Protein 6YGD (pdb70)

Structure (mmCIF, N/CA/C/O backbone):
data_6YGD
#
_entry.id   6YGD
#
_cell.length_a   48.136
_cell.length_b   134.927
_cell.length_c   165.740
_cell.angle_alpha   90.000
_cell.angle_beta   90.000
_cell.angle_gamma   90.000
#
_symmetry.space_group_name_H-M   'P 21 21 21'
#
loop_
_entity.id
_entity.type
_entity.pdbx_description
1 polymer 'N-alpha-acetyltransferase 30'
2 polymer 'N-alpha-acetyltransferase 35, NatC auxiliary subunit'
3 polymer 'N-alpha-acetyltransferase 38, NatC auxiliary subunit'
4 polymer 'Major capsid protein'
5 non-polymer 'COENZYME A'
6 non-polymer 'CHLORIDE ION'
7 non-polymer 'IODIDE ION'
8 non-polymer 1,2-ETHANEDIOL
9 water water
#
loop_
_atom_site.group_PDB
_atom_site.id
_atom_site.type_symbol
_atom_site.label_atom_id
_atom_site.label_alt_id
_atom_site.label_comp_id
_atom_site.label_asym_id
_atom_site.label_entity_id
_atom_site.label_seq_id
_atom_site.pdbx_PDB_ins_code
_atom_site.Cartn_x
_atom_site.Cartn_y
_atom_site.Cartn_z
_atom_site.occupancy
_atom_site.B_iso_or_equiv
_atom_site.auth_seq_id
_atom_site.auth_comp_id
_atom_site.auth_asym_id
_atom_site.auth_atom_id
_atom_site.pdbx_PDB_model_num
ATOM 1 N N . MET A 1 1 ? 21.374 35.478 20.252 1.00 70.14 1 MET A N 1
ATOM 2 C CA . MET A 1 1 ? 20.260 34.645 20.693 1.00 72.11 1 MET A CA 1
ATOM 3 C C . MET A 1 1 ? 19.310 35.428 21.597 1.00 65.09 1 MET A C 1
ATOM 4 O O . MET A 1 1 ? 19.738 36.037 22.576 1.00 71.07 1 MET A O 1
ATOM 9 N N . GLU A 1 2 ? 18.018 35.414 21.262 1.00 62.48 2 GLU A N 1
ATOM 10 C CA . GLU A 1 2 ? 16.986 36.103 22.044 1.00 64.25 2 GLU A CA 1
ATOM 11 C C . GLU A 1 2 ? 15.797 35.150 22.158 1.00 62.05 2 GLU A C 1
ATOM 12 O O . GLU A 1 2 ? 14.937 35.103 21.276 1.00 63.28 2 GLU A O 1
ATOM 18 N N . ILE A 1 3 ? 15.752 34.395 23.249 1.00 53.86 3 ILE A N 1
ATOM 19 C CA . ILE A 1 3 ? 14.763 33.337 23.412 1.00 57.50 3 ILE A CA 1
ATOM 20 C C . ILE A 1 3 ? 13.485 33.919 24.000 1.00 60.90 3 ILE A C 1
ATOM 21 O O . ILE A 1 3 ? 13.513 34.614 25.024 1.00 63.04 3 ILE A O 1
ATOM 26 N N . VAL A 1 4 ? 12.363 33.632 23.344 1.00 58.54 4 VAL A N 1
ATOM 27 C CA . VAL A 1 4 ? 11.043 34.095 23.753 1.00 57.04 4 VAL A CA 1
ATOM 28 C C . VAL A 1 4 ? 10.191 32.872 24.059 1.00 54.50 4 VAL A C 1
ATOM 29 O O . VAL A 1 4 ? 10.180 31.907 23.286 1.00 50.93 4 VAL A O 1
ATOM 33 N N . TYR A 1 5 ? 9.483 32.912 25.184 1.00 56.50 5 TYR A N 1
ATOM 34 C CA . TYR A 1 5 ? 8.631 31.817 25.626 1.00 50.82 5 TYR A CA 1
ATOM 35 C C . TYR A 1 5 ? 7.175 32.254 25.555 1.00 52.88 5 TYR A C 1
ATOM 36 O O . TYR A 1 5 ? 6.811 33.302 26.099 1.00 55.57 5 TYR A O 1
ATOM 45 N N . LYS A 1 6 ? 6.349 31.456 24.887 1.00 46.66 6 LYS A N 1
ATOM 46 C CA . LYS A 1 6 ? 4.946 31.788 24.704 1.00 51.40 6 LYS A CA 1
ATOM 47 C C . LYS A 1 6 ? 4.146 30.504 24.622 1.00 50.49 6 LYS A C 1
ATOM 48 O O . LYS A 1 6 ? 4.697 29.441 24.295 1.00 37.66 6 LYS A O 1
ATOM 54 N N . PRO A 1 7 ? 2.851 30.543 24.931 1.00 49.40 7 PRO A N 1
ATOM 55 C CA . PRO A 1 7 ? 2.023 29.342 24.812 1.00 48.92 7 PRO A CA 1
ATOM 56 C C . PRO A 1 7 ? 1.821 28.944 23.358 1.00 58.85 7 PRO A C 1
ATOM 57 O O . PRO A 1 7 ? 2.001 29.739 22.432 1.00 73.46 7 PRO A O 1
ATOM 61 N N . LEU A 1 8 ? 1.435 27.684 23.170 1.00 53.72 8 LEU A N 1
ATOM 62 C CA . LEU A 1 8 ? 1.145 27.170 21.838 1.00 51.36 8 LEU A CA 1
ATOM 63 C C . LEU A 1 8 ? -0.111 27.820 21.273 1.00 60.02 8 LEU A C 1
ATOM 64 O O . LEU A 1 8 ? -1.101 28.015 21.983 1.00 70.47 8 LEU A O 1
ATOM 69 N N . ASP A 1 9 ? -0.067 28.156 19.986 1.00 59.62 9 ASP A N 1
ATOM 70 C CA . ASP A 1 9 ? -1.228 28.664 19.269 1.00 64.81 9 ASP A CA 1
ATOM 71 C C . ASP A 1 9 ? -1.829 27.515 18.472 1.00 68.61 9 ASP A C 1
ATOM 72 O O . ASP A 1 9 ? -1.211 27.022 17.522 1.00 69.34 9 ASP A O 1
ATOM 77 N N . ILE A 1 10 ? -3.036 27.096 18.857 1.00 69.66 10 ILE A N 1
ATOM 78 C CA . ILE A 1 10 ? -3.614 25.876 18.302 1.00 63.58 10 ILE A CA 1
ATOM 79 C C . ILE A 1 10 ? -3.980 26.049 16.829 1.00 67.30 10 ILE A C 1
ATOM 80 O O . ILE A 1 10 ? -3.953 25.078 16.062 1.00 67.59 10 ILE A O 1
ATOM 85 N N . ARG A 1 11 ? -4.308 27.273 16.401 1.00 66.77 11 ARG A N 1
ATOM 86 C CA . ARG A 1 11 ? -4.713 27.477 15.012 1.00 67.30 11 ARG A CA 1
ATOM 87 C C . ARG A 1 11 ? -3.518 27.495 14.067 1.00 74.13 11 ARG A C 1
ATOM 88 O O . ARG A 1 11 ? -3.666 27.178 12.880 1.00 83.78 11 ARG A O 1
ATOM 96 N N . ASN A 1 12 ? -2.340 27.864 14.564 1.00 72.33 12 ASN A N 1
ATOM 97 C CA . ASN A 1 12 ? -1.154 27.956 13.720 1.00 81.52 12 ASN A CA 1
ATOM 98 C C . ASN A 1 12 ? -0.713 26.567 13.271 1.00 82.97 12 ASN A C 1
ATOM 99 O O . ASN A 1 12 ? -0.446 25.695 14.103 1.00 88.75 12 ASN A O 1
ATOM 104 N N . GLU A 1 13 ? -0.617 26.366 11.954 1.00 87.87 13 GLU A N 1
ATOM 105 C CA . GLU A 1 13 ? -0.184 25.073 11.426 1.00 92.97 13 GLU A CA 1
ATOM 106 C C . GLU A 1 13 ? 1.320 24.885 11.576 1.00 91.25 13 GLU A C 1
ATOM 107 O O . GLU A 1 13 ? 1.785 23.779 11.878 1.00 79.30 13 GLU A O 1
ATOM 113 N N . GLU A 1 14 ? 2.091 25.954 11.366 1.00 102.81 14 GLU A N 1
ATOM 114 C CA . GLU A 1 14 ? 3.547 25.853 11.382 1.00 106.64 14 GLU A CA 1
ATOM 115 C C . GLU A 1 14 ? 4.071 25.519 12.774 1.00 107.45 14 GLU A C 1
ATOM 116 O O . GLU A 1 14 ? 5.002 24.717 12.913 1.00 116.51 14 GLU A O 1
ATOM 122 N N . GLN A 1 15 ? 3.495 26.126 13.815 1.00 95.18 15 GLN A N 1
ATOM 123 C CA . GLN A 1 15 ? 3.865 25.751 15.176 1.00 74.76 15 GLN A CA 1
ATOM 124 C C . GLN A 1 15 ? 3.644 24.262 15.399 1.00 58.84 15 GLN A C 1
ATOM 125 O O . GLN A 1 15 ? 4.525 23.559 15.907 1.00 55.85 15 GLN A O 1
ATOM 131 N N . PHE A 1 16 ? 2.474 23.761 14.998 1.00 54.20 16 PHE A N 1
ATOM 132 C CA . PHE A 1 16 ? 2.176 22.339 15.134 1.00 59.70 16 PHE A CA 1
ATOM 133 C C . PHE A 1 16 ? 3.198 21.490 14.385 1.00 62.75 16 PHE A C 1
ATOM 134 O O . PHE A 1 16 ? 3.748 20.530 14.936 1.00 63.25 16 PHE A O 1
ATOM 142 N N . ALA A 1 17 ? 3.469 21.834 13.123 1.00 70.40 17 ALA A N 1
ATOM 143 C CA . ALA A 1 17 ? 4.402 21.043 12.325 1.00 75.29 17 ALA A CA 1
ATOM 144 C C . ALA A 1 17 ? 5.821 21.127 12.876 1.00 70.19 17 ALA A C 1
ATOM 145 O O . ALA A 1 17 ? 6.551 20.129 12.878 1.00 63.85 17 ALA A O 1
ATOM 147 N N . SER A 1 18 ? 6.229 22.308 13.348 1.00 68.14 18 SER A N 1
ATOM 148 C CA . SER A 1 18 ? 7.580 22.468 13.876 1.00 68.27 18 SER A CA 1
ATOM 149 C C . SER A 1 18 ? 7.763 21.690 15.170 1.00 70.08 18 SER A C 1
ATOM 150 O O . SER A 1 18 ? 8.823 21.096 15.399 1.00 71.63 18 SER A O 1
ATOM 153 N N . ILE A 1 19 ? 6.744 21.693 16.031 1.00 67.57 19 ILE A N 1
ATOM 154 C CA . ILE A 1 19 ? 6.808 20.919 17.268 1.00 62.20 19 ILE A CA 1
ATOM 155 C C . ILE A 1 19 ? 7.004 19.444 16.953 1.00 68.57 19 ILE A C 1
ATOM 156 O O . ILE A 1 19 ? 7.896 18.785 17.501 1.00 71.98 19 ILE A O 1
ATOM 161 N N . LYS A 1 20 ? 6.174 18.908 16.057 1.00 74.84 20 LYS A N 1
ATOM 162 C CA . LYS A 1 20 ? 6.234 17.487 15.730 1.00 70.93 20 LYS A CA 1
ATOM 163 C C . LYS A 1 20 ? 7.587 17.108 15.139 1.00 72.67 20 LYS A C 1
ATOM 164 O O . LYS A 1 20 ? 8.178 16.091 15.518 1.00 78.52 20 LYS A O 1
ATOM 170 N N . LYS A 1 21 ? 8.093 17.914 14.204 1.00 73.11 21 LYS A N 1
ATOM 171 C CA . LYS A 1 21 ? 9.389 17.613 13.604 1.00 77.05 21 LYS A CA 1
ATOM 172 C C . LYS A 1 21 ? 10.510 17.710 14.633 1.00 75.21 21 LYS A C 1
ATOM 173 O O . LYS A 1 21 ? 11.432 16.885 14.639 1.00 77.61 21 LYS A O 1
ATOM 179 N N . LEU A 1 22 ? 10.445 18.715 15.508 1.00 71.20 22 LEU A N 1
ATOM 180 C CA . LEU A 1 22 ? 11.431 18.857 16.575 1.00 64.92 22 LEU A CA 1
ATOM 181 C C . LEU A 1 22 ? 11.442 17.626 17.476 1.00 64.66 22 LEU A C 1
ATOM 182 O O . LEU A 1 22 ? 12.503 17.060 17.766 1.00 65.01 22 LEU A O 1
ATOM 187 N N . ILE A 1 23 ? 10.259 17.203 17.928 1.00 65.31 23 ILE A N 1
ATOM 188 C CA . ILE A 1 23 ? 10.144 16.096 18.874 1.00 56.40 23 ILE A CA 1
ATOM 189 C C . ILE A 1 23 ? 10.518 14.774 18.216 1.00 58.24 23 ILE A C 1
ATOM 190 O O . ILE A 1 23 ? 11.122 13.901 18.851 1.00 61.49 23 ILE A O 1
ATOM 195 N N . ASP A 1 24 ? 10.159 14.598 16.942 1.00 57.45 24 ASP A N 1
ATOM 196 C CA . ASP A 1 24 ? 10.403 13.319 16.281 1.00 62.46 24 ASP A CA 1
ATOM 197 C C . ASP A 1 24 ? 11.891 13.034 16.135 1.00 63.46 24 ASP A C 1
ATOM 198 O O . ASP A 1 24 ? 12.328 11.890 16.308 1.00 68.53 24 ASP A O 1
ATOM 203 N N . ALA A 1 25 ? 12.688 14.051 15.819 1.00 61.47 25 ALA A N 1
ATOM 204 C CA . ALA A 1 25 ? 14.114 13.810 15.644 1.00 65.93 25 ALA A CA 1
ATOM 205 C C . ALA A 1 25 ? 14.801 13.568 16.984 1.00 67.73 25 ALA A C 1
ATOM 206 O O . ALA A 1 25 ? 15.585 12.622 17.123 1.00 66.70 25 ALA A O 1
ATOM 208 N N . ASP A 1 26 ? 14.481 14.384 17.995 1.00 71.14 26 ASP A N 1
ATOM 209 C CA . ASP A 1 26 ? 15.170 14.320 19.283 1.00 76.86 26 ASP A CA 1
ATOM 210 C C . ASP A 1 26 ? 14.701 13.164 20.161 1.00 74.25 26 ASP A C 1
ATOM 211 O O . ASP A 1 26 ? 15.512 12.591 20.898 1.00 74.07 26 ASP A O 1
ATOM 216 N N . LEU A 1 27 ? 13.423 12.806 20.113 1.00 75.25 27 LEU A N 1
ATOM 217 C CA . LEU A 1 27 ? 12.910 11.712 20.925 1.00 73.17 27 LEU A CA 1
ATOM 218 C C . LEU A 1 27 ? 12.951 10.407 20.145 1.00 76.66 27 LEU A C 1
ATOM 219 O O . LEU A 1 27 ? 12.682 10.379 18.941 1.00 81.68 27 LEU A O 1
ATOM 224 N N . SER A 1 28 ? 13.271 9.324 20.849 1.00 76.24 28 SER A N 1
ATOM 225 C CA . SER A 1 28 ? 13.402 8.007 20.241 1.00 79.43 28 SER A CA 1
ATOM 226 C C . SER A 1 28 ? 12.065 7.301 20.069 1.00 84.07 28 SER A C 1
ATOM 227 O O . SER A 1 28 ? 11.862 6.615 19.062 1.00 95.27 28 SER A O 1
ATOM 230 N N . GLU A 1 29 ? 11.157 7.433 21.029 1.00 77.88 29 GLU A N 1
ATOM 231 C CA . GLU A 1 29 ? 9.845 6.810 20.891 1.00 73.06 29 GLU A CA 1
ATOM 232 C C . GLU A 1 29 ? 9.075 7.499 19.765 1.00 69.02 29 GLU A C 1
ATOM 233 O O . GLU A 1 29 ? 8.976 8.734 19.755 1.00 64.11 29 GLU A O 1
ATOM 239 N N . PRO A 1 30 ? 8.534 6.752 18.801 1.00 69.27 30 PRO A N 1
ATOM 240 C CA . PRO A 1 30 ? 7.851 7.383 17.664 1.00 68.22 30 PRO A CA 1
ATOM 241 C C . PRO A 1 30 ? 6.431 7.799 18.016 1.00 64.43 30 PRO A C 1
ATOM 242 O O . PRO A 1 30 ? 5.721 7.104 18.747 1.00 66.28 30 PRO A O 1
ATOM 246 N N . TYR A 1 31 ? 6.010 8.940 17.475 1.00 60.28 31 TYR A N 1
ATOM 247 C CA . TYR A 1 31 ? 4.678 9.472 17.733 1.00 56.04 31 TYR A CA 1
ATOM 248 C C . TYR A 1 31 ? 3.981 9.773 16.417 1.00 57.50 31 TYR A C 1
ATOM 249 O O . TYR A 1 31 ? 4.595 10.335 15.504 1.00 58.51 31 TYR A O 1
ATOM 258 N N . SER A 1 32 ? 2.703 9.405 16.322 1.00 58.45 32 SER A N 1
ATOM 259 C CA . SER A 1 32 ? 1.898 9.776 15.167 1.00 59.24 32 SER A CA 1
ATOM 260 C C . SER A 1 32 ? 1.263 11.145 15.399 1.00 53.58 32 SER A C 1
ATOM 261 O O . SER A 1 32 ? 1.403 11.754 16.463 1.00 48.03 32 SER A O 1
ATOM 264 N N . ILE A 1 33 ? 0.559 11.639 14.377 1.00 57.75 33 ILE A N 1
ATOM 265 C CA . ILE A 1 33 ? -0.124 12.925 14.487 1.00 62.24 33 ILE A CA 1
ATOM 266 C C . ILE A 1 33 ? -1.114 12.910 15.644 1.00 58.47 33 ILE A C 1
ATOM 267 O O . ILE A 1 33 ? -1.254 13.905 16.369 1.00 56.26 33 ILE A O 1
ATOM 272 N N . TYR A 1 34 ? -1.781 11.773 15.868 1.00 56.08 34 TYR A N 1
ATOM 273 C CA . TYR A 1 34 ? -2.831 11.705 16.876 1.00 58.23 34 TYR A CA 1
ATOM 274 C C . TYR A 1 34 ? -2.294 11.605 18.295 1.00 60.73 34 TYR A C 1
ATOM 275 O O . TYR A 1 34 ? -3.058 11.812 19.244 1.00 63.19 34 TYR A O 1
ATOM 284 N N . VAL A 1 35 ? -1.007 11.304 18.468 1.00 57.37 35 VAL A N 1
ATOM 285 C CA . VAL A 1 35 ? -0.394 11.466 19.782 1.00 51.31 35 VAL A CA 1
ATOM 286 C C . VAL A 1 35 ? -0.342 12.945 20.142 1.00 51.27 35 VAL A C 1
ATOM 287 O O . VAL A 1 35 ? -0.809 13.363 21.208 1.00 51.54 35 VAL A O 1
ATOM 291 N N . TYR A 1 36 ? 0.207 13.762 19.236 1.00 55.93 36 TYR A N 1
ATOM 292 C CA . TYR A 1 36 ? 0.215 15.207 19.439 1.00 53.08 36 TYR A CA 1
ATOM 293 C C . TYR A 1 36 ? -1.202 15.761 19.469 1.00 45.71 36 TYR A C 1
ATOM 294 O O . TYR A 1 36 ? -1.496 16.700 20.218 1.00 40.63 36 TYR A O 1
ATOM 303 N N . ARG A 1 37 ? -2.095 15.194 18.655 1.00 46.04 37 ARG A N 1
ATOM 304 C CA . ARG A 1 37 ? -3.472 15.674 18.624 1.00 53.78 37 ARG A CA 1
ATOM 305 C C . ARG A 1 37 ? -4.180 15.421 19.948 1.00 56.63 37 ARG A C 1
ATOM 306 O O . ARG A 1 37 ? -5.022 16.224 20.365 1.00 53.98 37 ARG A O 1
ATOM 314 N N . TYR A 1 38 ? -3.850 14.319 20.626 1.00 61.42 38 TYR A N 1
ATOM 315 C CA . TYR A 1 38 ? -4.449 14.037 21.927 1.00 65.70 38 TYR A CA 1
ATOM 316 C C . TYR A 1 38 ? -4.006 15.052 22.973 1.00 63.55 38 TYR A C 1
ATOM 317 O O . TYR A 1 38 ? -4.808 15.478 23.812 1.00 66.85 38 TYR A O 1
ATOM 326 N N . PHE A 1 39 ? -2.735 15.455 22.939 1.00 58.67 39 PHE A N 1
ATOM 327 C CA . PHE A 1 39 ? -2.235 16.427 23.906 1.00 54.01 39 PHE A CA 1
ATOM 328 C C . PHE A 1 39 ? -2.692 17.840 23.575 1.00 53.54 39 PHE A C 1
ATOM 329 O O . PHE A 1 39 ? -3.259 18.534 24.426 1.00 47.23 39 PHE A O 1
ATOM 337 N N . LEU A 1 40 ? -2.458 18.275 22.335 1.00 55.02 40 LEU A N 1
ATOM 338 C CA . LEU A 1 40 ? -2.542 19.695 22.011 1.00 50.82 40 LEU A CA 1
ATOM 339 C C . LEU A 1 40 ? -3.987 20.174 21.907 1.00 52.36 40 LEU A C 1
ATOM 340 O O . LEU A 1 40 ? -4.307 21.290 22.333 1.00 59.08 40 LEU A O 1
ATOM 345 N N . ASN A 1 41 ? -4.875 19.354 21.339 1.00 48.88 41 ASN A N 1
ATOM 346 C CA . ASN A 1 41 ? -6.260 19.783 21.172 1.00 55.26 41 ASN A CA 1
ATOM 347 C C . ASN A 1 41 ? -7.029 19.759 22.488 1.00 53.91 41 ASN A C 1
ATOM 348 O O . ASN A 1 41 ? -7.989 20.519 22.656 1.00 56.80 41 ASN A O 1
ATOM 353 N N . GLN A 1 42 ? -6.633 18.905 23.430 1.00 52.91 42 GLN A N 1
ATOM 354 C CA . GLN A 1 42 ? -7.341 18.817 24.702 1.00 55.06 42 GLN A CA 1
ATOM 355 C C . GLN A 1 42 ? -6.705 19.663 25.800 1.00 51.45 42 GLN A C 1
ATOM 356 O O . GLN A 1 42 ? -7.424 20.180 26.664 1.00 54.18 42 GLN A O 1
ATOM 362 N N . TRP A 1 43 ? -5.384 19.828 25.792 1.00 44.41 43 TRP A N 1
ATOM 363 C CA . TRP A 1 43 ? -4.694 20.717 26.728 1.00 50.95 43 TRP A CA 1
ATOM 364 C C . TRP A 1 43 ? -3.833 21.704 25.950 1.00 58.60 43 TRP A C 1
ATOM 365 O O . TRP A 1 43 ? -2.598 21.659 26.021 1.00 59.00 43 TRP A O 1
ATOM 376 N N . PRO A 1 44 ? -4.453 22.624 25.200 1.00 62.72 44 PRO A N 1
ATOM 377 C CA . PRO A 1 44 ? -3.652 23.612 24.459 1.00 59.92 44 PRO A CA 1
ATOM 378 C C . PRO A 1 44 ? -2.928 24.595 25.361 1.00 58.14 44 PRO A C 1
ATOM 379 O O . PRO A 1 44 ? -1.924 25.180 24.934 1.00 61.90 44 PRO A O 1
ATOM 383 N N . GLU A 1 45 ? -3.404 24.789 26.591 1.00 49.49 45 GLU A N 1
ATOM 384 C CA . GLU A 1 45 ? -2.753 25.661 27.559 1.00 41.42 45 GLU A CA 1
ATOM 385 C C . GLU A 1 45 ? -1.526 25.026 28.197 1.00 40.46 45 GLU A C 1
ATOM 386 O O . GLU A 1 45 ? -0.774 25.727 28.883 1.00 46.37 45 GLU A O 1
ATOM 392 N N . LEU A 1 46 ? -1.303 23.727 27.991 1.00 37.24 46 LEU A N 1
ATOM 393 C CA . LEU A 1 46 ? -0.213 23.004 28.635 1.00 39.99 46 LEU A CA 1
ATOM 394 C C . LEU A 1 46 ? 0.918 22.664 27.672 1.00 34.98 46 LEU A C 1
ATOM 395 O O . LEU A 1 46 ? 1.677 21.724 27.917 1.00 33.01 46 LEU A O 1
ATOM 400 N N . THR A 1 47 ? 1.040 23.400 26.577 1.00 36.44 47 THR A N 1
ATOM 401 C CA . THR A 1 47 ? 2.149 23.236 25.653 1.00 45.10 47 THR A CA 1
ATOM 402 C C . THR A 1 47 ? 2.781 24.598 25.428 1.00 47.11 47 THR A C 1
ATOM 403 O O . THR A 1 47 ? 2.078 25.577 25.157 1.00 46.44 47 THR A O 1
ATOM 407 N N . TYR A 1 48 ? 4.100 24.661 25.564 1.00 43.20 48 TYR A N 1
ATOM 408 C CA . TYR A 1 48 ? 4.838 25.899 25.394 1.00 45.11 48 TYR A CA 1
ATOM 409 C C . TYR A 1 48 ? 5.974 25.680 24.411 1.00 43.59 48 TYR A C 1
ATOM 410 O O . TYR A 1 48 ? 6.522 24.579 24.302 1.00 46.85 48 TYR A O 1
ATOM 419 N N . ILE A 1 49 ? 6.310 26.740 23.684 1.00 37.52 49 ILE A N 1
ATOM 420 C CA . ILE A 1 49 ? 7.394 26.711 22.717 1.00 42.54 49 ILE A CA 1
ATOM 421 C C . ILE A 1 49 ? 8.385 27.812 23.060 1.00 44.96 49 ILE A C 1
ATOM 422 O O . ILE A 1 49 ? 8.044 28.831 23.664 1.00 42.45 49 ILE A O 1
ATOM 427 N N . ALA A 1 50 ? 9.630 27.594 22.650 1.00 48.29 50 ALA A N 1
ATOM 428 C CA . ALA A 1 50 ? 10.689 28.588 22.752 1.00 46.97 50 ALA A CA 1
ATOM 429 C C . ALA A 1 50 ? 11.137 28.947 21.344 1.00 51.86 50 ALA A C 1
ATOM 430 O O . ALA A 1 50 ? 11.539 28.067 20.577 1.00 47.05 50 ALA A O 1
ATOM 432 N N . VAL A 1 51 ? 11.063 30.231 21.006 1.00 54.35 51 VAL A N 1
ATOM 433 C CA . VAL A 1 51 ? 11.495 30.722 19.706 1.00 60.31 51 VAL A CA 1
ATOM 434 C C . VAL A 1 51 ? 12.682 31.653 19.908 1.00 66.20 51 VAL A C 1
ATOM 435 O O . VAL A 1 51 ? 12.874 32.221 20.989 1.00 64.05 51 VAL A O 1
ATOM 439 N N . ASP A 1 52 ? 13.490 31.798 18.860 1.00 71.26 52 ASP A N 1
ATOM 440 C CA . ASP A 1 52 ? 14.655 32.677 18.879 1.00 76.33 52 ASP A CA 1
ATOM 441 C C . ASP A 1 52 ? 14.318 33.920 18.065 1.00 81.48 52 ASP A C 1
ATOM 442 O O . ASP A 1 52 ? 14.129 33.842 16.847 1.00 86.35 52 ASP A O 1
ATOM 447 N N . ASN A 1 53 ? 14.247 35.068 18.742 1.00 81.30 53 ASN A N 1
ATOM 448 C CA . ASN A 1 53 ? 13.819 36.295 18.082 1.00 79.69 53 ASN A CA 1
ATOM 449 C C . ASN A 1 53 ? 14.848 36.767 17.062 1.00 82.61 53 ASN A C 1
ATOM 450 O O . ASN A 1 53 ? 14.486 37.321 16.018 1.00 74.29 53 ASN A O 1
ATOM 455 N N . LYS A 1 54 ? 16.133 36.555 17.344 1.00 81.59 54 LYS A N 1
ATOM 456 C CA . LYS A 1 54 ? 17.203 36.970 16.447 1.00 91.47 54 LYS A CA 1
ATOM 457 C C . LYS A 1 54 ? 17.574 35.903 15.425 1.00 97.12 54 LYS A C 1
ATOM 458 O O . LYS A 1 54 ? 18.544 36.089 14.683 1.00 109.13 54 LYS A O 1
ATOM 464 N N . SER A 1 55 ? 16.828 34.805 15.361 1.00 91.27 55 SER A N 1
ATOM 465 C CA . SER A 1 55 ? 17.138 33.711 14.457 1.00 73.43 55 SER A CA 1
ATOM 466 C C . SER A 1 55 ? 16.765 34.069 13.017 1.00 84.41 55 SER A C 1
ATOM 467 O O . SER A 1 55 ? 16.154 35.104 12.737 1.00 80.35 55 SER A O 1
ATOM 470 N N . GLY A 1 56 ? 17.149 33.185 12.093 1.00 83.51 56 GLY A N 1
ATOM 471 C CA . GLY A 1 56 ? 16.793 33.384 10.697 1.00 91.00 56 GLY A CA 1
ATOM 472 C C . GLY A 1 56 ? 15.305 33.234 10.449 1.00 97.99 56 GLY A C 1
ATOM 473 O O . GLY A 1 56 ? 14.744 33.881 9.561 1.00 95.63 56 GLY A O 1
ATOM 474 N N . THR A 1 57 ? 14.648 32.375 11.224 1.00 105.83 57 THR A N 1
ATOM 475 C CA . THR A 1 57 ? 13.197 32.212 11.179 1.00 108.19 57 THR A CA 1
ATOM 476 C C . THR A 1 57 ? 12.676 32.312 12.608 1.00 97.07 57 THR A C 1
ATOM 477 O O . THR A 1 57 ? 12.568 31.304 13.321 1.00 92.44 57 THR A O 1
ATOM 481 N N . PRO A 1 58 ? 12.347 33.524 13.060 1.00 93.07 58 PRO A N 1
ATOM 482 C CA . PRO A 1 58 ? 11.936 33.709 14.463 1.00 76.60 58 PRO A CA 1
ATOM 483 C C . PRO A 1 58 ? 10.689 32.939 14.845 1.00 70.00 58 PRO A C 1
ATOM 484 O O . PRO A 1 58 ? 10.539 32.562 16.014 1.00 69.28 58 PRO A O 1
ATOM 488 N N . ASN A 1 59 ? 9.784 32.696 13.898 1.00 75.17 59 ASN A N 1
ATOM 489 C CA . ASN A 1 59 ? 8.550 31.989 14.221 1.00 76.42 59 ASN A CA 1
ATOM 490 C C . ASN A 1 59 ? 8.819 30.540 14.607 1.00 72.68 59 ASN A C 1
ATOM 491 O O . ASN A 1 59 ? 8.131 29.988 15.473 1.00 70.56 59 ASN A O 1
ATOM 496 N N . ILE A 1 60 ? 9.814 29.913 13.988 1.00 79.60 60 ILE A N 1
ATOM 497 C CA . ILE A 1 60 ? 10.054 28.483 14.221 1.00 80.82 60 ILE A CA 1
ATOM 498 C C . ILE A 1 60 ? 10.501 28.265 15.661 1.00 70.54 60 ILE A C 1
ATOM 499 O O . ILE A 1 60 ? 11.478 28.896 16.110 1.00 67.93 60 ILE A O 1
ATOM 504 N N . PRO A 1 61 ? 9.835 27.392 16.425 1.00 64.59 61 PRO A N 1
ATOM 505 C CA . PRO A 1 61 ? 10.248 27.152 17.813 1.00 66.52 61 PRO A CA 1
ATOM 506 C C . PRO A 1 61 ? 11.386 26.153 17.948 1.00 73.69 61 PRO A C 1
ATOM 507 O O . PRO A 1 61 ? 11.284 25.015 17.476 1.00 79.55 61 PRO A O 1
ATOM 511 N N . ILE A 1 62 ? 12.463 26.571 18.620 1.00 73.86 62 ILE A N 1
ATOM 512 C CA . ILE A 1 62 ? 13.629 25.713 18.817 1.00 66.10 62 ILE A CA 1
ATOM 513 C C . ILE A 1 62 ? 13.469 24.774 20.010 1.00 64.87 62 ILE A C 1
ATOM 514 O O . ILE A 1 62 ? 14.160 23.750 20.082 1.00 66.50 62 ILE A O 1
ATOM 519 N N . GLY A 1 63 ? 12.586 25.095 20.944 1.00 59.98 63 GLY A N 1
ATOM 520 C CA . GLY A 1 63 ? 12.298 24.207 22.054 1.00 44.79 63 GLY A CA 1
ATOM 521 C C . GLY A 1 63 ? 10.806 24.132 22.281 1.00 43.80 63 GLY A C 1
ATOM 522 O O . GLY A 1 63 ? 10.063 25.070 21.985 1.00 43.67 63 GLY A O 1
ATOM 523 N N . CYS A 1 64 ? 10.369 22.997 22.814 1.00 50.15 64 CYS A N 1
ATOM 524 C CA . CYS A 1 64 ? 8.959 22.843 23.133 1.00 55.43 64 CYS A CA 1
ATOM 525 C C . CYS A 1 64 ? 8.800 21.873 24.293 1.00 49.24 64 CYS A C 1
ATOM 526 O O . CYS A 1 64 ? 9.674 21.043 24.550 1.00 55.49 64 CYS A O 1
ATOM 529 N N . ILE A 1 65 ? 7.665 21.977 24.977 1.00 45.52 65 ILE A N 1
ATOM 530 C CA . ILE A 1 65 ? 7.322 21.061 26.059 1.00 42.04 65 ILE A CA 1
ATOM 531 C C . ILE A 1 65 ? 5.829 20.772 25.982 1.00 35.14 65 ILE A C 1
ATOM 532 O O . ILE A 1 65 ? 5.017 21.695 25.849 1.00 37.03 65 ILE A O 1
ATOM 537 N N . VAL A 1 66 ? 5.467 19.493 26.036 1.00 32.61 66 VAL A N 1
ATOM 538 C CA . VAL A 1 66 ? 4.084 19.062 25.855 1.00 40.66 66 VAL A CA 1
ATOM 539 C C . VAL A 1 66 ? 3.610 18.381 27.133 1.00 41.69 66 VAL A C 1
ATOM 540 O O . VAL A 1 66 ? 4.214 17.400 27.581 1.00 43.00 66 VAL A O 1
ATOM 544 N N . CYS A 1 67 ? 2.516 18.880 27.701 1.00 35.36 67 CYS A N 1
ATOM 545 C CA . CYS A 1 67 ? 2.034 18.400 28.985 1.00 34.14 67 CYS A CA 1
ATOM 546 C C . CYS A 1 67 ? 0.541 18.112 28.934 1.00 35.18 67 CYS A C 1
ATOM 547 O O . CYS A 1 67 ? -0.148 18.395 27.951 1.00 27.13 67 CYS A O 1
ATOM 550 N N . LYS A 1 68 ? 0.050 17.546 30.031 1.00 37.01 68 LYS A N 1
ATOM 551 C CA . LYS A 1 68 ? -1.368 17.267 30.211 1.00 38.76 68 LYS A CA 1
ATOM 552 C C . LYS A 1 68 ? -1.644 17.172 31.704 1.00 41.93 68 LYS A C 1
ATOM 553 O O . LYS A 1 68 ? -0.725 17.164 32.526 1.00 41.79 68 LYS A O 1
ATOM 559 N N . MET A 1 69 ? -2.927 17.099 32.047 1.00 46.56 69 MET A N 1
ATOM 560 C CA . MET A 1 69 ? -3.321 16.886 33.432 1.00 46.54 69 MET A CA 1
ATOM 561 C C . MET A 1 69 ? -4.639 16.132 33.468 1.00 52.07 69 MET A C 1
ATOM 562 O O . MET A 1 69 ? -5.522 16.363 32.640 1.00 52.87 69 MET A O 1
ATOM 567 N N . ASP A 1 70 ? -4.750 15.227 34.430 1.00 53.08 70 ASP A N 1
ATOM 568 C CA . ASP A 1 70 ? -5.949 14.429 34.640 1.00 55.47 70 ASP A CA 1
ATOM 569 C C . ASP A 1 70 ? -6.024 14.106 36.132 1.00 54.89 70 ASP A C 1
ATOM 570 O O . ASP A 1 70 ? -5.013 14.160 36.826 1.00 61.94 70 ASP A O 1
ATOM 575 N N . PRO A 1 71 ? -7.220 13.787 36.626 1.00 45.93 71 PRO A N 1
ATOM 576 C CA . PRO A 1 71 ? -7.305 13.328 38.024 1.00 44.99 71 PRO A CA 1
ATOM 577 C C . PRO A 1 71 ? -6.643 11.967 38.170 1.00 45.29 71 PRO A C 1
ATOM 578 O O . PRO A 1 71 ? -6.908 11.045 37.398 1.00 49.47 71 PRO A O 1
ATOM 582 N N . HIS A 1 72 ? -5.739 11.859 39.136 1.00 48.02 72 HIS A N 1
ATOM 583 C CA . HIS A 1 72 ? -5.148 10.578 39.480 1.00 48.39 72 HIS A CA 1
ATOM 584 C C . HIS A 1 72 ? -5.935 9.993 40.642 1.00 53.40 72 HIS A C 1
ATOM 585 O O . HIS A 1 72 ? -6.242 10.701 41.608 1.00 46.85 72 HIS A O 1
ATOM 592 N N . ARG A 1 73 ? -6.252 8.698 40.544 1.00 60.36 73 ARG A N 1
ATOM 593 C CA . ARG A 1 73 ? -7.199 8.047 41.442 1.00 66.48 73 ARG A CA 1
ATOM 594 C C . ARG A 1 73 ? -8.505 8.830 41.379 1.00 78.78 73 ARG A C 1
ATOM 595 O O . ARG A 1 73 ? -9.140 8.902 40.317 1.00 92.74 73 ARG A O 1
ATOM 603 N N . ASN A 1 74 ? -8.891 9.455 42.490 1.00 60.69 74 ASN A N 1
ATOM 604 C CA . ASN A 1 74 ? -10.097 10.273 42.537 1.00 52.27 74 ASN A CA 1
ATOM 605 C C . ASN A 1 74 ? -9.895 11.630 43.184 1.00 51.29 74 ASN A C 1
ATOM 606 O O . ASN A 1 74 ? -10.638 12.564 42.857 1.00 45.91 74 ASN A O 1
ATOM 611 N N . VAL A 1 75 ? -8.893 11.790 44.041 1.00 56.43 75 VAL A N 1
ATOM 612 C CA . VAL A 1 75 ? -8.814 12.937 44.926 1.00 58.01 75 VAL A CA 1
ATOM 613 C C . VAL A 1 75 ? -7.675 13.869 44.579 1.00 52.82 75 VAL A C 1
ATOM 614 O O . VAL A 1 75 ? -7.526 14.904 45.241 1.00 55.11 75 VAL A O 1
ATOM 618 N N . ARG A 1 76 ? -6.865 13.552 43.568 1.00 44.72 76 ARG A N 1
ATOM 619 C CA . ARG A 1 76 ? -5.697 14.361 43.252 1.00 40.09 76 ARG A CA 1
ATOM 620 C C . ARG A 1 76 ? -5.630 14.628 41.757 1.00 45.20 76 ARG A C 1
ATOM 621 O O . ARG A 1 76 ? -6.032 13.786 40.949 1.00 35.21 76 ARG A O 1
ATOM 629 N N . LEU A 1 77 ? -5.144 15.817 41.404 1.00 41.24 77 LEU A N 1
ATOM 630 C CA . LEU A 1 77 ? -4.900 16.202 40.021 1.00 37.58 77 LEU A CA 1
ATOM 631 C C . LEU A 1 77 ? -3.427 15.986 39.716 1.00 34.85 77 LEU A C 1
ATOM 632 O O . LEU A 1 77 ? -2.564 16.540 40.402 1.00 37.32 77 LEU A O 1
ATOM 637 N N . ARG A 1 78 ? -3.144 15.195 38.687 1.00 37.91 78 ARG A N 1
ATOM 638 C CA . ARG A 1 78 ? -1.782 14.812 38.339 1.00 31.69 78 ARG A CA 1
ATOM 639 C C . ARG A 1 78 ? -1.402 15.436 37.005 1.00 31.86 78 ARG A C 1
ATOM 640 O O . ARG A 1 78 ? -1.920 15.042 35.954 1.00 43.51 78 ARG A O 1
ATOM 648 N N . GLY A 1 79 ? -0.495 16.402 37.051 1.00 28.24 79 GLY A N 1
ATOM 649 C CA . GLY A 1 79 ? 0.085 16.916 35.830 1.00 30.78 79 GLY A CA 1
ATOM 650 C C . GLY A 1 79 ? 1.097 15.944 35.256 1.00 32.08 79 GLY A C 1
ATOM 651 O O . GLY A 1 79 ? 1.760 15.195 35.976 1.00 24.43 79 GLY A O 1
ATOM 652 N N . TYR A 1 80 ? 1.211 15.948 33.931 1.00 29.39 80 TYR A N 1
ATOM 653 C CA . TYR A 1 80 ? 2.076 14.990 33.260 1.00 27.39 80 TYR A CA 1
ATOM 654 C C . TYR A 1 80 ? 2.819 15.676 32.129 1.00 32.66 80 TYR A C 1
ATOM 655 O O . TYR A 1 80 ? 2.206 16.367 31.313 1.00 43.72 80 TYR A O 1
ATOM 664 N N . ILE A 1 81 ? 4.134 15.496 32.099 1.00 29.11 81 ILE A N 1
ATOM 665 C CA . ILE A 1 81 ? 4.985 16.024 31.040 1.00 30.87 81 ILE A CA 1
ATOM 666 C C . ILE A 1 81 ? 5.229 14.899 30.044 1.00 34.15 81 ILE A C 1
ATOM 667 O O . ILE A 1 81 ? 5.940 13.934 30.345 1.00 28.73 81 ILE A O 1
ATOM 672 N N . GLY A 1 82 ? 4.644 15.024 28.856 1.00 39.40 82 GLY A N 1
ATOM 673 C CA . GLY A 1 82 ? 4.747 13.999 27.838 1.00 41.45 82 GLY A CA 1
ATOM 674 C C . GLY A 1 82 ? 5.994 14.085 26.982 1.00 40.24 82 GLY A C 1
ATOM 675 O O . GLY A 1 82 ? 6.666 13.073 26.766 1.00 41.14 82 GLY A O 1
ATOM 676 N N . MET A 1 83 ? 6.307 15.278 26.474 1.00 47.07 83 MET A N 1
ATOM 677 C CA . MET A 1 83 ? 7.474 15.473 25.625 1.00 43.62 83 MET A CA 1
ATOM 678 C C . MET A 1 83 ? 8.160 16.786 25.968 1.00 40.72 83 MET A C 1
ATOM 679 O O . MET A 1 83 ? 7.513 17.774 26.325 1.00 35.34 83 MET A O 1
ATOM 684 N N . LEU A 1 84 ? 9.483 16.786 25.825 1.00 42.68 84 LEU A N 1
ATOM 685 C CA . LEU A 1 84 ? 10.315 17.966 26.012 1.00 37.06 84 LEU A CA 1
ATOM 686 C C . LEU A 1 84 ? 11.517 17.826 25.095 1.00 37.03 84 LEU A C 1
ATOM 687 O O . LEU A 1 84 ? 12.177 16.787 25.108 1.00 43.13 84 LEU A O 1
ATOM 692 N N . ALA A 1 85 ? 11.796 18.855 24.302 1.00 37.03 85 ALA A N 1
ATOM 693 C CA . ALA A 1 85 ? 12.889 18.789 23.344 1.00 35.54 85 ALA A CA 1
ATOM 694 C C . ALA A 1 85 ? 13.409 20.187 23.073 1.00 36.09 85 ALA A C 1
ATOM 695 O O . ALA A 1 85 ? 12.650 21.154 23.066 1.00 37.60 85 ALA A O 1
ATOM 697 N N . VAL A 1 86 ? 14.717 20.277 22.859 1.00 35.82 86 VAL A N 1
ATOM 698 C CA . VAL A 1 86 ? 15.386 21.521 22.497 1.00 52.31 86 VAL A CA 1
ATOM 699 C C . VAL A 1 86 ? 16.333 21.213 21.348 1.00 61.21 86 VAL A C 1
ATOM 700 O O . VAL A 1 86 ? 16.996 20.171 21.348 1.00 59.06 86 VAL A O 1
ATOM 704 N N . GLU A 1 87 ? 16.377 22.106 20.359 1.00 67.95 87 GLU A N 1
ATOM 705 C CA . GLU A 1 87 ? 17.287 21.953 19.229 1.00 74.81 87 GLU A CA 1
ATOM 706 C C . GLU A 1 87 ? 18.723 21.757 19.705 1.00 75.93 87 GLU A C 1
ATOM 707 O O . GLU A 1 87 ? 19.157 22.337 20.704 1.00 80.93 87 GLU A O 1
ATOM 713 N N . SER A 1 88 ? 19.461 20.924 18.967 1.00 75.32 88 SER A N 1
ATOM 714 C CA . SER A 1 88 ? 20.839 20.616 19.334 1.00 74.51 88 SER A CA 1
ATOM 715 C C . SER A 1 88 ? 21.706 21.868 19.389 1.00 67.96 88 SER A C 1
ATOM 716 O O . SER A 1 88 ? 22.608 21.963 20.230 1.00 70.30 88 SER A O 1
ATOM 719 N N . THR A 1 89 ? 21.447 22.839 18.515 1.00 64.78 89 THR A N 1
ATOM 720 C CA . THR A 1 89 ? 22.234 24.064 18.488 1.00 72.10 89 THR A CA 1
ATOM 721 C C . THR A 1 89 ? 21.843 25.051 19.582 1.00 55.33 89 THR A C 1
ATOM 722 O O . THR A 1 89 ? 22.518 26.074 19.734 1.00 57.41 89 THR A O 1
ATOM 726 N N . TYR A 1 90 ? 20.781 24.776 20.338 1.00 60.17 90 TYR A N 1
ATOM 727 C CA . TYR A 1 90 ? 20.314 25.670 21.389 1.00 60.54 90 TYR A CA 1
ATOM 728 C C . TYR A 1 90 ? 20.417 25.063 22.780 1.00 56.11 90 TYR A C 1
ATOM 729 O O . TYR A 1 90 ? 19.912 25.656 23.741 1.00 52.18 90 TYR A O 1
ATOM 738 N N . ARG A 1 91 ? 21.055 23.906 22.917 1.00 46.89 91 ARG A N 1
ATOM 739 C CA . ARG A 1 91 ? 21.150 23.255 24.211 1.00 54.21 91 ARG A CA 1
ATOM 740 C C . ARG A 1 91 ? 22.271 23.860 25.046 1.00 56.07 91 ARG A C 1
ATOM 741 O O . ARG A 1 91 ? 23.239 24.418 24.529 1.00 49.26 91 ARG A O 1
ATOM 749 N N . GLY A 1 92 ? 22.129 23.728 26.361 1.00 57.84 92 GLY A N 1
ATOM 750 C CA . GLY A 1 92 ? 23.085 24.297 27.285 1.00 62.91 92 GLY A CA 1
ATOM 751 C C . GLY A 1 92 ? 22.857 25.751 27.626 1.00 65.15 92 GLY A C 1
ATOM 752 O O . GLY A 1 92 ? 23.746 26.377 28.215 1.00 70.51 92 GLY A O 1
ATOM 753 N N . HIS A 1 93 ? 21.694 26.307 27.285 1.00 62.88 93 HIS A N 1
ATOM 754 C CA . HIS A 1 93 ? 21.396 27.713 27.530 1.00 64.47 93 HIS A CA 1
ATOM 755 C C . HIS A 1 93 ? 20.229 27.926 28.485 1.00 63.13 93 HIS A C 1
ATOM 756 O O . HIS A 1 93 ? 19.731 29.050 28.587 1.00 71.61 93 HIS A O 1
ATOM 763 N N . GLY A 1 94 ? 19.782 26.888 29.188 1.00 62.63 94 GLY A N 1
ATOM 764 C CA . GLY A 1 94 ? 18.705 27.073 30.143 1.00 58.56 94 GLY A CA 1
ATOM 765 C C . GLY A 1 94 ? 17.324 27.168 29.539 1.00 54.39 94 GLY A C 1
ATOM 766 O O . GLY A 1 94 ? 16.388 27.588 30.224 1.00 51.06 94 GLY A O 1
ATOM 767 N N . ILE A 1 95 ? 17.170 26.789 28.271 1.00 58.24 95 ILE A N 1
ATOM 768 C CA . ILE A 1 95 ? 15.881 26.906 27.598 1.00 52.74 95 ILE A CA 1
ATOM 769 C C . ILE A 1 95 ? 14.928 25.820 28.069 1.00 50.78 95 ILE A C 1
ATOM 770 O O . ILE A 1 95 ? 13.766 26.089 28.392 1.00 49.68 95 ILE A O 1
ATOM 775 N N . ALA A 1 96 ? 15.399 24.572 28.097 1.00 53.33 96 ALA A N 1
ATOM 776 C CA . ALA A 1 96 ? 14.555 23.482 28.573 1.00 52.42 96 ALA A CA 1
ATOM 777 C C . ALA A 1 96 ? 14.123 23.709 30.013 1.00 49.66 96 ALA A C 1
ATOM 778 O O . ALA A 1 96 ? 12.952 23.503 30.356 1.00 51.53 96 ALA A O 1
ATOM 780 N N . LYS A 1 97 ? 15.056 24.132 30.871 1.00 45.37 97 LYS A N 1
ATOM 781 C CA . LYS A 1 97 ? 14.716 24.412 32.263 1.00 37.97 97 LYS A CA 1
ATOM 782 C C . LYS A 1 97 ? 13.598 25.444 32.361 1.00 35.90 97 LYS A C 1
ATOM 783 O O . LYS A 1 97 ? 12.658 25.279 33.147 1.00 39.11 97 LYS A O 1
ATOM 789 N N . LYS A 1 98 ? 13.667 26.504 31.555 1.00 33.23 98 LYS A N 1
ATOM 790 C CA . LYS A 1 98 ? 12.614 27.513 31.593 1.00 40.55 98 LYS A CA 1
ATOM 791 C C . LYS A 1 98 ? 11.286 26.948 31.098 1.00 44.06 98 LYS A C 1
ATOM 792 O O . LYS A 1 98 ? 10.229 27.246 31.668 1.00 43.72 98 LYS A O 1
ATOM 798 N N . LEU A 1 99 ? 11.318 26.129 30.041 1.00 44.85 99 LEU A N 1
ATOM 799 C CA . LEU A 1 99 ? 10.090 25.512 29.544 1.00 41.31 99 LEU A CA 1
ATOM 800 C C . LEU A 1 99 ? 9.446 24.627 30.605 1.00 40.60 99 LEU A C 1
ATOM 801 O O . LEU A 1 99 ? 8.215 24.590 30.728 1.00 42.28 99 LEU A O 1
ATOM 806 N N . VAL A 1 100 ? 10.261 23.903 31.377 1.00 40.88 100 VAL A N 1
ATOM 807 C CA . VAL A 1 100 ? 9.733 23.053 32.441 1.00 34.55 100 VAL A CA 1
ATOM 808 C C . VAL A 1 100 ? 9.213 23.899 33.593 1.00 35.30 100 VAL A C 1
ATOM 809 O O . VAL A 1 100 ? 8.242 23.526 34.260 1.00 37.77 100 VAL A O 1
ATOM 813 N N . GLU A 1 101 ? 9.838 25.049 33.844 1.00 39.63 101 GLU A N 1
ATOM 814 C CA . GLU A 1 101 ? 9.357 25.926 34.905 1.00 44.52 101 GLU A CA 1
ATOM 815 C C . GLU A 1 101 ? 8.009 26.538 34.556 1.00 47.21 101 GLU A C 1
ATOM 816 O O . GLU A 1 101 ? 7.095 26.547 35.387 1.00 52.84 101 GLU A O 1
ATOM 822 N N . ILE A 1 102 ? 7.861 27.053 33.334 1.00 48.14 102 ILE A N 1
ATOM 823 C CA . ILE A 1 102 ? 6.622 27.743 32.986 1.00 47.55 102 ILE A CA 1
ATOM 824 C C . ILE A 1 102 ? 5.466 26.758 32.870 1.00 42.98 102 ILE A C 1
ATOM 825 O O . ILE A 1 102 ? 4.311 27.117 33.132 1.00 41.62 102 ILE A O 1
ATOM 830 N N . ALA A 1 103 ? 5.751 25.509 32.495 1.00 36.61 103 ALA A N 1
ATOM 831 C CA . ALA A 1 103 ? 4.700 24.504 32.367 1.00 34.69 103 ALA A CA 1
ATOM 832 C C . ALA A 1 103 ? 4.256 23.986 33.727 1.00 37.37 103 ALA A C 1
ATOM 833 O O . ALA A 1 103 ? 3.054 23.819 33.970 1.00 40.03 103 ALA A O 1
ATOM 835 N N . ILE A 1 104 ? 5.214 23.715 34.616 1.00 35.32 104 ILE A N 1
ATOM 836 C CA . ILE A 1 104 ? 4.882 23.315 35.977 1.00 30.91 104 ILE A CA 1
ATOM 837 C C . ILE A 1 104 ? 4.194 24.458 36.708 1.00 35.47 104 ILE A C 1
ATOM 838 O O . ILE A 1 104 ? 3.263 24.242 37.496 1.00 41.56 104 ILE A O 1
ATOM 843 N N . ASP A 1 105 ? 4.630 25.692 36.455 1.00 31.57 105 ASP A N 1
ATOM 844 C CA . ASP A 1 105 ? 3.933 26.831 37.035 1.00 35.42 105 ASP A CA 1
ATOM 845 C C . ASP A 1 105 ? 2.510 26.921 36.509 1.00 42.85 105 ASP A C 1
ATOM 846 O O . ASP A 1 105 ? 1.584 27.266 37.251 1.00 49.80 105 ASP A O 1
ATOM 851 N N . LYS A 1 106 ? 2.314 26.616 35.227 1.00 43.51 106 LYS A N 1
ATOM 852 C CA . LYS A 1 106 ? 0.967 26.614 34.672 1.00 39.99 106 LYS A CA 1
ATOM 853 C C . LYS A 1 106 ? 0.119 25.526 35.318 1.00 39.64 106 LYS A C 1
ATOM 854 O O . LYS A 1 106 ? -0.990 25.788 35.800 1.00 40.41 106 LYS A O 1
ATOM 860 N N . MET A 1 107 ? 0.640 24.297 35.352 1.00 37.78 107 MET A N 1
ATOM 861 C CA . MET A 1 107 ? -0.087 23.187 35.958 1.00 39.27 107 MET A CA 1
ATOM 862 C C . MET A 1 107 ? -0.367 23.433 37.437 1.00 44.25 107 MET A C 1
ATOM 863 O O . MET A 1 107 ? -1.432 23.050 37.938 1.00 40.75 107 MET A O 1
ATOM 868 N N . GLN A 1 108 ? 0.559 24.083 38.148 1.00 41.15 108 GLN A N 1
ATOM 869 C CA . GLN A 1 108 ? 0.317 24.405 39.550 1.00 37.97 108 GLN A CA 1
ATOM 870 C C . GLN A 1 108 ? -0.808 25.420 39.698 1.00 39.87 108 GLN A C 1
ATOM 871 O O . GLN A 1 108 ? -1.644 25.300 40.601 1.00 48.38 108 GLN A O 1
ATOM 877 N N . ARG A 1 109 ? -0.848 26.429 38.824 1.00 37.01 109 ARG A N 1
ATOM 878 C CA . ARG A 1 109 ? -1.950 27.384 38.862 1.00 38.51 109 ARG A CA 1
ATOM 879 C C . ARG A 1 109 ? -3.277 26.716 38.535 1.00 41.82 109 ARG A C 1
ATOM 880 O O . ARG A 1 109 ? -4.333 27.182 38.980 1.00 47.01 109 ARG A O 1
ATOM 888 N N . GLU A 1 110 ? -3.246 25.627 37.765 1.00 39.23 110 GLU A N 1
ATOM 889 C CA . GLU A 1 110 ? -4.429 24.828 37.479 1.00 43.19 110 GLU A CA 1
ATOM 890 C C . GLU A 1 110 ? -4.730 23.814 38.576 1.00 48.90 110 GLU A C 1
ATOM 891 O O . GLU A 1 110 ? -5.525 22.893 38.350 1.00 50.64 110 GLU A O 1
ATOM 897 N N . HIS A 1 111 ? -4.092 23.971 39.740 1.00 49.20 111 HIS A N 1
ATOM 898 C CA . HIS A 1 111 ? -4.364 23.178 40.941 1.00 47.42 111 HIS A CA 1
ATOM 899 C C . HIS A 1 111 ? -3.978 21.712 40.761 1.00 49.41 111 HIS A C 1
ATOM 900 O O . HIS A 1 111 ? -4.658 20.814 41.258 1.00 58.95 111 HIS A O 1
ATOM 907 N N . CYS A 1 112 ? -2.881 21.465 40.054 1.00 40.54 112 CYS A N 1
ATOM 908 C CA . CYS A 1 112 ? -2.283 20.140 40.083 1.00 40.21 112 CYS A CA 1
ATOM 909 C C . CYS A 1 112 ? -1.653 19.892 41.446 1.00 36.51 112 CYS A C 1
ATOM 910 O O . CYS A 1 112 ? -1.086 20.800 42.064 1.00 29.92 112 CYS A O 1
ATOM 913 N N . ASP A 1 113 ? -1.774 18.653 41.918 1.00 29.98 113 ASP A N 1
ATOM 914 C CA . ASP A 1 113 ? -1.167 18.227 43.168 1.00 30.02 113 ASP A CA 1
ATOM 915 C C . ASP A 1 113 ? 0.213 17.620 42.977 1.00 35.99 113 ASP A C 1
ATOM 916 O O . ASP A 1 113 ? 1.010 17.614 43.921 1.00 39.53 113 ASP A O 1
ATOM 921 N N . GLU A 1 114 ? 0.512 17.117 41.782 1.00 38.41 114 GLU A N 1
ATOM 922 C CA . GLU A 1 114 ? 1.798 16.496 41.517 1.00 37.76 114 GLU A CA 1
ATOM 923 C C . GLU A 1 114 ? 2.087 16.562 40.024 1.00 43.56 114 GLU A C 1
ATOM 924 O O . GLU A 1 114 ? 1.185 16.750 39.205 1.00 42.86 114 GLU A O 1
ATOM 930 N N . ILE A 1 115 ? 3.365 16.413 39.685 1.00 43.14 115 ILE A N 1
ATOM 931 C CA . ILE A 1 115 ? 3.815 16.353 38.300 1.00 34.57 115 ILE A CA 1
ATOM 932 C C . ILE A 1 115 ? 4.518 15.023 38.089 1.00 33.97 115 ILE A C 1
ATOM 933 O O . ILE A 1 115 ? 5.318 14.597 38.926 1.00 35.36 115 ILE A O 1
ATOM 938 N N . MET A 1 116 ? 4.228 14.371 36.974 1.00 30.36 116 MET A N 1
ATOM 939 C CA . MET A 1 116 ? 4.771 13.051 36.700 1.00 32.71 116 MET A CA 1
ATOM 940 C C . MET A 1 116 ? 5.353 13.009 35.296 1.00 33.15 116 MET A C 1
ATOM 941 O O . MET A 1 116 ? 4.851 13.662 34.380 1.00 32.44 116 MET A O 1
ATOM 946 N N . LEU A 1 117 ? 6.419 12.231 35.137 1.00 35.70 117 LEU A N 1
ATOM 947 C CA . LEU A 1 117 ? 7.009 12.022 33.823 1.00 36.01 117 LEU A CA 1
ATOM 948 C C . LEU A 1 117 ? 7.831 10.744 33.860 1.00 37.89 117 LEU A C 1
ATOM 949 O O . LEU A 1 117 ? 8.183 10.244 34.930 1.00 36.89 117 LEU A O 1
ATOM 954 N N . GLU A 1 118 ? 8.113 10.210 32.675 1.00 36.89 118 GLU A N 1
ATOM 955 C CA . GLU A 1 118 ? 8.970 9.043 32.518 1.00 31.93 118 GLU A CA 1
ATOM 956 C C . GLU A 1 118 ? 10.188 9.447 31.704 1.00 31.74 118 GLU A C 1
ATOM 957 O O . GLU A 1 118 ? 10.055 10.114 30.674 1.00 39.22 118 GLU A O 1
ATOM 963 N N . THR A 1 119 ? 11.368 9.039 32.162 1.00 32.41 119 THR A N 1
ATOM 964 C CA . THR A 1 119 ? 12.610 9.362 31.480 1.00 41.48 119 THR A CA 1
ATOM 965 C C . THR A 1 119 ? 13.558 8.176 31.572 1.00 43.36 119 THR A C 1
ATOM 966 O O . THR A 1 119 ? 13.450 7.335 32.467 1.00 44.06 119 THR A O 1
ATOM 970 N N . GLU A 1 120 ? 14.481 8.112 30.618 1.00 45.52 120 GLU A N 1
ATOM 971 C CA . GLU A 1 120 ? 15.455 7.031 30.585 1.00 39.98 120 GLU A CA 1
ATOM 972 C C . GLU A 1 120 ? 16.455 7.193 31.720 1.00 40.32 120 GLU A C 1
ATOM 973 O O . GLU A 1 120 ? 16.861 8.309 32.055 1.00 38.46 120 GLU A O 1
ATOM 979 N N . VAL A 1 121 ? 16.845 6.067 32.323 1.00 38.29 121 VAL A N 1
ATOM 980 C CA . VAL A 1 121 ? 17.863 6.109 33.362 1.00 44.07 121 VAL A CA 1
ATOM 981 C C . VAL A 1 121 ? 19.223 6.488 32.791 1.00 47.62 121 VAL A C 1
ATOM 982 O O . VAL A 1 121 ? 20.087 6.973 33.532 1.00 56.18 121 VAL A O 1
ATOM 986 N N . GLU A 1 122 ? 19.438 6.287 31.488 1.00 48.54 122 GLU A N 1
ATOM 987 C CA . GLU A 1 122 ? 20.688 6.678 30.848 1.00 50.28 122 GLU A CA 1
ATOM 988 C C . GLU A 1 122 ? 20.690 8.133 30.405 1.00 48.77 122 GLU A C 1
ATOM 989 O O . GLU A 1 122 ? 21.737 8.636 29.983 1.00 55.46 122 GLU A O 1
ATOM 995 N N . ASN A 1 123 ? 19.548 8.814 30.496 1.00 47.95 123 ASN A N 1
ATOM 996 C CA . ASN A 1 123 ? 19.413 10.208 30.078 1.00 49.78 123 ASN A CA 1
ATOM 997 C C . ASN A 1 123 ? 19.772 11.105 31.258 1.00 46.73 123 ASN A C 1
ATOM 998 O O . ASN A 1 123 ? 18.914 11.653 31.952 1.00 48.26 123 ASN A O 1
ATOM 1003 N N . SER A 1 124 ? 21.081 11.257 31.475 1.00 47.06 124 SER A N 1
ATOM 1004 C CA . SER A 1 124 ? 21.567 12.021 32.620 1.00 50.51 124 SER A CA 1
ATOM 1005 C C . SER A 1 124 ? 21.181 13.489 32.523 1.00 48.05 124 SER A C 1
ATOM 1006 O O . SER A 1 124 ? 20.948 14.137 33.548 1.00 47.19 124 SER A O 1
ATOM 1009 N N . ALA A 1 125 ? 21.111 14.030 31.308 1.00 51.25 125 ALA A N 1
ATOM 1010 C CA . ALA A 1 125 ? 20.764 15.437 31.148 1.00 51.27 125 ALA A CA 1
ATOM 1011 C C . ALA A 1 125 ? 19.364 15.726 31.672 1.00 45.31 125 ALA A C 1
ATOM 1012 O O . ALA A 1 125 ? 19.145 16.732 32.356 1.00 43.35 125 ALA A O 1
ATOM 1014 N N . ALA A 1 126 ? 18.401 14.858 31.364 1.00 36.29 126 ALA A N 1
ATOM 1015 C CA . ALA A 1 126 ? 17.035 15.100 31.814 1.00 48.77 126 ALA A CA 1
ATOM 1016 C C . ALA A 1 126 ? 16.901 14.885 33.315 1.00 46.68 126 ALA A C 1
ATOM 1017 O O . ALA A 1 126 ? 16.202 15.645 33.996 1.00 46.50 126 ALA A O 1
ATOM 1019 N N . LEU A 1 127 ? 17.562 13.858 33.849 1.00 38.18 127 LEU A N 1
ATOM 1020 C CA . LEU A 1 127 ? 17.485 13.591 35.281 1.00 36.54 127 LEU A CA 1
ATOM 1021 C C . LEU A 1 127 ? 17.981 14.780 36.093 1.00 45.45 127 LEU A C 1
ATOM 1022 O O . LEU A 1 127 ? 17.349 15.185 37.075 1.00 52.33 127 LEU A O 1
ATOM 1027 N N . ASN A 1 128 ? 19.107 15.364 35.690 1.00 35.12 128 ASN A N 1
ATOM 1028 C CA . ASN A 1 128 ? 19.631 16.512 36.418 1.00 50.99 128 ASN A CA 1
ATOM 1029 C C . ASN A 1 128 ? 18.666 17.684 36.386 1.00 45.52 128 ASN A C 1
ATOM 1030 O O . ASN A 1 128 ? 18.539 18.422 37.369 1.00 47.23 128 ASN A O 1
ATOM 1035 N N . LEU A 1 129 ? 17.983 17.876 35.263 1.00 40.17 129 LEU A N 1
ATOM 1036 C CA . LEU A 1 129 ? 17.044 18.983 35.159 1.00 45.69 129 LEU A CA 1
ATOM 1037 C C . LEU A 1 129 ? 15.894 18.826 36.145 1.00 40.66 129 LEU A C 1
ATOM 1038 O O . LEU A 1 129 ? 15.587 19.750 36.906 1.00 48.16 129 LEU A O 1
ATOM 1043 N N . TYR A 1 130 ? 15.244 17.662 36.149 1.00 36.19 130 TYR A N 1
ATOM 1044 C CA . TYR A 1 130 ? 14.067 17.491 36.996 1.00 40.31 130 TYR A CA 1
ATOM 1045 C C . TYR A 1 130 ? 14.455 17.341 38.461 1.00 44.81 130 TYR A C 1
ATOM 1046 O O . TYR A 1 130 ? 13.901 18.024 39.330 1.00 51.14 130 TYR A O 1
ATOM 1055 N N . GLU A 1 131 ? 15.400 16.448 38.754 1.00 36.31 131 GLU A N 1
ATOM 1056 C CA . GLU A 1 131 ? 15.841 16.269 40.132 1.00 41.10 131 GLU A CA 1
ATOM 1057 C C . GLU A 1 131 ? 16.380 17.566 40.722 1.00 49.39 131 GLU A C 1
ATOM 1058 O O . GLU A 1 131 ? 16.267 17.792 41.934 1.00 64.96 131 GLU A O 1
ATOM 1064 N N . GLY A 1 132 ? 16.951 18.436 39.886 1.00 46.20 132 GLY A N 1
ATOM 1065 C CA . GLY A 1 132 ? 17.348 19.754 40.344 1.00 49.53 132 GLY A CA 1
ATOM 1066 C C . GLY A 1 132 ? 16.183 20.655 40.695 1.00 50.64 132 GLY A C 1
ATOM 1067 O O . GLY A 1 132 ? 16.367 21.644 41.412 1.00 56.82 132 GLY A O 1
ATOM 1068 N N . MET A 1 133 ? 14.987 20.332 40.216 1.00 48.37 133 MET A N 1
ATOM 1069 C CA . MET A 1 133 ? 13.798 21.115 40.509 1.00 47.81 133 MET A CA 1
ATOM 1070 C C . MET A 1 133 ? 12.960 20.513 41.624 1.00 42.07 133 MET A C 1
ATOM 1071 O O . MET A 1 133 ? 11.893 21.045 41.938 1.00 35.19 133 MET A O 1
ATOM 1076 N N . GLY A 1 134 ? 13.415 19.416 42.222 1.00 38.16 134 GLY A N 1
ATOM 1077 C CA . GLY A 1 134 ? 12.692 18.761 43.291 1.00 35.07 134 GLY A CA 1
ATOM 1078 C C . GLY A 1 134 ? 12.136 17.401 42.934 1.00 36.20 134 GLY A C 1
ATOM 1079 O O . GLY A 1 134 ? 11.613 16.719 43.822 1.00 40.01 134 GLY A O 1
ATOM 1080 N N . PHE A 1 135 ? 12.223 16.987 41.671 1.00 36.11 135 PHE A N 1
ATOM 1081 C CA . PHE A 1 135 ? 11.738 15.670 41.276 1.00 36.41 135 PHE A CA 1
ATOM 1082 C C . PHE A 1 135 ? 12.555 14.579 41.955 1.00 40.40 135 PHE A C 1
ATOM 1083 O O . PHE A 1 135 ? 13.776 14.689 42.091 1.00 42.45 135 PHE A O 1
ATOM 1091 N N . ILE A 1 136 ? 11.877 13.514 42.378 1.00 27.01 136 ILE A N 1
ATOM 1092 C CA . ILE A 1 136 ? 12.549 12.326 42.883 1.00 35.20 136 ILE A CA 1
ATOM 1093 C C . ILE A 1 136 ? 12.069 11.122 42.087 1.00 40.67 136 ILE A C 1
ATOM 1094 O O . ILE A 1 136 ? 11.059 11.169 41.381 1.00 45.09 136 ILE A O 1
ATOM 1099 N N . ARG A 1 137 ? 12.817 10.030 42.205 1.00 41.36 137 ARG A N 1
ATOM 1100 C CA . ARG A 1 137 ? 12.496 8.798 41.502 1.00 36.60 137 ARG A CA 1
ATOM 1101 C C . ARG A 1 137 ? 11.610 7.928 42.380 1.00 41.90 137 ARG A C 1
ATOM 1102 O O . ARG A 1 137 ? 11.957 7.639 43.529 1.00 49.03 137 ARG A O 1
ATOM 1110 N N . MET A 1 138 ? 10.466 7.519 41.838 1.00 43.09 138 MET A N 1
ATOM 1111 C CA . MET A 1 138 ? 9.513 6.702 42.571 1.00 40.05 138 MET A CA 1
ATOM 1112 C C . MET A 1 138 ? 9.401 5.280 42.042 1.00 47.25 138 MET A C 1
ATOM 1113 O O . MET A 1 138 ? 8.769 4.443 42.698 1.00 58.23 138 MET A O 1
ATOM 1118 N N . LYS A 1 139 ? 9.999 4.979 40.891 1.00 44.67 139 LYS A N 1
ATOM 1119 C CA . LYS A 1 139 ? 9.814 3.683 40.256 1.00 39.42 139 LYS A CA 1
ATOM 1120 C C . LYS A 1 139 ? 10.863 3.514 39.168 1.00 39.85 139 LYS A C 1
ATOM 1121 O O . LYS A 1 139 ? 11.236 4.486 38.507 1.00 48.41 139 LYS A O 1
ATOM 1127 N N . ARG A 1 140 ? 11.337 2.286 38.993 1.00 32.82 140 ARG A N 1
ATOM 1128 C CA . ARG A 1 140 ? 12.184 1.932 37.865 1.00 36.20 140 ARG A CA 1
ATOM 1129 C C . ARG A 1 140 ? 11.467 0.873 37.045 1.00 41.83 140 ARG A C 1
ATOM 1130 O O . ARG A 1 140 ? 11.035 -0.149 37.588 1.00 42.95 140 ARG A O 1
ATOM 1138 N N . MET A 1 141 ? 11.328 1.124 35.747 1.00 44.06 141 MET A N 1
ATOM 1139 C CA . MET A 1 141 ? 10.616 0.229 34.845 1.00 42.93 141 MET A CA 1
ATOM 1140 C C . MET A 1 141 ? 11.604 -0.521 33.968 1.00 40.94 141 MET A C 1
ATOM 1141 O O . MET A 1 141 ? 12.388 0.094 33.237 1.00 32.34 141 MET A O 1
ATOM 1146 N N . PHE A 1 142 ? 11.542 -1.846 34.036 1.00 45.18 142 PHE A N 1
ATOM 1147 C CA . PHE A 1 142 ? 12.447 -2.725 33.303 1.00 50.36 142 PHE A CA 1
ATOM 1148 C C . PHE A 1 142 ? 12.168 -2.639 31.802 1.00 44.48 142 PHE A C 1
ATOM 1149 O O . PHE A 1 142 ? 11.093 -3.040 31.342 1.00 41.05 142 PHE A O 1
ATOM 1157 N N . ARG A 1 143 ? 13.140 -2.116 31.043 1.00 36.36 143 ARG A N 1
ATOM 1158 C CA . ARG A 1 143 ? 13.094 -2.055 29.575 1.00 36.67 143 ARG A CA 1
ATOM 1159 C C . ARG A 1 143 ? 11.816 -1.375 29.077 1.00 39.93 143 ARG A C 1
ATOM 1160 O O . ARG A 1 143 ? 11.116 -1.872 28.191 1.00 38.63 143 ARG A O 1
ATOM 1168 N N . TYR A 1 144 ? 11.542 -0.199 29.648 1.00 34.70 144 TYR A N 1
ATOM 1169 C CA . TYR A 1 144 ? 10.271 0.491 29.442 1.00 39.59 144 TYR A CA 1
ATOM 1170 C C . TYR A 1 144 ? 10.123 0.999 28.016 1.00 45.90 144 TYR A C 1
ATOM 1171 O O . TYR A 1 144 ? 9.007 1.045 27.479 1.00 38.37 144 TYR A O 1
ATOM 1180 N N . TYR A 1 145 ? 11.232 1.377 27.393 1.00 53.43 145 TYR A N 1
ATOM 1181 C CA . TYR A 1 145 ? 11.243 2.062 26.114 1.00 55.96 145 TYR A CA 1
ATOM 1182 C C . TYR A 1 145 ? 11.566 1.107 24.970 1.00 65.95 145 TYR A C 1
ATOM 1183 O O . TYR A 1 145 ? 12.102 0.009 25.160 1.00 66.30 145 TYR A O 1
ATOM 1192 N N . LEU A 1 146 ? 11.228 1.570 23.758 1.00 74.45 146 LEU A N 1
ATOM 1193 C CA . LEU A 1 146 ? 11.431 0.806 22.531 1.00 81.96 146 LEU A CA 1
ATOM 1194 C C . LEU A 1 146 ? 12.896 0.452 22.320 1.00 90.29 146 LEU A C 1
ATOM 1195 O O . LEU A 1 146 ? 13.197 -0.592 21.732 1.00 97.81 146 LEU A O 1
ATOM 1200 N N . ASN A 1 147 ? 13.815 1.308 22.778 1.00 89.59 147 ASN A N 1
ATOM 1201 C CA . ASN A 1 147 ? 15.245 1.052 22.679 1.00 76.48 147 ASN A CA 1
ATOM 1202 C C . ASN A 1 147 ? 15.751 0.119 23.773 1.00 70.60 147 ASN A C 1
ATOM 1203 O O . ASN A 1 147 ? 16.970 -0.021 23.939 1.00 67.52 147 ASN A O 1
ATOM 1208 N N . GLU A 1 148 ? 14.837 -0.512 24.515 1.00 69.04 148 GLU A N 1
ATOM 1209 C CA . GLU A 1 148 ? 15.106 -1.515 25.544 1.00 62.09 148 GLU A CA 1
ATOM 1210 C C . GLU A 1 148 ? 15.787 -0.942 26.787 1.00 58.99 148 GLU A C 1
ATOM 1211 O O . GLU A 1 148 ? 16.321 -1.705 27.603 1.00 63.69 148 GLU A O 1
ATOM 1217 N N . GLY A 1 149 ? 15.773 0.376 26.968 1.00 53.09 149 GLY A N 1
ATOM 1218 C CA . GLY A 1 149 ? 16.374 0.984 28.141 1.00 48.16 149 GLY A CA 1
ATOM 1219 C C . GLY A 1 149 ? 15.389 1.102 29.292 1.00 49.70 149 GLY A C 1
ATOM 1220 O O . GLY A 1 149 ? 14.186 1.239 29.090 1.00 51.08 149 GLY A O 1
ATOM 1221 N N . ASP A 1 150 ? 15.913 1.039 30.514 1.00 47.78 150 ASP A N 1
ATOM 1222 C CA . ASP A 1 150 ? 15.052 1.184 31.678 1.00 40.65 150 ASP A CA 1
ATOM 1223 C C . ASP A 1 150 ? 14.618 2.639 31.830 1.00 38.16 150 ASP A C 1
ATOM 1224 O O . ASP A 1 150 ? 15.229 3.556 31.277 1.00 34.33 150 ASP A O 1
ATOM 1229 N N . ALA A 1 151 ? 13.526 2.848 32.565 1.00 39.62 151 ALA A N 1
ATOM 1230 C CA . ALA A 1 151 ? 13.005 4.186 32.793 1.00 28.40 151 ALA A CA 1
ATOM 1231 C C . ALA A 1 151 ? 12.853 4.439 34.283 1.00 36.13 151 ALA A C 1
ATOM 1232 O O . ALA A 1 151 ? 12.624 3.513 35.067 1.00 32.30 151 ALA A O 1
ATOM 1234 N N . PHE A 1 152 ? 13.012 5.702 34.663 1.00 29.19 152 PHE A N 1
ATOM 1235 C CA . PHE A 1 152 ? 12.628 6.178 35.980 1.00 34.53 152 PHE A CA 1
ATOM 1236 C C . PHE A 1 152 ? 11.328 6.950 35.858 1.00 43.30 152 PHE A C 1
ATOM 1237 O O . PHE A 1 152 ? 11.134 7.717 34.912 1.00 57.60 152 PHE A O 1
ATOM 1245 N N . LYS A 1 153 ? 10.440 6.736 36.816 1.00 39.24 153 LYS A N 1
ATOM 1246 C CA . LYS A 1 153 ? 9.210 7.503 36.935 1.00 36.12 153 LYS A CA 1
ATOM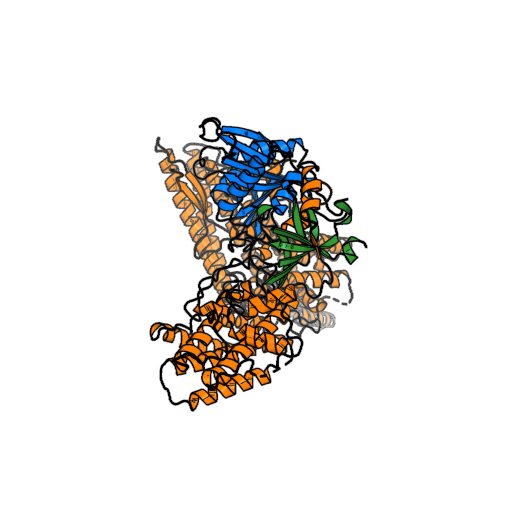 1247 C C . LYS A 1 153 ? 9.467 8.610 37.949 1.00 37.21 153 LYS A C 1
ATOM 1248 O O . LYS A 1 153 ? 9.695 8.335 39.130 1.00 40.61 153 LYS A O 1
ATOM 1254 N N . LEU A 1 154 ? 9.477 9.853 37.485 1.00 34.73 154 LEU A N 1
ATOM 1255 C CA . LEU A 1 154 ? 9.775 10.998 38.333 1.00 31.48 154 LEU A CA 1
ATOM 1256 C C . LEU A 1 154 ? 8.481 11.678 38.743 1.00 30.32 154 LEU A C 1
ATOM 1257 O O . LEU A 1 154 ? 7.593 11.882 37.910 1.00 29.07 154 LEU A O 1
ATOM 1262 N N . ILE A 1 155 ? 8.381 12.031 40.020 1.00 27.95 155 ILE A N 1
ATOM 1263 C CA . ILE A 1 155 ? 7.210 12.714 40.550 1.00 30.72 155 ILE A CA 1
ATOM 1264 C C . ILE A 1 155 ? 7.671 13.922 41.346 1.00 34.43 155 ILE A C 1
ATOM 1265 O O . ILE A 1 155 ? 8.622 13.831 42.130 1.00 33.22 155 ILE A O 1
ATOM 1270 N N . LEU A 1 156 ? 7.006 15.051 41.130 1.00 36.42 156 LEU A N 1
ATOM 1271 C CA . LEU A 1 156 ? 7.249 16.268 41.889 1.00 37.39 156 LEU A CA 1
ATOM 1272 C C . LEU A 1 156 ? 5.993 16.621 42.668 1.00 35.18 156 LEU A C 1
ATOM 1273 O O . LEU A 1 156 ? 4.976 16.977 42.054 1.00 34.86 156 LEU A O 1
ATOM 1278 N N . PRO A 1 157 ? 6.008 16.560 44.001 1.00 39.68 157 PRO A N 1
ATOM 1279 C CA . PRO A 1 157 ? 4.790 16.825 44.785 1.00 42.43 157 PRO A CA 1
ATOM 1280 C C . PRO A 1 157 ? 4.603 18.314 45.032 1.00 37.75 157 PRO A C 1
ATOM 1281 O O . PRO A 1 157 ? 5.483 18.978 45.584 1.00 39.58 157 PRO A O 1
ATOM 1285 N N . LEU A 1 158 ? 3.441 18.835 44.638 1.00 35.75 158 LEU A N 1
ATOM 1286 C CA . LEU A 1 158 ? 3.093 20.240 44.809 1.00 42.78 158 LEU A CA 1
ATOM 1287 C C . LEU A 1 158 ? 2.209 20.493 46.018 1.00 51.93 158 LEU A C 1
ATOM 1288 O O . LEU A 1 158 ? 2.313 21.558 46.634 1.00 58.37 158 LEU A O 1
ATOM 1293 N N . THR A 1 159 ? 1.335 19.551 46.361 1.00 56.58 159 THR A N 1
ATOM 1294 C CA . THR A 1 159 ? 0.503 19.659 47.552 1.00 57.28 159 THR A CA 1
ATOM 1295 C C . THR A 1 159 ? 0.701 18.427 48.420 1.00 57.22 159 THR A C 1
ATOM 1296 O O . THR A 1 159 ? 1.072 17.362 47.923 1.00 54.79 159 THR A O 1
ATOM 1301 N N . PRO B 2 2 ? 2.899 -0.928 -11.716 1.00 143.44 0 PRO B N 1
ATOM 1302 C CA . PRO B 2 2 ? 4.035 -1.759 -11.297 1.00 145.96 0 PRO B CA 1
ATOM 1303 C C . PRO B 2 2 ? 4.495 -2.729 -12.389 1.00 155.28 0 PRO B C 1
ATOM 1304 O O . PRO B 2 2 ? 3.678 -3.182 -13.186 1.00 164.98 0 PRO B O 1
ATOM 1308 N N . MET B 2 3 ? 5.795 -3.046 -12.408 1.00 151.82 1 MET B N 1
ATOM 1309 C CA . MET B 2 3 ? 6.346 -3.888 -13.469 1.00 143.59 1 MET B CA 1
ATOM 1310 C C . MET B 2 3 ? 5.912 -5.346 -13.341 1.00 140.94 1 MET B C 1
ATOM 1311 O O . MET B 2 3 ? 5.734 -6.024 -14.361 1.00 146.84 1 MET B O 1
ATOM 1316 N N . GLU B 2 4 ? 5.743 -5.850 -12.118 1.00 129.64 2 GLU B N 1
ATOM 1317 C CA . GLU B 2 4 ? 5.366 -7.247 -11.941 1.00 123.84 2 GLU B CA 1
ATOM 1318 C C . GLU B 2 4 ? 3.977 -7.503 -12.513 1.00 118.95 2 GLU B C 1
ATOM 1319 O O . GLU B 2 4 ? 3.058 -6.699 -12.340 1.00 116.56 2 GLU B O 1
ATOM 1325 N N . VAL B 2 5 ? 3.830 -8.640 -13.198 1.00 120.37 3 VAL B N 1
ATOM 1326 C CA . VAL B 2 5 ? 2.556 -8.968 -13.834 1.00 124.16 3 VAL B CA 1
ATOM 1327 C C . VAL B 2 5 ? 1.480 -9.217 -12.787 1.00 126.56 3 VAL B C 1
ATOM 1328 O O . VAL B 2 5 ? 0.327 -8.800 -12.951 1.00 121.55 3 VAL B O 1
ATOM 1332 N N . ASP B 2 6 ? 1.832 -9.910 -11.701 1.00 132.51 4 ASP B N 1
ATOM 1333 C CA . ASP B 2 6 ? 0.851 -10.200 -10.659 1.00 133.81 4 ASP B CA 1
ATOM 1334 C C . ASP B 2 6 ? 0.327 -8.918 -10.024 1.00 125.26 4 ASP B C 1
ATOM 1335 O O . ASP B 2 6 ? -0.866 -8.811 -9.713 1.00 126.45 4 ASP B O 1
ATOM 1340 N N . SER B 2 7 ? 1.205 -7.932 -9.825 1.00 123.56 5 SER B N 1
ATOM 1341 C CA . SER B 2 7 ? 0.769 -6.664 -9.251 1.00 103.44 5 SER B CA 1
ATOM 1342 C C . SER B 2 7 ? -0.148 -5.915 -10.211 1.00 105.63 5 SER B C 1
ATOM 1343 O O . SER B 2 7 ? -1.102 -5.255 -9.782 1.00 104.53 5 SER B O 1
ATOM 1346 N N . ILE B 2 8 ? 0.128 -6.006 -11.515 1.00 108.94 6 ILE B N 1
ATOM 1347 C CA . ILE B 2 8 ? -0.772 -5.434 -12.514 1.00 111.46 6 ILE B CA 1
ATOM 1348 C C . ILE B 2 8 ? -2.122 -6.138 -12.471 1.00 112.66 6 ILE B C 1
ATOM 1349 O O . ILE B 2 8 ? -3.178 -5.497 -12.424 1.00 112.65 6 ILE B O 1
ATOM 1354 N N . LEU B 2 9 ? -2.104 -7.474 -12.489 1.00 116.02 7 LEU B N 1
ATOM 1355 C CA . LEU B 2 9 ? -3.346 -8.238 -12.439 1.00 121.24 7 LEU B CA 1
ATOM 1356 C C . LEU B 2 9 ? -4.062 -8.059 -11.108 1.00 124.64 7 LEU B C 1
ATOM 1357 O O . LEU B 2 9 ? -5.298 -8.057 -11.066 1.00 128.79 7 LEU B O 1
ATOM 1362 N N . GLY B 2 10 ? -3.309 -7.898 -10.018 1.00 121.94 8 GLY B N 1
ATOM 1363 C CA . GLY B 2 10 ? -3.935 -7.695 -8.723 1.00 116.68 8 GLY B CA 1
ATOM 1364 C C . GLY B 2 10 ? -4.605 -6.339 -8.605 1.00 113.90 8 GLY B C 1
ATOM 1365 O O . GLY B 2 10 ? -5.664 -6.213 -7.984 1.00 114.73 8 GLY B O 1
ATOM 1366 N N . SER B 2 11 ? -4.003 -5.309 -9.208 1.00 114.49 9 SER B N 1
ATOM 1367 C CA . SER B 2 11 ? -4.585 -3.972 -9.151 1.00 113.50 9 SER B CA 1
ATOM 1368 C C . SER B 2 11 ? -5.936 -3.914 -9.853 1.00 113.91 9 SER B C 1
ATOM 1369 O O . SER B 2 11 ? -6.793 -3.107 -9.476 1.00 111.49 9 SER B O 1
ATOM 1372 N N . LEU B 2 12 ? -6.146 -4.753 -10.871 1.00 110.36 10 LEU B N 1
ATOM 1373 C CA . LEU B 2 12 ? -7.439 -4.776 -11.547 1.00 119.14 10 LEU B CA 1
ATOM 1374 C C . LEU B 2 12 ? -8.551 -5.177 -10.589 1.00 119.45 10 LEU B C 1
ATOM 1375 O O . LEU B 2 12 ? -9.670 -4.655 -10.667 1.00 119.32 10 LEU B O 1
ATOM 1380 N N . SER B 2 13 ? -8.259 -6.099 -9.672 1.00 120.66 11 SER B N 1
ATOM 1381 C CA . SER B 2 13 ? -9.258 -6.674 -8.781 1.00 126.90 11 SER B CA 1
ATOM 1382 C C . SER B 2 13 ? -9.015 -6.305 -7.319 1.00 123.88 11 SER B C 1
ATOM 1383 O O . SER B 2 13 ? -9.386 -7.059 -6.417 1.00 115.01 11 SER B O 1
ATOM 1386 N N . ILE B 2 14 ? -8.397 -5.148 -7.069 1.00 131.08 12 ILE B N 1
ATOM 1387 C CA . ILE B 2 14 ? -8.176 -4.715 -5.691 1.00 134.08 12 ILE B CA 1
ATOM 1388 C C . ILE B 2 14 ? -9.503 -4.389 -5.018 1.00 135.88 12 ILE B C 1
ATOM 1389 O O . ILE B 2 14 ? -9.759 -4.801 -3.879 1.00 135.42 12 ILE B O 1
ATOM 1394 N N . THR B 2 15 ? -10.370 -3.651 -5.712 1.00 138.12 13 THR B N 1
ATOM 1395 C CA . THR B 2 15 ? -11.655 -3.228 -5.170 1.00 136.39 13 THR B CA 1
ATOM 1396 C C . THR B 2 15 ? -12.821 -3.973 -5.813 1.00 142.91 13 THR B C 1
ATOM 1397 O O . THR B 2 15 ? -13.899 -3.404 -5.997 1.00 148.51 13 THR B O 1
ATOM 1401 N N . ASP B 2 16 ? -12.622 -5.247 -6.163 1.00 143.72 14 ASP B N 1
ATOM 1402 C CA . ASP B 2 16 ? -13.699 -6.005 -6.792 1.00 144.56 14 ASP B CA 1
ATOM 1403 C C . ASP B 2 16 ? -14.808 -6.344 -5.804 1.00 142.00 14 ASP B C 1
ATOM 1404 O O . ASP B 2 16 ? -15.965 -6.508 -6.209 1.00 145.07 14 ASP B O 1
ATOM 1409 N N . ASP B 2 17 ? -14.484 -6.452 -4.512 1.00 134.44 15 ASP B N 1
ATOM 1410 C CA . ASP B 2 17 ? -15.517 -6.719 -3.517 1.00 130.89 15 ASP B CA 1
ATOM 1411 C C . ASP B 2 17 ? -16.436 -5.523 -3.304 1.00 129.49 15 ASP B C 1
ATOM 1412 O O . ASP B 2 17 ? -17.523 -5.686 -2.740 1.00 130.96 15 ASP B O 1
ATOM 1417 N N . PHE B 2 18 ? -16.029 -4.334 -3.741 1.00 127.96 16 PHE B N 1
ATOM 1418 C CA . PHE B 2 18 ? -16.872 -3.147 -3.698 1.00 131.66 16 PHE B CA 1
ATOM 1419 C C . PHE B 2 18 ? -17.422 -2.897 -5.097 1.00 135.51 16 PHE B C 1
ATOM 1420 O O . PHE B 2 18 ? -16.655 -2.663 -6.037 1.00 135.33 16 PHE B O 1
ATOM 1428 N N . ASP B 2 19 ? -18.748 -2.949 -5.229 1.00 137.96 17 ASP B N 1
ATOM 1429 C CA . ASP B 2 19 ? -19.364 -2.844 -6.547 1.00 139.67 17 ASP B CA 1
ATOM 1430 C C . ASP B 2 19 ? -19.187 -1.449 -7.138 1.00 138.57 17 ASP B C 1
ATOM 1431 O O . ASP B 2 19 ? -18.839 -1.304 -8.316 1.00 142.72 17 ASP B O 1
ATOM 1436 N N . GLN B 2 20 ? -19.416 -0.410 -6.338 1.00 130.44 18 GLN B N 1
ATOM 1437 C CA . GLN B 2 20 ? -19.387 0.961 -6.835 1.00 125.12 18 GLN B CA 1
ATOM 1438 C C . GLN B 2 20 ? -18.733 1.857 -5.795 1.00 117.90 18 GLN B C 1
ATOM 1439 O O . GLN B 2 20 ? -19.219 1.955 -4.664 1.00 117.69 18 GLN B O 1
ATOM 1445 N N . LEU B 2 21 ? -17.639 2.508 -6.180 1.00 113.05 19 LEU B N 1
ATOM 1446 C CA . LEU B 2 21 ? -16.901 3.409 -5.308 1.00 106.78 19 LEU B CA 1
ATOM 1447 C C . LEU B 2 21 ? -17.027 4.837 -5.819 1.00 111.14 19 LEU B C 1
ATOM 1448 O O . LEU B 2 21 ? -16.968 5.080 -7.028 1.00 113.47 19 LEU B O 1
ATOM 1453 N N . VAL B 2 22 ? -17.200 5.780 -4.895 1.00 108.25 20 VAL B N 1
ATOM 1454 C CA . VAL B 2 22 ? -17.421 7.183 -5.225 1.00 111.37 20 VAL B CA 1
ATOM 1455 C C . VAL B 2 22 ? -16.298 8.015 -4.622 1.00 106.95 20 VAL B C 1
ATOM 1456 O O . VAL B 2 22 ? -15.898 7.793 -3.474 1.00 103.19 20 VAL B O 1
ATOM 1460 N N . ASP B 2 23 ? -15.793 8.975 -5.396 1.00 110.64 21 ASP B N 1
ATOM 1461 C CA . ASP B 2 23 ? -14.733 9.866 -4.933 1.00 108.09 21 ASP B CA 1
ATOM 1462 C C . ASP B 2 23 ? -15.329 10.899 -3.982 1.00 109.21 21 ASP B C 1
ATOM 1463 O O . ASP B 2 23 ? -16.078 11.786 -4.402 1.00 113.48 21 ASP B O 1
ATOM 1468 N N . VAL B 2 24 ? -14.993 10.791 -2.699 1.00 109.05 22 VAL B N 1
ATOM 1469 C CA . VAL B 2 24 ? -15.397 11.758 -1.686 1.00 111.84 22 VAL B CA 1
ATOM 1470 C C . VAL B 2 24 ? -14.212 12.600 -1.220 1.00 109.78 22 VAL B C 1
ATOM 1471 O O . VAL B 2 24 ? -14.309 13.315 -0.216 1.00 112.31 22 VAL B O 1
ATOM 1475 N N . THR B 2 25 ? -13.088 12.532 -1.937 1.00 108.96 23 THR B N 1
ATOM 1476 C CA . THR B 2 25 ? -11.938 13.368 -1.607 1.00 106.88 23 THR B CA 1
ATOM 1477 C C . THR B 2 25 ? -12.293 14.847 -1.688 1.00 112.20 23 THR B C 1
ATOM 1478 O O . THR B 2 25 ? -11.861 15.645 -0.848 1.00 113.48 23 THR B O 1
ATOM 1482 N N . SER B 2 26 ? -13.088 15.228 -2.689 1.00 116.02 24 SER B N 1
ATOM 1483 C CA . SER B 2 26 ? -13.478 16.626 -2.834 1.00 116.60 24 SER B CA 1
ATOM 1484 C C . SER B 2 26 ? -14.407 17.066 -1.709 1.00 120.05 24 SER B C 1
ATOM 1485 O O . SER B 2 26 ? -14.308 18.198 -1.222 1.00 124.07 24 SER B O 1
ATOM 1488 N N . LEU B 2 27 ? -15.317 16.187 -1.284 1.00 117.35 25 LEU B N 1
ATOM 1489 C CA . LEU B 2 27 ? -16.255 16.548 -0.225 1.00 116.53 25 LEU B CA 1
ATOM 1490 C C . LEU B 2 27 ? -15.555 16.655 1.123 1.00 113.59 25 LEU B C 1
ATOM 1491 O O . LEU B 2 27 ? -15.862 17.552 1.917 1.00 110.24 25 LEU B O 1
ATOM 1496 N N . PHE B 2 28 ? -14.614 15.749 1.400 1.00 117.13 26 PHE B N 1
ATOM 1497 C CA . PHE B 2 28 ? -13.891 15.793 2.667 1.00 120.16 26 PHE B CA 1
ATOM 1498 C C . PHE B 2 28 ? -13.093 17.084 2.802 1.00 123.64 26 PHE B C 1
ATOM 1499 O O . PHE B 2 28 ? -13.119 17.736 3.853 1.00 123.35 26 PHE B O 1
ATOM 1507 N N . ASP B 2 29 ? -12.373 17.465 1.745 1.00 129.35 27 ASP B N 1
ATOM 1508 C CA . ASP B 2 29 ? -11.575 18.686 1.790 1.00 128.79 27 ASP B CA 1
ATOM 1509 C C . ASP B 2 29 ? -12.441 19.899 2.101 1.00 126.08 27 ASP B C 1
ATOM 1510 O O . ASP B 2 29 ? -12.067 20.746 2.923 1.00 125.20 27 ASP B O 1
ATOM 1515 N N . GLU B 2 30 ? -13.608 19.994 1.463 1.00 122.36 28 GLU B N 1
ATOM 1516 C CA . GLU B 2 30 ? -14.452 21.171 1.636 1.00 119.57 28 GLU B CA 1
ATOM 1517 C C . GLU B 2 30 ? -14.953 21.292 3.069 1.00 117.19 28 GLU B C 1
ATOM 1518 O O . GLU B 2 30 ? -14.964 22.389 3.640 1.00 119.99 28 GLU B O 1
ATOM 1524 N N . LEU B 2 31 ? -15.367 20.176 3.669 1.00 112.67 29 LEU B N 1
ATOM 1525 C CA . LEU B 2 31 ? -15.898 20.228 5.027 1.00 110.04 29 LEU B CA 1
ATOM 1526 C C . LEU B 2 31 ? -14.789 20.460 6.049 1.00 112.21 29 LEU B C 1
ATOM 1527 O O . LEU B 2 31 ? -14.984 21.190 7.029 1.00 111.51 29 LEU B O 1
ATOM 1532 N N . CYS B 2 32 ? -13.616 19.860 5.833 1.00 117.27 30 CYS B N 1
ATOM 1533 C CA . CYS B 2 32 ? -12.526 19.989 6.798 1.00 119.88 30 CYS B CA 1
ATOM 1534 C C . CYS B 2 32 ? -11.928 21.390 6.787 1.00 123.81 30 CYS B C 1
ATOM 1535 O O . CYS B 2 32 ? -11.470 21.880 7.826 1.00 126.34 30 CYS B O 1
ATOM 1538 N N . SER B 2 33 ? -11.901 22.040 5.622 1.00 123.94 31 SER B N 1
ATOM 1539 C CA . SER B 2 33 ? -11.444 23.425 5.567 1.00 123.08 31 SER B CA 1
ATOM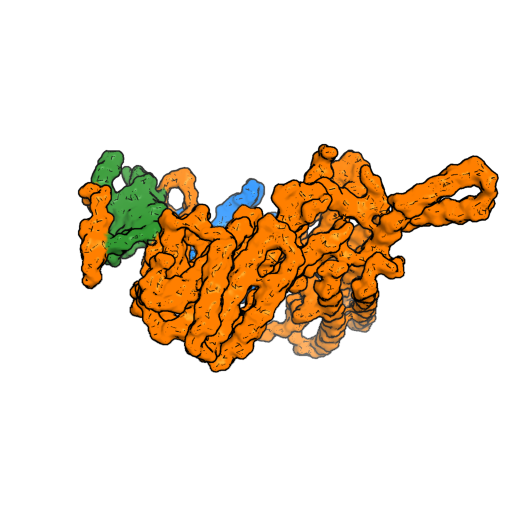 1540 C C . SER B 2 33 ? -12.357 24.328 6.384 1.00 121.63 31 SER B C 1
ATOM 1541 O O . SER B 2 33 ? -11.888 25.236 7.081 1.00 123.20 31 SER B O 1
ATOM 1544 N N . LYS B 2 34 ? -13.667 24.076 6.323 1.00 120.57 32 LYS B N 1
ATOM 1545 C CA . LYS B 2 34 ? -14.639 24.876 7.062 1.00 119.19 32 LYS B CA 1
ATOM 1546 C C . LYS B 2 34 ? -14.460 24.742 8.568 1.00 115.12 32 LYS B C 1
ATOM 1547 O O . LYS B 2 34 ? -14.663 25.712 9.308 1.00 118.45 32 LYS B O 1
ATOM 1553 N N . LEU B 2 35 ? -14.066 23.563 9.036 1.00 110.67 33 LEU B N 1
ATOM 1554 C CA . LEU B 2 35 ? -14.017 23.289 10.464 1.00 103.34 33 LEU B CA 1
ATOM 1555 C C . LEU B 2 35 ? -12.889 24.061 11.146 1.00 99.28 33 LEU B C 1
ATOM 1556 O O . LEU B 2 35 ? -11.875 24.404 10.532 1.00 96.51 33 LEU B O 1
ATOM 1561 N N . LYS B 2 36 ? -13.088 24.332 12.436 1.00 102.78 34 LYS B N 1
ATOM 1562 C CA . LYS B 2 36 ? -12.109 25.057 13.230 1.00 106.68 34 LYS B CA 1
ATOM 1563 C C . LYS B 2 36 ? -10.823 24.244 13.371 1.00 112.94 34 LYS B C 1
ATOM 1564 O O . LYS B 2 36 ? -10.862 23.012 13.419 1.00 116.62 34 LYS B O 1
ATOM 1570 N N . PRO B 2 37 ? -9.667 24.916 13.453 1.00 103.12 35 PRO B N 1
ATOM 1571 C CA . PRO B 2 37 ? -8.396 24.179 13.576 1.00 93.80 35 PRO B CA 1
ATOM 1572 C C . PRO B 2 37 ? -8.322 23.275 14.796 1.00 88.75 35 PRO B C 1
ATOM 1573 O O . PRO B 2 37 ? -7.705 22.204 14.728 1.00 78.08 35 PRO B O 1
ATOM 1577 N N . GLU B 2 38 ? -8.933 23.674 15.913 1.00 87.44 36 GLU B N 1
ATOM 1578 C CA . GLU B 2 38 ? -8.834 22.902 17.146 1.00 84.34 36 GLU B CA 1
ATOM 1579 C C . GLU B 2 38 ? -9.859 21.780 17.232 1.00 84.72 36 GLU B C 1
ATOM 1580 O O . GLU B 2 38 ? -9.684 20.866 18.047 1.00 76.42 36 GLU B O 1
ATOM 1586 N N . ALA B 2 39 ? -10.913 21.827 16.423 1.00 86.48 37 ALA B N 1
ATOM 1587 C CA . ALA B 2 39 ? -11.986 20.850 16.537 1.00 88.54 37 ALA B CA 1
ATOM 1588 C C . ALA B 2 39 ? -11.569 19.514 15.936 1.00 90.93 37 ALA B C 1
ATOM 1589 O O . ALA B 2 39 ? -10.824 19.461 14.955 1.00 87.14 37 ALA B O 1
ATOM 1591 N N . ILE B 2 40 ? -12.052 18.429 16.535 1.00 98.79 38 ILE B N 1
ATOM 1592 C CA . ILE B 2 40 ? -11.787 17.076 16.058 1.00 92.73 38 ILE B CA 1
ATOM 1593 C C . ILE B 2 40 ? -13.113 16.347 15.927 1.00 91.69 38 ILE B C 1
ATOM 1594 O O . ILE B 2 40 ? -13.898 16.305 16.881 1.00 93.11 38 ILE B O 1
ATOM 1599 N N . VAL B 2 41 ? -13.358 15.762 14.759 1.00 91.15 39 VAL B N 1
ATOM 1600 C CA . VAL B 2 41 ? -14.581 15.006 14.523 1.00 91.65 39 VAL B CA 1
ATOM 1601 C C . VAL B 2 41 ? -14.335 13.561 14.933 1.00 89.10 39 VAL B C 1
ATOM 1602 O O . VAL B 2 41 ? -13.522 12.863 14.325 1.00 83.68 39 VAL B O 1
ATOM 1606 N N . LYS B 2 42 ? -15.050 13.111 15.958 1.00 93.21 40 LYS B N 1
ATOM 1607 C CA . LYS B 2 42 ? -14.933 11.744 16.440 1.00 97.39 40 LYS B CA 1
ATOM 1608 C C . LYS B 2 42 ? -16.189 11.403 17.226 1.00 105.20 40 LYS B C 1
ATOM 1609 O O . LYS B 2 42 ? -16.936 12.288 17.653 1.00 108.09 40 LYS B O 1
ATOM 1615 N N . ASP B 2 43 ? -16.416 10.107 17.400 1.00 108.87 41 ASP B N 1
ATOM 1616 C CA . ASP B 2 43 ? -17.502 9.635 18.246 1.00 111.49 41 ASP B CA 1
ATOM 1617 C C . ASP B 2 43 ? -17.303 10.190 19.652 1.00 112.82 41 ASP B C 1
ATOM 1618 O O . ASP B 2 43 ? -16.238 9.971 20.249 1.00 113.74 41 ASP B O 1
ATOM 1623 N N . PRO B 2 44 ? -18.274 10.924 20.204 1.00 110.68 42 PRO B N 1
ATOM 1624 C CA . PRO B 2 44 ? -18.075 11.521 21.537 1.00 109.13 42 PRO B CA 1
ATOM 1625 C C . PRO B 2 44 ? -17.761 10.499 22.614 1.00 109.77 42 PRO B C 1
ATOM 1626 O O . PRO B 2 44 ? -17.037 10.813 23.567 1.00 106.72 42 PRO B O 1
ATOM 1630 N N . ARG B 2 45 ? -18.283 9.278 22.482 1.00 114.44 43 ARG B N 1
ATOM 1631 C CA . ARG B 2 45 ? -17.973 8.211 23.427 1.00 113.97 43 ARG B CA 1
ATOM 1632 C C . ARG B 2 45 ? -16.529 7.743 23.296 1.00 109.31 43 ARG B C 1
ATOM 1633 O O . ARG B 2 45 ? -15.916 7.334 24.290 1.00 108.42 43 ARG B O 1
ATOM 1641 N N . PHE B 2 46 ? -15.973 7.800 22.089 1.00 106.72 44 PHE B N 1
ATOM 1642 C CA . PHE B 2 46 ? -14.602 7.365 21.858 1.00 100.38 44 PHE B CA 1
ATOM 1643 C C . PHE B 2 46 ? -13.615 8.280 22.575 1.00 90.22 44 PHE B C 1
ATOM 1644 O O . PHE B 2 46 ? -13.778 9.503 22.598 1.00 85.47 44 PHE B O 1
ATOM 1652 N N . ASP B 2 47 ? -12.589 7.677 23.169 1.00 88.93 45 ASP B N 1
ATOM 1653 C CA . ASP B 2 47 ? -11.562 8.420 23.886 1.00 93.85 45 ASP B CA 1
ATOM 1654 C C . ASP B 2 47 ? -10.372 8.668 22.967 1.00 97.28 45 ASP B C 1
ATOM 1655 O O . ASP B 2 47 ? -9.873 7.740 22.323 1.00 103.81 45 ASP B O 1
ATOM 1660 N N . LEU B 2 48 ? -9.913 9.921 22.922 1.00 87.26 46 LEU B N 1
ATOM 1661 C CA . LEU B 2 48 ? -8.777 10.272 22.077 1.00 77.98 46 LEU B CA 1
ATOM 1662 C C . LEU B 2 48 ? -7.480 9.626 22.540 1.00 72.18 46 LEU B C 1
ATOM 1663 O O . LEU B 2 48 ? -6.504 9.616 21.782 1.00 72.66 46 LEU B O 1
ATOM 1668 N N . PHE B 2 49 ? -7.442 9.095 23.762 1.00 72.31 47 PHE B N 1
ATOM 1669 C CA . PHE B 2 49 ? -6.226 8.452 24.244 1.00 70.37 47 PHE B CA 1
ATOM 1670 C C . PHE B 2 49 ? -5.912 7.187 23.452 1.00 70.66 47 PHE B C 1
ATOM 1671 O O . PHE B 2 49 ? -4.741 6.809 23.332 1.00 67.47 47 PHE B O 1
ATOM 1679 N N . GLU B 2 50 ? -6.936 6.533 22.895 1.00 74.53 48 GLU B N 1
ATOM 1680 C CA . GLU B 2 50 ? -6.708 5.337 22.090 1.00 80.00 48 GLU B CA 1
ATOM 1681 C C . GLU B 2 50 ? -5.945 5.658 20.810 1.00 77.94 48 GLU B C 1
ATOM 1682 O O . GLU B 2 50 ? -5.244 4.793 20.273 1.00 77.51 48 GLU B O 1
ATOM 1688 N N . GLY B 2 51 ? -6.058 6.892 20.315 1.00 72.48 49 GLY B N 1
ATOM 1689 C CA . GLY B 2 51 ? -5.325 7.286 19.125 1.00 69.74 49 GLY B CA 1
ATOM 1690 C C . GLY B 2 51 ? -3.824 7.351 19.312 1.00 66.77 49 GLY B C 1
ATOM 1691 O O . GLY B 2 51 ? -3.088 7.385 18.320 1.00 69.94 49 GLY B O 1
ATOM 1692 N N . THR B 2 52 ? -3.350 7.374 20.559 1.00 66.93 50 THR B N 1
ATOM 1693 C CA . THR B 2 52 ? -1.912 7.413 20.796 1.00 68.71 50 THR B CA 1
ATOM 1694 C C . THR B 2 52 ? -1.238 6.087 20.470 1.00 75.88 50 THR B C 1
ATOM 1695 O O . THR B 2 52 ? -0.009 6.044 20.356 1.00 79.98 50 THR B O 1
ATOM 1699 N N . HIS B 2 53 ? -2.012 5.012 20.316 1.00 80.28 51 HIS B N 1
ATOM 1700 C CA . HIS B 2 53 ? -1.490 3.694 19.982 1.00 78.51 51 HIS B CA 1
ATOM 1701 C C . HIS B 2 53 ? -1.467 3.440 18.481 1.00 74.50 51 HIS B C 1
ATOM 1702 O O . HIS B 2 53 ? -1.351 2.284 18.056 1.00 74.50 51 HIS B O 1
ATOM 1709 N N . SER B 2 54 ? -1.569 4.489 17.676 1.00 71.66 52 SER B N 1
ATOM 1710 C CA . SER B 2 54 ? -1.759 4.357 16.243 1.00 58.99 52 SER B CA 1
ATOM 1711 C C . SER B 2 54 ? -0.431 4.373 15.500 1.00 63.31 52 SER B C 1
ATOM 1712 O O . SER B 2 54 ? 0.530 5.030 15.910 1.00 60.59 52 SER B O 1
ATOM 1715 N N . LEU B 2 55 ? -0.390 3.627 14.401 1.00 64.40 53 LEU B N 1
ATOM 1716 C CA . LEU B 2 55 ? 0.682 3.718 13.426 1.00 63.11 53 LEU B CA 1
ATOM 1717 C C . LEU B 2 55 ? 0.368 4.851 12.456 1.00 61.14 53 LEU B C 1
ATOM 1718 O O . LEU B 2 55 ? -0.768 5.320 12.366 1.00 70.49 53 LEU B O 1
ATOM 1723 N N . GLU B 2 56 ? 1.390 5.305 11.735 1.00 62.15 54 GLU B N 1
ATOM 1724 C CA . GLU B 2 56 ? 1.214 6.398 10.786 1.00 66.61 54 GLU B CA 1
ATOM 1725 C C . GLU B 2 56 ? 1.874 6.048 9.460 1.00 70.98 54 GLU B C 1
ATOM 1726 O O . GLU B 2 56 ? 3.019 5.587 9.436 1.00 73.81 54 GLU B O 1
ATOM 1732 N N . VAL B 2 57 ? 1.148 6.266 8.359 1.00 72.37 55 VAL B N 1
ATOM 1733 C CA . VAL B 2 57 ? 1.697 5.977 7.039 1.00 75.02 55 VAL B CA 1
ATOM 1734 C C . VAL B 2 57 ? 2.736 7.028 6.675 1.00 73.37 55 VAL B C 1
ATOM 1735 O O . VAL B 2 57 ? 2.686 8.176 7.137 1.00 77.05 55 VAL B O 1
ATOM 1739 N N . ASN B 2 58 ? 3.689 6.629 5.832 1.00 72.99 56 ASN B N 1
ATOM 1740 C CA . ASN B 2 58 ? 4.777 7.502 5.389 1.00 77.88 56 ASN B CA 1
ATOM 1741 C C . ASN B 2 58 ? 5.547 8.082 6.569 1.00 79.88 56 ASN B C 1
ATOM 1742 O O . ASN B 2 58 ? 6.085 9.190 6.501 1.00 86.68 56 ASN B O 1
ATOM 1747 N N . ASN B 2 59 ? 5.593 7.331 7.663 1.00 75.68 57 ASN B N 1
ATOM 1748 C CA . ASN B 2 59 ? 6.406 7.656 8.827 1.00 78.63 57 ASN B CA 1
ATOM 1749 C C . ASN B 2 59 ? 7.427 6.536 8.950 1.00 83.78 57 ASN B C 1
ATOM 1750 O O . ASN B 2 59 ? 7.061 5.394 9.246 1.00 86.19 57 ASN B O 1
ATOM 1755 N N . SER B 2 60 ? 8.699 6.860 8.702 1.00 86.41 58 SER B N 1
ATOM 1756 C CA . SER B 2 60 ? 9.734 5.831 8.634 1.00 90.24 58 SER B CA 1
ATOM 1757 C C . SER B 2 60 ? 9.800 5.021 9.924 1.00 90.23 58 SER B C 1
ATOM 1758 O O . SER B 2 60 ? 10.081 3.816 9.896 1.00 92.81 58 SER B O 1
ATOM 1761 N N . LYS B 2 61 ? 9.536 5.667 11.063 1.00 88.48 59 LYS B N 1
ATOM 1762 C CA . LYS B 2 61 ? 9.555 4.980 12.350 1.00 83.66 59 LYS B CA 1
ATOM 1763 C C . LYS B 2 61 ? 8.286 4.171 12.600 1.00 75.43 59 LYS B C 1
ATOM 1764 O O . LYS B 2 61 ? 8.310 3.227 13.398 1.00 71.11 59 LYS B O 1
ATOM 1770 N N . LEU B 2 62 ? 7.182 4.509 11.932 1.00 73.41 60 LEU B N 1
ATOM 1771 C CA . LEU B 2 62 ? 5.884 3.926 12.246 1.00 75.79 60 LEU B CA 1
ATOM 1772 C C . LEU B 2 62 ? 5.259 3.123 11.113 1.00 83.30 60 LEU B C 1
ATOM 1773 O O . LEU B 2 62 ? 4.163 2.585 11.298 1.00 84.86 60 LEU B O 1
ATOM 1778 N N . ASP B 2 63 ? 5.906 3.022 9.954 1.00 89.01 61 ASP B N 1
ATOM 1779 C CA . ASP B 2 63 ? 5.337 2.337 8.796 1.00 88.38 61 ASP B CA 1
ATOM 1780 C C . ASP B 2 63 ? 6.117 1.057 8.522 1.00 93.31 61 ASP B C 1
ATOM 1781 O O . ASP B 2 63 ? 7.333 1.099 8.314 1.00 100.78 61 ASP B O 1
ATOM 1786 N N . SER B 2 64 ? 5.407 -0.073 8.505 1.00 90.02 62 SER B N 1
ATOM 1787 C CA . SER B 2 64 ? 6.033 -1.355 8.205 1.00 81.76 62 SER B CA 1
ATOM 1788 C C . SER B 2 64 ? 6.271 -1.530 6.711 1.00 74.72 62 SER B C 1
ATOM 1789 O O . SER B 2 64 ? 7.233 -2.197 6.313 1.00 72.72 62 SER B O 1
ATOM 1792 N N . SER B 2 65 ? 5.421 -0.919 5.878 1.00 74.38 63 SER B N 1
ATOM 1793 C CA . SER B 2 65 ? 5.493 -1.124 4.434 1.00 80.74 63 SER B CA 1
ATOM 1794 C C . SER B 2 65 ? 6.720 -0.458 3.821 1.00 81.73 63 SER B C 1
ATOM 1795 O O . SER B 2 65 ? 7.287 -0.976 2.852 1.00 87.42 63 SER B O 1
ATOM 1798 N N . LEU B 2 66 ? 7.144 0.679 4.368 1.00 73.70 64 LEU B N 1
ATOM 1799 C CA . LEU B 2 66 ? 8.272 1.428 3.828 1.00 72.31 64 LEU B CA 1
ATOM 1800 C C . LEU B 2 66 ? 9.622 0.792 4.121 1.00 70.24 64 LEU B C 1
ATOM 1801 O O . LEU B 2 66 ? 10.649 1.380 3.765 1.00 73.16 64 LEU B O 1
ATOM 1806 N N . ILE B 2 67 ? 9.651 -0.382 4.755 1.00 69.39 65 ILE B N 1
ATOM 1807 C CA . ILE B 2 67 ? 10.919 -1.029 5.065 1.00 86.46 65 ILE B CA 1
ATOM 1808 C C . ILE B 2 67 ? 11.643 -1.376 3.768 1.00 92.80 65 ILE B C 1
ATOM 1809 O O . ILE B 2 67 ? 11.023 -1.754 2.765 1.00 92.68 65 ILE B O 1
ATOM 1814 N N . GLU B 2 68 ? 12.963 -1.214 3.771 1.00 97.80 66 GLU B N 1
ATOM 1815 C CA . GLU B 2 68 ? 13.778 -1.444 2.586 1.00 104.72 66 GLU B CA 1
ATOM 1816 C C . GLU B 2 68 ? 14.413 -2.828 2.646 1.00 106.40 66 GLU B C 1
ATOM 1817 O O . GLU B 2 68 ? 14.966 -3.225 3.677 1.00 107.16 66 GLU B O 1
ATOM 1823 N N . LEU B 2 69 ? 14.340 -3.557 1.530 1.00 103.67 67 LEU B N 1
ATOM 1824 C CA . LEU B 2 69 ? 14.833 -4.926 1.452 1.00 97.57 67 LEU B CA 1
ATOM 1825 C C . LEU B 2 69 ? 15.771 -5.096 0.266 1.00 96.89 67 LEU B C 1
ATOM 1826 O O . LEU B 2 69 ? 15.554 -4.515 -0.802 1.00 89.76 67 LEU B O 1
ATOM 1831 N N . THR B 2 70 ? 16.815 -5.898 0.463 1.00 100.99 68 THR B N 1
ATOM 1832 C CA . THR B 2 70 ? 17.724 -6.233 -0.621 1.00 99.10 68 THR B CA 1
ATOM 1833 C C . THR B 2 70 ? 17.065 -7.241 -1.558 1.00 96.65 68 THR B C 1
ATOM 1834 O O . THR B 2 70 ? 16.072 -7.884 -1.215 1.00 96.25 68 THR B O 1
ATOM 1838 N N . ALA B 2 71 ? 17.620 -7.369 -2.764 1.00 106.62 69 ALA B N 1
ATOM 1839 C CA . ALA B 2 71 ? 17.023 -8.268 -3.749 1.00 106.60 69 ALA B CA 1
ATOM 1840 C C . ALA B 2 71 ? 16.959 -9.701 -3.227 1.00 100.66 69 ALA B C 1
ATOM 1841 O O . ALA B 2 71 ? 15.940 -10.384 -3.382 1.00 96.56 69 ALA B O 1
ATOM 1843 N N . GLU B 2 72 ? 18.037 -10.171 -2.596 1.00 95.17 70 GLU B N 1
ATOM 1844 C CA . GLU B 2 72 ? 18.051 -11.536 -2.078 1.00 98.57 70 GLU B CA 1
ATOM 1845 C C . GLU B 2 72 ? 16.937 -11.749 -1.059 1.00 104.99 70 GLU B C 1
ATOM 1846 O O . GLU B 2 72 ? 16.303 -12.812 -1.032 1.00 108.61 70 GLU B O 1
ATOM 1852 N N . GLU B 2 73 ? 16.673 -10.736 -0.228 1.00 105.53 71 GLU B N 1
ATOM 1853 C CA . GLU B 2 73 ? 15.627 -10.830 0.785 1.00 99.03 71 GLU B CA 1
ATOM 1854 C C . GLU B 2 73 ? 14.231 -10.772 0.178 1.00 97.52 71 GLU B C 1
ATOM 1855 O O . GLU B 2 73 ? 13.287 -11.329 0.750 1.00 96.61 71 GLU B O 1
ATOM 1861 N N . ILE B 2 74 ? 14.079 -10.112 -0.971 1.00 96.66 72 ILE B N 1
ATOM 1862 C CA . ILE B 2 74 ? 12.744 -9.854 -1.505 1.00 97.35 72 ILE B CA 1
ATOM 1863 C C . ILE B 2 74 ? 12.114 -11.129 -2.050 1.00 100.10 72 ILE B C 1
ATOM 1864 O O . ILE B 2 74 ? 10.926 -11.389 -1.826 1.00 102.91 72 ILE B O 1
ATOM 1869 N N . GLU B 2 75 ? 12.881 -11.937 -2.776 1.00 101.72 73 GLU B N 1
ATOM 1870 C CA . GLU B 2 75 ? 12.351 -13.208 -3.252 1.00 104.85 73 GLU B CA 1
ATOM 1871 C C . GLU B 2 75 ? 12.605 -14.291 -2.215 1.00 104.59 73 GLU B C 1
ATOM 1872 O O . GLU B 2 75 ? 11.766 -14.530 -1.338 1.00 100.33 73 GLU B O 1
ATOM 1878 N N . PHE B 2 76 ? 13.772 -14.926 -2.303 1.00 109.37 74 PHE B N 1
ATOM 1879 C CA . PHE B 2 76 ? 14.151 -16.051 -1.451 1.00 107.83 74 PHE B CA 1
ATOM 1880 C C . PHE B 2 76 ? 13.014 -17.069 -1.348 1.00 106.31 74 PHE B C 1
ATOM 1881 O O . PHE B 2 76 ? 12.304 -17.163 -0.347 1.00 108.26 74 PHE B O 1
ATOM 1889 N N . ASP B 2 77 ? 12.858 -17.831 -2.425 1.00 106.08 75 ASP B N 1
ATOM 1890 C CA . ASP B 2 77 ? 11.904 -18.930 -2.405 1.00 103.42 75 ASP B CA 1
ATOM 1891 C C . ASP B 2 77 ? 12.411 -20.027 -1.476 1.00 98.43 75 ASP B C 1
ATOM 1892 O O . ASP B 2 77 ? 13.568 -20.450 -1.566 1.00 96.56 75 ASP B O 1
ATOM 1897 N N . VAL B 2 78 ? 11.541 -20.477 -0.567 1.00 93.90 76 VAL B N 1
ATOM 1898 C CA . VAL B 2 78 ? 11.917 -21.494 0.409 1.00 92.56 76 VAL B CA 1
ATOM 1899 C C . VAL B 2 78 ? 12.186 -22.849 -0.229 1.00 92.61 76 VAL B C 1
ATOM 1900 O O . VAL B 2 78 ? 12.740 -23.738 0.429 1.00 85.10 76 VAL B O 1
ATOM 1904 N N . ASN B 2 79 ? 11.838 -23.012 -1.508 1.00 95.22 77 ASN B N 1
ATOM 1905 C CA . ASN B 2 79 ? 11.992 -24.271 -2.221 1.00 93.07 77 ASN B CA 1
ATOM 1906 C C . ASN B 2 79 ? 13.334 -24.402 -2.923 1.00 100.82 77 ASN B C 1
ATOM 1907 O O . ASN B 2 79 ? 13.662 -25.502 -3.390 1.00 99.21 77 ASN B O 1
ATOM 1912 N N . VAL B 2 80 ? 14.099 -23.312 -3.037 1.00 99.77 78 VAL B N 1
ATOM 1913 C CA . VAL B 2 80 ? 15.410 -23.378 -3.668 1.00 103.14 78 VAL B CA 1
ATOM 1914 C C . VAL B 2 80 ? 16.413 -23.951 -2.681 1.00 106.37 78 VAL B C 1
ATOM 1915 O O . VAL B 2 80 ? 16.447 -23.560 -1.506 1.00 107.09 78 VAL B O 1
ATOM 1919 N N . ALA B 2 81 ? 17.240 -24.878 -3.152 1.00 109.40 79 ALA B N 1
ATOM 1920 C CA . ALA B 2 81 ? 18.319 -25.446 -2.349 1.00 107.15 79 ALA B CA 1
ATOM 1921 C C . ALA B 2 81 ? 19.607 -24.710 -2.699 1.00 106.72 79 ALA B C 1
ATOM 1922 O O . ALA B 2 81 ? 20.232 -24.985 -3.726 1.00 112.39 79 ALA B O 1
ATOM 1924 N N . TYR B 2 82 ? 20.015 -23.788 -1.831 1.00 99.36 80 TYR B N 1
ATOM 1925 C CA . TYR B 2 82 ? 21.170 -22.941 -2.100 1.00 105.43 80 TYR B CA 1
ATOM 1926 C C . TYR B 2 82 ? 22.478 -23.663 -1.789 1.00 106.71 80 TYR B C 1
ATOM 1927 O O . TYR B 2 82 ? 22.601 -24.356 -0.775 1.00 101.87 80 TYR B O 1
ATOM 1936 N N . ASP B 2 83 ? 23.466 -23.488 -2.679 1.00 113.29 81 ASP B N 1
ATOM 1937 C CA . ASP B 2 83 ? 24.782 -24.083 -2.511 1.00 113.68 81 ASP B CA 1
ATOM 1938 C C . ASP B 2 83 ? 25.641 -23.247 -1.562 1.00 116.88 81 ASP B C 1
ATOM 1939 O O . ASP B 2 83 ? 25.502 -22.023 -1.502 1.00 111.91 81 ASP B O 1
ATOM 1944 N N . PRO B 2 84 ? 26.524 -23.895 -0.783 1.00 125.23 82 PRO B N 1
ATOM 1945 C CA . PRO B 2 84 ? 26.542 -25.351 -0.606 1.00 125.75 82 PRO B CA 1
ATOM 1946 C C . PRO B 2 84 ? 25.485 -25.798 0.399 1.00 118.54 82 PRO B C 1
ATOM 1947 O O . PRO B 2 84 ? 25.281 -25.119 1.407 1.00 118.13 82 PRO B O 1
ATOM 1951 N N . PRO B 2 85 ? 24.825 -26.926 0.125 1.00 121.78 83 PRO B N 1
ATOM 1952 C CA . PRO B 2 85 ? 23.722 -27.353 1.003 1.00 91.14 83 PRO B CA 1
ATOM 1953 C C . PRO B 2 85 ? 24.149 -27.624 2.436 1.00 97.28 83 PRO B C 1
ATOM 1954 O O . PRO B 2 85 ? 23.460 -27.197 3.370 1.00 90.94 83 PRO B O 1
ATOM 1958 N N . LEU B 2 86 ? 25.269 -28.321 2.641 1.00 98.91 84 LEU B N 1
ATOM 1959 C CA . LEU B 2 86 ? 25.701 -28.643 3.999 1.00 99.74 84 LEU B CA 1
ATOM 1960 C C . LEU B 2 86 ? 26.076 -27.387 4.775 1.00 92.62 84 LEU B C 1
ATOM 1961 O O . LEU B 2 86 ? 25.683 -27.222 5.935 1.00 94.05 84 LEU B O 1
ATOM 1966 N N . ALA B 2 87 ? 26.844 -26.491 4.153 1.00 95.20 85 ALA B N 1
ATOM 1967 C CA . ALA B 2 87 ? 27.272 -25.281 4.847 1.00 84.22 85 ALA B CA 1
ATOM 1968 C C . ALA B 2 87 ? 26.096 -24.353 5.120 1.00 83.56 85 ALA B C 1
ATOM 1969 O O . ALA B 2 87 ? 26.021 -23.735 6.188 1.00 82.54 85 ALA B O 1
ATOM 1971 N N . SER B 2 88 ? 25.164 -24.251 4.170 1.00 85.07 86 SER B N 1
ATOM 1972 C CA . SER B 2 88 ? 24.032 -23.344 4.335 1.00 85.81 86 SER B CA 1
ATOM 1973 C C . SER B 2 88 ? 23.026 -23.879 5.348 1.00 83.14 86 SER B C 1
ATOM 1974 O O . SER B 2 88 ? 22.518 -23.119 6.180 1.00 78.24 86 SER B O 1
ATOM 1977 N N . VAL B 2 89 ? 22.724 -25.179 5.294 1.00 87.36 87 VAL B N 1
ATOM 1978 C CA . VAL B 2 89 ? 21.804 -25.770 6.265 1.00 84.63 87 VAL B CA 1
ATOM 1979 C C . VAL B 2 89 ? 22.359 -25.632 7.675 1.00 83.59 87 VAL B C 1
ATOM 1980 O O . VAL B 2 89 ? 21.630 -25.298 8.619 1.00 82.16 87 VAL B O 1
ATOM 1984 N N . ALA B 2 90 ? 23.658 -25.887 7.841 1.00 85.80 88 ALA B N 1
ATOM 1985 C CA . ALA B 2 90 ? 24.280 -25.728 9.149 1.00 86.10 88 ALA B CA 1
ATOM 1986 C C . ALA B 2 90 ? 24.310 -24.267 9.580 1.00 77.37 88 ALA B C 1
ATOM 1987 O O . ALA B 2 90 ? 24.190 -23.974 10.774 1.00 73.02 88 ALA B O 1
ATOM 1989 N N . ALA B 2 91 ? 24.462 -23.343 8.628 1.00 78.99 89 ALA B N 1
ATOM 1990 C CA . ALA B 2 91 ? 24.456 -21.919 8.949 1.00 73.75 89 ALA B CA 1
ATOM 1991 C C . ALA B 2 91 ? 23.046 -21.414 9.226 1.00 72.81 89 ALA B C 1
ATOM 1992 O O . ALA B 2 91 ? 22.849 -20.572 10.110 1.00 66.52 89 ALA B O 1
ATOM 1994 N N . ILE B 2 92 ? 22.059 -21.906 8.475 1.00 67.90 90 ILE B N 1
ATOM 1995 C CA . ILE B 2 92 ? 20.668 -21.565 8.759 1.00 67.65 90 ILE B CA 1
ATOM 1996 C C . ILE B 2 92 ? 20.274 -22.077 10.137 1.00 67.43 90 ILE B C 1
ATOM 1997 O O . ILE B 2 92 ? 19.718 -21.341 10.960 1.00 68.76 90 ILE B O 1
ATOM 2002 N N . ALA B 2 93 ? 20.566 -23.351 10.410 1.00 71.60 91 ALA B N 1
ATOM 2003 C CA . ALA B 2 93 ? 20.222 -23.930 11.704 1.00 70.00 91 ALA B CA 1
ATOM 2004 C C . ALA B 2 93 ? 20.994 -23.274 12.839 1.00 68.04 91 ALA B C 1
ATOM 2005 O O . ALA B 2 93 ? 20.488 -23.197 13.963 1.00 70.68 91 ALA B O 1
ATOM 2007 N N . ASP B 2 94 ? 22.209 -22.793 12.571 1.00 75.49 92 ASP B N 1
ATOM 2008 C CA . ASP B 2 94 ? 22.979 -22.110 13.606 1.00 83.50 92 ASP B CA 1
ATOM 2009 C C . ASP B 2 94 ? 22.351 -20.769 13.961 1.00 84.14 92 ASP B C 1
ATOM 2010 O O . ASP B 2 94 ? 22.168 -20.451 15.142 1.00 86.50 92 ASP B O 1
ATOM 2015 N N . ARG B 2 95 ? 22.015 -19.967 12.947 1.00 84.20 93 ARG B N 1
ATOM 2016 C CA . ARG B 2 95 ? 21.426 -18.658 13.205 1.00 76.44 93 ARG B CA 1
ATOM 2017 C C . ARG B 2 95 ? 20.065 -18.774 13.878 1.00 74.78 93 ARG B C 1
ATOM 2018 O O . ARG B 2 95 ? 19.717 -17.932 14.714 1.00 82.94 93 ARG B O 1
ATOM 2026 N N . LEU B 2 96 ? 19.290 -19.806 13.540 1.00 69.49 94 LEU B N 1
ATOM 2027 C CA . LEU B 2 96 ? 17.979 -19.964 14.161 1.00 67.37 94 LEU B CA 1
ATOM 2028 C C . LEU B 2 96 ? 18.105 -20.191 15.662 1.00 62.73 94 LEU B C 1
ATOM 2029 O O . LEU B 2 96 ? 17.365 -19.592 16.450 1.00 66.03 94 LEU B O 1
ATOM 2034 N N . LEU B 2 97 ? 19.040 -21.049 16.077 1.00 58.68 95 LEU B N 1
ATOM 2035 C CA . LEU B 2 97 ? 19.275 -21.244 17.504 1.00 55.02 95 LEU B CA 1
ATOM 2036 C C . LEU B 2 97 ? 19.724 -19.951 18.169 1.00 55.96 95 LEU B C 1
ATOM 2037 O O . LEU B 2 97 ? 19.258 -19.613 19.264 1.00 58.29 95 LEU B O 1
ATOM 2042 N N . ARG B 2 98 ? 20.632 -19.213 17.524 1.00 54.02 96 ARG B N 1
ATOM 2043 C CA . ARG B 2 98 ? 21.076 -17.940 18.075 1.00 53.00 96 ARG B CA 1
ATOM 2044 C C . ARG B 2 98 ? 19.998 -16.869 17.980 1.00 55.92 96 ARG B C 1
ATOM 2045 O O . ARG B 2 98 ? 20.073 -15.869 18.700 1.00 63.78 96 ARG B O 1
ATOM 2053 N N . CYS B 2 99 ? 18.999 -17.053 17.112 1.00 53.86 97 CYS B N 1
ATOM 2054 C CA . CYS B 2 99 ? 17.833 -16.178 17.150 1.00 60.08 97 CYS B CA 1
ATOM 2055 C C . CYS B 2 99 ? 16.962 -16.465 18.368 1.00 62.58 97 CYS B C 1
ATOM 2056 O O . CYS B 2 99 ? 16.340 -15.546 18.914 1.00 62.49 97 CYS B O 1
ATOM 2059 N N . VAL B 2 100 ? 16.906 -17.723 18.810 1.00 62.04 98 VAL B N 1
ATOM 2060 C CA . VAL B 2 100 ? 16.106 -18.057 19.984 1.00 60.71 98 VAL B CA 1
ATOM 2061 C C . VAL B 2 100 ? 16.750 -17.493 21.243 1.00 65.23 98 VAL B C 1
ATOM 2062 O O . VAL B 2 100 ? 16.062 -16.973 22.130 1.00 63.99 98 VAL B O 1
ATOM 2066 N N . ILE B 2 101 ? 18.079 -17.586 21.343 1.00 63.87 99 ILE B N 1
ATOM 2067 C CA . ILE B 2 101 ? 18.790 -17.007 22.480 1.00 56.75 99 ILE B CA 1
ATOM 2068 C C . ILE B 2 101 ? 18.579 -15.498 22.524 1.00 58.97 99 ILE B C 1
ATOM 2069 O O . ILE B 2 101 ? 18.306 -14.921 23.584 1.00 61.86 99 ILE B O 1
ATOM 2074 N N . SER B 2 102 ? 18.703 -14.834 21.373 1.00 58.44 100 SER B N 1
ATOM 2075 C CA . SER B 2 102 ? 18.460 -13.397 21.343 1.00 58.17 100 SER B CA 1
ATOM 2076 C C . SER B 2 102 ? 17.039 -13.072 21.779 1.00 53.28 100 SER B C 1
ATOM 2077 O O . SER B 2 102 ? 16.811 -12.061 22.452 1.00 53.89 100 SER B O 1
ATOM 2080 N N . TRP B 2 103 ? 16.081 -13.938 21.441 1.00 52.84 101 TRP B N 1
ATOM 2081 C CA . TRP B 2 103 ? 14.685 -13.695 21.793 1.00 53.09 101 TRP B CA 1
ATOM 2082 C C . TRP B 2 103 ? 14.446 -13.857 23.291 1.00 54.40 101 TRP B C 1
ATOM 2083 O O . TRP B 2 103 ? 13.800 -13.008 23.918 1.00 51.23 101 TRP B O 1
ATOM 2094 N N . LEU B 2 104 ? 14.968 -14.931 23.885 1.00 55.04 102 LEU B N 1
ATOM 2095 C CA . LEU B 2 104 ? 14.720 -15.237 25.289 1.00 51.60 102 LEU B CA 1
ATOM 2096 C C . LEU B 2 104 ? 15.766 -14.618 26.212 1.00 50.11 102 LEU B C 1
ATOM 2097 O O . LEU B 2 104 ? 15.417 -13.904 27.157 1.00 50.25 102 LEU B O 1
ATOM 2102 N N . ASN B 2 105 ? 17.049 -14.880 25.951 1.00 46.20 103 ASN B N 1
ATOM 2103 C CA . ASN B 2 105 ? 18.103 -14.387 26.833 1.00 43.87 103 ASN B CA 1
ATOM 2104 C C . ASN B 2 105 ? 18.274 -12.878 26.714 1.00 49.48 103 ASN B C 1
ATOM 2105 O O . ASN B 2 105 ? 18.420 -12.186 27.728 1.00 55.59 103 ASN B O 1
ATOM 2110 N N . ASP B 2 106 ? 18.269 -12.350 25.493 1.00 50.63 104 ASP B N 1
ATOM 2111 C CA . ASP B 2 106 ? 18.481 -10.928 25.258 1.00 54.00 104 ASP B CA 1
ATOM 2112 C C . ASP B 2 106 ? 17.181 -10.134 25.221 1.00 54.56 104 ASP B C 1
ATOM 2113 O O . ASP B 2 106 ? 17.211 -8.937 24.911 1.00 51.10 104 ASP B O 1
ATOM 2118 N N . TYR B 2 107 ? 16.048 -10.777 25.514 1.00 59.00 105 TYR B N 1
ATOM 2119 C CA . TYR B 2 107 ? 14.745 -10.117 25.632 1.00 60.95 105 TYR B CA 1
ATOM 2120 C C . TYR B 2 107 ? 14.330 -9.418 24.338 1.00 62.93 105 TYR B C 1
ATOM 2121 O O . TYR B 2 107 ? 13.576 -8.442 24.364 1.00 66.99 105 TYR B O 1
ATOM 2130 N N . GLN B 2 108 ? 14.808 -9.906 23.198 1.00 61.62 106 GLN B N 1
ATOM 2131 C CA . GLN B 2 108 ? 14.441 -9.314 21.923 1.00 57.47 106 GLN B CA 1
ATOM 2132 C C . GLN B 2 108 ? 13.040 -9.756 21.510 1.00 61.53 106 GLN B C 1
ATOM 2133 O O . GLN B 2 108 ? 12.441 -10.664 22.094 1.00 64.45 106 GLN B O 1
ATOM 2139 N N . THR B 2 109 ? 12.516 -9.096 20.483 1.00 66.61 107 THR B N 1
ATOM 2140 C CA . THR B 2 109 ? 11.159 -9.357 20.031 1.00 70.16 107 THR B CA 1
ATOM 2141 C C . THR B 2 109 ? 11.091 -10.627 19.191 1.00 69.30 107 THR B C 1
ATOM 2142 O O . THR B 2 109 ? 12.041 -10.993 18.491 1.00 69.74 107 THR B O 1
ATOM 2146 N N . LEU B 2 110 ? 9.942 -11.295 19.268 1.00 65.48 108 LEU B N 1
ATOM 2147 C CA . LEU B 2 110 ? 9.725 -12.516 18.495 1.00 59.31 108 LEU B CA 1
ATOM 2148 C C . LEU B 2 110 ? 9.776 -12.290 16.988 1.00 62.23 108 LEU B C 1
ATOM 2149 O O . LEU B 2 110 ? 10.415 -13.097 16.289 1.00 62.04 108 LEU B O 1
ATOM 2154 N N . PRO B 2 111 ? 9.143 -11.255 16.417 1.00 64.93 109 PRO B N 1
ATOM 2155 C CA . PRO B 2 111 ? 9.209 -11.089 14.954 1.00 65.21 109 PRO B CA 1
ATOM 2156 C C . PRO B 2 111 ? 10.612 -10.861 14.420 1.00 66.24 109 PRO B C 1
ATOM 2157 O O . PRO B 2 111 ? 10.909 -11.281 13.294 1.00 71.87 109 PRO B O 1
ATOM 2161 N N . THR B 2 112 ? 11.485 -10.208 15.181 1.00 59.43 110 THR B N 1
ATOM 2162 C CA . THR B 2 112 ? 12.841 -9.932 14.729 1.00 64.82 110 THR B CA 1
ATOM 2163 C C . THR B 2 112 ? 13.825 -11.029 15.110 1.00 67.14 110 THR B C 1
ATOM 2164 O O . THR B 2 112 ? 15.037 -10.834 14.973 1.00 67.43 110 THR B O 1
ATOM 2168 N N . THR B 2 113 ? 13.338 -12.175 15.581 1.00 72.57 111 THR B N 1
ATOM 2169 C CA . THR B 2 113 ? 14.232 -13.249 15.992 1.00 76.38 111 THR B CA 1
ATOM 2170 C C . THR B 2 113 ? 13.810 -14.580 15.383 1.00 79.68 111 THR B C 1
ATOM 2171 O O . THR B 2 113 ? 14.382 -15.017 14.378 1.00 90.90 111 THR B O 1
ATOM 2175 N N . VAL B 2 114 ? 12.814 -15.233 15.980 1.00 72.99 112 VAL B N 1
ATOM 2176 C CA . VAL B 2 114 ? 12.386 -16.537 15.486 1.00 66.72 112 VAL B CA 1
ATOM 2177 C C . VAL B 2 114 ? 11.541 -16.388 14.227 1.00 66.72 112 VAL B C 1
ATOM 2178 O O . VAL B 2 114 ? 11.725 -17.125 13.252 1.00 76.00 112 VAL B O 1
ATOM 2182 N N . LEU B 2 115 ? 10.609 -15.433 14.221 1.00 61.95 113 LEU B N 1
ATOM 2183 C CA . LEU B 2 115 ? 9.795 -15.211 13.031 1.00 65.37 113 LEU B CA 1
ATOM 2184 C C . LEU B 2 115 ? 10.553 -14.498 11.914 1.00 67.29 113 LEU B C 1
ATOM 2185 O O . LEU B 2 115 ? 10.023 -14.394 10.802 1.00 60.26 113 LEU B O 1
ATOM 2190 N N . SER B 2 116 ? 11.771 -14.013 12.179 1.00 57.07 114 SER B N 1
ATOM 2191 C CA . SER B 2 116 ? 12.579 -13.385 11.138 1.00 59.03 114 SER B CA 1
ATOM 2192 C C . SER B 2 116 ? 13.029 -14.386 10.084 1.00 89.19 114 SER B C 1
ATOM 2193 O O . SER B 2 116 ? 13.331 -13.990 8.953 1.00 63.10 114 SER B O 1
ATOM 2196 N N . CYS B 2 117 ? 13.077 -15.668 10.436 1.00 79.74 115 CYS B N 1
ATOM 2197 C CA . CYS B 2 117 ? 13.448 -16.726 9.509 1.00 80.39 115 CYS B CA 1
ATOM 2198 C C . CYS B 2 117 ? 12.299 -17.006 8.547 1.00 78.85 115 CYS B C 1
ATOM 2199 O O . CYS B 2 117 ? 11.150 -17.168 8.967 1.00 80.49 115 CYS B O 1
ATOM 2202 N N . ARG B 2 118 ? 12.613 -17.053 7.250 1.00 84.39 116 ARG B N 1
ATOM 2203 C CA . ARG B 2 118 ? 11.587 -17.333 6.251 1.00 85.87 116 ARG B CA 1
ATOM 2204 C C . ARG B 2 118 ? 11.093 -18.768 6.352 1.00 81.90 116 ARG B C 1
ATOM 2205 O O . ARG B 2 118 ? 9.924 -19.044 6.057 1.00 77.51 116 ARG B O 1
ATOM 2213 N N . TYR B 2 119 ? 11.966 -19.687 6.771 1.00 79.95 117 TYR B N 1
ATOM 2214 C CA . TYR B 2 119 ? 11.578 -21.087 6.904 1.00 80.46 117 TYR B CA 1
ATOM 2215 C C . TYR B 2 119 ? 10.504 -21.263 7.971 1.00 85.41 117 TYR B C 1
ATOM 2216 O O . TYR B 2 119 ? 9.506 -21.957 7.751 1.00 67.57 117 TYR B O 1
ATOM 2225 N N . THR B 2 120 ? 10.683 -20.628 9.134 1.00 86.25 118 THR B N 1
ATOM 2226 C CA . THR B 2 120 ? 9.701 -20.777 10.206 1.00 93.29 118 THR B CA 1
ATOM 2227 C C . THR B 2 120 ? 8.354 -20.191 9.806 1.00 95.54 118 THR B C 1
ATOM 2228 O O . THR B 2 120 ? 7.301 -20.744 10.147 1.00 100.22 118 THR B O 1
ATOM 2232 N N . GLU B 2 121 ? 8.366 -19.068 9.087 1.00 89.48 119 GLU B N 1
ATOM 2233 C CA . GLU B 2 121 ? 7.122 -18.520 8.563 1.00 93.01 119 GLU B CA 1
ATOM 2234 C C . GLU B 2 121 ? 6.453 -19.504 7.612 1.00 95.43 119 GLU B C 1
ATOM 2235 O O . GLU B 2 121 ? 5.229 -19.683 7.649 1.00 96.43 119 GLU B O 1
ATOM 2241 N N . SER B 2 122 ? 7.245 -20.149 6.750 1.00 93.61 120 SER B N 1
ATOM 2242 C CA . SER B 2 122 ? 6.694 -21.108 5.797 1.00 91.77 120 SER B CA 1
ATOM 2243 C C . SER B 2 122 ? 6.072 -22.305 6.502 1.00 91.65 120 SER B C 1
ATOM 2244 O O . SER B 2 122 ? 5.034 -22.819 6.069 1.00 91.90 120 SER B O 1
ATOM 2247 N N . LEU B 2 123 ? 6.697 -22.771 7.586 1.00 89.25 121 LEU B N 1
ATOM 2248 C CA . LEU B 2 123 ? 6.187 -23.946 8.286 1.00 84.46 121 LEU B CA 1
ATOM 2249 C C . LEU B 2 123 ? 4.911 -23.618 9.049 1.00 80.26 121 LEU B C 1
ATOM 2250 O O . LEU B 2 123 ? 3.941 -24.385 9.019 1.00 75.98 121 LEU B O 1
ATOM 2255 N N . LEU B 2 124 ? 4.899 -22.479 9.746 1.00 83.52 122 LEU B N 1
ATOM 2256 C CA . LEU B 2 124 ? 3.741 -22.115 10.553 1.00 81.98 122 LEU B CA 1
ATOM 2257 C C . LEU B 2 124 ? 2.523 -21.824 9.691 1.00 91.95 122 LEU B C 1
ATOM 2258 O O . LEU B 2 124 ? 1.392 -22.087 10.115 1.00 98.29 122 LEU B O 1
ATOM 2263 N N . SER B 2 125 ? 2.730 -21.300 8.481 1.00 93.69 123 SER B N 1
ATOM 2264 C CA . SER B 2 125 ? 1.602 -21.020 7.600 1.00 96.63 123 SER B CA 1
ATOM 2265 C C . SER B 2 125 ? 0.913 -22.307 7.159 1.00 96.52 123 SER B C 1
ATOM 2266 O O . SER B 2 125 ? -0.314 -22.343 7.000 1.00 95.15 123 SER B O 1
ATOM 2269 N N . SER B 2 126 ? 1.688 -23.376 6.958 1.00 98.02 124 SER B N 1
ATOM 2270 C CA . SER B 2 126 ? 1.095 -24.664 6.615 1.00 103.46 124 SER B CA 1
ATOM 2271 C C . SER B 2 126 ? 0.389 -25.278 7.820 1.00 114.70 124 SER B C 1
ATOM 2272 O O . SER B 2 126 ? -0.653 -25.930 7.675 1.00 120.99 124 SER B O 1
ATOM 2275 N N . LEU B 2 127 ? 0.943 -25.074 9.020 1.00 119.33 125 LEU B N 1
ATOM 2276 C CA . LEU B 2 127 ? 0.309 -25.572 10.237 1.00 121.17 125 LEU B CA 1
ATOM 2277 C C . LEU B 2 127 ? -0.994 -24.844 10.535 1.00 128.28 125 LEU B C 1
ATOM 2278 O O . LEU B 2 127 ? -1.915 -25.441 11.102 1.00 131.95 125 LEU B O 1
ATOM 2283 N N . VAL B 2 128 ? -1.087 -23.561 10.171 1.00 132.90 126 VAL B N 1
ATOM 2284 C CA . VAL B 2 128 ? -2.331 -22.823 10.380 1.00 129.21 126 VAL B CA 1
ATOM 2285 C C . VAL B 2 128 ? -3.453 -23.444 9.562 1.00 125.93 126 VAL B C 1
ATOM 2286 O O . VAL B 2 128 ? -4.593 -23.561 10.030 1.00 132.05 126 VAL B O 1
ATOM 2290 N N . LYS B 2 129 ? -3.149 -23.856 8.332 1.00 121.17 127 LYS B N 1
ATOM 2291 C CA . LYS B 2 129 ? -4.119 -24.564 7.508 1.00 119.02 127 LYS B CA 1
ATOM 2292 C C . LYS B 2 129 ? -4.389 -25.944 8.094 1.00 116.86 127 LYS B C 1
ATOM 2293 O O . LYS B 2 129 ? -5.492 -26.214 8.581 1.00 117.34 127 LYS B O 1
ATOM 2299 N N . GLY B 2 130 ? -3.386 -26.817 8.062 1.00 113.65 128 GLY B N 1
ATOM 2300 C CA . GLY B 2 130 ? -3.531 -28.165 8.580 1.00 112.21 128 GLY B CA 1
ATOM 2301 C C . GLY B 2 130 ? -2.232 -28.762 9.086 1.00 107.05 128 GLY B C 1
ATOM 2302 O O . GLY B 2 130 ? -2.208 -29.889 9.582 1.00 103.29 128 GLY B O 1
ATOM 2303 N N . SER B 2 135 ? 7.369 -31.466 3.754 1.00 145.98 133 SER B N 1
ATOM 2304 C CA . SER B 2 135 ? 6.821 -30.554 4.751 1.00 141.74 133 SER B CA 1
ATOM 2305 C C . SER B 2 135 ? 6.197 -29.331 4.085 1.00 140.48 133 SER B C 1
ATOM 2306 O O . SER B 2 135 ? 5.539 -29.443 3.048 1.00 143.94 133 SER B O 1
ATOM 2309 N N . SER B 2 136 ? 6.411 -28.161 4.694 1.00 127.98 134 SER B N 1
ATOM 2310 C CA . SER B 2 136 ? 5.892 -26.923 4.123 1.00 113.94 134 SER B CA 1
ATOM 2311 C C . SER B 2 136 ? 6.597 -26.569 2.821 1.00 112.84 134 SER B C 1
ATOM 2312 O O . SER B 2 136 ? 5.988 -25.961 1.933 1.00 109.83 134 SER B O 1
ATOM 2315 N N . TRP B 2 137 ? 7.869 -26.937 2.688 1.00 116.07 135 TRP B N 1
ATOM 2316 C CA . TRP B 2 137 ? 8.630 -26.727 1.468 1.00 112.48 135 TRP B CA 1
ATOM 2317 C C . TRP B 2 137 ? 9.280 -28.038 1.051 1.00 110.01 135 TRP B C 1
ATOM 2318 O O . TRP B 2 137 ? 9.642 -28.863 1.895 1.00 107.42 135 TRP B O 1
ATOM 2329 N N . CYS B 2 138 ? 9.420 -28.230 -0.259 1.00 111.27 136 CYS B N 1
ATOM 2330 C CA . CYS B 2 138 ? 10.139 -29.373 -0.811 1.00 107.11 136 CYS B CA 1
ATOM 2331 C C . CYS B 2 138 ? 11.164 -28.847 -1.803 1.00 104.27 136 CYS B C 1
ATOM 2332 O O . CYS B 2 138 ? 10.797 -28.221 -2.802 1.00 106.62 136 CYS B O 1
ATOM 2335 N N . THR B 2 139 ? 12.445 -29.095 -1.528 1.00 104.74 137 THR B N 1
ATOM 2336 C CA . THR B 2 139 ? 13.527 -28.547 -2.332 1.00 105.64 137 THR B CA 1
ATOM 2337 C C . THR B 2 139 ? 14.240 -29.586 -3.187 1.00 105.04 137 THR B C 1
ATOM 2338 O O . THR B 2 139 ? 15.073 -29.209 -4.020 1.00 103.79 137 THR B O 1
ATOM 2342 N N . GLY B 2 140 ? 13.930 -30.872 -3.021 1.00 104.62 138 GLY B N 1
ATOM 2343 C CA . GLY B 2 140 ? 14.629 -31.924 -3.727 1.00 107.09 138 GLY B CA 1
ATOM 2344 C C . GLY B 2 140 ? 15.926 -32.359 -3.088 1.00 107.59 138 GLY B C 1
ATOM 2345 O O . GLY B 2 140 ? 16.483 -33.390 -3.487 1.00 111.61 138 GLY B O 1
ATOM 2346 N N . ASN B 2 141 ? 16.425 -31.607 -2.114 1.00 99.90 139 ASN B N 1
ATOM 2347 C CA . ASN B 2 141 ? 17.644 -31.924 -1.390 1.00 100.35 139 ASN B CA 1
ATOM 2348 C C . ASN B 2 141 ? 17.288 -32.372 0.018 1.00 101.33 139 ASN B C 1
ATOM 2349 O O . ASN B 2 141 ? 16.478 -31.732 0.696 1.00 100.11 139 ASN B O 1
ATOM 2354 N N . ILE B 2 142 ? 17.921 -33.459 0.460 1.00 100.35 140 ILE B N 1
ATOM 2355 C CA . ILE B 2 142 ? 17.581 -34.061 1.746 1.00 96.31 140 ILE B CA 1
ATOM 2356 C C . ILE B 2 142 ? 17.919 -33.123 2.901 1.00 94.04 140 ILE B C 1
ATOM 2357 O O . ILE B 2 142 ? 17.164 -33.026 3.876 1.00 85.97 140 ILE B O 1
ATOM 2362 N N . LEU B 2 143 ? 19.048 -32.415 2.815 1.00 93.39 141 LEU B N 1
ATOM 2363 C CA . LEU B 2 143 ? 19.481 -31.571 3.928 1.00 93.33 141 LEU B CA 1
ATOM 2364 C C . LEU B 2 143 ? 18.458 -30.483 4.236 1.00 93.25 141 LEU B C 1
ATOM 2365 O O . LEU B 2 143 ? 18.135 -30.229 5.403 1.00 92.43 141 LEU B O 1
ATOM 2370 N N . TYR B 2 144 ? 17.932 -29.829 3.200 1.00 94.48 142 TYR B N 1
ATOM 2371 C CA . TYR B 2 144 ? 16.913 -28.809 3.426 1.00 91.26 142 TYR B CA 1
ATOM 2372 C C . TYR B 2 144 ? 15.557 -29.435 3.724 1.00 89.62 142 TYR B C 1
ATOM 2373 O O . TYR B 2 144 ? 14.790 -28.911 4.539 1.00 89.42 142 TYR B O 1
ATOM 2382 N N . ASP B 2 145 ? 15.241 -30.553 3.071 1.00 94.41 143 ASP B N 1
ATOM 2383 C CA . ASP B 2 145 ? 13.904 -31.126 3.177 1.00 96.84 143 ASP B CA 1
ATOM 2384 C C . ASP B 2 145 ? 13.705 -31.894 4.479 1.00 95.77 143 ASP B C 1
ATOM 2385 O O . ASP B 2 145 ? 12.665 -31.749 5.130 1.00 93.57 143 ASP B O 1
ATOM 2390 N N . LYS B 2 146 ? 14.674 -32.715 4.875 1.00 97.79 144 LYS B N 1
ATOM 2391 C CA . LYS B 2 146 ? 14.539 -33.515 6.084 1.00 81.15 144 LYS B CA 1
ATOM 2392 C C . LYS B 2 146 ? 15.327 -32.954 7.257 1.00 84.30 144 LYS B C 1
ATOM 2393 O O . LYS B 2 146 ? 14.748 -32.690 8.316 1.00 75.00 144 LYS B O 1
ATOM 2399 N N . VAL B 2 147 ? 16.638 -32.770 7.093 1.00 82.66 145 VAL B N 1
ATOM 2400 C CA . VAL B 2 147 ? 17.471 -32.297 8.194 1.00 79.26 145 VAL B CA 1
ATOM 2401 C C . VAL B 2 147 ? 17.044 -30.905 8.637 1.00 76.12 145 VAL B C 1
ATOM 2402 O O . VAL B 2 147 ? 16.960 -30.621 9.838 1.00 74.59 145 VAL B O 1
ATOM 2406 N N . LEU B 2 148 ? 16.772 -30.014 7.683 1.00 73.06 146 LEU B N 1
ATOM 2407 C CA . LEU B 2 148 ? 16.366 -28.661 8.044 1.00 73.30 146 LEU B CA 1
ATOM 2408 C C . LEU B 2 148 ? 14.892 -28.592 8.422 1.00 70.73 146 LEU B C 1
ATOM 2409 O O . LEU B 2 148 ? 14.523 -27.817 9.311 1.00 67.00 146 LEU B O 1
ATOM 2414 N N . GLY B 2 149 ? 14.043 -29.389 7.769 1.00 71.95 147 GLY B N 1
ATOM 2415 C CA . GLY B 2 149 ? 12.629 -29.379 8.106 1.00 83.39 147 GLY B CA 1
ATOM 2416 C C . GLY B 2 149 ? 12.370 -29.770 9.548 1.00 85.89 147 GLY B C 1
ATOM 2417 O O . GLY B 2 149 ? 11.484 -29.216 10.203 1.00 67.33 147 GLY B O 1
ATOM 2418 N N . SER B 2 150 ? 13.146 -30.726 10.064 1.00 87.08 148 SER B N 1
ATOM 2419 C CA . SER B 2 150 ? 12.999 -31.130 11.458 1.00 87.70 148 SER B CA 1
ATOM 2420 C C . SER B 2 150 ? 13.481 -30.038 12.403 1.00 85.08 148 SER B C 1
ATOM 2421 O O . SER B 2 150 ? 12.921 -29.860 13.492 1.00 89.33 148 SER B O 1
ATOM 2424 N N . CYS B 2 151 ? 14.523 -29.299 12.008 1.00 80.54 149 CYS B N 1
ATOM 2425 C CA . CYS B 2 151 ? 15.037 -28.227 12.854 1.00 73.49 149 CYS B CA 1
ATOM 2426 C C . CYS B 2 151 ? 14.004 -27.123 13.038 1.00 69.47 149 CYS B C 1
ATOM 2427 O O . CYS B 2 151 ? 13.834 -26.599 14.146 1.00 72.13 149 CYS B O 1
ATOM 2430 N N . ILE B 2 152 ? 13.305 -26.756 11.962 1.00 66.27 150 ILE B N 1
ATOM 2431 C CA . ILE B 2 152 ? 12.276 -25.725 12.050 1.00 65.40 150 ILE B CA 1
ATOM 2432 C C . ILE B 2 152 ? 11.089 -26.222 12.863 1.00 66.12 150 ILE B C 1
ATOM 2433 O O . ILE B 2 152 ? 10.503 -25.474 13.654 1.00 57.80 150 ILE B O 1
ATOM 2438 N N . LEU B 2 153 ? 10.708 -27.487 12.673 1.00 65.82 151 LEU B N 1
ATOM 2439 C CA . LEU B 2 153 ? 9.594 -28.042 13.432 1.00 67.61 151 LEU B CA 1
ATOM 2440 C C . LEU B 2 153 ? 9.906 -28.069 14.922 1.00 65.66 151 LEU B C 1
ATOM 2441 O O . LEU B 2 153 ? 9.047 -27.744 15.749 1.00 66.21 151 LEU B O 1
ATOM 2446 N N . GLY B 2 154 ? 11.137 -28.441 15.280 1.00 66.50 152 GLY B N 1
ATOM 2447 C CA . GLY B 2 154 ? 11.514 -28.481 16.682 1.00 67.40 152 GLY B CA 1
ATOM 2448 C C . GLY B 2 154 ? 11.558 -27.115 17.337 1.00 67.73 152 GLY B C 1
ATOM 2449 O O . GLY B 2 154 ? 11.274 -26.988 18.531 1.00 73.96 152 GLY B O 1
ATOM 2450 N N . VAL B 2 155 ? 11.916 -26.079 16.577 1.00 63.93 153 VAL B N 1
ATOM 2451 C CA . VAL B 2 155 ? 11.947 -24.735 17.142 1.00 58.75 153 VAL B CA 1
ATOM 2452 C C . VAL B 2 155 ? 10.540 -24.166 17.257 1.00 60.86 153 VAL B C 1
ATOM 2453 O O . VAL B 2 155 ? 10.202 -23.514 18.249 1.00 64.59 153 VAL B O 1
ATOM 2457 N N . CYS B 2 156 ? 9.694 -24.402 16.253 1.00 69.83 154 CYS B N 1
ATOM 2458 C CA . CYS B 2 156 ? 8.312 -23.949 16.349 1.00 74.22 154 CYS B CA 1
ATOM 2459 C C . CYS B 2 156 ? 7.590 -24.630 17.502 1.00 71.70 154 CYS B C 1
ATOM 2460 O O . CYS B 2 156 ? 6.682 -24.042 18.102 1.00 71.20 154 CYS B O 1
ATOM 2463 N N . TYR B 2 157 ? 7.992 -25.857 17.840 1.00 68.18 155 TYR B N 1
ATOM 2464 C CA . TYR B 2 157 ? 7.399 -26.537 18.986 1.00 70.42 155 TYR B CA 1
ATOM 2465 C C . TYR B 2 157 ? 7.826 -25.878 20.291 1.00 62.62 155 TYR B C 1
ATOM 2466 O O . TYR B 2 157 ? 7.031 -25.776 21.233 1.00 55.89 155 TYR B O 1
ATOM 2475 N N . LEU B 2 158 ? 9.077 -25.419 20.358 1.00 57.33 156 LEU B N 1
ATOM 2476 C CA . LEU B 2 158 ? 9.563 -24.727 21.546 1.00 52.54 156 LEU B CA 1
ATOM 2477 C C . LEU B 2 158 ? 8.845 -23.398 21.747 1.00 60.15 156 LEU B C 1
ATOM 2478 O O . LEU B 2 158 ? 8.566 -23.005 22.885 1.00 65.58 156 LEU B O 1
ATOM 2483 N N . THR B 2 159 ? 8.535 -22.691 20.657 1.00 60.16 157 THR B N 1
ATOM 2484 C CA . THR B 2 159 ? 7.800 -21.437 20.793 1.00 61.11 157 THR B CA 1
ATOM 2485 C C . THR B 2 159 ? 6.398 -21.682 21.334 1.00 68.99 157 THR B C 1
ATOM 2486 O O . THR B 2 159 ? 5.915 -20.918 22.178 1.00 74.84 157 THR B O 1
ATOM 2490 N N . LYS B 2 160 ? 5.728 -22.740 20.864 1.00 70.11 158 LYS B N 1
ATOM 2491 C CA . LYS B 2 160 ? 4.397 -23.046 21.378 1.00 70.54 158 LYS B CA 1
ATOM 2492 C C . LYS B 2 160 ? 4.449 -23.365 22.864 1.00 69.36 158 LYS B C 1
ATOM 2493 O O . LYS B 2 160 ? 3.545 -22.992 23.620 1.00 78.37 158 LYS B O 1
ATOM 2499 N N . PHE B 2 161 ? 5.504 -24.055 23.301 1.00 66.06 159 PHE B N 1
ATOM 2500 C CA . PHE B 2 161 ? 5.673 -24.328 24.724 1.00 61.02 159 PHE B CA 1
ATOM 2501 C C . PHE B 2 161 ? 5.869 -23.038 25.512 1.00 60.31 159 PHE B C 1
ATOM 2502 O O . PHE B 2 161 ? 5.397 -22.918 26.648 1.00 65.86 159 PHE B O 1
ATOM 2510 N N . VAL B 2 162 ? 6.553 -22.057 24.920 1.00 60.82 160 VAL B N 1
ATOM 2511 C CA . VAL B 2 162 ? 6.723 -20.768 25.583 1.00 55.29 160 VAL B CA 1
ATOM 2512 C C . VAL B 2 162 ? 5.386 -20.047 25.697 1.00 58.98 160 VAL B C 1
ATOM 2513 O O . VAL B 2 162 ? 5.114 -19.368 26.695 1.00 63.14 160 VAL B O 1
ATOM 2517 N N . GLN B 2 163 ? 4.526 -20.187 24.685 1.00 66.12 161 GLN B N 1
ATOM 2518 C CA . GLN B 2 163 ? 3.190 -19.605 24.770 1.00 72.79 161 GLN B CA 1
ATOM 2519 C C . GLN B 2 163 ? 2.401 -20.204 25.928 1.00 73.17 161 GLN B C 1
ATOM 2520 O O . GLN B 2 163 ? 1.639 -19.500 26.602 1.00 72.99 161 GLN B O 1
ATOM 2526 N N . LYS B 2 164 ? 2.568 -21.506 26.172 1.00 73.59 162 LYS B N 1
ATOM 2527 C CA . LYS B 2 164 ? 1.878 -22.142 27.288 1.00 79.23 162 LYS B CA 1
ATOM 2528 C C . LYS B 2 164 ? 2.361 -21.597 28.625 1.00 76.86 162 LYS B C 1
ATOM 2529 O O . LYS B 2 164 ? 1.595 -21.570 29.596 1.00 71.43 162 LYS B O 1
ATOM 2535 N N . LEU B 2 165 ? 3.617 -21.150 28.689 1.00 81.41 163 LEU B N 1
ATOM 2536 C CA . LEU B 2 165 ? 4.152 -20.571 29.916 1.00 82.48 163 LEU B CA 1
ATOM 2537 C C . LEU B 2 165 ? 3.615 -19.162 30.143 1.00 87.74 163 LEU B C 1
ATOM 2538 O O . LEU B 2 165 ? 3.157 -18.833 31.243 1.00 94.78 163 LEU B O 1
ATOM 2543 N N . LEU B 2 166 ? 3.662 -18.318 29.109 1.00 79.42 164 LEU B N 1
ATOM 2544 C CA . LEU B 2 166 ? 3.134 -16.965 29.227 1.00 77.28 164 LEU B CA 1
ATOM 2545 C C . LEU B 2 166 ? 1.624 -16.946 29.414 1.00 80.56 164 LEU B C 1
ATOM 2546 O O . LEU B 2 166 ? 1.092 -15.964 29.944 1.00 81.16 164 LEU B O 1
ATOM 2551 N N . SER B 2 167 ? 0.924 -18.003 28.993 1.00 81.56 165 SER B N 1
ATOM 2552 C CA . SER B 2 167 ? -0.514 -18.072 29.227 1.00 79.87 165 SER B CA 1
ATOM 2553 C C . SER B 2 167 ? -0.832 -18.102 30.715 1.00 79.02 165 SER B C 1
ATOM 2554 O O . SER B 2 167 ? -1.927 -17.698 31.125 1.00 80.68 165 SER B O 1
ATOM 2557 N N . ALA B 2 168 ? 0.111 -18.569 31.536 1.00 80.00 166 ALA B N 1
ATOM 2558 C CA . ALA B 2 168 ? -0.079 -18.606 32.980 1.00 81.63 166 ALA B CA 1
ATOM 2559 C C . ALA B 2 168 ? 0.010 -17.230 33.625 1.00 77.09 166 ALA B C 1
ATOM 2560 O O . ALA B 2 168 ? -0.300 -17.104 34.814 1.00 74.14 166 ALA B O 1
ATOM 2562 N N . GLY B 2 169 ? 0.422 -16.205 32.880 1.00 80.44 167 GLY B N 1
ATOM 2563 C CA . GLY B 2 169 ? 0.539 -14.876 33.446 1.00 80.15 167 GLY B CA 1
ATOM 2564 C C . GLY B 2 169 ? 1.523 -14.773 34.583 1.00 75.36 167 GLY B C 1
ATOM 2565 O O . GLY B 2 169 ? 1.423 -13.851 35.398 1.00 61.32 167 GLY B O 1
ATOM 2566 N N . ILE B 2 170 ? 2.476 -15.704 34.664 1.00 91.77 168 ILE B N 1
ATOM 2567 C CA . ILE B 2 170 ? 3.453 -15.678 35.748 1.00 101.07 168 ILE B CA 1
ATOM 2568 C C . ILE B 2 170 ? 4.317 -14.427 35.657 1.00 105.28 168 ILE B C 1
ATOM 2569 O O . ILE B 2 170 ? 4.534 -13.732 36.658 1.00 113.18 168 ILE B O 1
ATOM 2574 N N . VAL B 2 171 ? 4.817 -14.115 34.462 1.00 95.31 169 VAL B N 1
ATOM 2575 C CA . VAL B 2 171 ? 5.633 -12.928 34.255 1.00 79.11 169 VAL B CA 1
ATOM 2576 C C . VAL B 2 171 ? 4.911 -11.986 33.302 1.00 76.47 169 VAL B C 1
ATOM 2577 O O . VAL B 2 171 ? 4.006 -12.380 32.562 1.00 74.76 169 VAL B O 1
ATOM 2581 N N . PHE B 2 172 ? 5.332 -10.725 33.332 1.00 79.94 170 PHE B N 1
ATOM 2582 C CA . PHE B 2 172 ? 4.676 -9.684 32.553 1.00 84.20 170 PHE B CA 1
ATOM 2583 C C . PHE B 2 172 ? 5.079 -9.773 31.087 1.00 92.37 170 PHE B C 1
ATOM 2584 O O . PHE B 2 172 ? 6.257 -9.938 30.757 1.00 94.19 170 PHE B O 1
ATOM 2592 N N . GLU B 2 173 ? 4.091 -9.652 30.206 1.00 97.89 171 GLU B N 1
ATOM 2593 C CA . GLU B 2 173 ? 4.317 -9.848 28.781 1.00 101.62 171 GLU B CA 1
ATOM 2594 C C . GLU B 2 173 ? 4.937 -8.606 28.149 1.00 106.16 171 GLU B C 1
ATOM 2595 O O . GLU B 2 173 ? 4.655 -7.472 28.545 1.00 104.85 171 GLU B O 1
ATOM 2601 N N . GLU B 2 174 ? 5.799 -8.843 27.155 1.00 114.88 172 GLU B N 1
ATOM 2602 C CA . GLU B 2 174 ? 6.538 -7.793 26.442 1.00 113.17 172 GLU B CA 1
ATOM 2603 C C . GLU B 2 174 ? 7.396 -6.954 27.389 1.00 110.56 172 GLU B C 1
ATOM 2604 O O . GLU B 2 174 ? 7.595 -5.754 27.178 1.00 114.69 172 GLU B O 1
ATOM 2610 N N . GLU B 2 175 ? 7.905 -7.589 28.442 1.00 100.57 173 GLU B N 1
ATOM 2611 C CA . GLU B 2 175 ? 8.878 -6.985 29.341 1.00 84.16 173 GLU B CA 1
ATOM 2612 C C . GLU B 2 175 ? 9.907 -8.042 29.714 1.00 73.89 173 GLU B C 1
ATOM 2613 O O . GLU B 2 175 ? 11.079 -7.940 29.338 1.00 72.51 173 GLU B O 1
ATOM 2619 N N . ASP B 2 176 ? 9.471 -9.068 30.447 1.00 67.54 174 ASP B N 1
ATOM 2620 C CA . ASP B 2 176 ? 10.340 -10.206 30.718 1.00 61.33 174 ASP B CA 1
ATOM 2621 C C . ASP B 2 176 ? 10.466 -11.098 29.494 1.00 56.40 174 ASP B C 1
ATOM 2622 O O . ASP B 2 176 ? 11.482 -11.781 29.324 1.00 52.36 174 ASP B O 1
ATOM 2627 N N . LEU B 2 177 ? 9.456 -11.087 28.628 1.00 57.85 175 LEU B N 1
ATOM 2628 C CA . LEU B 2 177 ? 9.422 -11.967 27.473 1.00 60.63 175 LEU B CA 1
ATOM 2629 C C . LEU B 2 177 ? 8.422 -11.435 26.460 1.00 65.44 175 LEU B C 1
ATOM 2630 O O . LEU B 2 177 ? 7.278 -11.130 26.806 1.00 66.96 175 LEU B O 1
ATOM 2635 N N . ASN B 2 178 ? 8.857 -11.337 25.210 1.00 72.59 176 ASN B N 1
ATOM 2636 C CA . ASN B 2 178 ? 8.010 -10.851 24.131 1.00 79.91 176 ASN B CA 1
ATOM 2637 C C . ASN B 2 178 ? 7.449 -12.023 23.340 1.00 80.29 176 ASN B C 1
ATOM 2638 O O . ASN B 2 178 ? 8.200 -12.896 22.894 1.00 82.36 176 ASN B O 1
ATOM 2643 N N . PHE B 2 179 ? 6.129 -12.034 23.158 1.00 79.38 177 PHE B N 1
ATOM 2644 C CA . PHE B 2 179 ? 5.461 -13.065 22.376 1.00 77.82 177 PHE B CA 1
ATOM 2645 C C . PHE B 2 179 ? 4.479 -12.394 21.418 1.00 74.50 177 PHE B C 1
ATOM 2646 O O . PHE B 2 179 ? 3.259 -12.478 21.577 1.00 70.54 177 PHE B O 1
ATOM 2654 N N . ASN B 2 180 ? 5.020 -11.717 20.416 1.00 74.90 178 ASN B N 1
ATOM 2655 C CA . ASN B 2 180 ? 4.198 -11.180 19.339 1.00 80.27 178 ASN B CA 1
ATOM 2656 C C . ASN B 2 180 ? 4.118 -12.262 18.277 1.00 79.78 178 ASN B C 1
ATOM 2657 O O . ASN B 2 180 ? 5.051 -12.451 17.495 1.00 81.83 178 ASN B O 1
ATOM 2662 N N . ASN B 2 181 ? 3.010 -12.997 18.269 1.00 78.57 179 ASN B N 1
ATOM 2663 C CA . ASN B 2 181 ? 2.839 -14.108 17.346 1.00 79.32 179 ASN B CA 1
ATOM 2664 C C . ASN B 2 181 ? 2.395 -13.658 15.961 1.00 86.33 179 ASN B C 1
ATOM 2665 O O . ASN B 2 181 ? 2.309 -14.496 15.056 1.00 89.34 179 ASN B O 1
ATOM 2670 N N . MET B 2 182 ? 2.124 -12.362 15.786 1.00 89.05 180 MET B N 1
ATOM 2671 C CA . MET B 2 182 ? 1.668 -11.794 14.516 1.00 88.16 180 MET B CA 1
ATOM 2672 C C . MET B 2 182 ? 0.390 -12.471 14.033 1.00 84.75 180 MET B C 1
ATOM 2673 O O . MET B 2 182 ? 0.212 -12.723 12.839 1.00 86.09 180 MET B O 1
ATOM 2678 N N . GLY B 2 183 ? -0.505 -12.770 14.972 1.00 80.80 181 GLY B N 1
ATOM 2679 C CA . GLY B 2 183 ? -1.771 -13.394 14.659 1.00 82.11 181 GLY B CA 1
ATOM 2680 C C . GLY B 2 183 ? -1.718 -14.889 14.436 1.00 87.70 181 GLY B C 1
ATOM 2681 O O . GLY B 2 183 ? -2.750 -15.483 14.104 1.00 70.17 181 GLY B O 1
ATOM 2682 N N . PHE B 2 184 ? -0.560 -15.518 14.615 1.00 91.16 182 PHE B N 1
ATOM 2683 C CA . PHE B 2 184 ? -0.440 -16.946 14.361 1.00 96.06 182 PHE B CA 1
ATOM 2684 C C . PHE B 2 184 ? -1.210 -17.758 15.393 1.00 100.96 182 PHE B C 1
ATOM 2685 O O . PHE B 2 184 ? -1.156 -17.488 16.596 1.00 104.05 182 PHE B O 1
ATOM 2693 N N . ASN B 2 185 ? -1.933 -18.760 14.908 1.00 105.12 183 ASN B N 1
ATOM 2694 C CA . ASN B 2 185 ? -2.595 -19.734 15.768 1.00 109.06 183 ASN B CA 1
ATOM 2695 C C . ASN B 2 185 ? -2.439 -21.093 15.105 1.00 114.11 183 ASN B C 1
ATOM 2696 O O . ASN B 2 185 ? -3.106 -21.379 14.106 1.00 113.36 183 ASN B O 1
ATOM 2701 N N . THR B 2 186 ? -1.547 -21.919 15.648 1.00 120.90 184 THR B N 1
ATOM 2702 C CA . THR B 2 186 ? -1.367 -23.267 15.134 1.00 129.15 184 THR B CA 1
ATOM 2703 C C . THR B 2 186 ? -2.394 -24.242 15.685 1.00 136.29 184 THR B C 1
ATOM 2704 O O . THR B 2 186 ? -2.447 -25.385 15.214 1.00 142.91 184 THR B O 1
ATOM 2708 N N . PHE B 2 187 ? -3.200 -23.817 16.665 1.00 132.05 185 PHE B N 1
ATOM 2709 C CA . PHE B 2 187 ? -4.255 -24.641 17.244 1.00 128.89 185 PHE B CA 1
ATOM 2710 C C . PHE B 2 187 ? -3.690 -25.967 17.721 1.00 127.18 185 PHE B C 1
ATOM 2711 O O . PHE B 2 187 ? -2.620 -26.009 18.335 1.00 119.60 185 PHE B O 1
ATOM 2719 N N . ASP B 2 188 ? -4.369 -27.061 17.394 1.00 136.38 186 ASP B N 1
ATOM 2720 C CA . ASP B 2 188 ? -3.864 -28.387 17.709 1.00 141.23 186 ASP B CA 1
ATOM 2721 C C . ASP B 2 188 ? -3.116 -29.029 16.541 1.00 140.82 186 ASP B C 1
ATOM 2722 O O . ASP B 2 188 ? -2.693 -30.188 16.648 1.00 145.09 186 ASP B O 1
ATOM 2727 N N . ASN B 2 189 ? -2.905 -28.282 15.451 1.00 135.79 187 ASN B N 1
ATOM 2728 C CA . ASN B 2 189 ? -2.304 -28.843 14.244 1.00 129.35 187 ASN B CA 1
ATOM 2729 C C . ASN B 2 189 ? -0.835 -29.180 14.441 1.00 125.08 187 ASN B C 1
ATOM 2730 O O . ASN B 2 189 ? -0.319 -30.083 13.775 1.00 130.67 187 ASN B O 1
ATOM 2735 N N . LEU B 2 190 ? -0.148 -28.463 15.322 1.00 114.75 188 LEU B N 1
ATOM 2736 C CA . LEU B 2 190 ? 1.258 -28.732 15.568 1.00 104.46 188 LEU B CA 1
ATOM 2737 C C . LEU B 2 190 ? 1.412 -30.128 16.167 1.00 95.54 188 LEU B C 1
ATOM 2738 O O . LEU B 2 190 ? 0.691 -30.472 17.113 1.00 98.11 188 LEU B O 1
ATOM 2743 N N . PRO B 2 191 ? 2.313 -30.956 15.642 1.00 90.53 189 PRO B N 1
ATOM 2744 C CA . PRO B 2 191 ? 2.435 -32.339 16.123 1.00 90.27 189 PRO B CA 1
ATOM 2745 C C . PRO B 2 191 ? 2.883 -32.413 17.576 1.00 92.03 189 PRO B C 1
ATOM 2746 O O . PRO B 2 191 ? 3.292 -31.428 18.192 1.00 90.88 189 PRO B O 1
ATOM 2750 N N . GLY B 2 192 ? 2.807 -33.631 18.125 1.00 92.58 190 GLY B N 1
ATOM 2751 C CA . GLY B 2 192 ? 3.188 -33.855 19.503 1.00 87.21 190 GLY B CA 1
ATOM 2752 C C . GLY B 2 192 ? 4.693 -33.930 19.702 1.00 84.50 190 GLY B C 1
ATOM 2753 O O . GLY B 2 192 ? 5.474 -33.986 18.753 1.00 82.78 190 GLY B O 1
ATOM 2754 N N . GLN B 2 193 ? 5.092 -33.946 20.977 1.00 84.97 191 GLN B N 1
ATOM 2755 C CA . GLN B 2 193 ? 6.513 -33.954 21.316 1.00 83.58 191 GLN B CA 1
ATOM 2756 C C . GLN B 2 193 ? 7.221 -35.182 20.755 1.00 85.08 191 GLN B C 1
ATOM 2757 O O . GLN B 2 193 ? 8.332 -35.077 20.222 1.00 83.56 191 GLN B O 1
ATOM 2763 N N . ASP B 2 194 ? 6.600 -36.358 20.879 1.00 90.06 192 ASP B N 1
ATOM 2764 C CA . ASP B 2 194 ? 7.235 -37.580 20.393 1.00 92.30 192 ASP B CA 1
ATOM 2765 C C . ASP B 2 194 ? 7.454 -37.528 18.887 1.00 93.29 192 ASP B C 1
ATOM 2766 O O . ASP B 2 194 ? 8.490 -37.986 18.389 1.00 98.49 192 ASP B O 1
ATOM 2771 N N . VAL B 2 195 ? 6.493 -36.968 18.148 1.00 93.58 193 VAL B N 1
ATOM 2772 C CA . VAL B 2 195 ? 6.625 -36.876 16.694 1.00 89.21 193 VAL B CA 1
ATOM 2773 C C . VAL B 2 195 ? 7.767 -35.939 16.324 1.00 81.56 193 VAL B C 1
ATOM 2774 O O . VAL B 2 195 ? 8.555 -36.215 15.411 1.00 86.67 193 VAL B O 1
ATOM 2778 N N . VAL B 2 196 ? 7.855 -34.803 17.017 1.00 70.71 194 VAL B N 1
ATOM 2779 C CA . VAL B 2 196 ? 8.926 -33.848 16.758 1.00 68.74 194 VAL B CA 1
ATOM 2780 C C . VAL B 2 196 ? 10.280 -34.467 17.077 1.00 69.58 194 VAL B C 1
ATOM 2781 O O . VAL B 2 196 ? 11.253 -34.291 16.332 1.00 71.10 194 VAL B O 1
ATOM 2785 N N . ILE B 2 197 ? 10.360 -35.211 18.182 1.00 69.00 195 ILE B N 1
ATOM 2786 C CA . ILE B 2 197 ? 11.618 -35.841 18.573 1.00 77.66 195 ILE B CA 1
ATOM 2787 C C . ILE B 2 197 ? 12.029 -36.902 17.558 1.00 85.15 195 ILE B C 1
ATOM 2788 O O . ILE B 2 197 ? 13.202 -36.986 17.171 1.00 83.93 195 ILE B O 1
ATOM 2793 N N . ASN B 2 198 ? 11.077 -37.728 17.113 1.00 94.40 196 ASN B N 1
ATOM 2794 C CA . ASN B 2 198 ? 11.392 -38.759 16.127 1.00 95.15 196 ASN B CA 1
ATOM 2795 C C . ASN B 2 198 ? 11.847 -38.156 14.806 1.00 86.55 196 ASN B C 1
ATOM 2796 O O . ASN B 2 198 ? 12.667 -38.755 14.102 1.00 88.30 196 ASN B O 1
ATOM 2801 N N . SER B 2 199 ? 11.325 -36.980 14.448 1.00 81.05 197 SER B N 1
ATOM 2802 C CA . SER B 2 199 ? 11.784 -36.316 13.234 1.00 83.06 197 SER B CA 1
ATOM 2803 C C . SER B 2 199 ? 13.230 -35.857 13.374 1.00 82.30 197 SER B C 1
ATOM 2804 O O . SER B 2 199 ? 14.040 -36.047 12.459 1.00 81.95 197 SER B O 1
ATOM 2807 N N . LEU B 2 200 ? 13.573 -35.259 14.516 1.00 67.48 198 LEU B N 1
ATOM 2808 C CA . LEU B 2 200 ? 14.951 -34.842 14.751 1.00 75.28 198 LEU B CA 1
ATOM 2809 C C . LEU B 2 200 ? 15.883 -36.044 14.860 1.00 85.90 198 LEU B C 1
ATOM 2810 O O . LEU B 2 200 ? 17.029 -35.991 14.399 1.00 68.99 198 LEU B O 1
ATOM 2815 N N . THR B 2 201 ? 15.410 -37.134 15.473 1.00 87.51 199 THR B N 1
ATOM 2816 C CA . THR B 2 201 ? 16.230 -38.337 15.584 1.00 85.32 199 THR B CA 1
ATOM 2817 C C . THR B 2 201 ? 16.490 -38.955 14.215 1.00 90.92 199 THR B C 1
ATOM 2818 O O . THR B 2 201 ? 17.599 -39.430 13.942 1.00 90.13 199 THR B O 1
ATOM 2822 N N . GLU B 2 202 ? 15.483 -38.953 13.339 1.00 95.61 200 GLU B N 1
ATOM 2823 C CA . GLU B 2 202 ? 15.682 -39.467 11.988 1.00 101.04 200 GLU B CA 1
ATOM 2824 C C . GLU B 2 202 ? 16.714 -38.643 11.232 1.00 100.33 200 GLU B C 1
ATOM 2825 O O . GLU B 2 202 ? 17.526 -39.191 10.477 1.00 106.87 200 GLU B O 1
ATOM 2831 N N . SER B 2 203 ? 16.698 -37.323 11.427 1.00 91.76 201 SER B N 1
ATOM 2832 C CA . SER B 2 203 ? 17.639 -36.456 10.727 1.00 88.87 201 SER B CA 1
ATOM 2833 C C . SER B 2 203 ? 19.069 -36.706 11.191 1.00 93.04 201 SER B C 1
ATOM 2834 O O . SER B 2 203 ? 20.010 -36.650 10.389 1.00 100.53 201 SER B O 1
ATOM 2837 N N . LEU B 2 204 ? 19.249 -36.991 12.484 1.00 74.89 202 LEU B N 1
ATOM 2838 C CA . LEU B 2 204 ? 20.572 -37.327 13.000 1.00 75.32 202 LEU B CA 1
ATOM 2839 C C . LEU B 2 204 ? 21.105 -38.609 12.374 1.00 105.77 202 LEU B C 1
ATOM 2840 O O . LEU B 2 204 ? 22.297 -38.705 12.058 1.00 80.94 202 LEU B O 1
ATOM 2845 N N . GLN B 2 205 ? 20.239 -39.611 12.199 1.00 105.12 203 GLN B N 1
ATOM 2846 C CA . GLN B 2 205 ? 20.673 -40.864 11.589 1.00 115.20 203 GLN B CA 1
ATOM 2847 C C . GLN B 2 205 ? 21.069 -40.658 10.133 1.00 114.10 203 GLN B C 1
ATOM 2848 O O . GLN B 2 205 ? 21.968 -41.340 9.626 1.00 119.57 203 GLN B O 1
ATOM 2854 N N . ILE B 2 206 ? 20.408 -39.724 9.444 1.00 106.14 204 ILE B N 1
ATOM 2855 C CA . ILE B 2 206 ? 20.790 -39.411 8.070 1.00 104.48 204 ILE B CA 1
ATOM 2856 C C . ILE B 2 206 ? 22.205 -38.856 8.036 1.00 102.34 204 ILE B C 1
ATOM 2857 O O . ILE B 2 206 ? 23.017 -39.227 7.179 1.00 92.56 204 ILE B O 1
ATOM 2862 N N . LEU B 2 207 ? 22.525 -37.971 8.982 1.00 95.90 205 LEU B N 1
ATOM 2863 C CA . LEU B 2 207 ? 23.836 -37.334 9.008 1.00 97.88 205 LEU B CA 1
ATOM 2864 C C . LEU B 2 207 ? 24.949 -38.341 9.272 1.00 101.92 205 LEU B C 1
ATOM 2865 O O . LEU B 2 207 ? 26.054 -38.201 8.736 1.00 103.50 205 LEU B O 1
ATOM 2870 N N . GLU B 2 208 ? 24.687 -39.358 10.099 1.00 104.06 206 GLU B N 1
ATOM 2871 C CA . GLU B 2 208 ? 25.706 -40.375 10.344 1.00 108.89 206 GLU B CA 1
ATOM 2872 C C . GLU B 2 208 ? 26.038 -41.124 9.063 1.00 113.64 206 GLU B C 1
ATOM 2873 O O . GLU B 2 208 ? 27.206 -41.420 8.786 1.00 117.33 206 GLU B O 1
ATOM 2879 N N . ALA B 2 209 ? 25.010 -41.436 8.272 1.00 116.70 207 ALA B N 1
ATOM 2880 C CA . ALA B 2 209 ? 25.182 -42.058 6.968 1.00 123.10 207 ALA B CA 1
ATOM 2881 C C . ALA B 2 209 ? 25.744 -41.096 5.925 1.00 124.79 207 ALA B C 1
ATOM 2882 O O . ALA B 2 209 ? 26.291 -41.554 4.916 1.00 129.29 207 ALA B O 1
ATOM 2884 N N . TYR B 2 210 ? 25.648 -39.784 6.152 1.00 121.61 208 TYR B N 1
ATOM 2885 C CA . TYR B 2 210 ? 26.072 -38.809 5.153 1.00 124.16 208 TYR B CA 1
ATOM 2886 C C . TYR B 2 210 ? 27.583 -38.858 4.924 1.00 135.78 208 TYR B C 1
ATOM 2887 O O . TYR B 2 210 ? 28.370 -39.057 5.853 1.00 126.93 208 TYR B O 1
ATOM 2896 N N . SER B 2 211 ? 27.976 -38.643 3.659 1.00 155.41 209 SER B N 1
ATOM 2897 C CA . SER B 2 211 ? 29.356 -38.828 3.203 1.00 160.76 209 SER B CA 1
ATOM 2898 C C . SER B 2 211 ? 30.276 -37.672 3.593 1.00 168.56 209 SER B C 1
ATOM 2899 O O . SER B 2 211 ? 31.427 -37.906 3.979 1.00 175.29 209 SER B O 1
ATOM 2902 N N . ASP B 2 212 ? 29.813 -36.428 3.467 1.00 171.98 210 ASP B N 1
ATOM 2903 C CA . ASP B 2 212 ? 30.670 -35.279 3.745 1.00 169.28 210 ASP B CA 1
ATOM 2904 C C . ASP B 2 212 ? 31.033 -35.240 5.226 1.00 159.37 210 ASP B C 1
ATOM 2905 O O . ASP B 2 212 ? 30.155 -35.229 6.092 1.00 157.57 210 ASP B O 1
ATOM 2910 N N . ASP B 2 213 ? 32.334 -35.228 5.515 1.00 155.64 211 ASP B N 1
ATOM 2911 C CA . ASP B 2 213 ? 32.832 -35.277 6.884 1.00 145.49 211 ASP B CA 1
ATOM 2912 C C . ASP B 2 213 ? 33.389 -33.944 7.367 1.00 138.82 211 ASP B C 1
ATOM 2913 O O . ASP B 2 213 ? 34.135 -33.920 8.352 1.00 135.07 211 ASP B O 1
ATOM 2918 N N . SER B 2 214 ? 33.045 -32.838 6.710 1.00 137.48 212 SER B N 1
ATOM 2919 C CA . SER B 2 214 ? 33.561 -31.543 7.122 1.00 136.51 212 SER B CA 1
ATOM 2920 C C . SER B 2 214 ? 33.033 -31.169 8.508 1.00 138.89 212 SER B C 1
ATOM 2921 O O . SER B 2 214 ? 32.153 -31.823 9.072 1.00 139.43 212 SER B O 1
ATOM 2924 N N . LEU B 2 215 ? 33.594 -30.087 9.055 1.00 141.70 213 LEU B N 1
ATOM 2925 C CA . LEU B 2 215 ? 33.208 -29.636 10.389 1.00 132.03 213 LEU B CA 1
ATOM 2926 C C . LEU B 2 215 ? 31.746 -29.210 10.450 1.00 119.84 213 LEU B C 1
ATOM 2927 O O . LEU B 2 215 ? 31.135 -29.249 11.525 1.00 118.68 213 LEU B O 1
ATOM 2932 N N . HIS B 2 216 ? 31.172 -28.793 9.319 1.00 112.85 214 HIS B N 1
ATOM 2933 C CA . HIS B 2 216 ? 29.773 -28.374 9.313 1.00 100.26 214 HIS B CA 1
ATOM 2934 C C . HIS B 2 216 ? 28.850 -29.528 9.687 1.00 93.70 214 HIS B C 1
ATOM 2935 O O . HIS B 2 216 ? 27.840 -29.327 10.373 1.00 76.40 214 HIS B O 1
ATOM 2942 N N . LEU B 2 217 ? 29.178 -30.744 9.241 1.00 94.59 215 LEU B N 1
ATOM 2943 C CA . LEU B 2 217 ? 28.386 -31.911 9.616 1.00 91.40 215 LEU B CA 1
ATOM 2944 C C . LEU B 2 217 ? 28.408 -32.124 11.123 1.00 90.98 215 LEU B C 1
ATOM 2945 O O . LEU B 2 217 ? 27.366 -32.366 11.744 1.00 87.36 215 LEU B O 1
ATOM 2950 N N . THR B 2 218 ? 29.597 -32.044 11.729 1.00 90.74 216 THR B N 1
ATOM 2951 C CA . THR B 2 218 ? 29.708 -32.237 13.171 1.00 84.61 216 THR B CA 1
ATOM 2952 C C . THR B 2 218 ? 28.903 -31.190 13.930 1.00 78.72 216 THR B C 1
ATOM 2953 O O . THR B 2 218 ? 28.267 -31.501 14.944 1.00 81.56 216 THR B O 1
ATOM 2957 N N . MET B 2 219 ? 28.905 -29.945 13.450 1.00 75.61 217 MET B N 1
ATOM 2958 C CA . MET B 2 219 ? 28.122 -28.911 14.118 1.00 74.68 217 MET B CA 1
ATOM 2959 C C . MET B 2 219 ? 26.630 -29.111 13.884 1.00 73.36 217 MET B C 1
ATOM 2960 O O . MET B 2 219 ? 25.818 -28.869 14.785 1.00 72.70 217 MET B O 1
ATOM 2965 N N . LEU B 2 220 ? 26.247 -29.556 12.685 1.00 77.12 218 LEU B N 1
ATOM 2966 C CA . LEU B 2 220 ? 24.836 -29.807 12.413 1.00 75.90 218 LEU B CA 1
ATOM 2967 C C . LEU B 2 220 ? 24.293 -30.934 13.282 1.00 75.50 218 LEU B C 1
ATOM 2968 O O . LEU B 2 220 ? 23.115 -30.915 13.656 1.00 66.22 218 LEU B O 1
ATOM 2973 N N . LYS B 2 221 ? 25.135 -31.918 13.614 1.00 77.77 219 LYS B N 1
ATOM 2974 C CA . LYS B 2 221 ? 24.723 -32.976 14.532 1.00 76.91 219 LYS B CA 1
ATOM 2975 C C . LYS B 2 221 ? 24.420 -32.418 15.915 1.00 74.13 219 LYS B C 1
ATOM 2976 O O . LYS B 2 221 ? 23.421 -32.793 16.539 1.00 75.43 219 LYS B O 1
ATOM 2982 N N . HIS B 2 222 ? 25.280 -31.528 16.417 1.00 73.27 220 HIS B N 1
ATOM 2983 C CA . HIS B 2 222 ? 25.025 -30.909 17.712 1.00 73.23 220 HIS B CA 1
ATOM 2984 C C . HIS B 2 222 ? 23.795 -30.012 17.676 1.00 77.82 220 HIS B C 1
ATOM 2985 O O . HIS B 2 222 ? 23.071 -29.919 18.673 1.00 81.46 220 HIS B O 1
ATOM 2992 N N . ILE B 2 223 ? 23.544 -29.347 16.546 1.00 82.67 221 ILE B N 1
ATOM 2993 C CA . ILE B 2 223 ? 22.370 -28.484 16.444 1.00 76.88 221 ILE B CA 1
ATOM 2994 C C . ILE B 2 223 ? 21.095 -29.312 16.512 1.00 75.43 221 ILE B C 1
ATOM 2995 O O . ILE B 2 223 ? 20.125 -28.933 17.181 1.00 81.16 221 ILE B O 1
ATOM 3000 N N . LEU B 2 224 ? 21.074 -30.459 15.828 1.00 69.59 222 LEU B N 1
ATOM 3001 C CA . LEU B 2 224 ? 19.946 -31.374 15.969 1.00 67.63 222 LEU B CA 1
ATOM 3002 C C . LEU B 2 224 ? 19.831 -31.883 17.400 1.00 73.07 222 LEU B C 1
ATOM 3003 O O . LEU B 2 224 ? 18.723 -32.010 17.934 1.00 76.90 222 LEU B O 1
ATOM 3008 N N . LYS B 2 225 ? 20.967 -32.165 18.045 1.00 73.03 223 LYS B N 1
ATOM 3009 C CA . LYS B 2 225 ? 20.932 -32.652 19.421 1.00 70.76 223 LYS B CA 1
ATOM 3010 C C . LYS B 2 225 ? 20.473 -31.566 20.386 1.00 74.88 223 LYS B C 1
ATOM 3011 O O . LYS B 2 225 ? 19.766 -31.853 21.360 1.00 77.98 223 LYS B O 1
ATOM 3017 N N . ILE B 2 226 ? 20.867 -30.314 20.137 1.00 76.02 224 ILE B N 1
ATOM 3018 C CA . ILE B 2 226 ? 20.462 -29.222 21.019 1.00 77.10 224 ILE B CA 1
ATOM 3019 C C . ILE B 2 226 ? 18.954 -29.024 20.963 1.00 72.53 224 ILE B C 1
ATOM 3020 O O . ILE B 2 226 ? 18.295 -28.867 21.999 1.00 75.66 224 ILE B O 1
ATOM 3025 N N . ILE B 2 227 ? 18.383 -29.033 19.758 1.00 67.44 225 ILE B N 1
ATOM 3026 C CA . ILE B 2 227 ? 16.938 -28.872 19.624 1.00 66.88 225 ILE B CA 1
ATOM 3027 C C . ILE B 2 227 ? 16.210 -30.006 20.336 1.00 64.27 225 ILE B C 1
ATOM 3028 O O . ILE B 2 227 ? 15.180 -29.789 20.985 1.00 56.64 225 ILE B O 1
ATOM 3033 N N . ILE B 2 228 ? 16.746 -31.227 20.243 1.00 68.66 226 ILE B N 1
ATOM 3034 C CA . ILE B 2 228 ? 16.148 -32.367 20.936 1.00 66.99 226 ILE B CA 1
ATOM 3035 C C . ILE B 2 228 ? 16.090 -32.109 22.436 1.00 60.33 226 ILE B C 1
ATOM 3036 O O . ILE B 2 228 ? 15.046 -32.280 23.076 1.00 61.37 226 ILE B O 1
ATOM 3041 N N . CYS B 2 229 ? 17.213 -31.689 23.020 1.00 56.92 227 CYS B N 1
ATOM 3042 C CA . CYS B 2 229 ? 17.233 -31.422 24.451 1.00 53.77 227 CYS B CA 1
ATOM 3043 C C . CYS B 2 229 ? 16.434 -30.179 24.817 1.00 56.59 227 CYS B C 1
ATOM 3044 O O . CYS B 2 229 ? 15.978 -30.067 25.959 1.00 57.41 227 CYS B O 1
ATOM 3047 N N . LEU B 2 230 ? 16.236 -29.255 23.872 1.00 57.11 228 LEU B N 1
ATOM 3048 C CA . LEU B 2 230 ? 15.386 -28.098 24.138 1.00 53.78 228 LEU B CA 1
ATOM 3049 C C . LEU B 2 230 ? 13.913 -28.485 24.160 1.00 49.79 228 LEU B C 1
ATOM 3050 O O . LEU B 2 230 ? 13.131 -27.928 24.937 1.00 44.49 228 LEU B O 1
ATOM 3055 N N . VAL B 2 231 ? 13.512 -29.425 23.301 1.00 53.90 229 VAL B N 1
ATOM 3056 C CA . VAL B 2 231 ? 12.125 -29.881 23.290 1.00 56.86 229 VAL B CA 1
ATOM 3057 C C . VAL B 2 231 ? 11.784 -30.575 24.600 1.00 48.25 229 VAL B C 1
ATOM 3058 O O . VAL B 2 231 ? 10.642 -30.511 25.071 1.00 48.30 229 VAL B O 1
ATOM 3062 N N . HIS B 2 232 ? 12.769 -31.219 25.228 1.00 65.51 230 HIS B N 1
ATOM 3063 C CA . HIS B 2 232 ? 12.574 -31.858 26.524 1.00 63.93 230 HIS B CA 1
ATOM 3064 C C . HIS B 2 232 ? 12.326 -30.867 27.656 1.00 59.15 230 HIS B C 1
ATOM 3065 O O . HIS B 2 232 ? 12.141 -31.306 28.797 1.00 63.67 230 HIS B O 1
ATOM 3072 N N . LEU B 2 233 ? 12.324 -29.558 27.390 1.00 56.00 231 LEU B N 1
ATOM 3073 C CA . LEU B 2 233 ? 12.053 -28.604 28.460 1.00 58.09 231 LEU B CA 1
ATOM 3074 C C . LEU B 2 233 ? 10.613 -28.694 28.946 1.00 61.22 231 LEU B C 1
ATOM 3075 O O . LEU B 2 233 ? 10.340 -28.402 30.115 1.00 57.93 231 LEU B O 1
ATOM 3080 N N . GLU B 2 234 ? 9.683 -29.103 28.082 1.00 64.45 232 GLU B N 1
ATOM 3081 C CA . GLU B 2 234 ? 8.294 -29.200 28.512 1.00 62.12 232 GLU B CA 1
ATOM 3082 C C . GLU B 2 234 ? 8.051 -30.366 29.460 1.00 57.33 232 GLU B C 1
ATOM 3083 O O . GLU B 2 234 ? 6.953 -30.471 30.017 1.00 53.69 232 GLU B O 1
ATOM 3089 N N . ASP B 2 235 ? 9.044 -31.237 29.655 1.00 57.94 233 ASP B N 1
ATOM 3090 C CA . ASP B 2 235 ? 8.901 -32.352 30.582 1.00 65.71 233 ASP B CA 1
ATOM 3091 C C . ASP B 2 235 ? 8.852 -31.898 32.033 1.00 65.12 233 ASP B C 1
ATOM 3092 O O . ASP B 2 235 ? 8.275 -32.600 32.871 1.00 68.00 233 ASP B O 1
ATOM 3097 N N . HIS B 2 236 ? 9.439 -30.743 32.345 1.00 60.84 234 HIS B N 1
ATOM 3098 C CA . HIS B 2 236 ? 9.446 -30.234 33.709 1.00 56.82 234 HIS B CA 1
ATOM 3099 C C . HIS B 2 236 ? 8.119 -29.611 34.120 1.00 61.29 234 HIS B C 1
ATOM 3100 O O . HIS B 2 236 ? 7.923 -29.350 35.312 1.00 63.75 234 HIS B O 1
ATOM 3107 N N . LEU B 2 237 ? 7.209 -29.366 33.179 1.00 63.79 235 LEU B N 1
ATOM 3108 C CA . LEU B 2 237 ? 5.888 -28.832 33.487 1.00 68.14 235 LEU B CA 1
ATOM 3109 C C . LEU B 2 237 ? 4.789 -29.871 33.337 1.00 72.56 235 LEU B C 1
ATOM 3110 O O . LEU B 2 237 ? 3.968 -30.039 34.245 1.00 76.43 235 LEU B O 1
ATOM 3115 N N . THR B 2 238 ? 4.761 -30.587 32.209 1.00 70.23 236 THR B N 1
ATOM 3116 C CA . THR B 2 238 ? 3.752 -31.624 32.002 1.00 75.71 236 THR B CA 1
ATOM 3117 C C . THR B 2 238 ? 3.892 -32.766 33.004 1.00 73.06 236 THR B C 1
ATOM 3118 O O . THR B 2 238 ? 2.883 -33.291 33.489 1.00 68.81 236 THR B O 1
ATOM 3122 N N . ASP B 2 239 ? 5.125 -33.202 33.290 1.00 76.42 237 ASP B N 1
ATOM 3123 C CA . ASP B 2 239 ? 5.363 -34.322 34.195 1.00 85.37 237 ASP B CA 1
ATOM 3124 C C . ASP B 2 239 ? 6.112 -33.915 35.457 1.00 80.19 237 ASP B C 1
ATOM 3125 O O . ASP B 2 239 ? 6.383 -34.774 36.306 1.00 79.98 237 ASP B O 1
ATOM 3130 N N . TYR B 2 240 ? 6.447 -32.631 35.603 1.00 74.04 238 TYR B N 1
ATOM 3131 C CA . TYR B 2 240 ? 7.239 -32.125 36.728 1.00 65.76 238 TYR B CA 1
ATOM 3132 C C . TYR B 2 240 ? 8.542 -32.905 36.900 1.00 62.26 238 TYR B C 1
ATOM 3133 O O . TYR B 2 240 ? 8.928 -33.271 38.012 1.00 57.70 238 TYR B O 1
ATOM 3142 N N . SER B 2 241 ? 9.236 -33.137 35.790 1.00 59.64 239 SER B N 1
ATOM 3143 C CA . SER B 2 241 ? 10.483 -33.890 35.813 1.00 59.84 239 SER B CA 1
ATOM 3144 C C . SER B 2 241 ? 11.573 -33.133 36.565 1.00 62.65 239 SER B C 1
ATOM 3145 O O . SER B 2 241 ? 11.762 -31.930 36.368 1.00 63.44 239 SER B O 1
ATOM 3148 N N . THR B 2 242 ? 12.295 -33.849 37.429 1.00 65.43 240 THR B N 1
ATOM 3149 C CA . THR B 2 242 ? 13.413 -33.292 38.181 1.00 67.88 240 THR B CA 1
ATOM 3150 C C . THR B 2 242 ? 14.748 -33.876 37.735 1.00 69.58 240 THR B C 1
ATOM 3151 O O . THR B 2 242 ? 15.748 -33.752 38.450 1.00 72.51 240 THR B O 1
ATOM 3155 N N . LYS B 2 243 ? 14.781 -34.507 36.565 1.00 70.06 241 LYS B N 1
ATOM 3156 C CA . LYS B 2 243 ? 15.981 -35.163 36.070 1.00 70.97 241 LYS B CA 1
ATOM 3157 C C . LYS B 2 243 ? 16.790 -34.190 35.223 1.00 71.91 241 LYS B C 1
ATOM 3158 O O . LYS B 2 243 ? 16.246 -33.533 34.330 1.00 71.91 241 LYS B O 1
ATOM 3164 N N . THR B 2 244 ? 18.086 -34.097 35.513 1.00 74.59 242 THR B N 1
ATOM 3165 C CA . THR B 2 244 ? 18.985 -33.195 34.810 1.00 77.74 242 THR B CA 1
ATOM 3166 C C . THR B 2 244 ? 19.655 -33.856 33.608 1.00 80.49 242 THR B C 1
ATOM 3167 O O . THR B 2 244 ? 20.690 -33.369 33.141 1.00 85.12 242 THR B O 1
ATOM 3171 N N . SER B 2 245 ? 19.076 -34.945 33.092 1.00 82.29 243 SER B N 1
ATOM 3172 C CA . SER B 2 245 ? 19.721 -35.707 32.026 1.00 82.14 243 SER B CA 1
ATOM 3173 C C . SER B 2 245 ? 19.803 -34.903 30.732 1.00 80.28 243 SER B C 1
ATOM 3174 O O . SER B 2 245 ? 20.878 -34.780 30.133 1.00 79.68 243 SER B O 1
ATOM 3177 N N . HIS B 2 246 ? 18.676 -34.360 30.275 1.00 80.01 244 HIS B N 1
ATOM 3178 C CA . HIS B 2 246 ? 18.680 -33.585 29.042 1.00 79.38 244 HIS B CA 1
ATOM 3179 C C . HIS B 2 246 ? 19.186 -32.167 29.248 1.00 75.43 244 HIS B C 1
ATOM 3180 O O . HIS B 2 246 ? 19.594 -31.521 28.277 1.00 76.58 244 HIS B O 1
ATOM 3187 N N . LEU B 2 247 ? 19.170 -31.671 30.486 1.00 72.11 245 LEU B N 1
ATOM 3188 C CA . LEU B 2 247 ? 19.791 -30.384 30.766 1.00 64.70 245 LEU B CA 1
ATOM 3189 C C . LEU B 2 247 ? 21.310 -30.482 30.729 1.00 70.56 245 LEU B C 1
ATOM 3190 O O . LEU B 2 247 ? 21.982 -29.521 30.336 1.00 71.42 245 LEU B O 1
ATOM 3195 N N . ASP B 2 248 ? 21.869 -31.627 31.127 1.00 75.69 246 ASP B N 1
ATOM 3196 C CA . ASP B 2 248 ? 23.314 -31.816 31.046 1.00 74.74 246 ASP B CA 1
ATOM 3197 C C . ASP B 2 248 ? 23.762 -32.076 29.613 1.00 75.19 246 ASP B C 1
ATOM 3198 O O . ASP B 2 248 ? 24.835 -31.617 29.207 1.00 78.99 246 ASP B O 1
ATOM 3203 N N . GLU B 2 249 ? 22.960 -32.811 28.836 1.00 72.18 247 GLU B N 1
ATOM 3204 C CA . GLU B 2 249 ? 23.269 -32.996 27.420 1.00 74.23 247 GLU B CA 1
ATOM 3205 C C . GLU B 2 249 ? 23.251 -31.667 26.677 1.00 62.23 247 GLU B C 1
ATOM 3206 O O . GLU B 2 249 ? 24.087 -31.425 25.797 1.00 54.47 247 GLU B O 1
ATOM 3212 N N . LEU B 2 250 ? 22.294 -30.799 27.010 1.00 58.66 248 LEU B N 1
ATOM 3213 C CA . LEU B 2 250 ? 22.248 -29.474 26.403 1.00 55.39 248 LEU B CA 1
ATOM 3214 C C . LEU B 2 250 ? 23.516 -28.686 26.709 1.00 54.98 248 LEU B C 1
ATOM 3215 O O . LEU B 2 250 ? 24.020 -27.948 25.855 1.00 50.47 248 LEU B O 1
ATOM 3220 N N . ILE B 2 251 ? 24.049 -28.839 27.924 1.00 60.98 249 ILE B N 1
ATOM 3221 C CA . ILE B 2 251 ? 25.281 -28.148 28.294 1.00 73.04 249 ILE B CA 1
ATOM 3222 C C . ILE B 2 251 ? 26.473 -28.741 27.553 1.00 83.32 249 ILE B C 1
ATOM 3223 O O . ILE B 2 251 ? 27.331 -28.009 27.043 1.00 83.11 249 ILE B O 1
ATOM 3228 N N . GLU B 2 252 ? 26.548 -30.073 27.476 1.00 93.81 250 GLU B N 1
ATOM 3229 C CA . GLU B 2 252 ? 27.648 -30.709 26.756 1.00 96.95 250 GLU B CA 1
ATOM 3230 C C . GLU B 2 252 ? 27.577 -30.410 25.263 1.00 93.80 250 GLU B C 1
ATOM 3231 O O . GLU B 2 252 ? 28.612 -30.214 24.615 1.00 98.58 250 GLU B O 1
ATOM 3237 N N . ASN B 2 253 ? 26.367 -30.366 24.701 1.00 87.52 251 ASN B N 1
ATOM 3238 C CA . ASN B 2 253 ? 26.226 -30.041 23.284 1.00 76.94 251 ASN B CA 1
ATOM 3239 C C . ASN B 2 253 ? 26.611 -28.593 23.008 1.00 70.43 251 ASN B C 1
ATOM 3240 O O . ASN B 2 253 ? 27.266 -28.300 22.002 1.00 74.69 251 ASN B O 1
ATOM 3245 N N . ALA B 2 254 ? 26.220 -27.672 23.892 1.00 69.01 252 ALA B N 1
ATOM 3246 C CA . ALA B 2 254 ? 26.563 -26.268 23.693 1.00 68.41 252 ALA B CA 1
ATOM 3247 C C . ALA B 2 254 ? 28.049 -26.009 23.919 1.00 71.17 252 ALA B C 1
ATOM 3248 O O . ALA B 2 254 ? 28.617 -25.105 23.297 1.00 73.62 252 ALA B O 1
ATOM 3250 N N . ASN B 2 255 ? 28.691 -26.778 24.803 1.00 73.71 253 ASN B N 1
ATOM 3251 C CA . ASN B 2 255 ? 30.133 -26.641 24.990 1.00 76.53 253 ASN B CA 1
ATOM 3252 C C . ASN B 2 255 ? 30.892 -27.053 23.736 1.00 83.97 253 ASN B C 1
ATOM 3253 O O . ASN B 2 255 ? 31.907 -26.438 23.386 1.00 88.98 253 ASN B O 1
ATOM 3258 N N . SER B 2 256 ? 30.418 -28.094 23.049 1.00 84.73 254 SER B N 1
ATOM 3259 C CA . SER B 2 256 ? 31.112 -28.574 21.861 1.00 85.50 254 SER B CA 1
ATOM 3260 C C . SER B 2 256 ? 30.986 -27.597 20.700 1.00 85.40 254 SER B C 1
ATOM 3261 O O . SER B 2 256 ? 31.892 -27.509 19.864 1.00 89.31 254 SER B O 1
ATOM 3264 N N . VAL B 2 257 ? 29.878 -26.859 20.630 1.00 77.79 255 VAL B N 1
ATOM 3265 C CA . VAL B 2 257 ? 29.693 -25.917 19.534 1.00 74.60 255 VAL B CA 1
ATOM 3266 C C . VAL B 2 257 ? 30.496 -24.643 19.765 1.00 78.60 255 VAL B C 1
ATOM 3267 O O . VAL B 2 257 ? 30.990 -24.035 18.806 1.00 79.60 255 VAL B O 1
ATOM 3271 N N . ASN B 2 258 ? 30.651 -24.223 21.024 1.00 77.96 256 ASN B N 1
ATOM 3272 C CA . ASN B 2 258 ? 31.395 -23.000 21.310 1.00 81.86 256 ASN B CA 1
ATOM 3273 C C . ASN B 2 258 ? 32.854 -23.111 20.888 1.00 85.95 256 ASN B C 1
ATOM 3274 O O . ASN B 2 258 ? 33.452 -22.115 20.465 1.00 92.54 256 ASN B O 1
ATOM 3279 N N . GLY B 2 259 ? 33.444 -24.298 20.986 1.00 76.08 257 GLY B N 1
ATOM 3280 C CA . GLY B 2 259 ? 34.784 -24.466 20.465 1.00 77.37 257 GLY B CA 1
ATOM 3281 C C . GLY B 2 259 ? 34.857 -24.707 18.977 1.00 81.00 257 GLY B C 1
ATOM 3282 O O . GLY B 2 259 ? 35.942 -24.949 18.440 1.00 85.17 257 GLY B O 1
ATOM 3283 N N . ILE B 2 260 ? 33.725 -24.628 18.282 1.00 77.40 258 ILE B N 1
ATOM 3284 C CA . ILE B 2 260 ? 33.662 -24.944 16.859 1.00 83.66 258 ILE B CA 1
ATOM 3285 C C . ILE B 2 260 ? 33.495 -23.655 16.059 1.00 88.74 258 ILE B C 1
ATOM 3286 O O . ILE B 2 260 ? 33.961 -23.545 14.917 1.00 95.70 258 ILE B O 1
ATOM 3291 N N . PHE B 2 261 ? 32.847 -22.666 16.673 1.00 85.11 259 PHE B N 1
ATOM 3292 C CA . PHE B 2 261 ? 32.683 -21.354 16.050 1.00 86.26 259 PHE B CA 1
ATOM 3293 C C . PHE B 2 261 ? 33.976 -20.736 15.524 1.00 92.37 259 PHE B C 1
ATOM 3294 O O . PHE B 2 261 ? 33.950 -20.193 14.406 1.00 92.67 259 PHE B O 1
ATOM 3302 N N . PRO B 2 262 ? 35.104 -20.744 16.246 1.00 101.68 260 PRO B N 1
ATOM 3303 C CA . PRO B 2 262 ? 36.306 -20.108 15.681 1.00 110.76 260 PRO B CA 1
ATOM 3304 C C . PRO B 2 262 ? 36.894 -20.847 14.491 1.00 109.82 260 PRO B C 1
ATOM 3305 O O . PRO B 2 262 ? 37.505 -20.204 13.629 1.00 109.42 260 PRO B O 1
ATOM 3309 N N . GLN B 2 263 ? 36.731 -22.170 14.405 1.00 110.65 261 GLN B N 1
ATOM 3310 C CA . GLN B 2 263 ? 37.420 -22.923 13.361 1.00 118.52 261 GLN B CA 1
ATOM 3311 C C . GLN B 2 263 ? 36.771 -22.758 11.992 1.00 123.67 261 GLN B C 1
ATOM 3312 O O . GLN B 2 263 ? 37.438 -22.977 10.975 1.00 130.12 261 GLN B O 1
ATOM 3318 N N . LEU B 2 264 ? 35.497 -22.378 11.941 1.00 122.98 262 LEU B N 1
ATOM 3319 C CA . LEU B 2 264 ? 34.773 -22.257 10.685 1.00 129.98 262 LEU B CA 1
ATOM 3320 C C . LEU B 2 264 ? 33.896 -21.014 10.722 1.00 128.14 262 LEU B C 1
ATOM 3321 O O . LEU B 2 264 ? 33.399 -20.619 11.779 1.00 130.26 262 LEU B O 1
ATOM 3326 N N . GLN B 2 265 ? 33.702 -20.407 9.555 1.00 122.49 263 GLN B N 1
ATOM 3327 C CA . GLN B 2 265 ? 32.866 -19.221 9.422 1.00 114.42 263 GLN B CA 1
ATOM 3328 C C . GLN B 2 265 ? 31.543 -19.600 8.770 1.00 108.12 263 GLN B C 1
ATOM 3329 O O . GLN B 2 265 ? 31.521 -20.331 7.774 1.00 108.70 263 GLN B O 1
ATOM 3335 N N . LEU B 2 266 ? 30.444 -19.104 9.335 1.00 106.18 264 LEU B N 1
ATOM 3336 C CA . LEU B 2 266 ? 29.102 -19.439 8.881 1.00 105.45 264 LEU B CA 1
ATOM 3337 C C . LEU B 2 266 ? 28.411 -18.198 8.338 1.00 104.25 264 LEU B C 1
ATOM 3338 O O . LEU B 2 266 ? 28.423 -17.143 8.981 1.00 101.44 264 LEU B O 1
ATOM 3343 N N . SER B 2 267 ? 27.812 -18.334 7.160 1.00 104.96 265 SER B N 1
ATOM 3344 C CA . SER B 2 267 ? 26.991 -17.290 6.566 1.00 105.12 265 SER B CA 1
ATOM 3345 C C . SER B 2 267 ? 25.800 -17.934 5.867 1.00 102.62 265 SER B C 1
ATOM 3346 O O . SER B 2 267 ? 25.976 -18.639 4.864 1.00 104.71 265 SER B O 1
ATOM 3349 N N . PRO B 2 268 ? 24.585 -17.728 6.365 1.00 98.25 266 PRO B N 1
ATOM 3350 C CA . PRO B 2 268 ? 23.410 -18.349 5.748 1.00 97.49 266 PRO B CA 1
ATOM 3351 C C . PRO B 2 268 ? 23.143 -17.758 4.376 1.00 99.47 266 PRO B C 1
ATOM 3352 O O . PRO B 2 268 ? 23.696 -16.704 4.027 1.00 103.19 266 PRO B O 1
ATOM 3356 N N . PRO B 2 269 ? 22.320 -18.418 3.562 1.00 94.90 267 PRO B N 1
ATOM 3357 C CA . PRO B 2 269 ? 21.915 -17.824 2.283 1.00 95.79 267 PRO B CA 1
ATOM 3358 C C . PRO B 2 269 ? 21.258 -16.472 2.508 1.00 97.10 267 PRO B C 1
ATOM 3359 O O . PRO B 2 269 ? 20.403 -16.319 3.383 1.00 105.89 267 PRO B O 1
ATOM 3363 N N . LYS B 2 270 ? 21.678 -15.481 1.727 1.00 95.01 268 LYS B N 1
ATOM 3364 C CA . LYS B 2 270 ? 21.159 -14.133 1.910 1.00 95.17 268 LYS B CA 1
ATOM 3365 C C . LYS B 2 270 ? 19.652 -14.106 1.691 1.00 93.60 268 LYS B C 1
ATOM 3366 O O . LYS B 2 270 ? 19.131 -14.724 0.760 1.00 91.63 268 LYS B O 1
ATOM 3372 N N . GLY B 2 271 ? 18.947 -13.392 2.567 1.00 91.19 269 GLY B N 1
ATOM 3373 C CA . GLY B 2 271 ? 17.503 -13.333 2.519 1.00 90.64 269 GLY B CA 1
ATOM 3374 C C . GLY B 2 271 ? 16.796 -14.368 3.364 1.00 88.25 269 GLY B C 1
ATOM 3375 O O . GLY B 2 271 ? 15.564 -14.313 3.481 1.00 82.73 269 GLY B O 1
ATOM 3376 N N . ALA B 2 272 ? 17.536 -15.311 3.955 1.00 92.62 270 ALA B N 1
ATOM 3377 C CA . ALA B 2 272 ? 16.927 -16.301 4.837 1.00 88.95 270 ALA B CA 1
ATOM 3378 C C . ALA B 2 272 ? 16.389 -15.650 6.102 1.00 92.43 270 ALA B C 1
ATOM 3379 O O . ALA B 2 272 ? 15.265 -15.940 6.530 1.00 96.09 270 ALA B O 1
ATOM 3381 N N . PHE B 2 273 ? 17.179 -14.773 6.716 1.00 90.57 271 PHE B N 1
ATOM 3382 C CA . PHE B 2 273 ? 16.779 -14.034 7.906 1.00 88.55 271 PHE B CA 1
ATOM 3383 C C . PHE B 2 273 ? 16.700 -12.560 7.539 1.00 86.60 271 PHE B C 1
ATOM 3384 O O . PHE B 2 273 ? 17.718 -11.947 7.199 1.00 95.20 271 PHE B O 1
ATOM 3392 N N . SER B 2 274 ? 15.496 -11.996 7.606 1.00 80.13 272 SER B N 1
ATOM 3393 C CA . SER B 2 274 ? 15.283 -10.621 7.178 1.00 76.99 272 SER B CA 1
ATOM 3394 C C . SER B 2 274 ? 14.029 -10.071 7.837 1.00 74.55 272 SER B C 1
ATOM 3395 O O . SER B 2 274 ? 13.300 -10.782 8.532 1.00 71.23 272 SER B O 1
ATOM 3398 N N . THR B 2 275 ? 13.783 -8.786 7.594 1.00 73.84 273 THR B N 1
ATOM 3399 C CA . THR B 2 275 ? 12.572 -8.118 8.045 1.00 71.88 273 THR B CA 1
ATOM 3400 C C . THR B 2 275 ? 11.404 -8.298 7.076 1.00 73.12 273 THR B C 1
ATOM 3401 O O . THR B 2 275 ? 10.413 -7.565 7.177 1.00 71.53 273 THR B O 1
ATOM 3405 N N . TYR B 2 276 ? 11.509 -9.264 6.156 1.00 72.80 274 TYR B N 1
ATOM 3406 C CA . TYR B 2 276 ? 10.450 -9.525 5.183 1.00 74.50 274 TYR B CA 1
ATOM 3407 C C . TYR B 2 276 ? 9.098 -9.710 5.854 1.00 73.57 274 TYR B C 1
ATOM 3408 O O . TYR B 2 276 ? 8.076 -9.230 5.352 1.00 75.62 274 TYR B O 1
ATOM 3417 N N . ILE B 2 277 ? 9.070 -10.426 6.978 1.00 70.47 275 ILE B N 1
ATOM 3418 C CA . ILE B 2 277 ? 7.797 -10.746 7.609 1.00 74.05 275 ILE B CA 1
ATOM 3419 C C . ILE B 2 277 ? 7.141 -9.496 8.180 1.00 73.20 275 ILE B C 1
ATOM 3420 O O . ILE B 2 277 ? 5.910 -9.411 8.250 1.00 77.45 275 ILE B O 1
ATOM 3425 N N . GLN B 2 278 ? 7.929 -8.500 8.580 1.00 69.11 276 GLN B N 1
ATOM 3426 C CA . GLN B 2 278 ? 7.331 -7.268 9.077 1.00 69.57 276 GLN B CA 1
ATOM 3427 C C . GLN B 2 278 ? 6.735 -6.423 7.965 1.00 75.80 276 GLN B C 1
ATOM 3428 O O . GLN B 2 278 ? 5.981 -5.490 8.258 1.00 75.90 276 GLN B O 1
ATOM 3434 N N . LYS B 2 279 ? 7.045 -6.734 6.708 1.00 78.33 277 LYS B N 1
ATOM 3435 C CA . LYS B 2 279 ? 6.632 -5.926 5.570 1.00 81.90 277 LYS B CA 1
ATOM 3436 C C . LYS B 2 279 ? 5.416 -6.480 4.842 1.00 89.90 277 LYS B C 1
ATOM 3437 O O . LYS B 2 279 ? 4.590 -5.697 4.361 1.00 96.34 277 LYS B O 1
ATOM 3443 N N . HIS B 2 280 ? 5.275 -7.804 4.756 1.00 86.98 278 HIS B N 1
ATOM 3444 C CA . HIS B 2 280 ? 4.211 -8.415 3.971 1.00 88.88 278 HIS B CA 1
ATOM 3445 C C . HIS B 2 280 ? 3.244 -9.255 4.795 1.00 86.63 278 HIS B C 1
ATOM 3446 O O . HIS B 2 280 ? 2.314 -9.837 4.224 1.00 86.64 278 HIS B O 1
ATOM 3453 N N . ARG B 2 281 ? 3.431 -9.338 6.108 1.00 90.99 279 ARG B N 1
ATOM 3454 C CA . ARG B 2 281 ? 2.490 -9.989 7.007 1.00 95.93 279 ARG B CA 1
ATOM 3455 C C . ARG B 2 281 ? 1.834 -8.936 7.891 1.00 96.58 279 ARG B C 1
ATOM 3456 O O . ARG B 2 281 ? 2.424 -7.891 8.176 1.00 95.56 279 ARG B O 1
ATOM 3464 N N . SER B 2 282 ? 0.596 -9.211 8.301 1.00 97.00 280 SER B N 1
ATOM 3465 C CA . SER B 2 282 ? -0.147 -8.302 9.165 1.00 93.70 280 SER B CA 1
ATOM 3466 C C . SER B 2 282 ? 0.656 -7.955 10.414 1.00 84.42 280 SER B C 1
ATOM 3467 O O . SER B 2 282 ? 1.092 -8.844 11.153 1.00 83.68 280 SER B O 1
ATOM 3470 N N . ASN B 2 283 ? 0.857 -6.656 10.638 1.00 88.77 281 ASN B N 1
ATOM 3471 C CA . ASN B 2 283 ? 1.688 -6.171 11.736 1.00 71.66 281 ASN B CA 1
ATOM 3472 C C . ASN B 2 283 ? 1.133 -4.843 12.228 1.00 81.28 281 ASN B C 1
ATOM 3473 O O . ASN B 2 283 ? 1.156 -3.851 11.491 1.00 75.44 281 ASN B O 1
ATOM 3478 N N . GLN B 2 284 ? 0.647 -4.823 13.471 1.00 81.26 282 GLN B N 1
ATOM 3479 C CA . GLN B 2 284 ? 0.117 -3.617 14.094 1.00 91.27 282 GLN B CA 1
ATOM 3480 C C . GLN B 2 284 ? 1.169 -2.855 14.890 1.00 86.39 282 GLN B C 1
ATOM 3481 O O . GLN B 2 284 ? 0.816 -1.975 15.683 1.00 89.63 282 GLN B O 1
ATOM 3487 N N . PHE B 2 285 ? 2.447 -3.168 14.698 1.00 81.61 283 PHE B N 1
ATOM 3488 C CA . PHE B 2 285 ? 3.518 -2.557 15.459 1.00 80.92 283 PHE B CA 1
ATOM 3489 C C . PHE B 2 285 ? 4.527 -1.904 14.522 1.00 85.03 283 PHE B C 1
ATOM 3490 O O . PHE B 2 285 ? 4.640 -2.297 13.356 1.00 86.20 283 PHE B O 1
ATOM 3498 N N . PRO B 2 286 ? 5.257 -0.896 14.991 1.00 88.33 284 PRO B N 1
ATOM 3499 C CA . PRO B 2 286 ? 6.228 -0.212 14.129 1.00 90.64 284 PRO B CA 1
ATOM 3500 C C . PRO B 2 286 ? 7.313 -1.164 13.664 1.00 87.63 284 PRO B C 1
ATOM 3501 O O . PRO B 2 286 ? 7.570 -2.191 14.311 1.00 86.06 284 PRO B O 1
ATOM 3505 N N . PRO B 2 287 ? 7.971 -0.863 12.545 1.00 89.20 285 PRO B N 1
ATOM 3506 C CA . PRO B 2 287 ? 9.075 -1.716 12.096 1.00 91.79 285 PRO B CA 1
ATOM 3507 C C . PRO B 2 287 ? 10.223 -1.692 13.092 1.00 87.76 285 PRO B C 1
ATOM 3508 O O . PRO B 2 287 ? 10.443 -0.704 13.798 1.00 89.38 285 PRO B O 1
ATOM 3512 N N . ARG B 2 288 ? 10.958 -2.799 13.145 1.00 80.48 286 ARG B N 1
ATOM 3513 C CA . ARG B 2 288 ? 12.055 -2.949 14.088 1.00 76.67 286 ARG B CA 1
ATOM 3514 C C . ARG B 2 288 ? 13.237 -3.605 13.393 1.00 78.32 286 ARG B C 1
ATOM 3515 O O . ARG B 2 288 ? 13.072 -4.605 12.689 1.00 80.50 286 ARG B O 1
ATOM 3523 N N . LYS B 2 289 ? 14.422 -3.032 13.584 1.00 76.77 287 LYS B N 1
ATOM 3524 C CA . LYS B 2 289 ? 15.643 -3.645 13.090 1.00 71.79 287 LYS B CA 1
ATOM 3525 C C . LYS B 2 289 ? 15.942 -4.924 13.869 1.00 67.01 287 LYS B C 1
ATOM 3526 O O . LYS B 2 289 ? 15.405 -5.164 14.955 1.00 64.55 287 LYS B O 1
ATOM 3532 N N . ILE B 2 290 ? 16.813 -5.752 13.303 1.00 70.53 288 ILE B N 1
ATOM 3533 C CA . ILE B 2 290 ? 17.203 -7.010 13.931 1.00 68.77 288 ILE B CA 1
ATOM 3534 C C . ILE B 2 290 ? 18.477 -6.779 14.733 1.00 66.25 288 ILE B C 1
ATOM 3535 O O . ILE B 2 290 ? 19.523 -6.431 14.173 1.00 65.83 288 ILE B O 1
ATOM 3540 N N . THR B 2 291 ? 18.390 -6.975 16.045 1.00 67.49 289 THR B N 1
ATOM 3541 C CA . THR B 2 291 ? 19.532 -6.752 16.918 1.00 68.95 289 THR B CA 1
ATOM 3542 C C . THR B 2 291 ? 20.588 -7.831 16.701 1.00 71.63 289 THR B C 1
ATOM 3543 O O . THR B 2 291 ? 20.279 -8.973 16.349 1.00 69.01 289 THR B O 1
ATOM 3547 N N . LYS B 2 292 ? 21.849 -7.448 16.903 1.00 73.80 290 LYS B N 1
ATOM 3548 C CA . LYS B 2 292 ? 22.962 -8.368 16.703 1.00 72.49 290 LYS B CA 1
ATOM 3549 C C . LYS B 2 292 ? 22.801 -9.603 17.579 1.00 66.24 290 LYS B C 1
ATOM 3550 O O . LYS B 2 292 ? 22.629 -9.501 18.797 1.00 63.50 290 LYS B O 1
ATOM 3556 N N . LEU B 2 293 ? 22.848 -10.769 16.949 1.00 69.28 291 LEU B N 1
ATOM 3557 C CA . LEU B 2 293 ? 22.707 -12.034 17.646 1.00 65.99 291 LEU B CA 1
ATOM 3558 C C . LEU B 2 293 ? 23.986 -12.376 18.404 1.00 68.85 291 LEU B C 1
ATOM 3559 O O . LEU B 2 293 ? 25.068 -11.885 18.071 1.00 81.58 291 LEU B O 1
ATOM 3564 N N . PRO B 2 294 ? 23.884 -13.206 19.443 1.00 61.53 292 PRO B N 1
ATOM 3565 C CA . PRO B 2 294 ? 25.088 -13.637 20.164 1.00 63.26 292 PRO B CA 1
ATOM 3566 C C . PRO B 2 294 ? 26.032 -14.415 19.259 1.00 68.14 292 PRO B C 1
ATOM 3567 O O . PRO B 2 294 ? 25.623 -15.011 18.260 1.00 71.92 292 PRO B O 1
ATOM 3571 N N . THR B 2 295 ? 27.312 -14.410 19.625 1.00 66.65 293 THR B N 1
ATOM 3572 C CA . THR B 2 295 ? 28.320 -15.084 18.818 1.00 73.05 293 THR B CA 1
ATOM 3573 C C . THR B 2 295 ? 28.491 -16.556 19.170 1.00 75.41 293 THR B C 1
ATOM 3574 O O . THR B 2 295 ? 28.978 -17.323 18.331 1.00 78.10 293 THR B O 1
ATOM 3578 N N . ASP B 2 296 ? 28.096 -16.974 20.372 1.00 71.76 294 ASP B N 1
ATOM 3579 C CA . ASP B 2 296 ? 28.248 -18.354 20.815 1.00 70.64 294 ASP B CA 1
ATOM 3580 C C . ASP B 2 296 ? 26.918 -18.869 21.358 1.00 69.93 294 ASP B C 1
ATOM 3581 O O . ASP B 2 296 ? 25.907 -18.161 21.369 1.00 64.88 294 ASP B O 1
ATOM 3586 N N . TYR B 2 297 ? 26.928 -20.123 21.819 1.00 72.95 295 TYR B N 1
ATOM 3587 C CA . TYR B 2 297 ? 25.756 -20.767 22.401 1.00 75.09 295 TYR B CA 1
ATOM 3588 C C . TYR B 2 297 ? 25.750 -20.694 23.925 1.00 75.36 295 TYR B C 1
ATOM 3589 O O . TYR B 2 297 ? 25.160 -21.557 24.583 1.00 73.93 295 TYR B O 1
ATOM 3598 N N . SER B 2 298 ? 26.399 -19.679 24.500 1.00 77.26 296 SER B N 1
ATOM 3599 C CA . SER B 2 298 ? 26.469 -19.564 25.952 1.00 72.69 296 SER B CA 1
ATOM 3600 C C . SER B 2 298 ? 25.104 -19.336 26.589 1.00 70.17 296 SER B C 1
ATOM 3601 O O . SER B 2 298 ? 24.956 -19.550 27.797 1.00 80.87 296 SER B O 1
ATOM 3604 N N . GLY B 2 299 ? 24.109 -18.913 25.808 1.00 62.58 297 GLY B N 1
ATOM 3605 C CA . GLY B 2 299 ? 22.779 -18.721 26.362 1.00 59.80 297 GLY B CA 1
ATOM 3606 C C . GLY B 2 299 ? 22.134 -20.018 26.811 1.00 59.40 297 GLY B C 1
ATOM 3607 O O . GLY B 2 299 ? 21.492 -20.068 27.864 1.00 58.74 297 GLY B O 1
ATOM 3608 N N . PHE B 2 300 ? 22.295 -21.086 26.024 1.00 62.48 298 PHE B N 1
ATOM 3609 C CA . PHE B 2 300 ? 21.699 -22.366 26.397 1.00 61.28 298 PHE B CA 1
ATOM 3610 C C . PHE B 2 300 ? 22.308 -22.917 27.678 1.00 60.01 298 PHE B C 1
ATOM 3611 O O . PHE B 2 300 ? 21.612 -23.578 28.457 1.00 58.29 298 PHE B O 1
ATOM 3619 N N . ILE B 2 301 ? 23.598 -22.666 27.909 1.00 59.48 299 ILE B N 1
ATOM 3620 C CA . ILE B 2 301 ? 24.221 -23.082 29.161 1.00 61.33 299 ILE B CA 1
ATOM 3621 C C . ILE B 2 301 ? 23.636 -22.300 30.329 1.00 62.66 299 ILE B C 1
ATOM 3622 O O . ILE B 2 301 ? 23.376 -22.858 31.402 1.00 61.01 299 ILE B O 1
ATOM 3627 N N . THR B 2 302 ? 23.417 -20.997 30.139 1.00 63.78 300 THR B N 1
ATOM 3628 C CA . THR B 2 302 ? 22.760 -20.196 31.166 1.00 59.31 300 THR B CA 1
ATOM 3629 C C . THR B 2 302 ? 21.344 -20.692 31.418 1.00 52.98 300 THR B C 1
ATOM 3630 O O . THR B 2 302 ? 20.927 -20.846 32.570 1.00 52.64 300 THR B O 1
ATOM 3634 N N . LEU B 2 303 ? 20.594 -20.956 30.348 1.00 50.49 301 LEU B N 1
ATOM 3635 C CA . LEU B 2 303 ? 19.230 -21.448 30.492 1.00 49.37 301 LEU B CA 1
ATOM 3636 C C . LEU B 2 303 ? 19.204 -22.813 31.169 1.00 53.85 301 LEU B C 1
ATOM 3637 O O . LEU B 2 303 ? 18.396 -23.056 32.074 1.00 60.86 301 LEU B O 1
ATOM 3642 N N . ALA B 2 304 ? 20.084 -23.721 30.741 1.00 47.59 302 ALA B N 1
ATOM 3643 C CA . ALA B 2 304 ? 20.094 -25.063 31.312 1.00 47.77 302 ALA B CA 1
ATOM 3644 C C . ALA B 2 304 ? 20.483 -25.037 32.785 1.00 53.65 302 ALA B C 1
ATOM 3645 O O . ALA B 2 304 ? 19.927 -25.793 33.590 1.00 47.76 302 ALA B O 1
ATOM 3647 N N . ASN B 2 305 ? 21.435 -24.173 33.158 1.00 62.42 303 ASN B N 1
ATOM 3648 C CA . ASN B 2 305 ? 21.805 -24.034 34.565 1.00 69.63 303 ASN B CA 1
ATOM 3649 C C . ASN B 2 305 ? 20.698 -23.379 35.379 1.00 61.73 303 ASN B C 1
ATOM 3650 O O . ASN B 2 305 ? 20.532 -23.695 36.563 1.00 59.13 303 ASN B O 1
ATOM 3655 N N . ASP B 2 306 ? 19.947 -22.456 34.775 1.00 56.56 304 ASP B N 1
ATOM 3656 C CA . ASP B 2 306 ? 18.867 -21.802 35.504 1.00 51.53 304 ASP B CA 1
ATOM 3657 C C . ASP B 2 306 ? 17.718 -22.769 35.769 1.00 54.33 304 ASP B C 1
ATOM 3658 O O . ASP B 2 306 ? 17.080 -22.707 36.825 1.00 56.77 304 ASP B O 1
ATOM 3663 N N . VAL B 2 307 ? 17.448 -23.679 34.831 1.00 53.68 305 VAL B N 1
ATOM 3664 C CA . VAL B 2 307 ? 16.365 -24.637 35.031 1.00 47.93 305 VAL B CA 1
ATOM 3665 C C . VAL B 2 307 ? 16.770 -25.701 36.043 1.00 49.94 305 VAL B C 1
ATOM 3666 O O . VAL B 2 307 ? 15.951 -26.142 36.859 1.00 56.01 305 VAL B O 1
ATOM 3670 N N . LYS B 2 308 ? 18.036 -26.127 36.014 1.00 49.50 306 LYS B N 1
ATOM 3671 C CA . LYS B 2 308 ? 18.519 -27.065 37.024 1.00 50.09 306 LYS B CA 1
ATOM 3672 C C . LYS B 2 308 ? 18.319 -26.510 38.427 1.00 44.72 306 LYS B C 1
ATOM 3673 O O . LYS B 2 308 ? 17.947 -27.246 39.347 1.00 45.52 306 LYS B O 1
ATOM 3679 N N . THR B 2 309 ? 18.549 -25.207 38.604 1.00 46.89 307 THR B N 1
ATOM 3680 C CA . THR B 2 309 ? 18.343 -24.587 39.908 1.00 48.56 307 THR B CA 1
ATOM 3681 C C . THR B 2 309 ? 16.871 -24.610 40.302 1.00 49.81 307 THR B C 1
ATOM 3682 O O . THR B 2 309 ? 16.537 -24.871 41.464 1.00 48.44 307 THR B O 1
ATOM 3686 N N . ILE B 2 310 ? 15.979 -24.348 39.343 1.00 48.68 308 ILE B N 1
ATOM 3687 C CA . ILE B 2 310 ? 14.546 -24.337 39.630 1.00 52.06 308 ILE B CA 1
ATOM 3688 C C . ILE B 2 310 ? 14.096 -25.688 40.169 1.00 49.77 308 ILE B C 1
ATOM 3689 O O . ILE B 2 310 ? 13.355 -25.768 41.155 1.00 49.99 308 ILE B O 1
ATOM 3694 N N . LEU B 2 311 ? 14.542 -26.772 39.534 1.00 51.44 309 LEU B N 1
ATOM 3695 C CA . LEU B 2 311 ? 14.090 -28.095 39.943 1.00 55.67 309 LEU B CA 1
ATOM 3696 C C . LEU B 2 311 ? 14.570 -28.472 41.336 1.00 61.67 309 LEU B C 1
ATOM 3697 O O . LEU B 2 311 ? 14.001 -29.381 41.948 1.00 68.67 309 LEU B O 1
ATOM 3702 N N . LEU B 2 312 ? 15.594 -27.791 41.854 1.00 54.49 310 LEU B N 1
ATOM 3703 C CA . LEU B 2 312 ? 16.119 -28.125 43.171 1.00 51.58 310 LEU B CA 1
ATOM 3704 C C . LEU B 2 312 ? 15.113 -27.875 44.289 1.00 48.20 310 LEU B C 1
ATOM 3705 O O . LEU B 2 312 ? 15.215 -28.513 45.343 1.00 52.10 310 LEU B O 1
ATOM 3710 N N . VAL B 2 313 ? 14.143 -26.977 44.090 1.00 39.13 311 VAL B N 1
ATOM 3711 C CA . VAL B 2 313 ? 13.175 -26.687 45.144 1.00 42.62 311 VAL B CA 1
ATOM 3712 C C . VAL B 2 313 ? 12.343 -27.915 45.491 1.00 50.63 311 VAL B C 1
ATOM 3713 O O . VAL B 2 313 ? 11.798 -28.006 46.598 1.00 52.56 311 VAL B O 1
ATOM 3717 N N . ASP B 2 314 ? 12.243 -28.874 44.568 1.00 54.17 312 ASP B N 1
ATOM 3718 C CA . ASP B 2 314 ? 11.519 -30.110 44.842 1.00 49.76 312 ASP B CA 1
ATOM 3719 C C . ASP B 2 314 ? 12.159 -30.894 45.981 1.00 46.05 312 ASP B C 1
ATOM 3720 O O . ASP B 2 314 ? 11.457 -31.581 46.733 1.00 42.32 312 ASP B O 1
ATOM 3725 N N . LYS B 2 315 ? 13.479 -30.790 46.138 1.00 50.92 313 LYS B N 1
ATOM 3726 C CA . LYS B 2 315 ? 14.209 -31.540 47.154 1.00 51.96 313 LYS B CA 1
ATOM 3727 C C . LYS B 2 315 ? 14.060 -30.953 48.550 1.00 52.46 313 LYS B C 1
ATOM 3728 O O . LYS B 2 315 ? 14.606 -31.518 49.503 1.00 60.20 313 LYS B O 1
ATOM 3734 N N . ALA B 2 316 ? 13.334 -29.849 48.695 1.00 47.27 314 ALA B N 1
ATOM 3735 C CA . ALA B 2 316 ? 13.153 -29.238 50.002 1.00 45.89 314 ALA B CA 1
ATOM 3736 C C . ALA B 2 316 ? 12.307 -30.124 50.905 1.00 49.77 314 ALA B C 1
ATOM 3737 O O . ALA B 2 316 ? 11.315 -30.719 50.475 1.00 46.61 314 ALA B O 1
ATOM 3739 N N . GLU B 2 317 ? 12.705 -30.202 52.174 1.00 60.06 315 GLU B N 1
ATOM 3740 C CA . GLU B 2 317 ? 12.009 -31.010 53.163 1.00 61.04 315 GLU B CA 1
ATOM 3741 C C . GLU B 2 317 ? 11.308 -30.187 54.234 1.00 53.76 315 GLU B C 1
ATOM 3742 O O . GLU B 2 317 ? 10.534 -30.751 55.015 1.00 54.38 315 GLU B O 1
ATOM 3748 N N . SER B 2 318 ? 11.551 -28.879 54.293 1.00 41.44 316 SER B N 1
ATOM 3749 C CA . SER B 2 318 ? 10.898 -28.013 55.260 1.00 36.79 316 SER B CA 1
ATOM 3750 C C . SER B 2 318 ? 10.436 -26.739 54.567 1.00 33.18 316 SER B C 1
ATOM 3751 O O . SER B 2 318 ? 10.787 -26.461 53.418 1.00 30.31 316 SER B O 1
ATOM 3754 N N . ALA B 2 319 ? 9.642 -25.954 55.295 1.00 38.61 317 ALA B N 1
ATOM 3755 C CA . ALA B 2 319 ? 9.198 -24.666 54.778 1.00 37.97 317 ALA B CA 1
ATOM 3756 C C . ALA B 2 319 ? 10.361 -23.690 54.661 1.00 40.85 317 ALA B C 1
ATOM 3757 O O . ALA B 2 319 ? 10.417 -22.893 53.717 1.00 38.96 317 ALA B O 1
ATOM 3759 N N . LEU B 2 320 ? 11.297 -23.736 55.612 1.00 40.82 318 LEU B N 1
ATOM 3760 C CA . LEU B 2 320 ? 12.424 -22.812 55.590 1.00 37.87 318 LEU B CA 1
ATOM 3761 C C . LEU B 2 320 ? 13.332 -23.066 54.395 1.00 45.58 318 LEU B C 1
ATOM 3762 O O . LEU B 2 320 ? 13.961 -22.133 53.883 1.00 44.40 318 LEU B O 1
ATOM 3767 N N . GLU B 2 321 ? 13.407 -24.314 53.932 1.00 48.51 319 GLU B N 1
ATOM 3768 C CA . GLU B 2 321 ? 14.221 -24.609 52.760 1.00 45.02 319 GLU B CA 1
ATOM 3769 C C . GLU B 2 321 ? 13.603 -24.028 51.493 1.00 44.37 319 GLU B C 1
ATOM 3770 O O . GLU B 2 321 ? 14.318 -23.478 50.648 1.00 49.87 319 GLU B O 1
ATOM 3776 N N . THR B 2 322 ? 12.278 -24.133 51.341 1.00 44.73 320 THR B N 1
ATOM 3777 C CA . THR B 2 322 ? 11.617 -23.454 50.230 1.00 43.42 320 THR B CA 1
ATOM 3778 C C . THR B 2 322 ? 11.684 -21.942 50.395 1.00 36.43 320 THR B C 1
ATOM 3779 O O . THR B 2 322 ? 11.794 -21.214 49.401 1.00 28.00 320 THR B O 1
ATOM 3783 N N . TYR B 2 323 ? 11.627 -21.460 51.640 1.00 31.86 321 TYR B N 1
ATOM 3784 C CA . TYR B 2 323 ? 11.673 -20.025 51.900 1.00 33.95 321 TYR B CA 1
ATOM 3785 C C . TYR B 2 323 ? 13.000 -19.429 51.453 1.00 40.24 321 TYR B C 1
ATOM 3786 O O . TYR B 2 323 ? 13.034 -18.404 50.764 1.00 45.88 321 TYR B O 1
ATOM 3795 N N . GLN B 2 324 ? 14.111 -20.065 51.830 1.00 42.45 322 GLN B N 1
ATOM 3796 C CA . GLN B 2 324 ? 15.414 -19.538 51.445 1.00 44.23 322 GLN B CA 1
ATOM 3797 C C . GLN B 2 324 ? 15.688 -19.741 49.965 1.00 42.61 322 GLN B C 1
ATOM 3798 O O . GLN B 2 324 ? 16.427 -18.955 49.360 1.00 41.23 322 GLN B O 1
ATOM 3804 N N . PHE B 2 325 ? 15.113 -20.783 49.366 1.00 39.17 323 PHE B N 1
ATOM 3805 C CA . PHE B 2 325 ? 15.254 -20.957 47.926 1.00 41.69 323 PHE B CA 1
ATOM 3806 C C . PHE B 2 325 ? 14.652 -19.775 47.179 1.00 50.05 323 PHE B C 1
ATOM 3807 O O . PHE B 2 325 ? 15.278 -19.214 46.274 1.00 54.60 323 PHE B O 1
ATOM 3815 N N . ALA B 2 326 ? 13.432 -19.380 47.549 1.00 53.31 324 ALA B N 1
ATOM 3816 C CA . ALA B 2 326 ? 12.818 -18.206 46.942 1.00 55.54 324 ALA B CA 1
ATOM 3817 C C . ALA B 2 326 ? 13.579 -16.930 47.269 1.00 54.07 324 ALA B C 1
ATOM 3818 O O . ALA B 2 326 ? 13.425 -15.929 46.561 1.00 57.67 324 ALA B O 1
ATOM 3820 N N . LYS B 2 327 ? 14.400 -16.947 48.315 1.00 47.59 325 LYS B N 1
ATOM 3821 C CA . LYS B 2 327 ? 15.145 -15.771 48.731 1.00 41.13 325 LYS B CA 1
ATOM 3822 C C . LYS B 2 327 ? 16.506 -15.650 48.060 1.00 42.18 325 LYS B C 1
ATOM 3823 O O . LYS B 2 327 ? 17.077 -14.556 48.049 1.00 41.95 325 LYS B O 1
ATOM 3829 N N . PHE B 2 328 ? 17.038 -16.732 47.492 1.00 43.64 326 PHE B N 1
ATOM 3830 C CA . PHE B 2 328 ? 18.388 -16.715 46.939 1.00 40.14 326 PHE B CA 1
ATOM 3831 C C . PHE B 2 328 ? 18.493 -17.134 45.481 1.00 41.05 326 PHE B C 1
ATOM 3832 O O . PHE B 2 328 ? 19.493 -16.791 44.842 1.00 44.42 326 PHE B O 1
ATOM 3840 N N . PHE B 2 329 ? 17.514 -17.850 44.928 1.00 45.95 327 PHE B N 1
ATOM 3841 C CA . PHE B 2 329 ? 17.679 -18.384 43.581 1.00 53.58 327 PHE B CA 1
ATOM 3842 C C . PHE B 2 329 ? 17.672 -17.295 42.516 1.00 57.89 327 PHE B C 1
ATOM 3843 O O . PHE B 2 329 ? 18.183 -17.523 41.415 1.00 62.32 327 PHE B O 1
ATOM 3851 N N . ASN B 2 330 ? 17.114 -16.119 42.819 1.00 54.23 328 ASN B N 1
ATOM 3852 C CA . ASN B 2 330 ? 16.998 -15.035 41.850 1.00 49.27 328 ASN B CA 1
ATOM 3853 C C . ASN B 2 330 ? 17.508 -13.715 42.421 1.00 46.45 328 ASN B C 1
ATOM 3854 O O . ASN B 2 330 ? 17.157 -12.646 41.914 1.00 46.47 328 ASN B O 1
ATOM 3859 N N . LYS B 2 331 ? 18.330 -13.766 43.466 1.00 45.51 329 LYS B N 1
ATOM 3860 C CA . LYS B 2 331 ? 18.746 -12.549 44.150 1.00 45.89 329 LYS B CA 1
ATOM 3861 C C . LYS B 2 331 ? 20.051 -11.988 43.598 1.00 50.24 329 LYS B C 1
ATOM 3862 O O . LYS B 2 331 ? 20.170 -10.773 43.413 1.00 49.17 329 LYS B O 1
ATOM 3868 N N . LEU B 2 332 ? 21.030 -12.852 43.327 1.00 50.82 330 LEU B N 1
ATOM 3869 C CA . LEU B 2 332 ? 22.340 -12.378 42.896 1.00 46.33 330 LEU B CA 1
ATOM 3870 C C . LEU B 2 332 ? 22.270 -11.750 41.511 1.00 50.93 330 LEU B C 1
ATOM 3871 O O . LEU B 2 332 ? 22.846 -10.682 41.273 1.00 59.55 330 LEU B O 1
ATOM 3876 N N . GLU B 2 333 ? 21.575 -12.399 40.581 1.00 48.48 331 GLU B N 1
ATOM 3877 C CA . GLU B 2 333 ? 21.359 -11.818 39.266 1.00 53.13 331 GLU B CA 1
ATOM 3878 C C . GLU B 2 333 ? 20.086 -12.407 38.680 1.00 53.85 331 GLU B C 1
ATOM 3879 O O . GLU B 2 333 ? 19.568 -13.420 39.160 1.00 53.32 331 GLU B O 1
ATOM 3885 N N . GLN B 2 334 ? 19.583 -11.749 37.638 1.00 51.91 332 GLN B N 1
ATOM 3886 C CA . GLN B 2 334 ? 18.270 -12.084 37.107 1.00 46.14 332 GLN B CA 1
ATOM 3887 C C . GLN B 2 334 ? 18.343 -13.364 36.285 1.00 50.09 332 GLN B C 1
ATOM 3888 O O . GLN B 2 334 ? 19.127 -13.466 35.337 1.00 55.04 332 GLN B O 1
ATOM 3894 N N . ARG B 2 335 ? 17.522 -14.343 36.652 1.00 54.40 333 ARG B N 1
ATOM 3895 C CA . ARG B 2 335 ? 17.552 -15.647 36.012 1.00 54.69 333 ARG B CA 1
ATOM 3896 C C . ARG B 2 335 ? 16.922 -15.587 34.625 1.00 60.29 333 ARG B C 1
ATOM 3897 O O . ARG B 2 335 ? 16.293 -14.599 34.233 1.00 67.71 333 ARG B O 1
ATOM 3905 N N . HIS B 2 336 ? 17.108 -16.673 33.878 1.00 55.88 334 HIS B N 1
ATOM 3906 C CA . HIS B 2 336 ? 16.501 -16.802 32.563 1.00 55.85 334 HIS B CA 1
ATOM 3907 C C . HIS B 2 336 ? 14.986 -16.708 32.671 1.00 57.74 334 HIS B C 1
ATOM 3908 O O . HIS B 2 336 ? 14.380 -17.183 33.635 1.00 60.11 334 HIS B O 1
ATOM 3915 N N . VAL B 2 337 ? 14.371 -16.089 31.662 1.00 55.17 335 VAL B N 1
ATOM 3916 C CA . VAL B 2 337 ? 12.927 -15.883 31.714 1.00 48.88 335 VAL B CA 1
ATOM 3917 C C . VAL B 2 337 ? 12.182 -17.215 31.694 1.00 45.87 335 VAL B C 1
ATOM 3918 O O . VAL B 2 337 ? 11.128 -17.347 32.327 1.00 45.81 335 VAL B O 1
ATOM 3922 N N . ILE B 2 338 ? 12.707 -18.224 30.992 1.00 45.63 336 ILE B N 1
ATOM 3923 C CA . ILE B 2 338 ? 12.061 -19.534 30.999 1.00 47.22 336 ILE B CA 1
ATOM 3924 C C . ILE B 2 338 ? 12.086 -20.129 32.400 1.00 52.77 336 ILE B C 1
ATOM 3925 O O . ILE B 2 338 ? 11.079 -20.661 32.883 1.00 50.75 336 ILE B O 1
ATOM 3930 N N . ALA B 2 339 ? 13.230 -20.038 33.081 1.00 52.86 337 ALA B N 1
ATOM 3931 C CA . ALA B 2 339 ? 13.328 -20.580 34.431 1.00 47.92 337 ALA B CA 1
ATOM 3932 C C . ALA B 2 339 ? 12.457 -19.798 35.408 1.00 43.34 337 ALA B C 1
ATOM 3933 O O . ALA B 2 339 ? 11.861 -20.385 36.317 1.00 35.35 337 ALA B O 1
ATOM 3935 N N . ARG B 2 340 ? 12.365 -18.476 35.233 1.00 44.15 338 ARG B N 1
ATOM 3936 C CA . ARG B 2 340 ? 11.573 -17.662 36.150 1.00 43.99 338 ARG B CA 1
ATOM 3937 C C . ARG B 2 340 ? 10.088 -17.983 36.039 1.00 50.80 338 ARG B C 1
ATOM 3938 O O . ARG B 2 340 ? 9.370 -17.969 37.045 1.00 53.17 338 ARG B O 1
ATOM 3946 N N . ILE B 2 341 ? 9.605 -18.268 34.829 1.00 52.26 339 ILE B N 1
ATOM 3947 C CA . ILE B 2 341 ? 8.213 -18.671 34.677 1.00 53.37 339 ILE B CA 1
ATOM 3948 C C . ILE B 2 341 ? 7.996 -20.058 35.262 1.00 61.01 339 ILE B C 1
ATOM 3949 O O . ILE B 2 341 ? 6.967 -20.331 35.892 1.00 67.87 339 ILE B O 1
ATOM 3954 N N . LEU B 2 342 ? 8.971 -20.950 35.080 1.00 62.27 340 LEU B N 1
ATOM 3955 C CA . LEU B 2 342 ? 8.777 -22.347 35.448 1.00 60.72 340 LEU B CA 1
ATOM 3956 C C . LEU B 2 342 ? 8.659 -22.536 36.956 1.00 52.23 340 LEU B C 1
ATOM 3957 O O . LEU B 2 342 ? 7.964 -23.455 37.403 1.00 51.21 340 LEU B O 1
ATOM 3962 N N . PHE B 2 343 ? 9.309 -21.681 37.752 1.00 47.65 341 PHE B N 1
ATOM 3963 C CA . PHE B 2 343 ? 9.333 -21.897 39.199 1.00 54.17 341 PHE B CA 1
ATOM 3964 C C . PHE B 2 343 ? 7.950 -21.837 39.834 1.00 64.66 341 PHE B C 1
ATOM 3965 O O . PHE B 2 343 ? 7.579 -22.799 40.527 1.00 78.15 341 PHE B O 1
ATOM 3973 N N . PRO B 2 344 ? 7.148 -20.779 39.664 1.00 61.52 342 PRO B N 1
ATOM 3974 C CA . PRO B 2 344 ? 5.801 -20.814 40.252 1.00 54.29 342 PRO B CA 1
ATOM 3975 C C . PRO B 2 344 ? 4.938 -21.922 39.687 1.00 55.04 342 PRO B C 1
ATOM 3976 O O . PRO B 2 344 ? 4.131 -22.500 40.423 1.00 54.63 342 PRO B O 1
ATOM 3980 N N . LEU B 2 345 ? 5.083 -22.247 38.400 1.00 58.71 343 LEU B N 1
ATOM 3981 C CA . LEU B 2 345 ? 4.301 -23.344 37.843 1.00 61.90 343 LEU B CA 1
ATOM 3982 C C . LEU B 2 345 ? 4.766 -24.690 38.382 1.00 64.52 343 LEU B C 1
ATOM 3983 O O . LEU B 2 345 ? 3.948 -25.600 38.563 1.00 64.91 343 LEU B O 1
ATOM 3988 N N . PHE B 2 346 ? 6.066 -24.834 38.649 1.00 63.66 344 PHE B N 1
ATOM 3989 C CA . PHE B 2 346 ? 6.579 -26.049 39.270 1.00 60.54 344 PHE B CA 1
ATOM 3990 C C . PHE B 2 346 ? 6.280 -26.084 40.762 1.00 54.17 344 PHE B C 1
ATOM 3991 O O . PHE B 2 346 ? 6.078 -27.164 41.330 1.00 48.81 344 PHE B O 1
ATOM 3999 N N . PHE B 2 347 ? 6.246 -24.914 41.400 1.00 53.85 345 PHE B N 1
ATOM 4000 C CA . PHE B 2 347 ? 5.979 -24.811 42.829 1.00 47.84 345 PHE B CA 1
ATOM 4001 C C . PHE B 2 347 ? 4.486 -24.916 43.119 1.00 53.20 345 PHE B C 1
ATOM 4002 O O . PHE B 2 347 ? 4.065 -25.700 43.974 1.00 59.80 345 PHE B O 1
ATOM 4010 N N . ILE B 2 348 ? 3.676 -24.139 42.406 1.00 56.70 346 ILE B N 1
ATOM 4011 C CA . ILE B 2 348 ? 2.226 -24.125 42.566 1.00 49.50 346 ILE B CA 1
ATOM 4012 C C . ILE B 2 348 ? 1.647 -24.915 41.398 1.00 54.81 346 ILE B C 1
ATOM 4013 O O . ILE B 2 348 ? 1.468 -24.383 40.298 1.00 64.42 346 ILE B O 1
ATOM 4018 N N . ARG B 2 349 ? 1.342 -26.186 41.636 1.00 51.31 347 ARG B N 1
ATOM 4019 C CA . ARG B 2 349 ? 0.984 -27.097 40.562 1.00 56.61 347 ARG B CA 1
ATOM 4020 C C . ARG B 2 349 ? -0.512 -27.031 40.249 1.00 69.56 347 ARG B C 1
ATOM 4021 O O . ARG B 2 349 ? -1.296 -26.376 40.939 1.00 78.84 347 ARG B O 1
ATOM 4029 N N . ASP B 2 350 ? -0.898 -27.723 39.170 1.00 71.80 348 ASP B N 1
ATOM 4030 C CA . ASP B 2 350 ? -2.284 -27.697 38.709 1.00 78.92 348 ASP B CA 1
ATOM 4031 C C . ASP B 2 350 ? -3.232 -28.322 39.724 1.00 74.41 348 ASP B C 1
ATOM 4032 O O . ASP B 2 350 ? -4.345 -27.820 39.920 1.00 81.65 348 ASP B O 1
ATOM 4037 N N . ASP B 2 351 ? -2.815 -29.406 40.384 1.00 70.26 349 ASP B N 1
ATOM 4038 C CA . ASP B 2 351 ? -3.638 -30.084 41.379 1.00 67.97 349 ASP B CA 1
ATOM 4039 C C . ASP B 2 351 ? -3.851 -29.262 42.659 1.00 64.78 349 ASP B C 1
ATOM 4040 O O . ASP B 2 351 ? -4.293 -29.831 43.665 1.00 52.54 349 ASP B O 1
ATOM 4045 N N . ARG B 2 352 ? -3.571 -27.957 42.634 1.00 70.86 350 ARG B N 1
ATOM 4046 C CA . ARG B 2 352 ? -3.741 -27.088 43.798 1.00 72.50 350 ARG B CA 1
ATOM 4047 C C . ARG B 2 352 ? -2.934 -27.590 44.995 1.00 66.94 350 ARG B C 1
ATOM 4048 O O . ARG B 2 352 ? -3.413 -27.601 46.130 1.00 63.33 350 ARG B O 1
ATOM 4056 N N . THR B 2 353 ? -1.697 -28.010 44.735 1.00 65.80 351 THR B N 1
ATOM 4057 C CA . THR B 2 353 ? -0.766 -28.439 45.768 1.00 60.88 351 THR B CA 1
ATOM 4058 C C . THR B 2 353 ? 0.586 -27.785 45.519 1.00 54.36 351 THR B C 1
ATOM 4059 O O . THR B 2 353 ? 0.931 -27.453 44.383 1.00 58.43 351 THR B O 1
ATOM 4063 N N . VAL B 2 354 ? 1.346 -27.601 46.593 1.00 48.26 352 VAL B N 1
ATOM 4064 C CA . VAL B 2 354 ? 2.689 -27.041 46.508 1.00 49.62 352 VAL B CA 1
ATOM 4065 C C . VAL B 2 354 ? 3.658 -28.202 46.327 1.00 45.80 352 VAL B C 1
ATOM 4066 O O . VAL B 2 354 ? 3.838 -29.018 47.235 1.00 42.91 352 VAL B O 1
ATOM 4070 N N . LEU B 2 355 ? 4.265 -28.291 45.142 1.00 42.70 353 LEU B N 1
ATOM 4071 C CA . LEU B 2 355 ? 5.228 -29.337 44.802 1.00 49.10 353 LEU B CA 1
ATOM 4072 C C . LEU B 2 355 ? 4.618 -30.732 44.856 1.00 52.88 353 LEU B C 1
ATOM 4073 O O . LEU B 2 355 ? 5.345 -31.727 44.880 1.00 52.46 353 LEU B O 1
ATOM 4078 N N . GLY B 2 356 ? 3.291 -30.831 44.878 1.00 62.12 354 GLY B N 1
ATOM 4079 C CA . GLY B 2 356 ? 2.649 -32.121 45.010 1.00 62.26 354 GLY B CA 1
ATOM 4080 C C . GLY B 2 356 ? 2.698 -32.727 46.394 1.00 62.10 354 GLY B C 1
ATOM 4081 O O . GLY B 2 356 ? 2.301 -33.884 46.560 1.00 62.23 354 GLY B O 1
ATOM 4082 N N . LYS B 2 357 ? 3.167 -31.987 47.396 1.00 61.53 355 LYS B N 1
ATOM 4083 C CA . LYS B 2 357 ? 3.290 -32.505 48.755 1.00 57.04 355 LYS B CA 1
ATOM 4084 C C . LYS B 2 357 ? 2.255 -31.946 49.722 1.00 55.99 355 LYS B C 1
ATOM 4085 O O . LYS B 2 357 ? 1.683 -32.705 50.507 1.00 63.29 355 LYS B O 1
ATOM 4091 N N . PHE B 2 358 ? 1.993 -30.639 49.690 1.00 54.06 356 PHE B N 1
ATOM 4092 C CA . PHE B 2 358 ? 1.119 -29.990 50.657 1.00 56.30 356 PHE B CA 1
ATOM 4093 C C . PHE B 2 358 ? 0.028 -29.206 49.945 1.00 54.83 356 PHE B C 1
ATOM 4094 O O . PHE B 2 358 ? 0.217 -28.727 48.824 1.00 58.40 356 PHE B O 1
ATOM 4102 N N . SER B 2 359 ? -1.113 -29.065 50.614 1.00 47.30 357 SER B N 1
ATOM 4103 C CA . SER B 2 359 ? -2.131 -28.145 50.142 1.00 47.13 357 SER B CA 1
ATOM 4104 C C . SER B 2 359 ? -1.732 -26.712 50.489 1.00 51.33 357 SER B C 1
ATOM 4105 O O . SER B 2 359 ? -0.768 -26.467 51.219 1.00 55.04 357 SER B O 1
ATOM 4108 N N . TYR B 2 360 ? -2.494 -25.755 49.957 1.00 53.92 358 TYR B N 1
ATOM 4109 C CA . TYR B 2 360 ? -2.135 -24.351 50.134 1.00 52.95 358 TYR B CA 1
ATOM 4110 C C . TYR B 2 360 ? -2.206 -23.936 51.599 1.00 52.11 358 TYR B C 1
ATOM 4111 O O . TYR B 2 360 ? -1.392 -23.125 52.055 1.00 55.20 358 TYR B O 1
ATOM 4120 N N . THR B 2 361 ? -3.162 -24.481 52.357 1.00 52.03 359 THR B N 1
ATOM 4121 C CA . THR B 2 361 ? -3.249 -24.131 53.772 1.00 48.40 359 THR B CA 1
ATOM 4122 C C . THR B 2 361 ? -2.190 -24.860 54.594 1.00 50.77 359 THR B C 1
ATOM 4123 O O . THR B 2 361 ? -1.595 -24.270 55.503 1.00 45.64 359 THR B O 1
ATOM 4127 N N . GLN B 2 362 ? -1.937 -26.137 54.288 1.00 55.83 360 GLN B N 1
ATOM 4128 C CA . GLN B 2 362 ? -0.904 -26.878 55.008 1.00 53.78 360 GLN B CA 1
ATOM 4129 C C . GLN B 2 362 ? 0.471 -26.264 54.789 1.00 50.89 360 GLN B C 1
ATOM 4130 O O . GLN B 2 362 ? 1.289 -26.210 55.716 1.00 50.42 360 GLN B O 1
ATOM 4136 N N . PHE B 2 363 ? 0.746 -25.800 53.566 1.00 47.96 361 PHE B N 1
ATOM 4137 C CA . PHE B 2 363 ? 2.027 -25.162 53.283 1.00 39.78 361 PHE B CA 1
ATOM 4138 C C . PHE B 2 363 ? 2.183 -23.872 54.077 1.00 42.71 361 PHE B C 1
ATOM 4139 O O . PHE B 2 363 ? 3.287 -23.537 54.523 1.00 45.47 361 PHE B O 1
ATOM 4147 N N . TYR B 2 364 ? 1.086 -23.137 54.268 1.00 46.54 362 TYR B N 1
ATOM 4148 C CA . TYR B 2 364 ? 1.140 -21.938 55.096 1.00 46.79 362 TYR B CA 1
ATOM 4149 C C . TYR B 2 364 ? 1.391 -22.288 56.557 1.00 47.39 362 TYR B C 1
ATOM 4150 O O . TYR B 2 364 ? 2.172 -21.613 57.237 1.00 43.95 362 TYR B O 1
ATOM 4159 N N . LEU B 2 365 ? 0.747 -23.350 57.052 1.00 48.45 363 LEU B N 1
ATOM 4160 C CA . LEU B 2 365 ? 0.882 -23.719 58.458 1.00 47.89 363 LEU B CA 1
ATOM 4161 C C . LEU B 2 365 ? 2.301 -24.157 58.800 1.00 46.07 363 LEU B C 1
ATOM 4162 O O . LEU B 2 365 ? 2.738 -23.997 59.945 1.00 41.24 363 LEU B O 1
ATOM 4167 N N . LEU B 2 366 ? 3.031 -24.714 57.830 1.00 49.34 364 LEU B N 1
ATOM 4168 C CA . LEU B 2 366 ? 4.417 -25.100 58.076 1.00 45.01 364 LEU B CA 1
ATOM 4169 C C . LEU B 2 366 ? 5.286 -23.888 58.375 1.00 40.22 364 LEU B C 1
ATOM 4170 O O . LEU B 2 366 ? 6.185 -23.954 59.221 1.00 34.63 364 LEU B O 1
ATOM 4175 N N . HIS B 2 367 ?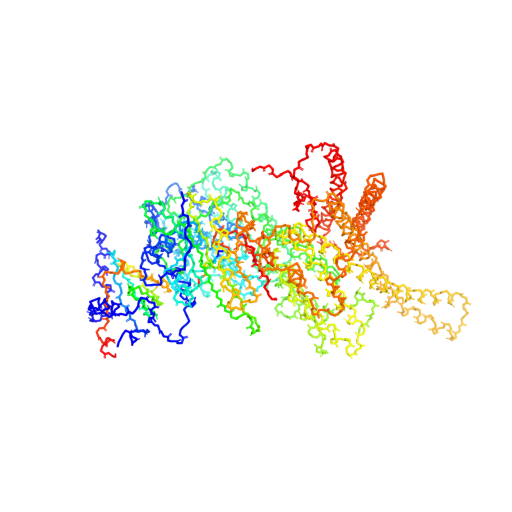 5.048 -22.776 57.676 1.00 41.08 365 HIS B N 1
ATOM 4176 C CA . HIS B 2 367 ? 5.833 -21.574 57.928 1.00 37.99 365 HIS B CA 1
ATOM 4177 C C . HIS B 2 367 ? 5.579 -21.044 59.331 1.00 37.39 365 HIS B C 1
ATOM 4178 O O . HIS B 2 367 ? 6.520 -20.683 60.047 1.00 41.49 365 HIS B O 1
ATOM 4185 N N . VAL B 2 368 ? 4.313 -21.000 59.746 1.00 34.36 366 VAL B N 1
ATOM 4186 C CA . VAL B 2 368 ? 3.986 -20.530 61.087 1.00 36.00 366 VAL B CA 1
ATOM 4187 C C . VAL B 2 368 ? 4.561 -21.473 62.138 1.00 35.93 366 VAL B C 1
ATOM 4188 O O . VAL B 2 368 ? 5.085 -21.031 63.168 1.00 38.46 366 VAL B O 1
ATOM 4192 N N . LYS B 2 369 ? 4.494 -22.782 61.884 1.00 32.84 367 LYS B N 1
ATOM 4193 C CA . LYS B 2 369 ? 4.992 -23.762 62.844 1.00 39.00 367 LYS B CA 1
ATOM 4194 C C . LYS B 2 369 ? 6.505 -23.667 63.005 1.00 46.11 367 LYS B C 1
ATOM 4195 O O . LYS B 2 369 ? 7.017 -23.635 64.130 1.00 50.97 367 LYS B O 1
ATOM 4201 N N . GLU B 2 370 ? 7.242 -23.625 61.894 1.00 48.79 368 GLU B N 1
ATOM 4202 C CA . GLU B 2 370 ? 8.696 -23.559 61.988 1.00 50.25 368 GLU B CA 1
ATOM 4203 C C . GLU B 2 370 ? 9.185 -22.213 62.505 1.00 52.55 368 GLU B C 1
ATOM 4204 O O . GLU B 2 370 ? 10.340 -22.111 62.933 1.00 55.77 368 GLU B O 1
ATOM 4210 N N . PHE B 2 371 ? 8.338 -21.186 62.483 1.00 53.50 369 PHE B N 1
ATOM 4211 C CA . PHE B 2 371 ? 8.725 -19.872 62.979 1.00 52.47 369 PHE B CA 1
ATOM 4212 C C . PHE B 2 371 ? 8.320 -19.649 64.429 1.00 50.35 369 PHE B C 1
ATOM 4213 O O . PHE B 2 371 ? 8.985 -18.886 65.139 1.00 49.26 369 PHE B O 1
ATOM 4221 N N . SER B 2 372 ? 7.245 -20.297 64.884 1.00 46.41 370 SER B N 1
ATOM 4222 C CA . SER B 2 372 ? 6.765 -20.148 66.249 1.00 42.39 370 SER B CA 1
ATOM 4223 C C . SER B 2 372 ? 7.048 -21.353 67.132 1.00 42.01 370 SER B C 1
ATOM 4224 O O . SER B 2 372 ? 7.007 -21.217 68.358 1.00 43.55 370 SER B O 1
ATOM 4227 N N . ALA B 2 373 ? 7.312 -22.520 66.542 1.00 45.41 371 ALA B N 1
ATOM 4228 C CA . ALA B 2 373 ? 7.567 -23.751 67.290 1.00 54.80 371 ALA B CA 1
ATOM 4229 C C . ALA B 2 373 ? 6.374 -24.126 68.164 1.00 67.65 371 ALA B C 1
ATOM 4230 O O . ALA B 2 373 ? 6.530 -24.631 69.278 1.00 66.14 371 ALA B O 1
ATOM 4232 N N . GLN B 2 374 ? 5.169 -23.877 67.654 1.00 80.11 372 GLN B N 1
ATOM 4233 C CA . GLN B 2 374 ? 3.936 -24.220 68.349 1.00 96.94 372 GLN B CA 1
ATOM 4234 C C . GLN B 2 374 ? 3.039 -25.007 67.406 1.00 111.67 372 GLN B C 1
ATOM 4235 O O . GLN B 2 374 ? 2.764 -24.560 66.287 1.00 111.15 372 GLN B O 1
ATOM 4241 N N . THR B 2 375 ? 2.592 -26.174 67.857 1.00 125.70 373 THR B N 1
ATOM 4242 C CA . THR B 2 375 ? 1.761 -27.034 67.021 1.00 129.56 373 THR B CA 1
ATOM 4243 C C . THR B 2 375 ? 0.388 -26.399 66.820 1.00 128.96 373 THR B C 1
ATOM 4244 O O . THR B 2 375 ? -0.225 -25.939 67.791 1.00 131.08 373 THR B O 1
ATOM 4248 N N . PRO B 2 376 ? -0.130 -26.353 65.582 1.00 116.50 374 PRO B N 1
ATOM 4249 C CA . PRO B 2 376 ? -1.426 -25.744 65.272 1.00 106.53 374 PRO B CA 1
ATOM 4250 C C . PRO B 2 376 ? -2.581 -26.743 65.331 1.00 95.21 374 PRO B C 1
ATOM 4251 O O . PRO B 2 376 ? -3.713 -26.341 65.604 1.00 88.35 374 PRO B O 1
ATOM 4255 N N . GLY B 2 384 ? -10.811 -24.977 58.028 1.00 94.40 382 GLY B N 1
ATOM 4256 C CA . GLY B 2 384 ? -11.185 -24.166 56.884 1.00 92.26 382 GLY B CA 1
ATOM 4257 C C . GLY B 2 384 ? -11.377 -22.700 57.223 1.00 91.68 382 GLY B C 1
ATOM 4258 O O . GLY B 2 384 ? -12.363 -22.082 56.818 1.00 96.11 382 GLY B O 1
ATOM 4259 N N . ASN B 2 385 ? -10.425 -22.142 57.967 1.00 77.89 383 ASN B N 1
ATOM 4260 C CA . ASN B 2 385 ? -10.519 -20.755 58.399 1.00 68.19 383 ASN B CA 1
ATOM 4261 C C . ASN B 2 385 ? -10.326 -19.806 57.220 1.00 64.21 383 ASN B C 1
ATOM 4262 O O . ASN B 2 385 ? -9.495 -20.043 56.339 1.00 62.03 383 ASN B O 1
ATOM 4267 N N . GLU B 2 386 ? -11.103 -18.718 57.209 1.00 61.23 384 GLU B N 1
ATOM 4268 C CA . GLU B 2 386 ? -11.023 -17.758 56.110 1.00 50.22 384 GLU B CA 1
ATOM 4269 C C . GLU B 2 386 ? -9.749 -16.928 56.186 1.00 46.43 384 GLU B C 1
ATOM 4270 O O . GLU B 2 386 ? -9.154 -16.601 55.153 1.00 48.47 384 GLU B O 1
ATOM 4276 N N . LEU B 2 387 ? -9.321 -16.564 57.398 1.00 49.57 385 LEU B N 1
ATOM 4277 C CA . LEU B 2 387 ? -8.060 -15.845 57.548 1.00 47.49 385 LEU B CA 1
ATOM 4278 C C . LEU B 2 387 ? -6.879 -16.722 57.157 1.00 48.99 385 LEU B C 1
ATOM 4279 O O . LEU B 2 387 ? -5.919 -16.242 56.544 1.00 46.70 385 LEU B O 1
ATOM 4284 N N . ILE B 2 388 ? -6.931 -18.011 57.507 1.00 51.41 386 ILE B N 1
ATOM 4285 C CA . ILE B 2 388 ? -5.878 -18.937 57.096 1.00 49.19 386 ILE B CA 1
ATOM 4286 C C . ILE B 2 388 ? -5.894 -19.118 55.583 1.00 47.89 386 ILE B C 1
ATOM 4287 O O . ILE B 2 388 ? -4.841 -19.183 54.937 1.00 44.43 386 ILE B O 1
ATOM 4292 N N . GLN B 2 389 ? -7.090 -19.196 54.997 1.00 54.36 387 GLN B N 1
ATOM 4293 C CA . GLN B 2 389 ? -7.205 -19.299 53.547 1.00 52.34 387 GLN B CA 1
ATOM 4294 C C . GLN B 2 389 ? -6.626 -18.068 52.861 1.00 48.52 387 GLN B C 1
ATOM 4295 O O . GLN B 2 389 ? -5.945 -18.182 51.835 1.00 50.03 387 GLN B O 1
ATOM 4301 N N . GLU B 2 390 ? -6.873 -16.882 53.423 1.00 39.94 388 GLU B N 1
ATOM 4302 C CA . GLU B 2 390 ? -6.389 -15.654 52.799 1.00 36.58 388 GLU B CA 1
ATOM 4303 C C . GLU B 2 390 ? -4.884 -15.493 52.982 1.00 48.75 388 GLU B C 1
ATOM 4304 O O . GLU B 2 390 ? -4.182 -15.079 52.051 1.00 45.68 388 GLU B O 1
ATOM 4310 N N . SER B 2 391 ? -4.375 -15.809 54.176 1.00 46.26 389 SER B N 1
ATOM 4311 C CA . SER B 2 391 ? -2.934 -15.763 54.409 1.00 36.60 389 SER B CA 1
ATOM 4312 C C . SER B 2 391 ? -2.198 -16.734 53.498 1.00 38.41 389 SER B C 1
ATOM 4313 O O . SER B 2 391 ? -1.110 -16.424 52.999 1.00 36.21 389 SER B O 1
ATOM 4316 N N . SER B 2 392 ? -2.770 -17.922 53.278 1.00 42.11 390 SER B N 1
ATOM 4317 C CA . SER B 2 392 ? -2.151 -18.886 52.375 1.00 50.38 390 SER B CA 1
ATOM 4318 C C . SER B 2 392 ? -2.026 -18.316 50.970 1.00 53.61 390 SER B C 1
ATOM 4319 O O . SER B 2 392 ? -0.974 -18.446 50.331 1.00 56.35 390 SER B O 1
ATOM 4322 N N . ASN B 2 393 ? -3.088 -17.675 50.474 1.00 55.39 391 ASN B N 1
ATOM 4323 C CA . ASN B 2 393 ? -3.007 -17.011 49.179 1.00 44.64 391 ASN B CA 1
ATOM 4324 C C . ASN B 2 393 ? -1.938 -15.931 49.188 1.00 39.23 391 ASN B C 1
ATOM 4325 O O . ASN B 2 393 ? -1.216 -15.752 48.202 1.00 42.77 391 ASN B O 1
ATOM 4330 N N . MET B 2 394 ? -1.817 -15.204 50.301 1.00 42.25 392 MET B N 1
ATOM 4331 C CA . MET B 2 394 ? -0.824 -14.141 50.385 1.00 45.29 392 MET B CA 1
ATOM 4332 C C . MET B 2 394 ? 0.591 -14.709 50.359 1.00 38.92 392 MET B C 1
ATOM 4333 O O . MET B 2 394 ? 1.491 -14.120 49.748 1.00 34.73 392 MET B O 1
ATOM 4338 N N . LEU B 2 395 ? 0.803 -15.858 51.006 1.00 40.21 393 LEU B N 1
ATOM 4339 C CA . LEU B 2 395 ? 2.128 -16.470 51.020 1.00 42.19 393 LEU B CA 1
ATOM 4340 C C . LEU B 2 395 ? 2.529 -16.959 49.634 1.00 48.32 393 LEU B C 1
ATOM 4341 O O . LEU B 2 395 ? 3.688 -16.807 49.228 1.00 44.71 393 LEU B O 1
ATOM 4346 N N . LEU B 2 396 ? 1.589 -17.550 48.893 1.00 48.85 394 LEU B N 1
ATOM 4347 C CA . LEU B 2 396 ? 1.906 -18.007 47.544 1.00 48.59 394 LEU B CA 1
ATOM 4348 C C . LEU B 2 396 ? 2.220 -16.833 46.623 1.00 49.81 394 LEU B C 1
ATOM 4349 O O . LEU B 2 396 ? 3.139 -16.915 45.800 1.00 54.95 394 LEU B O 1
ATOM 4354 N N . GLU B 2 397 ? 1.481 -15.728 46.751 1.00 47.80 395 GLU B N 1
ATOM 4355 C CA . GLU B 2 397 ? 1.812 -14.537 45.976 1.00 49.82 395 GLU B CA 1
ATOM 4356 C C . GLU B 2 397 ? 3.193 -14.007 46.336 1.00 49.30 395 GLU B C 1
ATOM 4357 O O . GLU B 2 397 ? 3.902 -13.481 45.471 1.00 53.14 395 GLU B O 1
ATOM 4363 N N . TRP B 2 398 ? 3.595 -14.144 47.601 1.00 45.81 396 TRP B N 1
ATOM 4364 C CA . TRP B 2 398 ? 4.940 -13.742 47.996 1.00 42.25 396 TRP B CA 1
ATOM 4365 C C . TRP B 2 398 ? 5.994 -14.618 47.332 1.00 44.97 396 TRP B C 1
ATOM 4366 O O . TRP B 2 398 ? 7.069 -14.134 46.959 1.00 47.38 396 TRP B O 1
ATOM 4377 N N . TYR B 2 399 ? 5.711 -15.915 47.190 1.00 49.07 397 TYR B N 1
ATOM 4378 C CA . TYR B 2 399 ? 6.649 -16.809 46.522 1.00 46.58 397 TYR B CA 1
ATOM 4379 C C . TYR B 2 399 ? 6.737 -16.500 45.034 1.00 53.10 397 TYR B C 1
ATOM 4380 O O . TYR B 2 399 ? 7.824 -16.543 44.446 1.00 60.40 397 TYR B O 1
ATOM 4389 N N . GLN B 2 400 ? 5.601 -16.183 44.411 1.00 56.90 398 GLN B N 1
ATOM 4390 C CA . GLN B 2 400 ? 5.587 -15.891 42.982 1.00 57.17 398 GLN B CA 1
ATOM 4391 C C . GLN B 2 400 ? 6.268 -14.561 42.670 1.00 58.58 398 GLN B C 1
ATOM 4392 O O . GLN B 2 400 ? 6.807 -14.385 41.570 1.00 59.41 398 GLN B O 1
ATOM 4398 N N . ASN B 2 401 ? 6.264 -13.621 43.618 1.00 54.94 399 ASN B N 1
ATOM 4399 C CA . ASN B 2 401 ? 6.924 -12.339 43.395 1.00 52.95 399 ASN B CA 1
ATOM 4400 C C . ASN B 2 401 ? 8.442 -12.466 43.380 1.00 54.71 399 ASN B C 1
ATOM 4401 O O . ASN B 2 401 ? 9.117 -11.615 42.789 1.00 53.72 399 ASN B O 1
ATOM 4406 N N . CYS B 2 402 ? 8.992 -13.512 44.005 1.00 53.22 400 CYS B N 1
ATOM 4407 C CA . CYS B 2 402 ? 10.440 -13.691 44.036 1.00 48.60 400 CYS B CA 1
ATOM 4408 C C . CYS B 2 402 ? 11.026 -13.985 42.659 1.00 51.86 400 CYS B C 1
ATOM 4409 O O . CYS B 2 402 ? 12.212 -13.713 42.438 1.00 52.11 400 CYS B O 1
ATOM 4412 N N . SER B 2 403 ? 10.234 -14.530 41.733 1.00 52.35 401 SER B N 1
ATOM 4413 C CA . SER B 2 403 ? 10.712 -14.877 40.400 1.00 51.88 401 SER B CA 1
ATOM 4414 C C . SER B 2 403 ? 10.432 -13.785 39.372 1.00 49.39 401 SER B C 1
ATOM 4415 O O . SER B 2 403 ? 10.487 -14.047 38.166 1.00 52.56 401 SER B O 1
ATOM 4418 N N . GLN B 2 404 ? 10.139 -12.570 39.822 1.00 51.39 402 GLN B N 1
ATOM 4419 C CA . GLN B 2 404 ? 9.963 -11.439 38.926 1.00 57.76 402 GLN B CA 1
ATOM 4420 C C . GLN B 2 404 ? 11.304 -10.759 38.674 1.00 57.68 402 GLN B C 1
ATOM 4421 O O . GLN B 2 404 ? 12.280 -10.970 39.398 1.00 56.67 402 GLN B O 1
ATOM 4427 N N . ASN B 2 405 ? 11.347 -9.938 37.625 1.00 59.36 403 ASN B N 1
ATOM 4428 C CA . ASN B 2 405 ? 12.586 -9.252 37.289 1.00 61.94 403 ASN B CA 1
ATOM 4429 C C . ASN B 2 405 ? 12.956 -8.258 38.392 1.00 65.98 403 ASN B C 1
ATOM 4430 O O . ASN B 2 405 ? 12.151 -7.922 39.267 1.00 68.64 403 ASN B O 1
ATOM 4435 N N . THR B 2 406 ? 14.205 -7.784 38.338 1.00 65.33 404 THR B N 1
ATOM 4436 C CA . THR B 2 406 ? 14.762 -6.994 39.433 1.00 64.15 404 THR B CA 1
ATOM 4437 C C . THR B 2 406 ? 13.979 -5.710 39.696 1.00 53.11 404 THR B C 1
ATOM 4438 O O . THR B 2 406 ? 14.042 -5.180 40.808 1.00 54.23 404 THR B O 1
ATOM 4442 N N . CYS B 2 407 ? 13.235 -5.205 38.715 1.00 55.03 405 CYS B N 1
ATOM 4443 C CA . CYS B 2 407 ? 12.407 -4.028 38.946 1.00 51.26 405 CYS B CA 1
ATOM 4444 C C . CYS B 2 407 ? 11.034 -4.402 39.497 1.00 52.46 405 CYS B C 1
ATOM 4445 O O . CYS B 2 407 ? 10.584 -3.826 40.492 1.00 49.89 405 CYS B O 1
ATOM 4448 N N . ARG B 2 408 ? 10.367 -5.372 38.864 1.00 53.30 406 ARG B N 1
ATOM 4449 C CA . ARG B 2 408 ? 9.065 -5.821 39.345 1.00 54.39 406 ARG B CA 1
ATOM 4450 C C . ARG B 2 408 ? 9.159 -6.430 40.737 1.00 58.14 406 ARG B C 1
ATOM 4451 O O . ARG B 2 408 ? 8.190 -6.377 41.504 1.00 61.26 406 ARG B O 1
ATOM 4459 N N . TYR B 2 409 ? 10.310 -7.015 41.076 1.00 59.03 407 TYR B N 1
ATOM 4460 C CA . TYR B 2 409 ? 10.479 -7.609 42.397 1.00 50.19 407 TYR B CA 1
ATOM 4461 C C . TYR B 2 409 ? 10.226 -6.585 43.497 1.00 56.10 407 TYR B C 1
ATOM 4462 O O . TYR B 2 409 ? 9.561 -6.888 44.496 1.00 56.63 407 TYR B O 1
ATOM 4471 N N . ARG B 2 410 ? 10.735 -5.360 43.324 1.00 58.35 408 ARG B N 1
ATOM 4472 C CA . ARG B 2 410 ? 10.469 -4.304 44.296 1.00 50.76 408 ARG B CA 1
ATOM 4473 C C . ARG B 2 410 ? 9.016 -3.847 44.234 1.00 49.12 408 ARG B C 1
ATOM 4474 O O . ARG B 2 410 ? 8.393 -3.607 45.274 1.00 48.59 408 ARG B O 1
ATOM 4482 N N . GLN B 2 411 ? 8.457 -3.725 43.026 1.00 52.68 409 GLN B N 1
ATOM 4483 C CA . GLN B 2 411 ? 7.085 -3.242 42.892 1.00 57.99 409 GLN B CA 1
ATOM 4484 C C . GLN B 2 411 ? 6.082 -4.211 43.507 1.00 56.57 409 GLN B C 1
ATOM 4485 O O . GLN B 2 411 ? 5.012 -3.790 43.960 1.00 53.00 409 GLN B O 1
ATOM 4491 N N . GLY B 2 412 ? 6.410 -5.504 43.540 1.00 56.90 410 GLY B N 1
ATOM 4492 C CA . GLY B 2 412 ? 5.516 -6.463 44.164 1.00 54.91 410 GLY B CA 1
ATOM 4493 C C . GLY B 2 412 ? 5.335 -6.213 45.649 1.00 58.51 410 GLY B C 1
ATOM 4494 O O . GLY B 2 412 ? 4.242 -6.401 46.190 1.00 58.77 410 GLY B O 1
ATOM 4495 N N . PHE B 2 413 ? 6.404 -5.784 46.327 1.00 58.74 411 PHE B N 1
ATOM 4496 C CA . PHE B 2 413 ? 6.302 -5.480 47.751 1.00 55.14 411 PHE B CA 1
ATOM 4497 C C . PHE B 2 413 ? 5.400 -4.281 48.011 1.00 57.34 411 PHE B C 1
ATOM 4498 O O . PHE B 2 413 ? 4.715 -4.240 49.038 1.00 59.85 411 PHE B O 1
ATOM 4506 N N . ASN B 2 414 ? 5.373 -3.308 47.095 1.00 59.30 412 ASN B N 1
ATOM 4507 C CA . ASN B 2 414 ? 4.537 -2.126 47.287 1.00 64.64 412 ASN B CA 1
ATOM 4508 C C . ASN B 2 414 ? 3.070 -2.501 47.468 1.00 64.13 412 ASN B C 1
ATOM 4509 O O . ASN B 2 414 ? 2.324 -1.790 48.150 1.00 56.05 412 ASN B O 1
ATOM 4514 N N . ARG B 2 415 ? 2.646 -3.620 46.876 1.00 71.57 413 ARG B N 1
ATOM 4515 C CA . ARG B 2 415 ? 1.281 -4.103 47.047 1.00 75.47 413 ARG B CA 1
ATOM 4516 C C . ARG B 2 415 ? 1.130 -4.957 48.299 1.00 72.79 413 ARG B C 1
ATOM 4517 O O . ARG B 2 415 ? 0.080 -4.913 48.949 1.00 79.36 413 ARG B O 1
ATOM 4525 N N . GLN B 2 416 ? 2.161 -5.730 48.655 1.00 67.18 414 GLN B N 1
ATOM 4526 C CA . GLN B 2 416 ? 2.047 -6.644 49.787 1.00 63.67 414 GLN B CA 1
ATOM 4527 C C . GLN B 2 416 ? 2.006 -5.907 51.122 1.00 58.36 414 GLN B C 1
ATOM 4528 O O . GLN B 2 416 ? 1.332 -6.362 52.054 1.00 55.67 414 GLN B O 1
ATOM 4534 N N . LEU B 2 417 ? 2.712 -4.776 51.236 1.00 52.65 415 LEU B N 1
ATOM 4535 C CA . LEU B 2 417 ? 2.889 -4.138 52.538 1.00 51.79 415 LEU B CA 1
ATOM 4536 C C . LEU B 2 417 ? 1.561 -3.747 53.171 1.00 62.24 415 LEU B C 1
ATOM 4537 O O . LEU B 2 417 ? 1.428 -3.781 54.400 1.00 67.74 415 LEU B O 1
ATOM 4542 N N . ILE B 2 418 ? 0.570 -3.379 52.363 1.00 59.93 416 ILE B N 1
ATOM 4543 C CA . ILE B 2 418 ? -0.709 -2.963 52.923 1.00 57.83 416 ILE B CA 1
ATOM 4544 C C . ILE B 2 418 ? -1.643 -4.150 53.165 1.00 52.07 416 ILE B C 1
ATOM 4545 O O . ILE B 2 418 ? -2.493 -4.092 54.059 1.00 49.04 416 ILE B O 1
ATOM 4550 N N . LEU B 2 419 ? -1.504 -5.236 52.399 1.00 50.05 417 LEU B N 1
ATOM 4551 C CA . LEU B 2 419 ? -2.310 -6.421 52.674 1.00 51.30 417 LEU B CA 1
ATOM 4552 C C . LEU B 2 419 ? -1.761 -7.201 53.863 1.00 50.25 417 LEU B C 1
ATOM 4553 O O . LEU B 2 419 ? -2.536 -7.754 54.651 1.00 45.78 417 LEU B O 1
ATOM 4558 N N . TRP B 2 420 ? -0.433 -7.266 54.006 1.00 47.96 418 TRP B N 1
ATOM 4559 C CA . TRP B 2 420 ? 0.143 -7.823 55.226 1.00 46.72 418 TRP B CA 1
ATOM 4560 C C . TRP B 2 420 ? -0.301 -7.026 56.446 1.00 45.99 418 TRP B C 1
ATOM 4561 O O . TRP B 2 420 ? -0.651 -7.603 57.482 1.00 42.42 418 TRP B O 1
ATOM 4572 N N . ASP B 2 421 ? -0.293 -5.695 56.336 1.00 43.97 419 ASP B N 1
ATOM 4573 C CA . ASP B 2 421 ? -0.695 -4.845 57.451 1.00 36.43 419 ASP B CA 1
ATOM 4574 C C . ASP B 2 421 ? -2.161 -5.053 57.798 1.00 41.84 419 ASP B C 1
ATOM 4575 O O . ASP B 2 421 ? -2.516 -5.182 58.976 1.00 47.58 419 ASP B O 1
ATOM 4580 N N . SER B 2 422 ? -3.027 -5.085 56.785 1.00 48.66 420 SER B N 1
ATOM 4581 C CA . SER B 2 422 ? -4.445 -5.326 57.027 1.00 44.43 420 SER B CA 1
ATOM 4582 C C . SER B 2 422 ? -4.674 -6.724 57.588 1.00 40.74 420 SER B C 1
ATOM 4583 O O . SER B 2 422 ? -5.462 -6.903 58.524 1.00 41.27 420 SER B O 1
ATOM 4586 N N . LEU B 2 423 ? -3.981 -7.723 57.037 1.00 40.14 421 LEU B N 1
ATOM 4587 C CA . LEU B 2 423 ? -4.138 -9.092 57.517 1.00 43.23 421 LEU B CA 1
ATOM 4588 C C . LEU B 2 423 ? -3.675 -9.221 58.960 1.00 47.36 421 LEU B C 1
ATOM 4589 O O . LEU B 2 423 ? -4.342 -9.861 59.782 1.00 43.15 421 LEU B O 1
ATOM 4594 N N . GLN B 2 424 ? -2.531 -8.615 59.284 1.00 47.14 422 GLN B N 1
ATOM 4595 C CA . GLN B 2 424 ? -2.050 -8.636 60.659 1.00 40.58 422 GLN B CA 1
ATOM 4596 C C . GLN B 2 424 ? -3.057 -7.993 61.603 1.00 40.61 422 GLN B C 1
ATOM 4597 O O . GLN B 2 424 ? -3.343 -8.533 62.677 1.00 41.79 422 GLN B O 1
ATOM 4603 N N . ALA B 2 425 ? -3.610 -6.840 61.218 1.00 44.48 423 ALA B N 1
ATOM 4604 C CA . ALA B 2 425 ? -4.593 -6.180 62.069 1.00 36.27 423 ALA B CA 1
ATOM 4605 C C . ALA B 2 425 ? -5.863 -7.009 62.203 1.00 44.01 423 ALA B C 1
ATOM 4606 O O . ALA B 2 425 ? -6.535 -6.945 63.238 1.00 49.81 423 ALA B O 1
ATOM 4608 N N . GLN B 2 426 ? -6.206 -7.790 61.177 1.00 46.19 424 GLN B N 1
ATOM 4609 C CA . GLN B 2 426 ? -7.359 -8.677 61.288 1.00 48.75 424 GLN B CA 1
ATOM 4610 C C . GLN B 2 426 ? -7.072 -9.824 62.250 1.00 47.76 424 GLN B C 1
ATOM 4611 O O . GLN B 2 426 ? -7.950 -10.229 63.020 1.00 46.61 424 GLN B O 1
ATOM 4617 N N . PHE B 2 427 ? -5.847 -10.361 62.220 1.00 46.72 425 PHE B N 1
ATOM 4618 C CA . PHE B 2 427 ? -5.454 -11.357 63.211 1.00 44.84 425 PHE B CA 1
ATOM 4619 C C . PHE B 2 427 ? -5.421 -10.764 64.611 1.00 49.99 425 PHE B C 1
ATOM 4620 O O . PHE B 2 427 ? -5.662 -11.474 65.595 1.00 55.12 425 PHE B O 1
ATOM 4628 N N . GLU B 2 428 ? -5.121 -9.469 64.721 1.00 48.51 426 GLU B N 1
ATOM 4629 C CA . GLU B 2 428 ? -5.006 -8.839 66.030 1.00 45.62 426 GLU B CA 1
ATOM 4630 C C . GLU B 2 428 ? -6.374 -8.653 66.676 1.00 49.53 426 GLU B C 1
ATOM 4631 O O . GLU B 2 428 ? -6.518 -8.817 67.893 1.00 56.41 426 GLU B O 1
ATOM 4637 N N . SER B 2 429 ? -7.392 -8.316 65.880 1.00 49.48 427 SER B N 1
ATOM 4638 C CA . SER B 2 429 ? -8.724 -8.099 66.438 1.00 57.90 427 SER B CA 1
ATOM 4639 C C . SER B 2 429 ? -9.303 -9.389 67.004 1.00 63.04 427 SER B C 1
ATOM 4640 O O . SER B 2 429 ? -9.990 -9.369 68.032 1.00 65.45 427 SER B O 1
ATOM 4643 N N . VAL B 2 430 ? -9.039 -10.524 66.346 1.00 65.03 428 VAL B N 1
ATOM 4644 C CA . VAL B 2 430 ? -9.449 -11.823 66.876 1.00 66.33 428 VAL B CA 1
ATOM 4645 C C . VAL B 2 430 ? -8.470 -12.360 67.905 1.00 73.83 428 VAL B C 1
ATOM 4646 O O . VAL B 2 430 ? -8.681 -13.463 68.429 1.00 79.94 428 VAL B O 1
ATOM 4650 N N . ASN B 2 431 ? -7.405 -11.614 68.209 1.00 80.18 429 ASN B N 1
ATOM 4651 C CA . ASN B 2 431 ? -6.437 -11.976 69.248 1.00 80.54 429 ASN B CA 1
ATOM 4652 C C . ASN B 2 431 ? -5.780 -13.325 68.962 1.00 75.99 429 ASN B C 1
ATOM 4653 O O . ASN B 2 431 ? -5.589 -14.147 69.860 1.00 74.54 429 ASN B O 1
ATOM 4658 N N . SER B 2 432 ? -5.425 -13.547 67.698 1.00 71.61 430 SER B N 1
ATOM 4659 C CA . SER B 2 432 ? -4.668 -14.728 67.288 1.00 64.00 430 SER B CA 1
ATOM 4660 C C . SER B 2 432 ? -3.192 -14.347 67.302 1.00 63.83 430 SER B C 1
ATOM 4661 O O . SER B 2 432 ? -2.671 -13.794 66.332 1.00 65.84 430 SER B O 1
ATOM 4664 N N . GLN B 2 433 ? -2.513 -14.655 68.411 1.00 62.72 431 GLN B N 1
ATOM 4665 C CA . GLN B 2 433 ? -1.178 -14.113 68.648 1.00 58.19 431 GLN B CA 1
ATOM 4666 C C . GLN B 2 433 ? -0.135 -14.756 67.741 1.00 52.38 431 GLN B C 1
ATOM 4667 O O . GLN B 2 433 ? 0.813 -14.090 67.310 1.00 57.12 431 GLN B O 1
ATOM 4673 N N . VAL B 2 434 ? -0.289 -16.046 67.437 1.00 48.97 432 VAL B N 1
ATOM 4674 C CA . VAL B 2 434 ? 0.727 -16.751 66.658 1.00 41.79 432 VAL B CA 1
ATOM 4675 C C . VAL B 2 434 ? 0.724 -16.269 65.214 1.00 43.83 432 VAL B C 1
ATOM 4676 O O . VAL B 2 434 ? 1.778 -15.992 64.630 1.00 45.17 432 VAL B O 1
ATOM 4680 N N . TYR B 2 435 ? -0.463 -16.171 64.615 1.00 48.37 433 TYR B N 1
ATOM 4681 C CA . TYR B 2 435 ? -0.566 -15.745 63.225 1.00 41.98 433 TYR B CA 1
ATOM 4682 C C . TYR B 2 435 ? -0.265 -14.259 63.077 1.00 45.75 433 TYR B C 1
ATOM 4683 O O . TYR B 2 435 ? 0.371 -13.845 62.102 1.00 49.91 433 TYR B O 1
ATOM 4692 N N . CYS B 2 436 ? -0.716 -13.442 64.033 1.00 48.22 434 CYS B N 1
ATOM 4693 C CA . CYS B 2 436 ? -0.373 -12.024 64.015 1.00 47.45 434 CYS B CA 1
ATOM 4694 C C . CYS B 2 436 ? 1.135 -11.829 64.092 1.00 51.97 434 CYS B C 1
ATOM 4695 O O . CYS B 2 436 ? 1.692 -10.956 63.415 1.00 53.82 434 CYS B O 1
ATOM 4698 N N . SER B 2 437 ? 1.811 -12.647 64.902 1.00 53.83 435 SER B N 1
ATOM 4699 C CA . SER B 2 437 ? 3.264 -12.566 65.020 1.00 49.69 435 SER B CA 1
ATOM 4700 C C . SER B 2 437 ? 3.945 -12.889 63.696 1.00 43.94 435 SER B C 1
ATOM 4701 O O . SER B 2 437 ? 4.827 -12.152 63.241 1.00 32.63 435 SER B O 1
ATOM 4704 N N . TRP B 2 438 ? 3.547 -13.994 63.062 1.00 49.53 436 TRP B N 1
ATOM 4705 C CA . TRP B 2 438 ? 4.188 -14.402 61.817 1.00 46.89 436 TRP B CA 1
ATOM 4706 C C . TRP B 2 438 ? 3.918 -13.402 60.701 1.00 48.05 436 TRP B C 1
ATOM 4707 O O . TRP B 2 438 ? 4.821 -13.071 59.922 1.00 45.21 436 TRP B O 1
ATOM 4718 N N . THR B 2 439 ? 2.682 -12.914 60.602 1.00 40.35 437 THR B N 1
ATOM 4719 C CA . THR B 2 439 ? 2.382 -11.890 59.610 1.00 37.43 437 THR B CA 1
ATOM 4720 C C . THR B 2 439 ? 3.223 -10.643 59.850 1.00 36.19 437 THR B C 1
ATOM 4721 O O . THR B 2 439 ? 3.711 -10.021 58.901 1.00 35.97 437 THR B O 1
ATOM 4725 N N . TYR B 2 440 ? 3.422 -10.277 61.117 1.00 41.09 438 TYR B N 1
ATOM 4726 C CA . TYR B 2 440 ? 4.262 -9.125 61.425 1.00 41.32 438 TYR B CA 1
ATOM 4727 C C . TYR B 2 440 ? 5.690 -9.339 60.935 1.00 43.95 438 TYR B C 1
ATOM 4728 O O . TYR B 2 440 ? 6.330 -8.404 60.437 1.00 43.08 438 TYR B O 1
ATOM 4737 N N . PHE B 2 441 ? 6.199 -10.570 61.049 1.00 41.98 439 PHE B N 1
ATOM 4738 C CA . PHE B 2 441 ? 7.543 -10.870 60.562 1.00 41.60 439 PHE B CA 1
ATOM 4739 C C . PHE B 2 441 ? 7.633 -10.735 59.047 1.00 45.65 439 PHE B C 1
ATOM 4740 O O . PHE B 2 441 ? 8.601 -10.168 58.528 1.00 52.73 439 PHE B O 1
ATOM 4748 N N . MET B 2 442 ? 6.640 -11.253 58.319 1.00 45.03 440 MET B N 1
ATOM 4749 C CA . MET B 2 442 ? 6.636 -11.101 56.866 1.00 40.79 440 MET B CA 1
ATOM 4750 C C . MET B 2 442 ? 6.462 -9.643 56.464 1.00 36.64 440 MET B C 1
ATOM 4751 O O . MET B 2 442 ? 7.111 -9.170 55.524 1.00 41.47 440 MET B O 1
ATOM 4756 N N . LYS B 2 443 ? 5.593 -8.917 57.167 1.00 28.49 441 LYS B N 1
ATOM 4757 C CA . LYS B 2 443 ? 5.364 -7.518 56.831 1.00 32.27 441 LYS B CA 1
ATOM 4758 C C . LYS B 2 443 ? 6.605 -6.678 57.085 1.00 32.27 441 LYS B C 1
ATOM 4759 O O . LYS B 2 443 ? 6.989 -5.857 56.245 1.00 27.49 441 LYS B O 1
ATOM 4765 N N . LEU B 2 444 ? 7.247 -6.865 58.238 1.00 37.80 442 LEU B N 1
ATOM 4766 C CA . LEU B 2 444 ? 8.398 -6.033 58.566 1.00 41.42 442 LEU B CA 1
ATOM 4767 C C . LEU B 2 444 ? 9.607 -6.407 57.718 1.00 37.63 442 LEU B C 1
ATOM 4768 O O . LEU B 2 444 ? 10.372 -5.531 57.301 1.00 39.10 442 LEU B O 1
ATOM 4773 N N . SER B 2 445 ? 9.792 -7.699 57.443 1.00 36.28 443 SER B N 1
ATOM 4774 C CA . SER B 2 445 ? 10.891 -8.110 56.577 1.00 34.47 443 SER B CA 1
ATOM 4775 C C . SER B 2 445 ? 10.720 -7.547 55.173 1.00 40.63 443 SER B C 1
ATOM 4776 O O . SER B 2 445 ? 11.700 -7.142 54.537 1.00 45.72 443 SER B O 1
ATOM 4779 N N . SER B 2 446 ? 9.480 -7.496 54.680 1.00 38.35 444 SER B N 1
ATOM 4780 C CA . SER B 2 446 ? 9.238 -6.968 53.342 1.00 34.43 444 SER B CA 1
ATOM 4781 C C . SER B 2 446 ? 9.497 -5.467 53.280 1.00 38.67 444 SER B C 1
ATOM 4782 O O . SER B 2 446 ? 10.033 -4.967 52.285 1.00 44.67 444 SER B O 1
ATOM 4785 N N . MET B 2 447 ? 9.125 -4.736 54.335 1.00 37.70 445 MET B N 1
ATOM 4786 C CA . MET B 2 447 ? 9.395 -3.300 54.386 1.00 37.62 445 MET B CA 1
ATOM 4787 C C . MET B 2 447 ? 10.887 -3.016 54.283 1.00 43.39 445 MET B C 1
ATOM 4788 O O . MET B 2 447 ? 11.307 -2.108 53.555 1.00 46.03 445 MET B O 1
ATOM 4793 N N . ILE B 2 448 ? 11.702 -3.784 55.008 1.00 40.33 446 ILE B N 1
ATOM 4794 C CA . ILE B 2 448 ? 13.151 -3.629 54.932 1.00 32.36 446 ILE B CA 1
ATOM 4795 C C . ILE B 2 448 ? 13.654 -4.006 53.543 1.00 39.70 446 ILE B C 1
ATOM 4796 O O . ILE B 2 448 ? 14.468 -3.294 52.943 1.00 39.22 446 ILE B O 1
ATOM 4801 N N . GLU B 2 449 ? 13.171 -5.131 53.008 1.00 42.00 447 GLU B N 1
ATOM 4802 C CA . GLU B 2 449 ? 13.598 -5.564 51.681 1.00 34.66 447 GLU B CA 1
ATOM 4803 C C . GLU B 2 449 ? 13.153 -4.576 50.610 1.00 40.10 447 GLU B C 1
ATOM 4804 O O . GLU B 2 449 ? 13.932 -4.225 49.715 1.00 23.90 447 GLU B O 1
ATOM 4810 N N . PHE B 2 450 ? 11.905 -4.111 50.693 1.00 24.04 448 PHE B N 1
ATOM 4811 C CA . PHE B 2 450 ? 11.418 -3.110 49.751 1.00 32.80 448 PHE B CA 1
ATOM 4812 C C . PHE B 2 450 ? 12.275 -1.848 49.788 1.00 37.31 448 PHE B C 1
ATOM 4813 O O . PHE B 2 450 ? 12.637 -1.301 48.739 1.00 42.69 448 PHE B O 1
ATOM 4821 N N . SER B 2 451 ? 12.620 -1.377 50.986 1.00 33.42 449 SER B N 1
ATOM 4822 C CA . SER B 2 451 ? 13.403 -0.152 51.094 1.00 30.78 449 SER B CA 1
ATOM 4823 C C . SER B 2 451 ? 14.803 -0.342 50.521 1.00 33.78 449 SER B C 1
ATOM 4824 O O . SER B 2 451 ? 15.245 0.433 49.665 1.00 32.93 449 SER B O 1
ATOM 4827 N N . LEU B 2 452 ? 15.509 -1.383 50.974 1.00 33.24 450 LEU B N 1
ATOM 4828 C CA . LEU B 2 452 ? 16.895 -1.589 50.565 1.00 32.03 450 LEU B CA 1
ATOM 4829 C C . LEU B 2 452 ? 17.018 -1.909 49.082 1.00 39.74 450 LEU B C 1
ATOM 4830 O O . LEU B 2 452 ? 18.068 -1.654 48.482 1.00 48.65 450 LEU B O 1
ATOM 4835 N N . LYS B 2 453 ? 15.971 -2.474 48.474 1.00 38.32 451 LYS B N 1
ATOM 4836 C CA . LYS B 2 453 ? 16.037 -2.785 47.050 1.00 34.01 451 LYS B CA 1
ATOM 4837 C C . LYS B 2 453 ? 16.120 -1.519 46.205 1.00 29.34 451 LYS B C 1
ATOM 4838 O O . LYS B 2 453 ? 16.642 -1.555 45.085 1.00 35.10 451 LYS B O 1
ATOM 4844 N N . GLY B 2 454 ? 15.629 -0.393 46.728 1.00 25.00 452 GLY B N 1
ATOM 4845 C CA . GLY B 2 454 ? 15.696 0.852 45.984 1.00 33.96 452 GLY B CA 1
ATOM 4846 C C . GLY B 2 454 ? 17.113 1.320 45.724 1.00 43.21 452 GLY B C 1
ATOM 4847 O O . GLY B 2 454 ? 17.379 1.967 44.707 1.00 52.58 452 GLY B O 1
ATOM 4848 N N . PHE B 2 455 ? 18.041 1.001 46.629 1.00 37.07 453 PHE B N 1
ATOM 4849 C CA . PHE B 2 455 ? 19.443 1.331 46.390 1.00 36.45 453 PHE B CA 1
ATOM 4850 C C . PHE B 2 455 ? 20.008 0.518 45.232 1.00 37.12 453 PHE B C 1
ATOM 4851 O O . PHE B 2 455 ? 20.783 1.036 44.420 1.00 39.11 453 PHE B O 1
ATOM 4859 N N . ASP B 2 456 ? 19.633 -0.759 45.141 1.00 38.68 454 ASP B N 1
ATOM 4860 C CA . ASP B 2 456 ? 20.080 -1.598 44.037 1.00 42.55 454 ASP B CA 1
ATOM 4861 C C . ASP B 2 456 ? 19.554 -1.103 42.697 1.00 44.07 454 ASP B C 1
ATOM 4862 O O . ASP B 2 456 ? 20.166 -1.381 41.659 1.00 42.23 454 ASP B O 1
ATOM 4867 N N . LEU B 2 457 ? 18.444 -0.366 42.699 1.00 39.83 455 LEU B N 1
ATOM 4868 C CA . LEU B 2 457 ? 17.857 0.179 41.485 1.00 37.14 455 LEU B CA 1
ATOM 4869 C C . LEU B 2 457 ? 18.168 1.660 41.299 1.00 39.72 455 LEU B C 1
ATOM 4870 O O . LEU B 2 457 ? 17.614 2.291 40.392 1.00 29.52 455 LEU B O 1
ATOM 4875 N N . ASP B 2 458 ? 19.039 2.223 42.140 1.00 39.99 456 ASP B N 1
ATOM 4876 C CA . ASP B 2 458 ? 19.381 3.647 42.113 1.00 40.70 456 ASP B CA 1
ATOM 4877 C C . ASP B 2 458 ? 18.134 4.524 42.176 1.00 34.92 456 ASP B C 1
ATOM 4878 O O . ASP B 2 458 ? 18.052 5.578 41.542 1.00 32.54 456 ASP B O 1
ATOM 4883 N N . ILE B 2 459 ? 17.156 4.084 42.967 1.00 31.33 457 ILE B N 1
ATOM 4884 C CA . ILE B 2 459 ? 15.923 4.846 43.119 1.00 37.99 457 ILE B CA 1
ATOM 4885 C C . ILE B 2 459 ? 16.179 6.121 43.908 1.00 34.28 457 ILE B C 1
ATOM 4886 O O . ILE B 2 459 ? 15.793 7.219 43.491 1.00 33.07 457 ILE B O 1
ATOM 4891 N N . TYR B 2 460 ? 16.833 5.998 45.057 1.00 40.23 458 TYR B N 1
ATOM 4892 C CA . TYR B 2 460 ? 17.079 7.153 45.904 1.00 40.63 458 TYR B CA 1
ATOM 4893 C C . TYR B 2 460 ? 18.324 7.899 45.445 1.00 39.63 458 TYR B C 1
ATOM 4894 O O . TYR B 2 460 ? 19.323 7.292 45.046 1.00 39.71 458 TYR B O 1
ATOM 4903 N N . LYS B 2 461 ? 18.250 9.223 45.497 1.00 41.38 459 LYS B N 1
ATOM 4904 C CA . LYS B 2 461 ? 19.383 10.080 45.210 1.00 41.58 459 LYS B CA 1
ATOM 4905 C C . LYS B 2 461 ? 20.306 10.153 46.424 1.00 47.60 459 LYS B C 1
ATOM 4906 O O . LYS B 2 461 ? 19.892 9.851 47.547 1.00 57.28 459 LYS B O 1
ATOM 4912 N N . PRO B 2 462 ? 21.571 10.537 46.224 1.00 39.13 460 PRO B N 1
ATOM 4913 C CA . PRO B 2 462 ? 22.502 10.595 47.363 1.00 35.52 460 PRO B CA 1
ATOM 4914 C C . PRO B 2 462 ? 22.002 11.423 48.538 1.00 37.99 460 PRO B C 1
ATOM 4915 O O . PRO B 2 462 ? 22.311 11.084 49.686 1.00 42.42 460 PRO B O 1
ATOM 4919 N N . PHE B 2 463 ? 21.224 12.483 48.303 1.00 41.77 461 PHE B N 1
ATOM 4920 C CA . PHE B 2 463 ? 20.731 13.273 49.427 1.00 43.95 461 PHE B CA 1
ATOM 4921 C C . PHE B 2 463 ? 19.695 12.515 50.247 1.00 41.31 461 PHE B C 1
ATOM 4922 O O . PHE B 2 463 ? 19.416 12.908 51.384 1.00 35.56 461 PHE B O 1
ATOM 4930 N N . GLU B 2 464 ? 19.134 11.438 49.699 1.00 44.71 462 GLU B N 1
ATOM 4931 C CA . GLU B 2 464 ? 18.119 10.627 50.361 1.00 41.53 462 GLU B CA 1
ATOM 4932 C C . GLU B 2 464 ? 18.700 9.433 51.101 1.00 36.59 462 GLU B C 1
ATOM 4933 O O . GLU B 2 464 ? 17.938 8.659 51.687 1.00 33.58 462 GLU B O 1
ATOM 4939 N N . ALA B 2 465 ? 20.022 9.255 51.068 1.00 36.32 463 ALA B N 1
ATOM 4940 C CA . ALA B 2 465 ? 20.623 8.063 51.654 1.00 32.69 463 ALA B CA 1
ATOM 4941 C C . ALA B 2 465 ? 20.396 8.005 53.160 1.00 34.18 463 ALA B C 1
ATOM 4942 O O . ALA B 2 465 ? 20.128 6.931 53.710 1.00 32.94 463 ALA B O 1
ATOM 4944 N N . TYR B 2 466 ? 20.498 9.147 53.845 1.00 29.43 464 TYR B N 1
ATOM 4945 C CA . TYR B 2 466 ? 20.289 9.150 55.289 1.00 30.56 464 TYR B CA 1
ATOM 4946 C C . TYR B 2 466 ? 18.863 8.753 55.642 1.00 38.35 464 TYR B C 1
ATOM 4947 O O . TYR B 2 466 ? 18.641 7.941 56.548 1.00 47.27 464 TYR B O 1
ATOM 4956 N N . SER B 2 467 ? 17.879 9.342 54.958 1.00 37.29 465 SER B N 1
ATOM 4957 C CA . SER B 2 467 ? 16.487 9.071 55.299 1.00 35.14 465 SER B CA 1
ATOM 4958 C C . SER B 2 467 ? 16.177 7.588 55.183 1.00 37.03 465 SER B C 1
ATOM 4959 O O . SER B 2 467 ? 15.489 7.018 56.039 1.00 35.75 465 SER B O 1
ATOM 4962 N N . MET B 2 468 ? 16.701 6.938 54.146 1.00 32.33 466 MET B N 1
ATOM 4963 C CA . MET B 2 468 ? 16.357 5.544 53.905 1.00 25.24 466 MET B CA 1
ATOM 4964 C C . MET B 2 468 ? 17.209 4.599 54.743 1.00 28.49 466 MET B C 1
ATOM 4965 O O . MET B 2 468 ? 16.690 3.619 55.288 1.00 31.25 466 MET B O 1
ATOM 4970 N N . PHE B 2 469 ? 18.507 4.881 54.877 1.00 22.50 467 PHE B N 1
ATOM 4971 C CA . PHE B 2 469 ? 19.360 4.019 55.690 1.00 31.85 467 PHE B CA 1
ATOM 4972 C C . PHE B 2 469 ? 18.998 4.108 57.169 1.00 31.78 467 PHE B C 1
ATOM 4973 O O . PHE B 2 469 ? 19.100 3.115 57.898 1.00 34.81 467 PHE B O 1
ATOM 4981 N N . TRP B 2 470 ? 18.578 5.281 57.640 1.00 27.51 468 TRP B N 1
ATOM 4982 C CA . TRP B 2 470 ? 18.195 5.357 59.044 1.00 31.70 468 TRP B CA 1
ATOM 4983 C C . TRP B 2 470 ? 16.825 4.738 59.278 1.00 37.23 468 TRP B C 1
ATOM 4984 O O . TRP B 2 470 ? 16.589 4.118 60.322 1.00 37.27 468 TRP B O 1
ATOM 4995 N N . TYR B 2 471 ? 15.911 4.896 58.320 1.00 38.88 469 TYR B N 1
ATOM 4996 C CA . TYR B 2 471 ? 14.601 4.274 58.455 1.00 33.07 469 TYR B CA 1
ATOM 4997 C C . TYR B 2 471 ? 14.711 2.753 58.478 1.00 28.03 469 TYR B C 1
ATOM 4998 O O . TYR B 2 471 ? 14.037 2.091 59.274 1.00 29.11 469 TYR B O 1
ATOM 5007 N N . VAL B 2 472 ? 15.556 2.181 57.618 1.00 36.03 470 VAL B N 1
ATOM 5008 C CA . VAL B 2 472 ? 15.789 0.739 57.667 1.00 33.50 470 VAL B CA 1
ATOM 5009 C C . VAL B 2 472 ? 16.429 0.354 58.993 1.00 33.51 470 VAL B C 1
ATOM 5010 O O . VAL B 2 472 ? 16.079 -0.669 59.596 1.00 41.19 470 VAL B O 1
ATOM 5014 N N . TYR B 2 473 ? 17.377 1.164 59.466 1.00 33.96 471 TYR B N 1
ATOM 5015 C CA . TYR B 2 473 ? 17.931 0.953 60.798 1.00 39.40 471 TYR B CA 1
ATOM 5016 C C . TYR B 2 473 ? 16.843 1.037 61.858 1.00 39.44 471 TYR B C 1
ATOM 5017 O O . TYR B 2 473 ? 16.841 0.263 62.822 1.00 41.79 471 TYR B O 1
ATOM 5026 N N . TYR B 2 474 ? 15.915 1.982 61.697 1.00 37.80 472 TYR B N 1
ATOM 5027 C CA . TYR B 2 474 ? 14.743 2.044 62.564 1.00 35.68 472 TYR B CA 1
ATOM 5028 C C . TYR B 2 474 ? 13.920 0.765 62.466 1.00 41.97 472 TYR B C 1
ATOM 5029 O O . TYR B 2 474 ? 13.512 0.199 63.487 1.00 46.67 472 TYR B O 1
ATOM 5038 N N . LEU B 2 475 ? 13.679 0.287 61.244 1.00 34.95 473 LEU B N 1
ATOM 5039 C CA . LEU B 2 475 ? 12.925 -0.948 61.066 1.00 29.05 473 LEU B CA 1
ATOM 5040 C C . LEU B 2 475 ? 13.699 -2.153 61.581 1.00 35.16 473 LEU B C 1
ATOM 5041 O O . LEU B 2 475 ? 13.113 -3.065 62.177 1.00 37.65 473 LEU B O 1
ATOM 5046 N N . SER B 2 476 ? 15.012 -2.188 61.338 1.00 35.11 474 SER B N 1
ATOM 5047 C CA . SER B 2 476 ? 15.809 -3.332 61.764 1.00 32.90 474 SER B CA 1
ATOM 5048 C C . SER B 2 476 ? 15.845 -3.449 63.279 1.00 33.09 474 SER B C 1
ATOM 5049 O O . SER B 2 476 ? 15.894 -4.562 63.815 1.00 34.26 474 SER B O 1
ATOM 5052 N N . HIS B 2 477 ? 15.830 -2.317 63.983 1.00 38.20 475 HIS B N 1
ATOM 5053 C CA . HIS B 2 477 ? 15.758 -2.349 65.440 1.00 39.97 475 HIS B CA 1
ATOM 5054 C C . HIS B 2 477 ? 14.469 -3.014 65.903 1.00 34.89 475 HIS B C 1
ATOM 5055 O O . HIS B 2 477 ? 14.484 -3.879 66.786 1.00 40.60 475 HIS B O 1
ATOM 5062 N N . HIS B 2 478 ? 13.342 -2.634 65.298 1.00 25.38 476 HIS B N 1
ATOM 5063 C CA . HIS B 2 478 ? 12.060 -3.222 65.668 1.00 25.61 476 HIS B CA 1
ATOM 5064 C C . HIS B 2 478 ? 11.994 -4.705 65.332 1.00 33.03 476 HIS B C 1
ATOM 5065 O O . HIS B 2 478 ? 11.358 -5.477 66.059 1.00 40.15 476 HIS B O 1
ATOM 5072 N N . LEU B 2 479 ? 12.633 -5.121 64.240 1.00 31.34 477 LEU B N 1
ATOM 5073 C CA . LEU B 2 479 ? 12.631 -6.534 63.880 1.00 32.50 477 LEU B CA 1
ATOM 5074 C C . LEU B 2 479 ? 13.547 -7.333 64.794 1.00 35.09 477 LEU B C 1
ATOM 5075 O O . LEU B 2 479 ? 13.229 -8.469 65.160 1.00 41.10 477 LEU B O 1
ATOM 5080 N N . GLU B 2 480 ? 14.689 -6.759 65.174 1.00 38.80 478 GLU B N 1
ATOM 5081 C CA . GLU B 2 480 ? 15.550 -7.430 66.140 1.00 40.93 478 GLU B CA 1
ATOM 5082 C C . GLU B 2 480 ? 14.876 -7.521 67.501 1.00 42.18 478 GLU B C 1
ATOM 5083 O O . GLU B 2 480 ? 14.972 -8.550 68.180 1.00 48.73 478 GLU B O 1
ATOM 5089 N N . THR B 2 481 ? 14.201 -6.449 67.920 1.00 33.16 479 THR B N 1
ATOM 5090 C CA . THR B 2 481 ? 13.458 -6.486 69.172 1.00 31.59 479 THR B CA 1
ATOM 5091 C C . THR B 2 481 ? 12.418 -7.598 69.150 1.00 38.20 479 THR B C 1
ATOM 5092 O O . THR B 2 481 ? 12.314 -8.391 70.093 1.00 42.83 479 THR B O 1
ATOM 5096 N N . PHE B 2 482 ? 11.652 -7.682 68.062 1.00 38.86 480 PHE B N 1
ATOM 5097 C CA . PHE B 2 482 ? 10.609 -8.696 67.952 1.00 38.18 480 PHE B CA 1
ATOM 5098 C C . PHE B 2 482 ? 11.200 -10.101 67.960 1.00 37.33 480 PHE B C 1
ATOM 5099 O O . PHE B 2 482 ? 10.726 -10.984 68.685 1.00 33.41 480 PHE B O 1
ATOM 5107 N N . LEU B 2 483 ? 12.240 -10.325 67.152 1.00 36.09 481 LEU B N 1
ATOM 5108 C CA . LEU B 2 483 ? 12.856 -11.646 67.073 1.00 35.63 481 LEU B CA 1
ATOM 5109 C C . LEU B 2 483 ? 13.498 -12.044 68.396 1.00 42.95 481 LEU B C 1
ATOM 5110 O O . LEU B 2 483 ? 13.466 -13.220 68.779 1.00 44.81 481 LEU B O 1
ATOM 5115 N N . LYS B 2 484 ? 14.085 -11.081 69.108 1.00 43.28 482 LYS B N 1
ATOM 5116 C CA . LYS B 2 484 ? 14.710 -11.395 70.387 1.00 38.75 482 LYS B CA 1
ATOM 5117 C C . LYS B 2 484 ? 13.666 -11.809 71.417 1.00 42.95 482 LYS B C 1
ATOM 5118 O O . LYS B 2 484 ? 13.887 -12.750 72.189 1.00 44.02 482 LYS B O 1
ATOM 5124 N N . ASP B 2 485 ? 12.517 -11.127 71.436 1.00 44.81 483 ASP B N 1
ATOM 5125 C CA . ASP B 2 485 ? 11.434 -11.525 72.332 1.00 41.62 483 ASP B CA 1
ATOM 5126 C C . ASP B 2 485 ? 10.908 -12.907 71.973 1.00 45.10 483 ASP B C 1
ATOM 5127 O O . ASP B 2 485 ? 10.620 -13.721 72.859 1.00 50.19 483 ASP B O 1
ATOM 5132 N N . SER B 2 486 ? 10.768 -13.184 70.674 1.00 34.16 484 SER B N 1
ATOM 5133 C CA . SER B 2 486 ? 10.337 -14.507 70.236 1.00 38.29 484 SER B CA 1
ATOM 5134 C C . SER B 2 486 ? 11.317 -15.580 70.687 1.00 38.90 484 SER B C 1
ATOM 5135 O O . SER B 2 486 ? 10.911 -16.678 71.087 1.00 35.98 484 SER B O 1
ATOM 5138 N N . GLN B 2 487 ? 12.614 -15.276 70.625 1.00 35.36 485 GLN B N 1
ATOM 5139 C CA . GLN B 2 487 ? 13.629 -16.253 70.994 1.00 30.61 485 GLN B CA 1
ATOM 5140 C C . GLN B 2 487 ? 13.649 -16.481 72.499 1.00 33.35 485 GLN B C 1
ATOM 5141 O O . GLN B 2 487 ? 13.901 -17.600 72.961 1.00 32.94 485 GLN B O 1
ATOM 5147 N N . ASN B 2 488 ? 13.386 -15.430 73.279 1.00 38.56 486 ASN B N 1
ATOM 5148 C CA . ASN B 2 488 ? 13.305 -15.580 74.728 1.00 40.86 486 ASN B CA 1
ATOM 5149 C C . ASN B 2 488 ? 12.155 -16.494 75.121 1.00 47.02 486 ASN B C 1
ATOM 5150 O O . ASN B 2 488 ? 12.295 -17.329 76.022 1.00 57.37 486 ASN B O 1
ATOM 5155 N N . ASP B 2 489 ? 11.004 -16.343 74.462 1.00 51.06 487 ASP B N 1
ATOM 5156 C CA . ASP B 2 489 ? 9.887 -17.243 74.721 1.00 50.75 487 ASP B CA 1
ATOM 5157 C C . ASP B 2 489 ? 10.233 -18.668 74.320 1.00 48.49 487 ASP B C 1
ATOM 5158 O O . ASP B 2 489 ? 9.902 -19.620 75.038 1.00 55.30 487 ASP B O 1
ATOM 5163 N N . ILE B 2 490 ? 10.904 -18.832 73.177 1.00 47.21 488 ILE B N 1
ATOM 5164 C CA . ILE B 2 490 ? 11.315 -20.162 72.732 1.00 45.97 488 ILE B CA 1
ATOM 5165 C C . ILE B 2 490 ? 12.263 -20.789 73.744 1.00 45.56 488 ILE B C 1
ATOM 5166 O O . ILE B 2 490 ? 12.088 -21.944 74.154 1.00 41.03 488 ILE B O 1
ATOM 5171 N N . GLU B 2 491 ? 13.288 -20.038 74.156 1.00 34.75 489 GLU B N 1
ATOM 5172 C CA . GLU B 2 491 ? 14.205 -20.540 75.172 1.00 57.56 489 GLU B CA 1
ATOM 5173 C C . GLU B 2 491 ? 13.489 -20.802 76.489 1.00 60.16 489 GLU B C 1
ATOM 5174 O O . GLU B 2 491 ? 13.852 -21.732 77.219 1.00 52.10 489 GLU B O 1
ATOM 5180 N N . SER B 2 492 ? 12.466 -20.002 76.803 1.00 64.42 490 SER B N 1
ATOM 5181 C CA . SER B 2 492 ? 11.705 -20.222 78.028 1.00 59.99 490 SER B CA 1
ATOM 5182 C C . SER B 2 492 ? 11.005 -21.575 78.006 1.00 64.26 490 SER B C 1
ATOM 5183 O O . SER B 2 492 ? 10.987 -22.289 79.016 1.00 71.31 490 SER B O 1
ATOM 5186 N N . ASN B 2 493 ? 10.428 -21.949 76.861 1.00 60.18 491 ASN B N 1
ATOM 5187 C CA . ASN B 2 493 ? 9.780 -23.253 76.764 1.00 55.93 491 ASN B CA 1
ATOM 5188 C C . ASN B 2 493 ? 10.796 -24.387 76.825 1.00 54.84 491 ASN B C 1
ATOM 5189 O O . ASN B 2 493 ? 10.509 -25.446 77.396 1.00 51.98 491 ASN B O 1
ATOM 5194 N N . ILE B 2 494 ? 11.987 -24.181 76.258 1.00 54.70 492 ILE B N 1
ATOM 5195 C CA . ILE B 2 494 ? 13.039 -25.190 76.342 1.00 53.19 492 ILE B CA 1
ATOM 5196 C C . ILE B 2 494 ? 13.468 -25.401 77.791 1.00 58.22 492 ILE B C 1
ATOM 5197 O O . ILE B 2 494 ? 13.610 -26.541 78.249 1.00 55.18 492 ILE B O 1
ATOM 5202 N N . ASN B 2 495 ? 13.669 -24.312 78.541 1.00 65.48 493 ASN B N 1
ATOM 5203 C CA . ASN B 2 495 ? 14.073 -24.442 79.939 1.00 70.43 493 ASN B CA 1
ATOM 5204 C C . ASN B 2 495 ? 13.007 -25.146 80.770 1.00 67.55 493 ASN B C 1
ATOM 5205 O O . ASN B 2 495 ? 13.338 -25.859 81.725 1.00 72.22 493 ASN B O 1
ATOM 5210 N N . ALA B 2 496 ? 11.730 -24.955 80.429 1.00 59.86 494 ALA B N 1
ATOM 5211 C CA . ALA B 2 496 ? 10.665 -25.680 81.114 1.00 49.35 494 ALA B CA 1
ATOM 5212 C C . ALA B 2 496 ? 10.817 -27.183 80.930 1.00 49.38 494 ALA B C 1
ATOM 5213 O O . ALA B 2 496 ? 10.660 -27.951 81.885 1.00 57.76 494 ALA B O 1
ATOM 5215 N N . ILE B 2 497 ? 11.120 -27.624 79.708 1.00 55.21 495 ILE B N 1
ATOM 5216 C CA . ILE B 2 497 ? 11.300 -29.052 79.469 1.00 51.87 495 ILE B CA 1
ATOM 5217 C C . ILE B 2 497 ? 12.560 -29.548 80.162 1.00 55.44 495 ILE B C 1
ATOM 5218 O O . ILE B 2 497 ? 12.577 -30.638 80.748 1.00 57.01 495 ILE B O 1
ATOM 5223 N N . HIS B 2 498 ? 13.631 -28.754 80.114 1.00 58.36 496 HIS B N 1
ATOM 5224 C CA . HIS B 2 498 ? 14.838 -29.090 80.858 1.00 61.09 496 HIS B CA 1
ATOM 5225 C C . HIS B 2 498 ? 14.568 -29.168 82.356 1.00 62.12 496 HIS B C 1
ATOM 5226 O O . HIS B 2 498 ? 15.243 -29.922 83.067 1.00 60.52 496 HIS B O 1
ATOM 5233 N N . SER B 2 499 ? 13.588 -28.409 82.854 1.00 64.26 497 SER B N 1
ATOM 5234 C CA . SER B 2 499 ? 13.291 -28.450 84.283 1.00 69.21 497 SER B CA 1
ATOM 5235 C C . SER B 2 499 ? 12.618 -29.762 84.672 1.00 69.02 497 SER B C 1
ATOM 5236 O O . SER B 2 499 ? 12.862 -30.288 85.763 1.00 76.89 497 SER B O 1
ATOM 5239 N N . MET B 2 500 ? 11.774 -30.311 83.794 1.00 69.25 498 MET B N 1
ATOM 5240 C CA . MET B 2 500 ? 11.164 -31.605 84.083 1.00 66.89 498 MET B CA 1
ATOM 5241 C C . MET B 2 500 ? 12.210 -32.709 84.156 1.00 68.40 498 MET B C 1
ATOM 5242 O O . MET B 2 500 ? 12.047 -33.669 84.919 1.00 71.17 498 MET B O 1
ATOM 5247 N N . ASN B 2 501 ? 13.291 -32.589 83.381 1.00 64.13 499 ASN B N 1
ATOM 5248 C CA . ASN B 2 501 ? 14.334 -33.609 83.408 1.00 62.90 499 ASN B CA 1
ATOM 5249 C C . ASN B 2 501 ? 15.078 -33.601 84.739 1.00 67.86 499 ASN B C 1
ATOM 5250 O O . ASN B 2 501 ? 15.339 -34.664 85.316 1.00 64.98 499 ASN B O 1
ATOM 5255 N N . LYS B 2 502 ? 15.427 -32.413 85.242 1.00 72.51 500 LYS B N 1
ATOM 5256 C CA . LYS B 2 502 ? 16.078 -32.320 86.546 1.00 76.04 500 LYS B CA 1
ATOM 5257 C C . LYS B 2 502 ? 15.147 -32.785 87.658 1.00 76.33 500 LYS B C 1
ATOM 5258 O O . LYS B 2 502 ? 15.580 -33.451 88.605 1.00 79.57 500 LYS B O 1
ATOM 5264 N N . LYS B 2 503 ? 13.861 -32.445 87.554 1.00 74.53 501 LYS B N 1
ATOM 5265 C CA . LYS B 2 503 ? 12.874 -32.847 88.548 1.00 75.48 501 LYS B CA 1
ATOM 5266 C C . LYS B 2 503 ? 12.657 -34.357 88.573 1.00 75.84 501 LYS B C 1
ATOM 5267 O O . LYS B 2 503 ? 12.138 -34.880 89.565 1.00 81.84 501 LYS B O 1
ATOM 5273 N N . LEU B 2 504 ? 13.055 -35.070 87.516 1.00 71.23 502 LEU B N 1
ATOM 5274 C CA . LEU B 2 504 ? 12.882 -36.517 87.450 1.00 69.83 502 LEU B CA 1
ATOM 5275 C C . LEU B 2 504 ? 14.037 -37.287 88.073 1.00 69.72 502 LEU B C 1
ATOM 5276 O O . LEU B 2 504 ? 13.837 -38.415 88.541 1.00 63.84 502 LEU B O 1
ATOM 5281 N N . LYS B 2 505 ? 15.244 -36.715 88.076 1.00 80.13 503 LYS B N 1
ATOM 5282 C CA . LYS B 2 505 ? 16.387 -37.406 88.665 1.00 81.23 503 LYS B CA 1
ATOM 5283 C C . LYS B 2 505 ? 16.304 -37.410 90.187 1.00 85.84 503 LYS B C 1
ATOM 5284 O O . LYS B 2 505 ? 16.702 -38.385 90.836 1.00 89.78 503 LYS B O 1
ATOM 5290 N N . LYS B 2 506 ? 15.790 -36.332 90.772 1.00 83.82 504 LYS B N 1
ATOM 5291 C CA . LYS B 2 506 ? 15.612 -36.244 92.213 1.00 88.89 504 LYS B CA 1
ATOM 5292 C C . LYS B 2 506 ? 14.350 -36.948 92.694 1.00 93.30 504 LYS B C 1
ATOM 5293 O O . LYS B 2 506 ? 14.124 -37.020 93.907 1.00 98.35 504 LYS B O 1
ATOM 5299 N N . LEU B 2 507 ? 13.533 -37.469 91.782 1.00 88.53 505 LEU B N 1
ATOM 5300 C CA . LEU B 2 507 ? 12.287 -38.130 92.139 1.00 89.45 505 LEU B CA 1
ATOM 5301 C C . LEU B 2 507 ? 12.480 -39.634 92.279 1.00 93.75 505 LEU B C 1
ATOM 5302 O O . LEU B 2 507 ? 13.370 -40.230 91.667 1.00 90.07 505 LEU B O 1
ATOM 5307 N N . LYS B 2 508 ? 11.624 -40.242 93.091 1.00 104.66 506 LYS B N 1
ATOM 5308 C CA . LYS B 2 508 ? 11.580 -41.684 93.272 1.00 106.64 506 LYS B CA 1
ATOM 5309 C C . LYS B 2 508 ? 10.354 -42.249 92.567 1.00 105.03 506 LYS B C 1
ATOM 5310 O O . LYS B 2 508 ? 9.443 -41.519 92.167 1.00 108.31 506 LYS B O 1
ATOM 5316 N N . ALA B 2 509 ? 10.342 -43.571 92.416 1.00 101.89 507 ALA B N 1
ATOM 5317 C CA . ALA B 2 509 ? 9.254 -44.234 91.707 1.00 90.67 507 ALA B CA 1
ATOM 5318 C C . ALA B 2 509 ? 7.932 -44.002 92.427 1.00 88.00 507 ALA B C 1
ATOM 5319 O O . ALA B 2 509 ? 7.798 -44.306 93.616 1.00 81.55 507 ALA B O 1
ATOM 5321 N N . GLY B 2 510 ? 6.960 -43.456 91.706 1.00 84.48 508 GLY B N 1
ATOM 5322 C CA . GLY B 2 510 ? 5.662 -43.195 92.296 1.00 89.46 508 GLY B CA 1
ATOM 5323 C C . GLY B 2 510 ? 4.685 -42.714 91.248 1.00 85.87 508 GLY B C 1
ATOM 5324 O O . GLY B 2 510 ? 5.032 -42.521 90.080 1.00 76.38 508 GLY B O 1
ATOM 5325 N N . GLU B 2 511 ? 3.440 -42.526 91.693 1.00 93.58 509 GLU B N 1
ATOM 5326 C CA . GLU B 2 511 ? 2.399 -42.023 90.803 1.00 93.98 509 GLU B CA 1
ATOM 5327 C C . GLU B 2 511 ? 2.725 -40.619 90.312 1.00 92.53 509 GLU B C 1
ATOM 5328 O O . GLU B 2 511 ? 2.467 -40.283 89.150 1.00 89.11 509 GLU B O 1
ATOM 5334 N N . LYS B 2 512 ? 3.298 -39.783 91.181 1.00 95.59 510 LYS B N 1
ATOM 5335 C CA . LYS B 2 512 ? 3.624 -38.419 90.782 1.00 87.59 510 LYS B CA 1
ATOM 5336 C C . LYS B 2 512 ? 4.797 -38.381 89.811 1.00 81.61 510 LYS B C 1
ATOM 5337 O O . LYS B 2 512 ? 4.867 -37.482 88.966 1.00 76.76 510 LYS B O 1
ATOM 5343 N N . LYS B 2 513 ? 5.721 -39.341 89.909 1.00 81.92 511 LYS B N 1
ATOM 5344 C CA . LYS B 2 513 ? 6.829 -39.382 88.959 1.00 82.47 511 LYS B CA 1
ATOM 5345 C C . LYS B 2 513 ? 6.372 -39.900 87.601 1.00 78.01 511 LYS B C 1
ATOM 5346 O O . LYS B 2 513 ? 6.849 -39.432 86.559 1.00 71.63 511 LYS B O 1
ATOM 5352 N N . ASP B 2 514 ? 5.447 -40.864 87.589 1.00 80.22 512 ASP B N 1
ATOM 5353 C CA . ASP B 2 514 ? 4.934 -41.374 86.322 1.00 79.68 512 ASP B CA 1
ATOM 5354 C C . ASP B 2 514 ? 4.209 -40.291 85.533 1.00 77.84 512 ASP B C 1
ATOM 5355 O O . ASP B 2 514 ? 4.260 -40.284 84.298 1.00 71.99 512 ASP B O 1
ATOM 5360 N N . GLN B 2 515 ? 3.529 -39.372 86.223 1.00 82.50 513 GLN B N 1
ATOM 5361 C CA . GLN B 2 515 ? 2.888 -38.258 85.529 1.00 81.39 513 GLN B CA 1
ATOM 5362 C C . GLN B 2 515 ? 3.926 -37.333 84.908 1.00 77.49 513 GLN B C 1
ATOM 5363 O O . GLN B 2 515 ? 3.722 -36.814 83.804 1.00 68.84 513 GLN B O 1
ATOM 5369 N N . LEU B 2 516 ? 5.049 -37.127 85.597 1.00 80.76 514 LEU B N 1
ATOM 5370 C CA . LEU B 2 516 ? 6.082 -36.230 85.092 1.00 78.39 514 LEU B CA 1
ATOM 5371 C C . LEU B 2 516 ? 6.861 -36.855 83.938 1.00 79.52 514 LEU B C 1
ATOM 5372 O O . LEU B 2 516 ? 7.137 -36.180 82.940 1.00 84.30 514 LEU B O 1
ATOM 5377 N N . ARG B 2 517 ? 7.230 -38.135 84.056 1.00 78.50 515 ARG B N 1
ATOM 5378 C CA . ARG B 2 517 ? 7.947 -38.791 82.967 1.00 72.71 515 ARG B CA 1
ATOM 5379 C C . ARG B 2 517 ? 7.090 -38.867 81.714 1.00 63.76 515 ARG B C 1
ATOM 5380 O O . ARG B 2 517 ? 7.610 -38.767 80.597 1.00 56.80 515 ARG B O 1
ATOM 5388 N N . LEU B 2 518 ? 5.777 -39.037 81.877 1.00 65.21 516 LEU B N 1
ATOM 5389 C CA . LEU B 2 518 ? 4.885 -39.010 80.724 1.00 65.59 516 LEU B CA 1
ATOM 5390 C C . LEU B 2 518 ? 4.811 -37.611 80.127 1.00 67.25 516 LEU B C 1
ATOM 5391 O O . LEU B 2 518 ? 4.794 -37.451 78.901 1.00 69.92 516 LEU B O 1
ATOM 5396 N N . LYS B 2 519 ? 4.769 -36.587 80.981 1.00 68.27 517 LYS B N 1
ATOM 5397 C CA . LYS B 2 519 ? 4.797 -35.210 80.500 1.00 65.62 517 LYS B CA 1
ATOM 5398 C C . LYS B 2 519 ? 6.116 -34.889 79.812 1.00 58.92 517 LYS B C 1
ATOM 5399 O O . LYS B 2 519 ? 6.130 -34.265 78.744 1.00 58.72 517 LYS B O 1
ATOM 5405 N N . TYR B 2 520 ? 7.236 -35.303 80.410 1.00 57.58 518 TYR B N 1
ATOM 5406 C CA . TYR B 2 520 ? 8.541 -34.999 79.833 1.00 50.58 518 TYR B CA 1
ATOM 5407 C C . TYR B 2 520 ? 8.737 -35.706 78.499 1.00 52.60 518 TYR B C 1
ATOM 5408 O O . TYR B 2 520 ? 9.202 -35.095 77.530 1.00 50.72 518 TYR B O 1
ATOM 5417 N N . ARG B 2 521 ?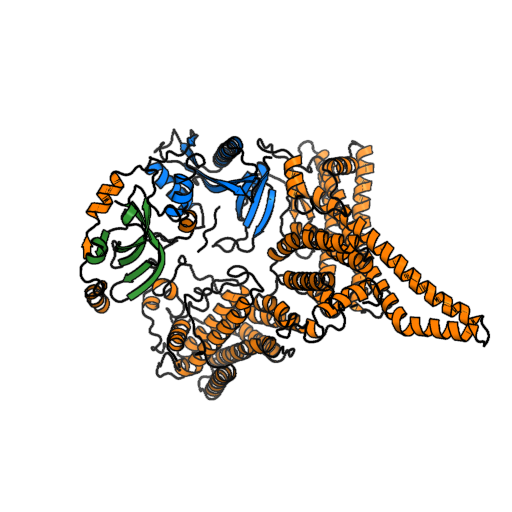 8.384 -36.991 78.428 1.00 57.71 519 ARG B N 1
ATOM 5418 C CA . ARG B 2 521 ? 8.570 -37.737 77.190 1.00 56.46 519 ARG B CA 1
ATOM 5419 C C . ARG B 2 521 ? 7.675 -37.208 76.077 1.00 45.67 519 ARG B C 1
ATOM 5420 O O . ARG B 2 521 ? 8.053 -37.263 74.902 1.00 45.62 519 ARG B O 1
ATOM 5428 N N . PHE B 2 522 ? 6.499 -36.682 76.423 1.00 43.07 520 PHE B N 1
ATOM 5429 C CA . PHE B 2 522 ? 5.652 -36.056 75.416 1.00 46.02 520 PHE B CA 1
ATOM 5430 C C . PHE B 2 522 ? 6.317 -34.818 74.829 1.00 47.57 520 PHE B C 1
ATOM 5431 O O . PHE B 2 522 ? 6.314 -34.621 73.608 1.00 46.33 520 PHE B O 1
ATOM 5439 N N . ALA B 2 523 ? 6.893 -33.969 75.684 1.00 49.47 521 ALA B N 1
ATOM 5440 C CA . ALA B 2 523 ? 7.505 -32.738 75.199 1.00 50.88 521 ALA B CA 1
ATOM 5441 C C . ALA B 2 523 ? 8.751 -33.024 74.369 1.00 49.90 521 ALA B C 1
ATOM 5442 O O . ALA B 2 523 ? 9.003 -32.347 73.366 1.00 48.49 521 ALA B O 1
ATOM 5444 N N . MET B 2 524 ? 9.542 -34.021 74.768 1.00 49.06 522 MET B N 1
ATOM 5445 C CA . MET B 2 524 ? 10.742 -34.349 74.007 1.00 45.25 522 MET B CA 1
ATOM 5446 C C . MET B 2 524 ? 10.403 -34.913 72.635 1.00 50.60 522 MET B C 1
ATOM 5447 O O . MET B 2 524 ? 11.155 -34.700 71.676 1.00 59.06 522 MET B O 1
ATOM 5452 N N . ASP B 2 525 ? 9.279 -35.621 72.518 1.00 52.44 523 ASP B N 1
ATOM 5453 C CA . ASP B 2 525 ? 8.947 -36.295 71.270 1.00 51.95 523 ASP B CA 1
ATOM 5454 C C . ASP B 2 525 ? 8.238 -35.378 70.283 1.00 47.18 523 ASP B C 1
ATOM 5455 O O . ASP B 2 525 ? 8.395 -35.546 69.070 1.00 46.59 523 ASP B O 1
ATOM 5460 N N . ASN B 2 526 ? 7.474 -34.404 70.778 1.00 48.16 524 ASN B N 1
ATOM 5461 C CA . ASN B 2 526 ? 6.619 -33.581 69.938 1.00 50.13 524 ASN B CA 1
ATOM 5462 C C . ASN B 2 526 ? 6.959 -32.099 69.960 1.00 47.96 524 ASN B C 1
ATOM 5463 O O . ASN B 2 526 ? 6.341 -31.335 69.209 1.00 53.98 524 ASN B O 1
ATOM 5468 N N . GLU B 2 527 ? 7.895 -31.657 70.800 1.00 44.12 525 GLU B N 1
ATOM 5469 C CA . GLU B 2 527 ? 8.088 -30.220 70.965 1.00 48.28 525 GLU B CA 1
ATOM 5470 C C . GLU B 2 527 ? 9.555 -29.804 70.985 1.00 49.76 525 GLU B C 1
ATOM 5471 O O . GLU B 2 527 ? 9.910 -28.754 70.438 1.00 46.93 525 GLU B O 1
ATOM 5477 N N . MET B 2 528 ? 10.417 -30.616 71.601 1.00 45.68 526 MET B N 1
ATOM 5478 C CA . MET B 2 528 ? 11.794 -30.183 71.829 1.00 41.13 526 MET B CA 1
ATOM 5479 C C . MET B 2 528 ? 12.558 -30.004 70.519 1.00 40.97 526 MET B C 1
ATOM 5480 O O . MET B 2 528 ? 13.289 -29.020 70.355 1.00 37.20 526 MET B O 1
ATOM 5485 N N . GLU B 2 529 ? 12.400 -30.938 69.574 1.00 42.51 527 GLU B N 1
ATOM 5486 C CA . GLU B 2 529 ? 13.128 -30.851 68.308 1.00 40.03 527 GLU B CA 1
ATOM 5487 C C . GLU B 2 529 ? 12.809 -29.552 67.579 1.00 28.61 527 GLU B C 1
ATOM 5488 O O . GLU B 2 529 ? 13.710 -28.867 67.082 1.00 29.15 527 GLU B O 1
ATOM 5494 N N . GLN B 2 530 ? 11.524 -29.200 67.503 1.00 28.74 528 GLN B N 1
ATOM 5495 C CA . GLN B 2 530 ? 11.133 -27.965 66.832 1.00 30.24 528 GLN B CA 1
ATOM 5496 C C . GLN B 2 530 ? 11.603 -26.741 67.607 1.00 36.62 528 GLN B C 1
ATOM 5497 O O . GLN B 2 530 ? 12.026 -25.746 67.007 1.00 46.36 528 GLN B O 1
ATOM 5503 N N . LEU B 2 531 ? 11.537 -26.796 68.939 1.00 36.02 529 LEU B N 1
ATOM 5504 C CA . LEU B 2 531 ? 11.989 -25.673 69.752 1.00 30.24 529 LEU B CA 1
ATOM 5505 C C . LEU B 2 531 ? 13.458 -25.368 69.497 1.00 34.45 529 LEU B C 1
ATOM 5506 O O . LEU B 2 531 ? 13.836 -24.207 69.305 1.00 40.35 529 LEU B O 1
ATOM 5511 N N . GLN B 2 532 ? 14.304 -26.401 69.479 1.00 28.04 530 GLN B N 1
ATOM 5512 C CA . GLN B 2 532 ? 15.720 -26.184 69.202 1.00 27.59 530 GLN B CA 1
ATOM 5513 C C . GLN B 2 532 ? 15.929 -25.665 67.786 1.00 34.28 530 GLN B C 1
ATOM 5514 O O . GLN B 2 532 ? 16.710 -24.732 67.566 1.00 34.44 530 GLN B O 1
ATOM 5520 N N . ALA B 2 533 ? 15.229 -26.252 66.812 1.00 35.87 531 ALA B N 1
ATOM 5521 C CA . ALA B 2 533 ? 15.373 -25.814 65.429 1.00 35.60 531 ALA B CA 1
ATOM 5522 C C . ALA B 2 533 ? 14.900 -24.377 65.246 1.00 34.45 531 ALA B C 1
ATOM 5523 O O . ALA B 2 533 ? 15.585 -23.572 64.603 1.00 34.54 531 ALA B O 1
ATOM 5525 N N . THR B 2 534 ? 13.735 -24.032 65.801 1.00 29.77 532 THR B N 1
ATOM 5526 C CA . THR B 2 534 ? 13.249 -22.660 65.672 1.00 29.34 532 THR B CA 1
ATOM 5527 C C . THR B 2 534 ? 14.171 -21.685 66.390 1.00 31.37 532 THR B C 1
ATOM 5528 O O . THR B 2 534 ? 14.434 -20.586 65.889 1.00 37.72 532 THR B O 1
ATOM 5532 N N . LYS B 2 535 ? 14.678 -22.073 67.562 1.00 31.16 533 LYS B N 1
ATOM 5533 C CA . LYS B 2 535 ? 15.620 -21.219 68.278 1.00 32.01 533 LYS B CA 1
ATOM 5534 C C . LYS B 2 535 ? 16.870 -20.965 67.448 1.00 30.13 533 LYS B C 1
ATOM 5535 O O . LYS B 2 535 ? 17.307 -19.818 67.306 1.00 32.54 533 LYS B O 1
ATOM 5541 N N . GLN B 2 536 ? 17.460 -22.025 66.893 1.00 34.58 534 GLN B N 1
ATOM 5542 C CA . GLN B 2 536 ? 18.658 -21.863 66.078 1.00 41.94 534 GLN B CA 1
ATOM 5543 C C . GLN B 2 536 ? 18.359 -21.078 64.808 1.00 44.79 534 GLN B C 1
ATOM 5544 O O . GLN B 2 536 ? 19.221 -20.349 64.306 1.00 47.61 534 GLN B O 1
ATOM 5550 N N . PHE B 2 537 ? 17.142 -21.212 64.276 1.00 49.07 535 PHE B N 1
ATOM 5551 C CA . PHE B 2 537 ? 16.743 -20.388 63.140 1.00 47.72 535 PHE B CA 1
ATOM 5552 C C . PHE B 2 537 ? 16.628 -18.922 63.544 1.00 46.68 535 PHE B C 1
ATOM 5553 O O . PHE B 2 537 ? 17.039 -18.029 62.793 1.00 48.75 535 PHE B O 1
ATOM 5561 N N . LEU B 2 538 ? 16.081 -18.658 64.735 1.00 40.18 536 LEU B N 1
ATOM 5562 C CA . LEU B 2 538 ? 16.010 -17.291 65.242 1.00 28.82 536 LEU B CA 1
ATOM 5563 C C . LEU B 2 538 ? 17.391 -16.748 65.569 1.00 33.31 536 LEU B C 1
ATOM 5564 O O . LEU B 2 538 ? 17.611 -15.532 65.508 1.00 36.90 536 LEU B O 1
ATOM 5569 N N . ASN B 2 539 ? 18.330 -17.627 65.918 1.00 39.98 537 ASN B N 1
ATOM 5570 C CA . ASN B 2 539 ? 19.698 -17.180 66.142 1.00 49.50 537 ASN B CA 1
ATOM 5571 C C . ASN B 2 539 ? 20.300 -16.644 64.853 1.00 50.55 537 ASN B C 1
ATOM 5572 O O . ASN B 2 539 ? 20.987 -15.617 64.859 1.00 50.09 537 ASN B O 1
ATOM 5577 N N . TYR B 2 540 ? 20.027 -17.321 63.733 1.00 45.29 538 TYR B N 1
ATOM 5578 C CA . TYR B 2 540 ? 20.494 -16.850 62.434 1.00 36.69 538 TYR B CA 1
ATOM 5579 C C . TYR B 2 540 ? 19.796 -15.558 62.037 1.00 36.16 538 TYR B C 1
ATOM 5580 O O . TYR B 2 540 ? 20.423 -14.651 61.477 1.00 35.02 538 TYR B O 1
ATOM 5589 N N . LEU B 2 541 ? 18.495 -15.457 62.317 1.00 34.61 539 LEU B N 1
ATOM 5590 C CA . LEU B 2 541 ? 17.767 -14.234 62.003 1.00 33.71 539 LEU B CA 1
ATOM 5591 C C . LEU B 2 541 ? 18.318 -13.049 62.783 1.00 37.80 539 LEU B C 1
ATOM 5592 O O . LEU B 2 541 ? 18.400 -11.933 62.257 1.00 39.06 539 LEU B O 1
ATOM 5597 N N . LEU B 2 542 ? 18.711 -13.275 64.039 1.00 37.49 540 LEU B N 1
ATOM 5598 C CA . LEU B 2 542 ? 19.291 -12.197 64.832 1.00 37.61 540 LEU B CA 1
ATOM 5599 C C . LEU B 2 542 ? 20.637 -11.754 64.268 1.00 34.83 540 LEU B C 1
ATOM 5600 O O . LEU B 2 542 ? 20.926 -10.554 64.216 1.00 34.33 540 LEU B O 1
ATOM 5605 N N . LYS B 2 543 ? 21.473 -12.700 63.840 1.00 21.17 541 LYS B N 1
ATOM 5606 C CA . LYS B 2 543 ? 22.730 -12.317 63.204 1.00 40.97 541 LYS B CA 1
ATOM 5607 C C . LYS B 2 543 ? 22.486 -11.664 61.851 1.00 38.69 541 LYS B C 1
ATOM 5608 O O . LYS B 2 543 ? 23.175 -10.705 61.486 1.00 32.72 541 LYS B O 1
ATOM 5614 N N . GLU B 2 544 ? 21.505 -12.170 61.099 1.00 34.37 542 GLU B N 1
ATOM 5615 C CA . GLU B 2 544 ? 21.170 -11.572 59.812 1.00 38.27 542 GLU B CA 1
ATOM 5616 C C . GLU B 2 544 ? 20.680 -10.137 59.974 1.00 42.93 542 GLU B C 1
ATOM 5617 O O . GLU B 2 544 ? 21.043 -9.261 59.180 1.00 50.91 542 GLU B O 1
ATOM 5623 N N . ILE B 2 545 ? 19.867 -9.868 60.997 1.00 33.54 543 ILE B N 1
ATOM 5624 C CA . ILE B 2 545 ? 19.280 -8.537 61.111 1.00 25.53 543 ILE B CA 1
ATOM 5625 C C . ILE B 2 545 ? 20.227 -7.541 61.769 1.00 27.09 543 ILE B C 1
ATOM 5626 O O . ILE B 2 545 ? 20.099 -6.333 61.536 1.00 29.17 543 ILE B O 1
ATOM 5631 N N . ASN B 2 546 ? 21.183 -8.006 62.575 1.00 33.56 544 ASN B N 1
ATOM 5632 C CA . ASN B 2 546 ? 22.194 -7.103 63.111 1.00 31.63 544 ASN B CA 1
ATOM 5633 C C . ASN B 2 546 ? 23.209 -6.696 62.053 1.00 33.82 544 ASN B C 1
ATOM 5634 O O . ASN B 2 546 ? 23.747 -5.585 62.113 1.00 37.16 544 ASN B O 1
ATOM 5639 N N . ILE B 2 547 ? 23.486 -7.570 61.083 1.00 35.74 545 ILE B N 1
ATOM 5640 C CA . ILE B 2 547 ? 24.310 -7.169 59.947 1.00 35.92 545 ILE B CA 1
ATOM 5641 C C . ILE B 2 547 ? 23.618 -6.059 59.169 1.00 32.64 545 ILE B C 1
ATOM 5642 O O . ILE B 2 547 ? 24.255 -5.093 58.731 1.00 35.80 545 ILE B O 1
ATOM 5647 N N . THR B 2 548 ? 22.302 -6.177 58.991 1.00 27.48 546 THR B N 1
ATOM 5648 C CA . THR B 2 548 ? 21.537 -5.111 58.358 1.00 26.74 546 THR B CA 1
ATOM 5649 C C . THR B 2 548 ? 21.600 -3.842 59.190 1.00 35.01 546 THR B C 1
ATOM 5650 O O . THR B 2 548 ? 21.893 -2.755 58.678 1.00 36.40 546 THR B O 1
ATOM 5654 N N . LYS B 2 549 ? 21.334 -3.974 60.491 1.00 42.09 547 LYS B N 1
ATOM 5655 C CA . LYS B 2 549 ? 21.307 -2.827 61.390 1.00 34.96 547 LYS B CA 1
ATOM 5656 C C . LYS B 2 549 ? 22.660 -2.126 61.429 1.00 29.70 547 LYS B C 1
ATOM 5657 O O . LYS B 2 549 ? 22.741 -0.895 61.344 1.00 25.41 547 LYS B O 1
ATOM 5663 N N . SER B 2 550 ? 23.740 -2.898 61.549 1.00 23.52 548 SER B N 1
ATOM 5664 C CA . SER B 2 550 ? 25.071 -2.301 61.577 1.00 21.78 548 SER B CA 1
ATOM 5665 C C . SER B 2 550 ? 25.376 -1.577 60.273 1.00 35.95 548 SER B C 1
ATOM 5666 O O . SER B 2 550 ? 25.783 -0.410 60.280 1.00 32.10 548 SER B O 1
ATOM 5669 N N . LEU B 2 551 ? 25.176 -2.254 59.137 1.00 34.64 549 LEU B N 1
ATOM 5670 C CA . LEU B 2 551 ? 25.471 -1.635 57.848 1.00 29.36 549 LEU B CA 1
ATOM 5671 C C . LEU B 2 551 ? 24.699 -0.334 57.663 1.00 30.26 549 LEU B C 1
ATOM 5672 O O . LEU B 2 551 ? 25.249 0.655 57.165 1.00 35.39 549 LEU B O 1
ATOM 5677 N N . CYS B 2 552 ? 23.425 -0.312 58.060 1.00 25.90 550 CYS B N 1
ATOM 5678 C CA . CYS B 2 552 ? 22.657 0.926 57.976 1.00 24.91 550 CYS B CA 1
ATOM 5679 C C . CYS B 2 552 ? 23.277 2.015 58.839 1.00 26.54 550 CYS B C 1
ATOM 5680 O O . CYS B 2 552 ? 23.419 3.161 58.396 1.00 25.50 550 CYS B O 1
ATOM 5683 N N . LEU B 2 553 ? 23.657 1.678 60.075 1.00 35.17 551 LEU B N 1
ATOM 5684 C CA . LEU B 2 553 ? 24.247 2.681 60.957 1.00 34.10 551 LEU B CA 1
ATOM 5685 C C . LEU B 2 553 ? 25.581 3.181 60.418 1.00 36.48 551 LEU B C 1
ATOM 5686 O O . LEU B 2 553 ? 25.915 4.358 60.590 1.00 40.54 551 LEU B O 1
ATOM 5691 N N . ILE B 2 554 ? 26.344 2.308 59.756 1.00 34.88 552 ILE B N 1
ATOM 5692 C CA . ILE B 2 554 ? 27.575 2.738 59.099 1.00 34.28 552 ILE B CA 1
ATOM 5693 C C . ILE B 2 554 ? 27.263 3.746 58.002 1.00 35.52 552 ILE B C 1
ATOM 5694 O O . ILE B 2 554 ? 27.952 4.763 57.852 1.00 35.11 552 ILE B O 1
ATOM 5699 N N . GLU B 2 555 ? 26.212 3.479 57.225 1.00 43.47 553 GLU B N 1
ATOM 5700 C CA . GLU B 2 555 ? 25.826 4.383 56.148 1.00 38.42 553 GLU B CA 1
ATOM 5701 C C . GLU B 2 555 ? 25.368 5.727 56.689 1.00 37.49 553 GLU B C 1
ATOM 5702 O O . GLU B 2 555 ? 25.693 6.776 56.120 1.00 40.54 553 GLU B O 1
ATOM 5708 N N . VAL B 2 556 ? 24.603 5.709 57.779 1.00 32.93 554 VAL B N 1
ATOM 5709 C CA . VAL B 2 556 ? 24.151 6.948 58.400 1.00 34.87 554 VAL B CA 1
ATOM 5710 C C . VAL B 2 556 ? 25.334 7.739 58.937 1.00 34.04 554 VAL B C 1
ATOM 5711 O O . VAL B 2 556 ? 25.406 8.964 58.774 1.00 24.83 554 VAL B O 1
ATOM 5715 N N . PHE B 2 557 ? 26.280 7.058 59.587 1.00 35.04 555 PHE B N 1
ATOM 5716 C CA . PHE B 2 557 ? 27.460 7.749 60.092 1.00 36.19 555 PHE B CA 1
ATOM 5717 C C . PHE B 2 557 ? 28.263 8.351 58.949 1.00 35.25 555 PHE B C 1
ATOM 5718 O O . PHE B 2 557 ? 28.715 9.499 59.034 1.00 32.45 555 PHE B O 1
ATOM 5726 N N . GLN B 2 558 ? 28.430 7.598 57.861 1.00 38.12 556 GLN B N 1
ATOM 5727 C CA . GLN B 2 558 ? 29.112 8.139 56.693 1.00 30.01 556 GLN B CA 1
ATOM 5728 C C . GLN B 2 558 ? 28.396 9.372 56.163 1.00 32.29 556 GLN B C 1
ATOM 5729 O O . GLN B 2 558 ? 29.038 10.375 55.834 1.00 35.47 556 GLN B O 1
ATOM 5735 N N . PHE B 2 559 ? 27.063 9.320 56.074 1.00 25.17 557 PHE B N 1
ATOM 5736 C CA . PHE B 2 559 ? 26.308 10.492 55.643 1.00 34.42 557 PHE B CA 1
ATOM 5737 C C . PHE B 2 559 ? 26.541 11.662 56.586 1.00 37.48 557 PHE B C 1
ATOM 5738 O O . PHE B 2 559 ? 26.770 12.795 56.145 1.00 33.41 557 PHE B O 1
ATOM 5746 N N . ALA B 2 560 ? 26.478 11.402 57.896 1.00 42.68 558 ALA B N 1
ATOM 5747 C CA . ALA B 2 560 ? 26.622 12.468 58.881 1.00 37.22 558 ALA B CA 1
ATOM 5748 C C . ALA B 2 560 ? 27.993 13.122 58.789 1.00 41.78 558 ALA B C 1
ATOM 5749 O O . ALA B 2 560 ? 28.119 14.344 58.938 1.00 44.44 558 ALA B O 1
ATOM 5751 N N . ILE B 2 561 ? 29.034 12.322 58.552 1.00 45.44 559 ILE B N 1
ATOM 5752 C CA . ILE B 2 561 ? 30.366 12.876 58.338 1.00 45.01 559 ILE B CA 1
ATOM 5753 C C . ILE B 2 561 ? 30.370 13.782 57.112 1.00 41.75 559 ILE B C 1
ATOM 5754 O O . ILE B 2 561 ? 30.924 14.887 57.139 1.00 40.81 559 ILE B O 1
ATOM 5759 N N . LEU B 2 562 ? 29.736 13.336 56.024 1.00 34.56 560 LEU B N 1
ATOM 5760 C CA . LEU B 2 562 ? 29.709 14.141 54.808 1.00 31.30 560 LEU B CA 1
ATOM 5761 C C . LEU B 2 562 ? 29.005 15.474 55.038 1.00 34.24 560 LEU B C 1
ATOM 5762 O O . LEU B 2 562 ? 29.475 16.518 54.573 1.00 39.36 560 LEU B O 1
ATOM 5767 N N . LYS B 2 563 ? 27.884 15.466 55.763 1.00 34.17 561 LYS B N 1
ATOM 5768 C CA . LYS B 2 563 ? 27.201 16.728 56.031 1.00 36.88 561 LYS B CA 1
ATOM 5769 C C . LYS B 2 563 ? 27.982 17.587 57.016 1.00 38.75 561 LYS B C 1
ATOM 5770 O O . LYS B 2 563 ? 27.854 18.816 57.001 1.00 42.10 561 LYS B O 1
ATOM 5776 N N . SER B 2 564 ? 28.794 16.966 57.874 1.00 35.39 562 SER B N 1
ATOM 5777 C CA . SER B 2 564 ? 29.605 17.742 58.804 1.00 36.25 562 SER B CA 1
ATOM 5778 C C . SER B 2 564 ? 30.579 18.650 58.061 1.00 39.77 562 SER B C 1
ATOM 5779 O O . SER B 2 564 ? 30.809 19.794 58.471 1.00 45.60 562 SER B O 1
ATOM 5782 N N . PHE B 2 565 ? 31.157 18.160 56.965 1.00 33.21 563 PHE B N 1
ATOM 5783 C CA . PHE B 2 565 ? 32.046 18.975 56.147 1.00 36.69 563 PHE B CA 1
ATOM 5784 C C . PHE B 2 565 ? 31.302 19.884 55.177 1.00 40.51 563 PHE B C 1
ATOM 5785 O O . PHE B 2 565 ? 31.945 20.686 54.494 1.00 53.21 563 PHE B O 1
ATOM 5793 N N . GLY B 2 566 ? 29.979 19.779 55.093 1.00 35.93 564 GLY B N 1
ATOM 5794 C CA . GLY B 2 566 ? 29.218 20.645 54.217 1.00 41.19 564 GLY B CA 1
ATOM 5795 C C . GLY B 2 566 ? 29.136 20.178 52.784 1.00 46.64 564 GLY B C 1
ATOM 5796 O O . GLY B 2 566 ? 28.945 20.998 51.883 1.00 50.34 564 GLY B O 1
ATOM 5797 N N . LEU B 2 567 ? 29.259 18.873 52.547 1.00 53.19 565 LEU B N 1
ATOM 5798 C CA . LEU B 2 567 ? 29.295 18.341 51.194 1.00 56.09 565 LEU B CA 1
ATOM 5799 C C . LEU B 2 567 ? 27.971 17.747 50.739 1.00 57.80 565 LEU B C 1
ATOM 5800 O O . LEU B 2 567 ? 27.784 17.539 49.534 1.00 66.13 565 LEU B O 1
ATOM 5805 N N . ILE B 2 568 ? 27.047 17.483 51.661 1.00 51.85 566 ILE B N 1
ATOM 5806 C CA . ILE B 2 568 ? 25.762 16.887 51.321 1.00 51.12 566 ILE B CA 1
ATOM 5807 C C . ILE B 2 568 ? 24.737 17.333 52.354 1.00 49.47 566 ILE B C 1
ATOM 5808 O O . ILE B 2 568 ? 25.080 17.825 53.431 1.00 50.55 566 ILE B O 1
ATOM 5813 N N . ASP B 2 569 ? 23.462 17.170 52.008 1.00 44.26 567 ASP B N 1
ATOM 5814 C CA . ASP B 2 569 ? 22.358 17.522 52.886 1.00 46.27 567 ASP B CA 1
ATOM 5815 C C . ASP B 2 569 ? 21.229 16.534 52.635 1.00 51.57 567 ASP B C 1
ATOM 5816 O O . ASP B 2 569 ? 21.131 15.953 51.552 1.00 61.20 567 ASP B O 1
ATOM 5821 N N . ASN B 2 570 ? 20.382 16.334 53.644 1.00 46.94 568 ASN B N 1
ATOM 5822 C CA . ASN B 2 570 ? 19.273 15.397 53.510 1.00 40.50 568 ASN B CA 1
ATOM 5823 C C . ASN B 2 570 ? 18.119 15.959 52.687 1.00 41.62 568 ASN B C 1
ATOM 5824 O O . ASN B 2 570 ? 17.049 15.344 52.647 1.00 47.77 568 ASN B O 1
ATOM 5829 N N . LYS B 2 571 ? 18.312 17.108 52.043 1.00 40.09 569 LYS B N 1
ATOM 5830 C CA . LYS B 2 571 ? 17.330 17.698 51.147 1.00 40.97 569 LYS B CA 1
ATOM 5831 C C . LYS B 2 571 ? 18.026 18.084 49.850 1.00 45.21 569 LYS B C 1
ATOM 5832 O O . LYS B 2 571 ? 19.256 18.119 49.772 1.00 52.90 569 LYS B O 1
ATOM 5838 N N . ASN B 2 572 ? 17.226 18.374 48.828 1.00 40.50 570 ASN B N 1
ATOM 5839 C CA . ASN B 2 572 ? 17.773 18.800 47.545 1.00 46.43 570 ASN B CA 1
ATOM 5840 C C . ASN B 2 572 ? 18.503 20.129 47.700 1.00 55.24 570 ASN B C 1
ATOM 5841 O O . ASN B 2 572 ? 17.920 21.119 48.155 1.00 55.92 570 ASN B O 1
ATOM 5846 N N . SER B 2 573 ? 19.786 20.148 47.325 1.00 54.17 571 SER B N 1
ATOM 5847 C CA . SER B 2 573 ? 20.590 21.360 47.437 1.00 56.24 571 SER B CA 1
ATOM 5848 C C . SER B 2 573 ? 20.311 22.359 46.322 1.00 54.71 571 SER B C 1
ATOM 5849 O O . SER B 2 573 ? 20.582 23.553 46.496 1.00 48.02 571 SER B O 1
ATOM 5852 N N . THR B 2 574 ? 19.791 21.906 45.188 1.00 54.99 572 THR B N 1
ATOM 5853 C CA . THR B 2 574 ? 19.462 22.832 44.110 1.00 59.35 572 THR B CA 1
ATOM 5854 C C . THR B 2 574 ? 18.193 23.599 44.468 1.00 63.53 572 THR B C 1
ATOM 5855 O O . THR B 2 574 ? 17.210 22.990 44.904 1.00 63.92 572 THR B O 1
ATOM 5859 N N . PRO B 2 575 ? 18.180 24.922 44.321 1.00 67.29 573 PRO B N 1
ATOM 5860 C CA . PRO B 2 575 ? 16.977 25.691 44.670 1.00 74.70 573 PRO B CA 1
ATOM 5861 C C . PRO B 2 575 ? 15.829 25.396 43.713 1.00 79.07 573 PRO B C 1
ATOM 5862 O O . PRO B 2 575 ? 15.968 25.517 42.493 1.00 75.16 573 PRO B O 1
ATOM 5866 N N . SER B 2 576 ? 14.691 25.004 44.278 1.00 84.17 574 SER B N 1
ATOM 5867 C CA . SER B 2 576 ? 13.462 24.794 43.529 1.00 81.05 574 SER B CA 1
ATOM 5868 C C . SER B 2 576 ? 12.442 25.857 43.914 1.00 72.37 574 SER B C 1
ATOM 5869 O O . SER B 2 576 ? 12.554 26.509 44.954 1.00 66.32 574 SER B O 1
ATOM 5872 N N . LYS B 2 577 ? 11.433 26.027 43.061 1.00 75.86 575 LYS B N 1
ATOM 5873 C CA . LYS B 2 577 ? 10.427 27.061 43.270 1.00 77.29 575 LYS B CA 1
ATOM 5874 C C . LYS B 2 577 ? 9.014 26.498 43.360 1.00 79.05 575 LYS B C 1
ATOM 5875 O O . LYS B 2 577 ? 8.055 27.273 43.455 1.00 84.19 575 LYS B O 1
ATOM 5881 N N . PHE B 2 578 ? 8.853 25.175 43.352 1.00 77.17 576 PHE B N 1
ATOM 5882 C CA . PHE B 2 578 ? 7.528 24.578 43.303 1.00 74.88 576 PHE B CA 1
ATOM 5883 C C . PHE B 2 578 ? 7.218 23.624 44.446 1.00 69.63 576 PHE B C 1
ATOM 5884 O O . PHE B 2 578 ? 6.042 23.298 44.645 1.00 79.82 576 PHE B O 1
ATOM 5892 N N . SER B 2 579 ? 8.214 23.163 45.193 1.00 54.17 577 SER B N 1
ATOM 5893 C CA . SER B 2 579 ? 7.969 22.196 46.250 1.00 53.29 577 SER B CA 1
ATOM 5894 C C . SER B 2 579 ? 8.817 22.554 47.461 1.00 56.51 577 SER B C 1
ATOM 5895 O O . SER B 2 579 ? 9.675 23.438 47.407 1.00 68.30 577 SER B O 1
ATOM 5898 N N . ASN B 2 580 ? 8.563 21.862 48.566 1.00 48.71 578 ASN B N 1
ATOM 5899 C CA . ASN B 2 580 ? 9.354 22.015 49.776 1.00 51.99 578 ASN B CA 1
ATOM 5900 C C . ASN B 2 580 ? 9.908 20.659 50.192 1.00 50.76 578 ASN B C 1
ATOM 5901 O O . ASN B 2 580 ? 9.511 19.612 49.675 1.00 38.33 578 ASN B O 1
ATOM 5906 N N . GLU B 2 581 ? 10.837 20.688 51.151 1.00 63.41 579 GLU B N 1
ATOM 5907 C CA . GLU B 2 581 ? 11.517 19.461 51.553 1.00 58.55 579 GLU B CA 1
ATOM 5908 C C . GLU B 2 581 ? 10.584 18.505 52.287 1.00 49.61 579 GLU B C 1
ATOM 5909 O O . GLU B 2 581 ? 10.764 17.286 52.198 1.00 54.40 579 GLU B O 1
ATOM 5915 N N . ARG B 2 582 ? 9.579 19.026 52.997 1.00 39.04 580 ARG B N 1
ATOM 5916 C CA . ARG B 2 582 ? 8.654 18.145 53.705 1.00 41.47 580 ARG B CA 1
ATOM 5917 C C . ARG B 2 582 ? 7.764 17.377 52.736 1.00 42.65 580 ARG B C 1
ATOM 5918 O O . ARG B 2 582 ? 7.550 16.171 52.907 1.00 45.45 580 ARG B O 1
ATOM 5926 N N . LEU B 2 583 ? 7.236 18.056 51.714 1.00 46.29 581 LEU B N 1
ATOM 5927 C CA . LEU B 2 583 ? 6.411 17.373 50.722 1.00 46.67 581 LEU B CA 1
ATOM 5928 C C . LEU B 2 583 ? 7.197 16.285 50.007 1.00 49.05 581 LEU B C 1
ATOM 5929 O O . LEU B 2 583 ? 6.686 15.179 49.789 1.00 42.91 581 LEU B O 1
ATOM 5934 N N . ILE B 2 584 ? 8.441 16.583 49.629 1.00 49.44 582 ILE B N 1
A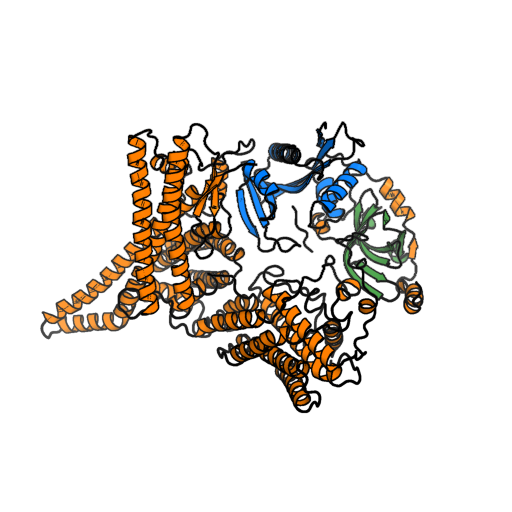TOM 5935 C CA . ILE B 2 584 ? 9.281 15.588 48.971 1.00 43.95 582 ILE B CA 1
ATOM 5936 C C . ILE B 2 584 ? 9.528 14.411 49.902 1.00 39.48 582 ILE B C 1
ATOM 5937 O O . ILE B 2 584 ? 9.499 13.248 49.481 1.00 31.37 582 ILE B O 1
ATOM 5942 N N . HIS B 2 585 ? 9.755 14.696 51.185 1.00 38.48 583 HIS B N 1
ATOM 5943 C CA . HIS B 2 585 ? 9.993 13.633 52.155 1.00 35.40 583 HIS B CA 1
ATOM 5944 C C . HIS B 2 585 ? 8.765 12.749 52.327 1.00 37.40 583 HIS B C 1
ATOM 5945 O O . HIS B 2 585 ? 8.883 11.519 52.379 1.00 32.28 583 HIS B O 1
ATOM 5952 N N . ASN B 2 586 ? 7.579 13.355 52.430 1.00 32.41 584 ASN B N 1
ATOM 5953 C CA . ASN B 2 586 ? 6.367 12.562 52.596 1.00 33.02 584 ASN B CA 1
ATOM 5954 C C . ASN B 2 586 ? 6.078 11.717 51.365 1.00 38.73 584 ASN B C 1
ATOM 5955 O O . ASN B 2 586 ? 5.490 10.636 51.484 1.00 40.53 584 ASN B O 1
ATOM 5960 N N . LEU B 2 587 ? 6.479 12.189 50.183 1.00 40.38 585 LEU B N 1
ATOM 5961 C CA . LEU B 2 587 ? 6.281 11.403 48.970 1.00 38.72 585 LEU B CA 1
ATOM 5962 C C . LEU B 2 587 ? 7.218 10.202 48.932 1.00 34.10 585 LEU B C 1
ATOM 5963 O O . LEU B 2 587 ? 6.842 9.130 48.443 1.00 31.63 585 LEU B O 1
ATOM 5968 N N . ARG B 2 588 ? 8.437 10.361 49.452 1.00 36.00 586 ARG B N 1
ATOM 5969 C CA . ARG B 2 588 ? 9.392 9.256 49.484 1.00 34.72 586 ARG B CA 1
ATOM 5970 C C . ARG B 2 588 ? 8.920 8.135 50.405 1.00 40.68 586 ARG B C 1
ATOM 5971 O O . ARG B 2 588 ? 9.020 6.954 50.055 1.00 45.45 586 ARG B O 1
ATOM 5979 N N . PHE B 2 589 ? 8.398 8.480 51.583 1.00 42.11 587 PHE B N 1
ATOM 5980 C CA . PHE B 2 589 ? 7.925 7.492 52.544 1.00 41.00 587 PHE B CA 1
ATOM 5981 C C . PHE B 2 589 ? 6.421 7.264 52.458 1.00 46.68 587 PHE B C 1
ATOM 5982 O O . PHE B 2 589 ? 5.826 6.736 53.403 1.00 42.28 587 PHE B O 1
ATOM 5990 N N . LYS B 2 590 ? 5.804 7.644 51.339 1.00 48.89 588 LYS B N 1
ATOM 5991 C CA . LYS B 2 590 ? 4.381 7.380 51.138 1.00 43.31 588 LYS B CA 1
ATOM 5992 C C . LYS B 2 590 ? 4.004 5.904 51.251 1.00 46.35 588 LYS B C 1
ATOM 5993 O O . LYS B 2 590 ? 2.959 5.616 51.860 1.00 54.90 588 LYS B O 1
ATOM 5999 N N . PRO B 2 591 ? 4.762 4.942 50.705 1.00 48.95 589 PRO B N 1
ATOM 6000 C CA . PRO B 2 591 ? 4.345 3.532 50.835 1.00 49.87 589 PRO B CA 1
ATOM 6001 C C . PRO B 2 591 ? 4.175 3.053 52.267 1.00 47.40 589 PRO B C 1
ATOM 6002 O O . PRO B 2 591 ? 3.396 2.121 52.507 1.00 48.53 589 PRO B O 1
ATOM 6006 N N . PHE B 2 592 ? 4.881 3.649 53.226 1.00 51.62 590 PHE B N 1
ATOM 6007 C CA . PHE B 2 592 ? 4.830 3.223 54.617 1.00 55.08 590 PHE B CA 1
ATOM 6008 C C . PHE B 2 592 ? 3.903 4.086 55.465 1.00 62.10 590 PHE B C 1
ATOM 6009 O O . PHE B 2 592 ? 3.947 4.000 56.696 1.00 64.98 590 PHE B O 1
ATOM 6017 N N . ASN B 2 593 ? 3.060 4.906 54.833 1.00 69.48 591 ASN B N 1
ATOM 6018 C CA . ASN B 2 593 ? 2.294 5.905 55.572 1.00 70.62 591 ASN B CA 1
ATOM 6019 C C . ASN B 2 593 ? 1.129 5.278 56.328 1.00 65.58 591 ASN B C 1
ATOM 6020 O O . ASN B 2 593 ? 0.798 5.713 57.438 1.00 59.85 591 ASN B O 1
ATOM 6025 N N . SER B 2 594 ? 0.492 4.263 55.747 1.00 69.66 592 SER B N 1
ATOM 6026 C CA . SER B 2 594 ? -0.691 3.656 56.340 1.00 71.71 592 SER B CA 1
ATOM 6027 C C . SER B 2 594 ? -0.372 2.519 57.304 1.00 63.73 592 SER B C 1
ATOM 6028 O O . SER B 2 594 ? -1.281 2.035 57.986 1.00 71.82 592 SER B O 1
ATOM 6031 N N . ILE B 2 595 ? 0.882 2.087 57.381 1.00 56.06 593 ILE B N 1
ATOM 6032 C CA . ILE B 2 595 ? 1.258 0.985 58.259 1.00 50.96 593 ILE B CA 1
ATOM 6033 C C . ILE B 2 595 ? 1.345 1.490 59.692 1.00 56.60 593 ILE B C 1
ATOM 6034 O O . ILE B 2 595 ? 2.042 2.471 59.978 1.00 64.61 593 ILE B O 1
ATOM 6039 N N . GLY B 2 596 ? 0.644 0.812 60.599 1.00 56.50 594 GLY B N 1
ATOM 6040 C CA . GLY B 2 596 ? 0.550 1.250 61.977 1.00 51.72 594 GLY B CA 1
ATOM 6041 C C . GLY B 2 596 ? 1.709 0.844 62.864 1.00 44.78 594 GLY B C 1
ATOM 6042 O O . GLY B 2 596 ? 2.189 1.651 63.664 1.00 43.35 594 GLY B O 1
ATOM 6043 N N . VAL B 2 597 ? 2.163 -0.407 62.747 1.00 44.56 595 VAL B N 1
ATOM 6044 C CA . VAL B 2 597 ? 3.260 -0.921 63.548 1.00 44.48 595 VAL B CA 1
ATOM 6045 C C . VAL B 2 597 ? 4.303 -1.521 62.605 1.00 45.47 595 VAL B C 1
ATOM 6046 O O . VAL B 2 597 ? 4.002 -2.472 61.883 1.00 60.47 595 VAL B O 1
ATOM 6050 N N . PRO B 2 598 ? 5.540 -1.000 62.574 1.00 38.03 596 PRO B N 1
ATOM 6051 C CA . PRO B 2 598 ? 5.975 0.171 63.338 1.00 41.03 596 PRO B CA 1
ATOM 6052 C C . PRO B 2 598 ? 5.621 1.471 62.627 1.00 42.95 596 PRO B C 1
ATOM 6053 O O . PRO B 2 598 ? 5.830 1.580 61.418 1.00 33.86 596 PRO B O 1
ATOM 6057 N N . GLU B 2 599 ? 5.101 2.441 63.375 1.00 50.20 597 GLU B N 1
ATOM 6058 C CA . GLU B 2 599 ? 4.667 3.692 62.771 1.00 53.83 597 GLU B CA 1
ATOM 6059 C C . GLU B 2 599 ? 5.830 4.385 62.073 1.00 51.56 597 GLU B C 1
ATOM 6060 O O . GLU B 2 599 ? 6.980 4.310 62.515 1.00 53.93 597 GLU B O 1
ATOM 6066 N N . LEU B 2 600 ? 5.526 5.038 60.964 1.00 47.43 598 LEU B N 1
ATOM 6067 C CA . LEU B 2 600 ? 6.519 5.836 60.261 1.00 38.82 598 LEU B CA 1
ATOM 6068 C C . LEU B 2 600 ? 6.881 7.057 61.096 1.00 38.21 598 LEU B C 1
ATOM 6069 O O . LEU B 2 600 ? 5.992 7.853 61.427 1.00 35.43 598 LEU B O 1
ATOM 6074 N N . PRO B 2 601 ? 8.150 7.243 61.458 1.00 37.79 599 PRO B N 1
ATOM 6075 C CA . PRO B 2 601 ? 8.533 8.437 62.219 1.00 32.11 599 PRO B CA 1
ATOM 6076 C C . PRO B 2 601 ? 8.185 9.714 61.472 1.00 39.07 599 PRO B C 1
ATOM 6077 O O . PRO B 2 601 ? 8.274 9.787 60.245 1.00 46.08 599 PRO B O 1
ATOM 6081 N N . GLU B 2 602 ? 7.783 10.725 62.239 1.00 42.22 600 GLU B N 1
ATOM 6082 C CA . GLU B 2 602 ? 7.411 12.016 61.681 1.00 41.44 600 GLU B CA 1
ATOM 6083 C C . GLU B 2 602 ? 8.598 12.670 60.979 1.00 44.04 600 GLU B C 1
ATOM 6084 O O . GLU B 2 602 ? 9.763 12.344 61.223 1.00 43.90 600 GLU B O 1
ATOM 6090 N N . TYR B 2 603 ? 8.279 13.618 60.093 1.00 46.74 601 TYR B N 1
ATOM 6091 C CA . TYR B 2 603 ? 9.312 14.400 59.422 1.00 45.33 601 TYR B CA 1
ATOM 6092 C C . TYR B 2 603 ? 10.231 15.087 60.423 1.00 50.52 601 TYR B C 1
ATOM 6093 O O . TYR B 2 603 ? 11.417 15.288 60.144 1.00 56.81 601 TYR B O 1
ATOM 6102 N N . GLU B 2 604 ? 9.705 15.440 61.597 1.00 51.01 602 GLU B N 1
ATOM 6103 C CA . GLU B 2 604 ? 10.513 16.117 62.602 1.00 45.99 602 GLU B CA 1
ATOM 6104 C C . GLU B 2 604 ? 11.536 15.177 63.226 1.00 41.32 602 GLU B C 1
ATOM 6105 O O . GLU B 2 604 ? 12.652 15.603 63.542 1.00 33.50 602 GLU B O 1
ATOM 6111 N N . VAL B 2 605 ? 11.183 13.903 63.403 1.00 39.10 603 VAL B N 1
ATOM 6112 C CA . VAL B 2 605 ? 12.124 12.952 63.986 1.00 39.89 603 VAL B CA 1
ATOM 6113 C C . VAL B 2 605 ? 13.285 12.695 63.032 1.00 47.00 603 VAL B C 1
ATOM 6114 O O . VAL B 2 605 ? 14.431 12.524 63.464 1.00 49.11 603 VAL B O 1
ATOM 6118 N N . PHE B 2 606 ? 13.012 12.667 61.723 1.00 47.83 604 PHE B N 1
ATOM 6119 C CA . PHE B 2 606 ? 14.093 12.539 60.749 1.00 43.54 604 PHE B CA 1
ATOM 6120 C C . PHE B 2 606 ? 15.059 13.713 60.848 1.00 42.27 604 PHE B C 1
ATOM 6121 O O . PHE B 2 606 ? 16.281 13.526 60.803 1.00 44.87 604 PHE B O 1
ATOM 6129 N N . GLN B 2 607 ? 14.529 14.931 60.994 1.00 36.31 605 GLN B N 1
ATOM 6130 C CA . GLN B 2 607 ? 15.381 16.113 61.061 1.00 33.90 605 GLN B CA 1
ATOM 6131 C C . GLN B 2 607 ? 16.193 16.144 62.349 1.00 40.22 605 GLN B C 1
ATOM 6132 O O . GLN B 2 607 ? 17.386 16.469 62.329 1.00 45.34 605 GLN B O 1
ATOM 6138 N N . GLN B 2 608 ? 15.566 15.816 63.480 1.00 47.14 606 GLN B N 1
ATOM 6139 C CA . GLN B 2 608 ? 16.257 15.937 64.759 1.00 48.81 606 GLN B CA 1
ATOM 6140 C C . GLN B 2 608 ? 17.340 14.878 64.906 1.00 47.84 606 GLN B C 1
ATOM 6141 O O . GLN B 2 608 ? 18.436 15.168 65.400 1.00 55.96 606 GLN B O 1
ATOM 6147 N N . THR B 2 609 ? 17.050 13.645 64.483 1.00 42.26 607 THR B N 1
ATOM 6148 C CA . THR B 2 609 ? 18.038 12.574 64.568 1.00 37.94 607 THR B CA 1
ATOM 6149 C C . THR B 2 609 ? 19.296 12.915 63.776 1.00 43.26 607 THR B C 1
ATOM 6150 O O . THR B 2 609 ? 20.416 12.678 64.244 1.00 36.08 607 THR B O 1
ATOM 6154 N N . LEU B 2 610 ? 19.134 13.488 62.580 1.00 49.17 608 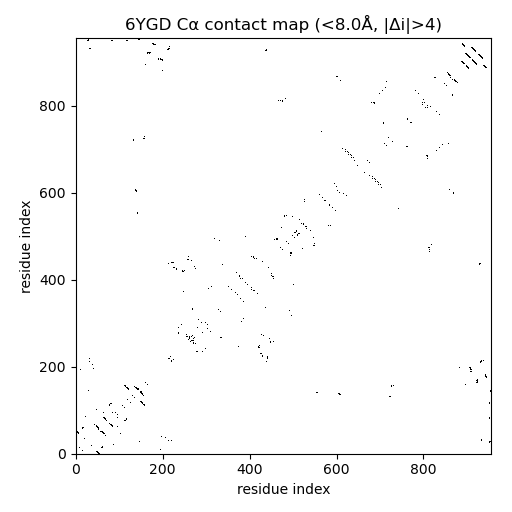LEU B N 1
ATOM 6155 C CA . LEU B 2 610 ? 20.298 13.866 61.785 1.00 44.42 608 LEU B CA 1
ATOM 6156 C C . LEU B 2 610 ? 21.106 14.963 62.470 1.00 52.41 608 LEU B C 1
ATOM 6157 O O . LEU B 2 610 ? 22.342 14.921 62.470 1.00 48.51 608 LEU B O 1
ATOM 6162 N N . LYS B 2 611 ? 20.429 15.949 63.067 1.00 57.07 609 LYS B N 1
ATOM 6163 C CA . LYS B 2 611 ? 21.151 17.027 63.736 1.00 58.15 609 LYS B CA 1
ATOM 6164 C C . LYS B 2 611 ? 21.931 16.511 64.936 1.00 58.76 609 LYS B C 1
ATOM 6165 O O . LYS B 2 611 ? 22.946 17.105 65.318 1.00 70.24 609 LYS B O 1
ATOM 6171 N N . ASP B 2 612 ? 21.476 15.412 65.543 1.00 50.85 610 ASP B N 1
ATOM 6172 C CA . ASP B 2 612 ? 22.243 14.794 66.618 1.00 53.17 610 ASP B CA 1
ATOM 6173 C C . ASP B 2 612 ? 23.514 14.150 66.082 1.00 51.44 610 ASP B C 1
ATOM 6174 O O . ASP B 2 612 ? 24.566 14.200 66.731 1.00 58.90 610 ASP B O 1
ATOM 6179 N N . PHE B 2 613 ? 23.433 13.541 64.897 1.00 45.13 611 PHE B N 1
ATOM 6180 C CA . PHE B 2 613 ? 24.600 12.905 64.296 1.00 43.50 611 PHE B CA 1
ATOM 6181 C C . PHE B 2 613 ? 25.599 13.925 63.764 1.00 45.60 611 PHE B C 1
ATOM 6182 O O . PHE B 2 613 ? 26.807 13.668 63.781 1.00 48.37 611 PHE B O 1
ATOM 6190 N N . VAL B 2 614 ? 25.126 15.076 63.283 1.00 42.62 612 VAL B N 1
ATOM 6191 C CA . VAL B 2 614 ? 26.023 16.031 62.646 1.00 46.81 612 VAL B CA 1
ATOM 6192 C C . VAL B 2 614 ? 26.919 16.669 63.697 1.00 51.42 612 VAL B C 1
ATOM 6193 O O . VAL B 2 614 ? 26.454 17.094 64.763 1.00 55.84 612 VAL B O 1
ATOM 6197 N N . ILE B 2 615 ? 28.215 16.734 63.396 1.00 50.24 613 ILE B N 1
ATOM 6198 C CA . ILE B 2 615 ? 29.213 17.314 64.290 1.00 47.92 613 ILE B CA 1
ATOM 6199 C C . ILE B 2 615 ? 29.180 18.825 64.086 1.00 53.54 613 ILE B C 1
ATOM 6200 O O . ILE B 2 615 ? 29.716 19.342 63.106 1.00 54.45 613 ILE B O 1
ATOM 6205 N N . GLU B 2 616 ? 28.546 19.541 65.012 1.00 63.45 614 GLU B N 1
ATOM 6206 C CA . GLU B 2 616 ? 28.408 20.984 64.881 1.00 65.91 614 GLU B CA 1
ATOM 6207 C C . GLU B 2 616 ? 29.652 21.739 65.325 1.00 66.19 614 GLU B C 1
ATOM 6208 O O . GLU B 2 616 ? 29.762 22.937 65.043 1.00 75.97 614 GLU B O 1
ATOM 6214 N N . GLU B 2 617 ? 30.590 21.072 65.992 1.00 65.61 615 GLU B N 1
ATOM 6215 C CA . GLU B 2 617 ? 31.773 21.732 66.523 1.00 69.00 615 GLU B CA 1
ATOM 6216 C C . GLU B 2 617 ? 32.746 22.077 65.394 1.00 67.88 615 GLU B C 1
ATOM 6217 O O . GLU B 2 617 ? 32.525 21.767 64.219 1.00 68.48 615 GLU B O 1
ATOM 6223 N N . LYS B 2 618 ? 33.842 22.736 65.765 1.00 67.96 616 LYS B N 1
ATOM 6224 C CA . LYS B 2 618 ? 34.894 23.099 64.829 1.00 67.88 616 LYS B CA 1
ATOM 6225 C C . LYS B 2 618 ? 36.240 23.001 65.531 1.00 71.65 616 LYS B C 1
ATOM 6226 O O . LYS B 2 618 ? 36.326 23.037 66.760 1.00 82.13 616 LYS B O 1
ATOM 6232 N N . GLY B 2 619 ? 37.296 22.867 64.733 1.00 66.52 617 GLY B N 1
ATOM 6233 C CA . GLY B 2 619 ? 38.644 22.860 65.265 1.00 66.92 617 GLY B CA 1
ATOM 6234 C C . GLY B 2 619 ? 39.048 21.555 65.921 1.00 67.63 617 GLY B C 1
ATOM 6235 O O . GLY B 2 619 ? 38.764 20.475 65.396 1.00 69.15 617 GLY B O 1
ATOM 6236 N N . ALA B 2 620 ? 39.715 21.643 67.075 1.00 67.22 618 ALA B N 1
ATOM 6237 C CA . ALA B 2 620 ? 40.179 20.435 67.750 1.00 60.01 618 ALA B CA 1
ATOM 6238 C C . ALA B 2 620 ? 39.020 19.608 68.291 1.00 55.30 618 ALA B C 1
ATOM 6239 O O . ALA B 2 620 ? 39.091 18.373 68.292 1.00 49.05 618 ALA B O 1
ATOM 6241 N N . ALA B 2 621 ? 37.953 20.264 68.756 1.00 56.14 619 ALA B N 1
ATOM 6242 C CA . ALA B 2 621 ? 36.760 19.540 69.181 1.00 53.91 619 ALA B CA 1
ATOM 6243 C C . ALA B 2 621 ? 36.148 18.756 68.030 1.00 58.78 619 ALA B C 1
ATOM 6244 O O . ALA B 2 621 ? 35.633 17.650 68.235 1.00 55.23 619 ALA B O 1
ATOM 6246 N N . PHE B 2 622 ? 36.198 19.313 66.816 1.00 60.70 620 PHE B N 1
ATOM 6247 C CA . PHE B 2 622 ? 35.727 18.593 65.640 1.00 42.62 620 PHE B CA 1
ATOM 6248 C C . PHE B 2 622 ? 36.542 17.326 65.413 1.00 42.29 620 PHE B C 1
ATOM 6249 O O . PHE B 2 622 ? 35.978 16.261 65.134 1.00 44.56 620 PHE B O 1
ATOM 6257 N N . ASP B 2 623 ? 37.868 17.418 65.558 1.00 54.68 621 ASP B N 1
ATOM 6258 C CA . ASP B 2 623 ? 38.736 16.270 65.304 1.00 57.60 621 ASP B CA 1
ATOM 6259 C C . ASP B 2 623 ? 38.396 15.096 66.213 1.00 53.82 621 ASP B C 1
ATOM 6260 O O . ASP B 2 623 ? 38.455 13.937 65.786 1.00 48.69 621 ASP B O 1
ATOM 6265 N N . ILE B 2 624 ? 38.051 15.371 67.472 1.00 56.53 622 ILE B N 1
ATOM 6266 C CA . ILE B 2 624 ? 37.751 14.292 68.409 1.00 55.93 622 ILE B CA 1
ATOM 6267 C C . ILE B 2 624 ? 36.463 13.583 68.010 1.00 55.49 622 ILE B C 1
ATOM 6268 O O . ILE B 2 624 ? 36.405 12.350 67.958 1.00 61.44 622 ILE B O 1
ATOM 6273 N N . LYS B 2 625 ? 35.411 14.351 67.720 1.00 48.94 623 LYS B N 1
ATOM 6274 C CA . LYS B 2 625 ? 34.141 13.744 67.335 1.00 48.96 623 LYS B CA 1
ATOM 6275 C C . LYS B 2 625 ? 34.237 13.063 65.973 1.00 50.53 623 LYS B C 1
ATOM 6276 O O . LYS B 2 625 ? 33.592 12.032 65.742 1.00 51.84 623 LYS B O 1
ATOM 6282 N N . LEU B 2 626 ? 35.027 13.625 65.056 1.00 49.24 624 LEU B N 1
ATOM 6283 C CA . LEU B 2 626 ? 35.188 12.994 63.749 1.00 49.14 624 LEU B CA 1
ATOM 6284 C C . LEU B 2 626 ? 35.924 11.667 63.872 1.00 49.68 624 LEU B C 1
ATOM 6285 O O . LEU B 2 626 ? 35.524 10.669 63.259 1.00 45.11 624 LEU B O 1
ATOM 6290 N N . GLU B 2 627 ? 37.001 11.637 64.663 1.00 54.26 625 GLU B N 1
ATOM 6291 C CA . GLU B 2 627 ? 37.714 10.387 64.904 1.00 56.64 625 GLU B CA 1
ATOM 6292 C C . GLU B 2 627 ? 36.809 9.368 65.580 1.00 55.10 625 GLU B C 1
ATOM 6293 O O . GLU B 2 627 ? 36.945 8.158 65.360 1.00 52.44 625 GLU B O 1
ATOM 6299 N N . ARG B 2 628 ? 35.877 9.840 66.406 1.00 53.33 626 ARG B N 1
ATOM 6300 C CA . ARG B 2 628 ? 34.960 8.932 67.080 1.00 51.53 626 ARG B CA 1
ATOM 6301 C C . ARG B 2 628 ? 34.016 8.273 66.084 1.00 47.23 626 ARG B C 1
ATOM 6302 O O . ARG B 2 628 ? 33.760 7.066 66.164 1.00 45.03 626 ARG B O 1
ATOM 6310 N N . ALA B 2 629 ? 33.501 9.053 65.128 1.00 46.30 627 ALA B N 1
ATOM 6311 C CA . ALA B 2 629 ? 32.609 8.505 64.111 1.00 44.34 627 ALA B CA 1
ATOM 6312 C C . ALA B 2 629 ? 33.343 7.558 63.168 1.00 43.90 627 ALA B C 1
ATOM 6313 O O . ALA B 2 629 ? 32.800 6.514 62.787 1.00 41.58 627 ALA B O 1
ATOM 6315 N N . THR B 2 630 ? 34.570 7.904 62.766 1.00 40.27 628 THR B N 1
ATOM 6316 C CA . THR B 2 630 ? 35.312 7.023 61.867 1.00 41.48 628 THR B CA 1
ATOM 6317 C C . THR B 2 630 ? 35.747 5.753 62.582 1.00 43.87 628 THR B C 1
ATOM 6318 O O . THR B 2 630 ? 35.813 4.679 61.970 1.00 45.20 628 THR B O 1
ATOM 6322 N N . ASN B 2 631 ? 36.048 5.861 63.880 1.00 48.91 629 ASN B N 1
ATOM 6323 C CA . ASN B 2 631 ? 36.420 4.688 64.662 1.00 50.25 629 ASN B CA 1
ATOM 6324 C C . ASN B 2 631 ? 35.269 3.697 64.741 1.00 46.40 629 ASN B C 1
ATOM 6325 O O . ASN B 2 631 ? 35.486 2.481 64.770 1.00 48.44 629 ASN B O 1
ATOM 6330 N N . PHE B 2 632 ? 34.035 4.201 64.782 1.00 38.17 630 PHE B N 1
ATOM 6331 C CA . PHE B 2 632 ? 32.884 3.308 64.791 1.00 34.08 630 PHE B CA 1
ATOM 6332 C C . PHE B 2 632 ? 32.747 2.576 63.463 1.00 41.26 630 PHE B C 1
ATOM 6333 O O . PHE B 2 632 ? 32.500 1.365 63.437 1.00 38.58 630 PHE B O 1
ATOM 6341 N N . ILE B 2 633 ? 32.905 3.297 62.348 1.00 44.70 631 ILE B N 1
ATOM 6342 C CA . ILE B 2 633 ? 32.767 2.682 61.030 1.00 35.63 631 ILE B CA 1
ATOM 6343 C C . ILE B 2 633 ? 33.804 1.581 60.843 1.00 37.18 631 ILE B C 1
ATOM 6344 O O . ILE B 2 633 ? 33.496 0.491 60.347 1.00 45.01 631 ILE B O 1
ATOM 6349 N N . GLU B 2 634 ? 35.050 1.849 61.232 1.00 42.17 632 GLU B N 1
ATOM 6350 C CA . GLU B 2 634 ? 36.098 0.852 61.039 1.00 53.22 632 GLU B CA 1
ATOM 6351 C C . GLU B 2 634 ? 35.900 -0.353 61.952 1.00 50.49 632 GLU B C 1
ATOM 6352 O O . GLU B 2 634 ? 36.125 -1.495 61.535 1.00 51.21 632 GLU B O 1
ATOM 6358 N N . THR B 2 635 ? 35.463 -0.123 63.192 1.00 45.64 633 THR B N 1
ATOM 6359 C CA . THR B 2 635 ? 35.255 -1.234 64.118 1.00 47.05 633 THR B CA 1
ATOM 6360 C C . THR B 2 635 ? 34.006 -2.030 63.763 1.00 41.56 633 THR B C 1
ATOM 6361 O O . THR B 2 635 ? 33.999 -3.263 63.864 1.00 47.50 633 THR B O 1
ATOM 6365 N N . GLU B 2 636 ? 32.939 -1.346 63.349 1.00 34.20 634 GLU B N 1
ATOM 6366 C CA . GLU B 2 636 ? 31.698 -2.047 63.043 1.00 32.74 634 GLU B CA 1
ATOM 6367 C C . GLU B 2 636 ? 31.823 -2.877 61.774 1.00 36.89 634 GLU B C 1
ATOM 6368 O O . GLU B 2 636 ? 31.232 -3.959 61.681 1.00 42.15 634 GLU B O 1
ATOM 6374 N N . VAL B 2 637 ? 32.574 -2.388 60.781 1.00 39.50 635 VAL B N 1
ATOM 6375 C CA . VAL B 2 637 ? 32.813 -3.186 59.578 1.00 40.60 635 VAL B CA 1
ATOM 6376 C C . VAL B 2 637 ? 33.432 -4.526 59.950 1.00 38.78 635 VAL B C 1
ATOM 6377 O O . VAL B 2 637 ? 33.007 -5.584 59.469 1.00 36.50 635 VAL B O 1
ATOM 6381 N N . ARG B 2 638 ? 34.448 -4.498 60.818 1.00 34.25 636 ARG B N 1
ATOM 6382 C CA . ARG B 2 638 ? 35.083 -5.734 61.262 1.00 31.21 636 ARG B CA 1
ATOM 6383 C C . ARG B 2 638 ? 34.110 -6.602 62.047 1.00 35.56 636 ARG B C 1
ATOM 6384 O O . ARG B 2 638 ? 34.151 -7.834 61.952 1.00 45.01 636 ARG B O 1
ATOM 6392 N N . ASN B 2 639 ? 33.231 -5.978 62.836 1.00 34.63 637 ASN B N 1
ATOM 6393 C CA . ASN B 2 639 ? 32.185 -6.741 63.508 1.00 35.21 637 ASN B CA 1
ATOM 6394 C C . ASN B 2 639 ? 31.247 -7.377 62.494 1.00 38.53 637 ASN B C 1
ATOM 6395 O O . ASN B 2 639 ? 30.862 -8.543 62.636 1.00 40.49 637 ASN B O 1
ATOM 6400 N N . VAL B 2 640 ? 30.884 -6.624 61.454 1.00 34.75 638 VAL B N 1
ATOM 6401 C CA . VAL B 2 640 ? 30.036 -7.155 60.394 1.00 27.74 638 VAL B CA 1
ATOM 6402 C C . VAL B 2 640 ? 30.740 -8.290 59.662 1.00 29.97 638 VAL B C 1
ATOM 6403 O O . VAL B 2 640 ? 30.134 -9.329 59.371 1.00 32.91 638 VAL B O 1
ATOM 6407 N N . VAL B 2 641 ? 32.029 -8.114 59.358 1.00 31.42 639 VAL B N 1
ATOM 6408 C CA . VAL B 2 641 ? 32.788 -9.159 58.676 1.00 34.53 639 VAL B CA 1
ATOM 6409 C C . VAL B 2 641 ? 32.801 -10.436 59.504 1.00 43.02 639 VAL B C 1
ATOM 6410 O O . VAL B 2 641 ? 32.680 -11.544 58.966 1.00 49.48 639 VAL B O 1
ATOM 6414 N N . SER B 2 642 ? 32.927 -10.305 60.825 1.00 44.90 640 SER B N 1
ATOM 6415 C CA . SER B 2 642 ? 32.960 -11.489 61.675 1.00 47.89 640 SER B CA 1
ATOM 6416 C C . SER B 2 642 ? 31.604 -12.186 61.709 1.00 49.60 640 SER B C 1
ATOM 6417 O O . SER B 2 642 ? 31.539 -13.420 61.692 1.00 53.16 640 SER B O 1
ATOM 6420 N N . SER B 2 643 ? 30.512 -11.415 61.745 1.00 45.87 641 SER B N 1
ATOM 6421 C CA . SER B 2 643 ? 29.182 -12.019 61.716 1.00 39.82 641 SER B CA 1
ATOM 6422 C C . SER B 2 643 ? 28.929 -12.735 60.398 1.00 41.09 641 SER B C 1
ATOM 6423 O O . SER B 2 643 ? 28.349 -13.827 60.375 1.00 46.28 641 SER B O 1
ATOM 6426 N N . ILE B 2 644 ? 29.347 -12.131 59.286 1.00 34.47 642 ILE B N 1
ATOM 6427 C CA . ILE B 2 644 ? 29.210 -12.799 57.999 1.00 30.31 642 ILE B CA 1
ATOM 6428 C C . ILE B 2 644 ? 30.034 -14.081 57.980 1.00 33.88 642 ILE B C 1
ATOM 6429 O O . ILE B 2 644 ? 29.569 -15.128 57.511 1.00 39.33 642 ILE B O 1
ATOM 6434 N N . ASP B 2 645 ? 31.254 -14.033 58.523 1.00 32.00 643 ASP B N 1
ATOM 6435 C CA . ASP B 2 645 ? 32.087 -15.232 58.567 1.00 35.14 643 ASP B CA 1
ATOM 6436 C C . ASP B 2 645 ? 31.439 -16.332 59.397 1.00 38.62 643 ASP B C 1
ATOM 6437 O O . ASP B 2 645 ? 31.525 -17.512 59.044 1.00 42.12 643 ASP B O 1
ATOM 6442 N N . GLU B 2 646 ? 30.790 -15.971 60.505 1.00 39.08 644 GLU B N 1
ATOM 6443 C CA . GLU B 2 646 ? 30.124 -16.989 61.309 1.00 38.05 644 GLU B CA 1
ATOM 6444 C C . GLU B 2 646 ? 28.948 -17.590 60.556 1.00 39.86 644 GLU B C 1
ATOM 6445 O O . GLU B 2 646 ? 28.737 -18.808 60.586 1.00 54.04 644 GLU B O 1
ATOM 6451 N N . ILE B 2 647 ? 28.174 -16.748 59.871 1.00 35.86 645 ILE B N 1
ATOM 6452 C CA . ILE B 2 647 ? 27.075 -17.242 59.049 1.00 32.85 645 ILE B CA 1
ATOM 6453 C C . ILE B 2 647 ? 27.601 -18.146 57.943 1.00 31.56 645 ILE B C 1
ATOM 6454 O O . ILE B 2 647 ? 27.097 -19.254 57.734 1.00 36.34 645 ILE B O 1
ATOM 6459 N N . MET B 2 648 ? 28.623 -17.690 57.219 1.00 32.09 646 MET B N 1
ATOM 6460 C CA . MET B 2 648 ? 29.175 -18.514 56.151 1.00 48.02 646 MET B CA 1
ATOM 6461 C C . MET B 2 648 ? 29.667 -19.855 56.678 1.00 53.84 646 MET B C 1
ATOM 6462 O O . MET B 2 648 ? 29.559 -20.871 55.983 1.00 54.48 646 MET B O 1
ATOM 6467 N N . GLN B 2 649 ? 30.183 -19.884 57.906 1.00 58.26 647 GLN B N 1
ATOM 6468 C CA . GLN B 2 649 ? 30.582 -21.153 58.503 1.00 66.80 647 GLN B CA 1
ATOM 6469 C C . GLN B 2 649 ? 29.385 -22.079 58.669 1.00 63.46 647 GLN B C 1
ATOM 6470 O O . GLN B 2 649 ? 29.415 -23.234 58.228 1.00 66.74 647 GLN B O 1
ATOM 6476 N N . GLY B 2 650 ? 28.318 -21.588 59.304 1.00 52.03 648 GLY B N 1
ATOM 6477 C CA . GLY B 2 650 ? 27.138 -22.412 59.494 1.00 50.54 648 GLY B CA 1
ATOM 6478 C C . GLY B 2 650 ? 26.539 -22.898 58.191 1.00 47.37 648 GLY B C 1
ATOM 6479 O O . GLY B 2 650 ? 26.003 -24.007 58.123 1.00 47.38 648 GLY B O 1
ATOM 6480 N N . ILE B 2 651 ? 26.625 -22.080 57.140 1.00 46.95 649 ILE B N 1
ATOM 6481 C CA . ILE B 2 651 ? 26.131 -22.487 55.829 1.00 35.18 649 ILE B CA 1
ATOM 6482 C C . ILE B 2 651 ? 26.924 -23.678 55.310 1.00 37.10 649 ILE B C 1
ATOM 6483 O O . ILE B 2 651 ? 26.357 -24.644 54.787 1.00 35.83 649 ILE B O 1
ATOM 6488 N N . LYS B 2 652 ? 28.250 -23.629 55.449 1.00 41.75 650 LYS B N 1
ATOM 6489 C CA . LYS B 2 652 ? 29.074 -24.740 54.987 1.00 40.39 650 LYS B CA 1
ATOM 6490 C C . LYS B 2 652 ? 28.827 -25.991 55.818 1.00 45.32 650 LYS B C 1
ATOM 6491 O O . LYS B 2 652 ? 28.856 -27.110 55.292 1.00 56.57 650 LYS B O 1
ATOM 6497 N N . GLY B 2 653 ? 28.579 -25.823 57.113 1.00 41.49 651 GLY B N 1
ATOM 6498 C CA . GLY B 2 653 ? 28.427 -26.953 58.008 1.00 42.96 651 GLY B CA 1
ATOM 6499 C C . GLY B 2 653 ? 27.092 -27.652 57.880 1.00 44.11 651 GLY B C 1
ATOM 6500 O O . GLY B 2 653 ? 27.029 -28.882 57.794 1.00 56.61 651 GLY B O 1
ATOM 6501 N N . GLY B 2 654 ? 26.020 -26.878 57.854 1.00 32.81 652 GLY B N 1
ATOM 6502 C CA . GLY B 2 654 ? 24.676 -27.407 57.768 1.00 31.78 652 GLY B CA 1
ATOM 6503 C C . GLY B 2 654 ? 23.818 -26.947 58.930 1.00 36.10 652 GLY B C 1
ATOM 6504 O O . GLY B 2 654 ? 24.223 -26.137 59.762 1.00 39.42 652 GLY B O 1
ATOM 6505 N N . ASP B 2 655 ? 22.603 -27.492 58.973 1.00 43.82 653 ASP B N 1
ATOM 6506 C CA . ASP B 2 655 ? 21.625 -27.126 59.989 1.00 44.61 653 ASP B CA 1
ATOM 6507 C C . ASP B 2 655 ? 21.532 -28.157 61.107 1.00 47.91 653 ASP B C 1
ATOM 6508 O O . ASP B 2 655 ? 20.487 -28.277 61.752 1.00 50.49 653 ASP B O 1
ATOM 6513 N N . ASN B 2 656 ? 22.613 -28.901 61.355 1.00 52.45 654 ASN B N 1
ATOM 6514 C CA . ASN B 2 656 ? 22.625 -29.906 62.413 1.00 49.61 654 ASN B CA 1
ATOM 6515 C C . ASN B 2 656 ? 23.825 -29.747 63.339 1.00 48.14 654 ASN B C 1
ATOM 6516 O O . ASN B 2 656 ? 24.197 -30.701 64.028 1.00 51.54 654 ASN B O 1
ATOM 6521 N N . ASN B 2 657 ? 24.435 -28.562 63.375 1.00 49.49 655 ASN B N 1
ATOM 6522 C CA . ASN B 2 657 ? 25.578 -28.326 64.245 1.00 53.96 655 ASN B CA 1
ATOM 6523 C C . ASN B 2 657 ? 25.183 -27.849 65.635 1.00 47.97 655 ASN B C 1
ATOM 6524 O O . ASN B 2 657 ? 25.980 -27.982 66.570 1.00 44.58 655 ASN B O 1
ATOM 6529 N N . GLY B 2 658 ? 23.982 -27.300 65.793 1.00 45.82 656 GLY B N 1
ATOM 6530 C CA . GLY B 2 658 ? 23.459 -26.952 67.094 1.00 43.95 656 GLY B CA 1
ATOM 6531 C C . GLY B 2 658 ? 23.477 -25.481 67.444 1.00 49.45 656 GLY B C 1
ATOM 6532 O O . GLY B 2 658 ? 23.125 -25.133 68.577 1.00 52.65 656 GLY B O 1
ATOM 6533 N N . VAL B 2 659 ? 23.867 -24.602 66.525 1.00 51.21 657 VAL B N 1
ATOM 6534 C CA . VAL B 2 659 ? 23.914 -23.182 66.851 1.00 46.75 657 VAL B CA 1
ATOM 6535 C C . VAL B 2 659 ? 23.078 -22.391 65.857 1.00 45.49 657 VAL B C 1
ATOM 6536 O O . VAL B 2 659 ? 22.156 -21.667 66.248 1.00 46.42 657 VAL B O 1
ATOM 6540 N N . LEU B 2 660 ? 23.385 -22.528 64.570 1.00 46.12 658 LEU B N 1
ATOM 6541 C CA . LEU B 2 660 ? 22.705 -21.785 63.519 1.00 39.14 658 LEU B CA 1
ATOM 6542 C C . LEU B 2 660 ? 21.913 -22.724 62.624 1.00 41.76 658 LEU B C 1
ATOM 6543 O O . LEU B 2 660 ? 22.380 -23.814 62.284 1.00 51.08 658 LEU B O 1
ATOM 6548 N N . VAL B 2 661 ? 20.710 -22.289 62.254 1.00 42.32 659 VAL B N 1
ATOM 6549 C CA . VAL B 2 661 ? 19.892 -22.947 61.242 1.00 42.65 659 VAL B CA 1
ATOM 6550 C C . VAL B 2 661 ? 19.575 -21.910 60.177 1.00 41.96 659 VAL B C 1
ATOM 6551 O O . VAL B 2 661 ? 18.926 -20.896 60.465 1.00 44.69 659 VAL B O 1
ATOM 6555 N N . THR B 2 662 ? 20.040 -22.155 58.950 1.00 40.54 660 THR B N 1
ATOM 6556 C CA . THR B 2 662 ? 19.858 -21.211 57.858 1.00 39.58 660 THR B CA 1
ATOM 6557 C C . THR B 2 662 ? 18.919 -21.700 56.764 1.00 45.41 660 THR B C 1
ATOM 6558 O O . THR B 2 662 ? 18.404 -20.873 56.006 1.00 53.77 660 THR B O 1
ATOM 6562 N N . GLY B 2 663 ? 18.684 -23.006 56.662 1.00 44.51 661 GLY B N 1
ATOM 6563 C CA . GLY B 2 663 ? 17.806 -23.529 55.629 1.00 44.52 661 GLY B CA 1
ATOM 6564 C C . GLY B 2 663 ? 18.308 -23.306 54.221 1.00 45.70 661 GLY B C 1
ATOM 6565 O O . GLY B 2 663 ? 17.505 -23.254 53.283 1.00 45.65 661 GLY B O 1
ATOM 6566 N N . THR B 2 664 ? 19.624 -23.178 54.044 1.00 37.41 662 THR B N 1
ATOM 6567 C CA . THR B 2 664 ? 20.210 -22.847 52.752 1.00 36.31 662 THR B CA 1
ATOM 6568 C C . THR B 2 664 ? 20.729 -24.077 52.014 1.00 37.48 662 THR B C 1
ATOM 6569 O O . THR B 2 664 ? 21.603 -23.957 51.150 1.00 41.49 662 THR B O 1
ATOM 6573 N N . ARG B 2 665 ? 20.186 -25.258 52.321 1.00 37.45 663 ARG B N 1
ATOM 6574 C CA . ARG B 2 665 ? 20.709 -26.492 51.740 1.00 40.90 663 ARG B CA 1
ATOM 6575 C C . ARG B 2 665 ? 20.575 -26.498 50.221 1.00 40.21 663 ARG 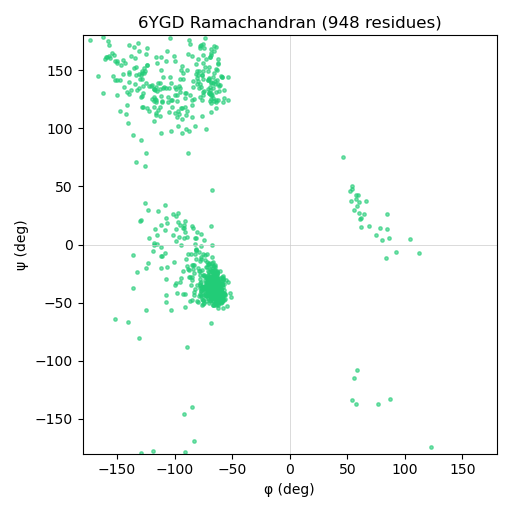B C 1
ATOM 6576 O O . ARG B 2 665 ? 21.467 -26.987 49.516 1.00 46.55 663 ARG B O 1
ATOM 6584 N N . LEU B 2 666 ? 19.479 -25.950 49.694 1.00 36.86 664 LEU B N 1
ATOM 6585 C CA . LEU B 2 666 ? 19.281 -25.936 48.249 1.00 43.69 664 LEU B CA 1
ATOM 6586 C C . LEU B 2 666 ? 19.985 -24.773 47.560 1.00 46.59 664 LEU B C 1
ATOM 6587 O O . LEU B 2 666 ? 20.174 -24.821 46.341 1.00 51.41 664 LEU B O 1
ATOM 6592 N N . VAL B 2 667 ? 20.371 -23.734 48.299 1.00 43.51 665 VAL B N 1
ATOM 6593 C CA . VAL B 2 667 ? 20.975 -22.553 47.689 1.00 39.00 665 VAL B CA 1
ATOM 6594 C C . VAL B 2 667 ? 22.312 -22.263 48.354 1.00 34.65 665 VAL B C 1
ATOM 6595 O O . VAL B 2 667 ? 22.704 -21.100 48.506 1.00 35.33 665 VAL B O 1
ATOM 6599 N N . GLN B 2 668 ? 23.029 -23.323 48.728 1.00 37.45 666 GLN B N 1
ATOM 6600 C CA . GLN B 2 668 ? 24.254 -23.169 49.505 1.00 38.01 666 GLN B CA 1
ATOM 6601 C C . GLN B 2 668 ? 25.278 -22.304 48.776 1.00 41.96 666 GLN B C 1
ATOM 6602 O O . GLN B 2 668 ? 25.844 -21.373 49.359 1.00 44.16 666 GLN B O 1
ATOM 6608 N N . GLU B 2 669 ? 25.529 -22.594 47.496 1.00 53.77 667 GLU B N 1
ATOM 6609 C CA . GLU B 2 669 ? 26.506 -21.809 46.746 1.00 50.27 667 GLU B CA 1
ATOM 6610 C C . GLU B 2 669 ? 26.072 -20.352 46.641 1.00 48.63 667 GLU B C 1
ATOM 6611 O O . GLU B 2 669 ? 26.862 -19.437 46.900 1.00 49.86 667 GLU B O 1
ATOM 6617 N N . LEU B 2 670 ? 24.808 -20.118 46.275 1.00 48.98 668 LEU B N 1
ATOM 6618 C CA . LEU B 2 670 ? 24.321 -18.750 46.122 1.00 46.15 668 LEU B CA 1
ATOM 6619 C C . LEU B 2 670 ? 24.392 -17.980 47.435 1.00 43.38 668 LEU B C 1
ATOM 6620 O O . LEU B 2 670 ? 24.741 -16.793 47.448 1.00 42.26 668 LEU B O 1
ATOM 6625 N N . SER B 2 671 ? 24.074 -18.638 48.552 1.00 46.46 669 SER B N 1
ATOM 6626 C CA . SER B 2 671 ? 24.070 -17.953 49.841 1.00 49.92 669 SER B CA 1
ATOM 6627 C C . SER B 2 671 ? 25.478 -17.529 50.244 1.00 51.07 669 SER B C 1
ATOM 6628 O O . SER B 2 671 ? 25.699 -16.381 50.646 1.00 58.43 669 SER B O 1
ATOM 6631 N N . LEU B 2 672 ? 26.444 -18.448 50.151 1.00 50.18 670 LEU B N 1
ATOM 6632 C CA . LEU B 2 672 ? 27.832 -18.083 50.420 1.00 43.75 670 LEU B CA 1
ATOM 6633 C C . LEU B 2 672 ? 28.308 -16.999 49.463 1.00 44.71 670 LEU B C 1
ATOM 6634 O O . LEU B 2 672 ? 29.079 -16.113 49.848 1.00 53.27 670 LEU B O 1
ATOM 6639 N N . GLU B 2 673 ? 27.867 -17.061 48.206 1.00 45.35 671 GLU B N 1
ATOM 6640 C CA . GLU B 2 673 ? 28.216 -16.015 47.254 1.00 42.36 671 GLU B CA 1
ATOM 6641 C C . GLU B 2 673 ? 27.607 -14.681 47.667 1.00 35.82 671 GLU B C 1
ATOM 6642 O O . GLU B 2 673 ? 28.272 -13.640 47.595 1.00 39.21 671 GLU B O 1
ATOM 6648 N N . TYR B 2 674 ? 26.351 -14.697 48.122 1.00 31.88 672 TYR B N 1
ATOM 6649 C CA . TYR B 2 674 ? 25.713 -13.477 48.610 1.00 41.77 672 TYR B CA 1
ATOM 6650 C C . TYR B 2 674 ? 26.497 -12.859 49.763 1.00 46.82 672 TYR B C 1
ATOM 6651 O O . TYR B 2 674 ? 26.849 -11.675 49.724 1.00 46.22 672 TYR B O 1
ATOM 6660 N N . TYR B 2 675 ? 26.762 -13.642 50.814 1.00 51.13 673 TYR B N 1
ATOM 6661 C CA . TYR B 2 675 ? 27.471 -13.100 51.970 1.00 41.54 673 TYR B CA 1
ATOM 6662 C C . TYR B 2 675 ? 28.897 -12.704 51.619 1.00 47.60 673 TYR B C 1
ATOM 6663 O O . TYR B 2 675 ? 29.464 -11.804 52.252 1.00 50.67 673 TYR B O 1
ATOM 6672 N N . CYS B 2 676 ? 29.493 -13.364 50.626 1.00 48.20 674 CYS B N 1
ATOM 6673 C CA . CYS B 2 676 ? 30.808 -12.953 50.149 1.00 46.15 674 CYS B CA 1
ATOM 6674 C C . CYS B 2 676 ? 30.761 -11.554 49.548 1.00 43.06 674 CYS B C 1
ATOM 6675 O O . CYS B 2 676 ? 31.629 -10.718 49.825 1.00 49.29 674 CYS B O 1
ATOM 6678 N N . LYS B 2 677 ? 29.763 -11.285 48.704 1.00 38.40 675 LYS B N 1
ATOM 6679 C CA . LYS B 2 677 ? 29.603 -9.939 48.167 1.00 33.39 675 LYS B CA 1
ATOM 6680 C C . LYS B 2 677 ? 29.240 -8.959 49.269 1.00 33.98 675 LYS B C 1
ATOM 6681 O O . LYS B 2 677 ? 29.675 -7.801 49.247 1.00 34.41 675 LYS B O 1
ATOM 6687 N N . LEU B 2 678 ? 28.460 -9.415 50.249 1.00 36.87 676 LEU B N 1
ATOM 6688 C CA . LEU B 2 678 ? 28.151 -8.588 51.409 1.00 30.48 676 LEU B CA 1
ATOM 6689 C C . LEU B 2 678 ? 29.410 -8.268 52.203 1.00 36.45 676 LEU B C 1
ATOM 6690 O O . LEU B 2 678 ? 29.542 -7.168 52.753 1.00 34.82 676 LEU B O 1
ATOM 6695 N N . LYS B 2 679 ? 30.351 -9.216 52.270 1.00 48.73 677 LYS B N 1
ATOM 6696 C CA . LYS B 2 679 ? 31.631 -8.940 52.918 1.00 44.93 677 LYS B CA 1
ATOM 6697 C C . LYS B 2 679 ? 32.464 -7.966 52.093 1.00 40.29 677 LYS B C 1
ATOM 6698 O O . LYS B 2 679 ? 33.151 -7.102 52.652 1.00 35.42 677 LYS B O 1
ATOM 6704 N N . HIS B 2 680 ? 32.417 -8.093 50.762 1.00 36.82 678 HIS B N 1
ATOM 6705 C CA . HIS B 2 680 ? 33.137 -7.158 49.902 1.00 38.68 678 HIS B CA 1
ATOM 6706 C C . HIS B 2 680 ? 32.640 -5.733 50.094 1.00 34.48 678 HIS B C 1
ATOM 6707 O O . HIS B 2 680 ? 33.436 -4.788 50.130 1.00 31.43 678 HIS B O 1
ATOM 6714 N N . THR B 2 681 ? 31.322 -5.555 50.201 1.00 35.71 679 THR B N 1
ATOM 6715 C CA . THR B 2 681 ? 30.775 -4.212 50.362 1.00 33.10 679 THR B CA 1
ATOM 6716 C C . THR B 2 681 ? 31.142 -3.629 51.717 1.00 36.45 679 THR B C 1
ATOM 6717 O O . THR B 2 681 ? 31.437 -2.433 51.827 1.00 38.98 679 THR B O 1
ATOM 6721 N N . SER B 2 682 ? 31.144 -4.466 52.756 1.00 37.61 680 SER B N 1
ATOM 6722 C CA . SER B 2 682 ? 31.474 -3.995 54.096 1.00 34.34 680 SER B CA 1
ATOM 6723 C C . SER B 2 682 ? 32.896 -3.451 54.160 1.00 36.93 680 SER B C 1
ATOM 6724 O O . SER B 2 682 ? 33.127 -2.362 54.698 1.00 40.44 680 SER B O 1
ATOM 6727 N N . LYS B 2 683 ? 33.863 -4.193 53.614 1.00 32.72 681 LYS B N 1
ATOM 6728 C CA . LYS B 2 683 ? 35.240 -3.715 53.606 1.00 30.46 681 LYS B CA 1
ATOM 6729 C C . LYS B 2 683 ? 35.379 -2.443 52.783 1.00 38.53 681 LYS B C 1
ATOM 6730 O O . LYS B 2 683 ? 36.208 -1.582 53.102 1.00 46.92 681 LYS B O 1
ATOM 6736 N N . ALA B 2 684 ? 34.571 -2.306 51.728 1.00 38.37 682 ALA B N 1
ATOM 6737 C CA . ALA B 2 684 ? 34.610 -1.107 50.899 1.00 42.64 682 ALA B CA 1
ATOM 6738 C C . ALA B 2 684 ? 34.133 0.118 51.669 1.00 41.79 682 ALA B C 1
ATOM 6739 O O . ALA B 2 684 ? 34.618 1.233 51.437 1.00 40.00 682 ALA B O 1
ATOM 6741 N N . LEU B 2 685 ? 33.173 -0.066 52.576 1.00 27.24 683 LEU B N 1
ATOM 6742 C CA . LEU B 2 685 ? 32.682 1.052 53.372 1.00 26.71 683 LEU B CA 1
ATOM 6743 C C . LEU B 2 685 ? 33.757 1.556 54.323 1.00 30.60 683 LEU B C 1
ATOM 6744 O O . LEU B 2 685 ? 33.881 2.766 54.550 1.00 33.02 683 LEU B O 1
ATOM 6749 N N . SER B 2 686 ? 34.540 0.638 54.894 1.00 29.92 684 SER B N 1
ATOM 6750 C CA . SER B 2 686 ? 35.643 1.033 55.764 1.00 32.65 684 SER B CA 1
ATOM 6751 C C . SER B 2 686 ? 36.735 1.745 54.978 1.00 38.36 684 SER B C 1
ATOM 6752 O O . SER B 2 686 ? 37.286 2.751 55.442 1.00 36.89 684 SER B O 1
ATOM 6755 N N . VAL B 2 687 ? 37.067 1.234 53.790 1.00 41.70 685 VAL B N 1
ATOM 6756 C CA . VAL B 2 687 ? 38.102 1.865 52.977 1.00 41.83 685 VAL B CA 1
ATOM 6757 C C . VAL B 2 687 ? 37.642 3.234 52.500 1.00 36.89 685 VAL B C 1
ATOM 6758 O O . VAL B 2 687 ? 38.419 4.197 52.489 1.00 36.90 685 VAL B O 1
ATOM 6762 N N . ASN B 2 688 ? 36.374 3.345 52.104 1.00 35.10 686 ASN B N 1
ATOM 6763 C CA . ASN B 2 688 ? 35.851 4.631 51.660 1.00 31.10 686 ASN B CA 1
ATOM 6764 C C . ASN B 2 688 ? 35.853 5.649 52.791 1.00 40.91 686 ASN B C 1
ATOM 6765 O O . ASN B 2 688 ? 36.180 6.822 52.575 1.00 46.37 686 ASN B O 1
ATOM 6770 N N . SER B 2 689 ? 35.502 5.218 54.006 1.00 38.84 687 SER B N 1
ATOM 6771 C CA . SER B 2 689 ? 35.465 6.139 55.136 1.00 34.26 687 SER B CA 1
ATOM 6772 C C . SER B 2 689 ? 36.828 6.774 55.384 1.00 35.09 687 SER B C 1
ATOM 6773 O O . SER B 2 689 ? 36.915 7.966 55.705 1.00 40.89 687 SER B O 1
ATOM 6776 N N . LYS B 2 690 ? 37.907 6.000 55.231 1.00 33.45 688 LYS B N 1
ATOM 6777 C CA . LYS B 2 690 ? 39.243 6.546 55.448 1.00 40.48 688 LYS B CA 1
ATOM 6778 C C . LYS B 2 690 ? 39.648 7.486 54.319 1.00 47.24 688 LYS B C 1
ATOM 6779 O O . LYS B 2 690 ? 40.326 8.493 54.556 1.00 52.44 688 LYS B O 1
ATOM 6785 N N . VAL B 2 691 ? 39.253 7.173 53.084 1.00 43.90 689 VAL B N 1
ATOM 6786 C CA . VAL B 2 691 ? 39.587 8.048 51.966 1.00 45.04 689 VAL B CA 1
ATOM 6787 C C . VAL B 2 691 ? 38.873 9.385 52.106 1.00 40.56 689 VAL B C 1
ATOM 6788 O O . VAL B 2 691 ? 39.446 10.445 51.825 1.00 41.00 689 VAL B O 1
ATOM 6792 N N . ILE B 2 692 ? 37.615 9.359 52.554 1.00 42.02 690 ILE B N 1
ATOM 6793 C CA . ILE B 2 692 ? 36.851 10.593 52.716 1.00 41.03 690 ILE B CA 1
ATOM 6794 C C . ILE B 2 692 ? 37.513 11.502 53.743 1.00 47.28 690 ILE B C 1
ATOM 6795 O O . ILE B 2 692 ? 37.569 12.724 53.567 1.00 51.05 690 ILE B O 1
ATOM 6800 N N . VAL B 2 693 ? 38.051 10.919 54.813 1.00 42.63 691 VAL B N 1
ATOM 6801 C CA . VAL B 2 693 ? 38.622 11.726 55.884 1.00 39.75 691 VAL B CA 1
ATOM 6802 C C . VAL B 2 693 ? 39.942 12.346 55.445 1.00 42.52 691 VAL B C 1
ATOM 6803 O O . VAL B 2 693 ? 40.166 13.550 55.617 1.00 47.05 691 VAL B O 1
ATOM 6807 N N . ASN B 2 694 ? 40.838 11.537 54.874 1.00 44.80 692 ASN B N 1
ATOM 6808 C CA . ASN B 2 694 ? 42.128 12.069 54.448 1.00 52.68 692 ASN B CA 1
ATOM 6809 C C . ASN B 2 694 ? 41.967 13.108 53.349 1.00 53.65 692 ASN B C 1
ATOM 6810 O O . ASN B 2 694 ? 42.826 13.984 53.194 1.00 56.65 692 ASN B O 1
ATOM 6815 N N . THR B 2 695 ? 40.877 13.037 52.584 1.00 48.97 693 THR B N 1
ATOM 6816 C CA . THR B 2 695 ? 40.661 14.009 51.519 1.00 50.35 693 THR B CA 1
ATOM 6817 C C . THR B 2 695 ? 40.101 15.317 52.065 1.00 48.97 693 THR B C 1
ATOM 6818 O O . THR B 2 695 ? 40.611 16.398 51.752 1.00 54.53 693 THR B O 1
ATOM 6822 N N . LEU B 2 696 ? 39.064 15.235 52.896 1.00 47.04 694 LEU B N 1
ATOM 6823 C CA . LEU B 2 696 ? 38.405 16.447 53.369 1.00 54.17 694 LEU B CA 1
ATOM 6824 C C . LEU B 2 696 ? 39.286 17.234 54.331 1.00 59.48 694 LEU B C 1
ATOM 6825 O O . LEU B 2 696 ? 39.262 18.470 54.326 1.00 60.05 694 LEU B O 1
ATOM 6830 N N . LYS B 2 697 ? 40.064 16.546 55.169 1.00 59.90 695 LYS B N 1
ATOM 6831 C CA . LYS B 2 697 ? 40.962 17.256 56.074 1.00 66.28 695 LYS B CA 1
ATOM 6832 C C . LYS B 2 697 ? 41.991 18.063 55.291 1.00 79.78 695 LYS B C 1
ATOM 6833 O O . LYS B 2 697 ? 42.249 19.232 55.600 1.00 84.96 695 LYS B O 1
ATOM 6839 N N . LYS B 2 698 ? 42.579 17.452 54.260 1.00 90.98 696 LYS B N 1
ATOM 6840 C CA . LYS B 2 698 ? 43.520 18.166 53.402 1.00 91.92 696 LYS B CA 1
ATOM 6841 C C . LYS B 2 698 ? 42.827 19.267 52.609 1.00 95.11 696 LYS B C 1
ATOM 6842 O O . LYS B 2 698 ? 43.402 20.340 52.394 1.00 96.70 696 LYS B O 1
ATOM 6848 N N . ASN B 2 699 ? 41.593 19.017 52.162 1.00 93.91 697 ASN B N 1
ATOM 6849 C CA . ASN B 2 699 ? 40.870 20.015 51.380 1.00 87.87 697 ASN B CA 1
ATOM 6850 C C . ASN B 2 699 ? 40.555 21.251 52.214 1.00 90.40 697 ASN B C 1
ATOM 6851 O O . ASN B 2 699 ? 40.628 22.379 51.714 1.00 95.85 697 ASN B O 1
ATOM 6856 N N . ILE B 2 700 ? 40.197 21.058 53.486 1.00 86.05 698 ILE B N 1
ATOM 6857 C CA . ILE B 2 700 ? 39.922 22.193 54.366 1.00 87.51 698 ILE B CA 1
ATOM 6858 C C . ILE B 2 700 ? 41.187 23.006 54.598 1.00 96.40 698 ILE B C 1
ATOM 6859 O O . ILE B 2 700 ? 41.155 24.243 54.601 1.00 93.66 698 ILE B O 1
ATOM 6864 N N . LYS B 2 701 ? 42.319 22.326 54.799 1.00 108.89 699 LYS B N 1
ATOM 6865 C CA . LYS B 2 701 ? 43.580 23.032 54.997 1.00 118.54 699 LYS B CA 1
ATOM 6866 C C . LYS B 2 701 ? 43.919 23.902 53.793 1.00 121.91 699 LYS B C 1
ATOM 6867 O O . LYS B 2 701 ? 44.319 25.062 53.949 1.00 125.84 699 LYS B O 1
ATOM 6873 N N . ASN B 2 702 ? 43.759 23.363 52.586 1.00 121.28 700 ASN B N 1
ATOM 6874 C CA . ASN B 2 702 ? 44.011 24.131 51.374 1.00 122.52 700 ASN B CA 1
ATOM 6875 C C . ASN B 2 702 ? 42.957 25.223 51.219 1.00 117.78 700 ASN B C 1
ATOM 6876 O O . ASN B 2 702 ? 41.756 24.958 51.323 1.00 111.00 700 ASN B O 1
ATOM 6881 N N . LYS B 2 703 ? 43.403 26.458 50.979 1.00 123.97 701 LYS B N 1
ATOM 6882 C CA . LYS B 2 703 ? 42.442 27.540 50.789 1.00 130.00 701 LYS B CA 1
ATOM 6883 C C . LYS B 2 703 ? 41.704 27.378 49.470 1.00 137.57 701 LYS B C 1
ATOM 6884 O O . LYS B 2 703 ? 40.515 27.704 49.368 1.00 134.50 701 LYS B O 1
ATOM 6890 N N . ASP B 2 704 ? 42.394 26.880 48.450 1.00 147.50 702 ASP B N 1
ATOM 6891 C CA . ASP B 2 704 ? 41.738 26.467 47.218 1.00 146.68 702 ASP B CA 1
ATOM 6892 C C . ASP B 2 704 ? 41.252 25.037 47.416 1.00 139.22 702 ASP B C 1
ATOM 6893 O O . ASP B 2 704 ? 42.054 24.103 47.524 1.00 141.51 702 ASP B O 1
ATOM 6898 N N . SER B 2 705 ? 39.938 24.872 47.505 1.00 129.33 703 SER B N 1
ATOM 6899 C CA . SER B 2 705 ? 39.329 23.595 47.838 1.00 116.40 703 SER B CA 1
ATOM 6900 C C . SER B 2 705 ? 38.478 23.117 46.672 1.00 102.79 703 SER B C 1
ATOM 6901 O O . SER B 2 705 ? 37.691 23.889 46.114 1.00 107.94 703 SER B O 1
ATOM 6904 N N . HIS B 2 706 ? 38.640 21.846 46.311 1.00 94.44 704 HIS B N 1
ATOM 6905 C CA . HIS B 2 706 ? 37.827 21.255 45.259 1.00 78.50 704 HIS B CA 1
ATOM 6906 C C . HIS B 2 706 ? 36.356 21.241 45.656 1.00 69.36 704 HIS B C 1
ATOM 6907 O O . HIS B 2 706 ? 36.005 21.154 46.836 1.00 69.56 704 HIS B O 1
ATOM 6914 N N . GLU B 2 707 ? 35.491 21.334 44.652 1.00 62.75 705 GLU B N 1
ATOM 6915 C CA . GLU B 2 707 ? 34.050 21.247 44.850 1.00 62.60 705 GLU B CA 1
ATOM 6916 C C . GLU B 2 707 ? 33.645 19.792 44.647 1.00 55.35 705 GLU B C 1
ATOM 6917 O O . GLU B 2 707 ? 33.664 19.285 43.520 1.00 56.27 705 GLU B O 1
ATOM 6923 N N . TYR B 2 708 ? 33.300 19.115 45.734 1.00 45.15 706 TYR B N 1
ATOM 6924 C CA . TYR B 2 708 ? 32.986 17.696 45.687 1.00 46.11 706 TYR B CA 1
ATOM 6925 C C . TYR B 2 708 ? 31.480 17.465 45.661 1.00 48.23 706 TYR B C 1
ATOM 6926 O O . TYR B 2 708 ? 30.683 18.316 46.061 1.00 49.48 706 TYR B O 1
ATOM 6935 N N . LYS B 2 709 ? 31.105 16.288 45.172 1.00 49.23 707 LYS B N 1
ATOM 6936 C CA . LYS B 2 709 ? 29.731 15.820 45.227 1.00 54.32 707 LYS B CA 1
ATOM 6937 C C . LYS B 2 709 ? 29.755 14.351 45.619 1.00 56.05 707 LYS B C 1
ATOM 6938 O O . LYS B 2 709 ? 30.789 13.685 45.533 1.00 58.37 707 LYS B O 1
ATOM 6944 N N . VAL B 2 710 ? 28.607 13.850 46.066 1.00 48.26 708 VAL B N 1
ATOM 6945 C CA . VAL B 2 710 ? 28.481 12.477 46.538 1.00 38.41 708 VAL B CA 1
ATOM 6946 C C . VAL B 2 710 ? 27.644 11.695 45.539 1.00 31.33 708 VAL B C 1
ATOM 6947 O O . VAL B 2 710 ? 26.604 12.177 45.076 1.00 29.72 708 VAL B O 1
ATOM 6951 N N . GLU B 2 711 ? 28.102 10.491 45.209 1.00 29.60 709 GLU B N 1
ATOM 6952 C CA . GLU B 2 711 ? 27.378 9.578 44.343 1.00 39.12 709 GLU B CA 1
ATOM 6953 C C . GLU B 2 711 ? 27.283 8.215 45.014 1.00 35.75 709 GLU B C 1
ATOM 6954 O O . GLU B 2 711 ? 28.192 7.796 45.735 1.00 39.75 709 GLU B O 1
ATOM 6960 N N . LEU B 2 712 ? 26.167 7.532 44.778 1.00 32.31 710 LEU B N 1
ATOM 6961 C CA . LEU B 2 712 ? 25.937 6.192 45.313 1.00 26.99 710 LEU B CA 1
ATOM 6962 C C . LEU B 2 712 ? 26.523 5.188 44.331 1.00 34.94 710 LEU B C 1
ATOM 6963 O O . LEU B 2 712 ? 25.886 4.823 43.340 1.00 47.02 710 LEU B O 1
ATOM 6968 N N . VAL B 2 713 ? 27.734 4.739 44.608 1.00 32.47 711 VAL B N 1
ATOM 6969 C CA . VAL B 2 713 ? 28.479 3.879 43.698 1.00 35.26 711 VAL B CA 1
ATOM 6970 C C . VAL B 2 713 ? 28.292 2.425 44.107 1.00 33.38 711 VAL B C 1
ATOM 6971 O O . VAL B 2 713 ? 28.342 2.085 45.294 1.00 40.86 711 VAL B O 1
ATOM 6975 N N . HIS B 2 714 ? 28.073 1.564 43.118 1.00 39.88 712 HIS B N 1
ATOM 6976 C CA . HIS B 2 714 ? 27.883 0.139 43.349 1.00 44.36 712 HIS B CA 1
ATOM 6977 C C . HIS B 2 714 ? 29.223 -0.582 43.301 1.00 45.31 712 HIS B C 1
ATOM 6978 O O . HIS B 2 714 ? 30.003 -0.396 42.360 1.00 47.29 712 HIS B O 1
ATOM 6985 N N . THR B 2 715 ? 29.484 -1.406 44.313 1.00 43.36 713 THR B N 1
ATOM 6986 C CA . THR B 2 715 ? 30.672 -2.246 44.300 1.00 46.51 713 THR B CA 1
ATOM 6987 C C . THR B 2 715 ? 30.504 -3.337 43.252 1.00 51.65 713 THR B C 1
ATOM 6988 O O . THR B 2 715 ? 29.476 -4.019 43.212 1.00 52.79 713 THR B O 1
ATOM 6992 N N . THR B 2 716 ? 31.515 -3.492 42.395 1.00 53.30 714 THR B N 1
ATOM 6993 C CA . THR B 2 716 ? 31.407 -4.437 41.291 1.00 56.69 714 THR B CA 1
ATOM 6994 C C . THR B 2 716 ? 31.141 -5.856 41.782 1.00 57.26 714 THR B C 1
ATOM 6995 O O . THR B 2 716 ? 30.407 -6.608 41.131 1.00 61.27 714 THR B O 1
ATOM 6999 N N . GLU B 2 717 ? 31.706 -6.237 42.927 1.00 52.58 715 GLU B N 1
ATOM 7000 C CA . GLU B 2 717 ? 31.524 -7.577 43.471 1.00 45.44 715 GLU B CA 1
ATOM 7001 C C . GLU B 2 717 ? 30.950 -7.541 44.884 1.00 39.02 715 GLU B C 1
ATOM 7002 O O . GLU B 2 717 ? 31.205 -8.439 45.688 1.00 30.06 715 GLU B O 1
ATOM 7008 N N . GLY B 2 718 ? 30.160 -6.511 45.189 1.00 36.06 716 GLY B N 1
ATOM 7009 C CA . GLY B 2 718 ? 29.522 -6.367 46.477 1.00 27.34 716 GLY B CA 1
ATOM 7010 C C . GLY B 2 718 ? 28.007 -6.359 46.359 1.00 26.33 716 GLY B C 1
ATOM 7011 O O . GLY B 2 718 ? 27.439 -6.509 45.275 1.00 47.50 716 GLY B O 1
ATOM 7012 N N . TRP B 2 719 ? 27.359 -6.179 47.504 1.00 41.86 717 TRP B N 1
ATOM 7013 C CA . TRP B 2 719 ? 25.903 -6.143 47.555 1.00 43.05 717 TRP B CA 1
ATOM 7014 C C . TRP B 2 719 ? 25.443 -4.694 47.455 1.00 44.37 717 TRP B C 1
ATOM 7015 O O . TRP B 2 719 ? 25.756 -3.874 48.326 1.00 50.83 717 TRP B O 1
ATOM 7026 N N . ASN B 2 720 ? 24.700 -4.382 46.396 1.00 45.98 718 ASN B N 1
ATOM 7027 C CA . ASN B 2 720 ? 24.362 -2.999 46.096 1.00 50.49 718 ASN B CA 1
ATOM 7028 C C . ASN B 2 720 ? 23.176 -2.480 46.894 1.00 52.60 718 ASN B C 1
ATOM 7029 O O . ASN B 2 720 ? 22.741 -1.351 46.645 1.00 52.34 718 ASN B O 1
ATOM 7034 N N . TYR B 2 721 ? 22.644 -3.258 47.843 1.00 51.90 719 TYR B N 1
ATOM 7035 C CA . TYR B 2 721 ? 21.695 -2.686 48.792 1.00 41.54 719 TYR B CA 1
ATOM 7036 C C . TYR B 2 721 ? 22.360 -1.611 49.639 1.00 36.92 719 TYR B C 1
ATOM 7037 O O . TYR B 2 721 ? 21.681 -0.729 50.173 1.00 40.86 719 TYR B O 1
ATOM 7046 N N . PHE B 2 722 ? 23.688 -1.668 49.767 1.00 33.85 720 PHE B N 1
ATOM 7047 C CA . PHE B 2 722 ? 24.474 -0.716 50.549 1.00 37.22 720 PHE B CA 1
ATOM 7048 C C . PHE B 2 722 ? 25.548 -0.128 49.643 1.00 35.93 720 PHE B C 1
ATOM 7049 O O . PHE B 2 722 ? 26.716 -0.542 49.695 1.00 34.62 720 PHE B O 1
ATOM 7057 N N . PRO B 2 723 ? 25.191 0.833 48.795 1.00 38.92 721 PRO B N 1
ATOM 7058 C CA . PRO B 2 723 ? 26.186 1.441 47.904 1.00 34.96 721 PRO B CA 1
ATOM 7059 C C . PRO B 2 723 ? 27.193 2.265 48.692 1.00 36.30 721 PRO B C 1
ATOM 7060 O O . PRO B 2 723 ? 27.023 2.554 49.877 1.00 38.29 721 PRO B O 1
ATOM 7064 N N . ILE B 2 724 ? 28.264 2.646 48.007 1.00 41.38 722 ILE B N 1
ATOM 7065 C CA . ILE B 2 724 ? 29.364 3.386 48.615 1.00 39.78 722 ILE B CA 1
ATOM 7066 C C . ILE B 2 724 ? 29.168 4.867 48.322 1.00 42.91 722 ILE B C 1
ATOM 7067 O O . ILE B 2 724 ? 29.212 5.289 47.161 1.00 49.18 722 ILE B O 1
ATOM 7072 N N . GLN B 2 725 ? 28.945 5.660 49.364 1.00 38.25 723 GLN B N 1
ATOM 7073 C CA . GLN B 2 725 ? 28.804 7.106 49.201 1.00 38.74 723 GLN B CA 1
ATOM 7074 C C . GLN B 2 725 ? 30.180 7.682 48.899 1.00 36.15 723 GLN B C 1
ATOM 7075 O O . GLN B 2 725 ? 30.991 7.889 49.803 1.00 34.54 723 GLN B O 1
ATOM 7081 N N . THR B 2 726 ? 30.450 7.946 47.621 1.00 34.95 724 THR B N 1
ATOM 7082 C CA . THR B 2 726 ? 31.788 8.267 47.142 1.00 41.34 724 THR B CA 1
ATOM 7083 C C . THR B 2 726 ? 31.892 9.734 46.743 1.00 40.80 724 THR B C 1
ATOM 7084 O O . THR B 2 726 ? 31.006 10.270 46.070 1.00 44.47 724 THR B O 1
ATOM 7088 N N . LEU B 2 727 ? 32.986 10.372 47.150 1.00 39.24 725 LEU B N 1
ATOM 7089 C CA . LEU B 2 727 ? 33.268 11.739 46.738 1.00 39.85 725 LEU B CA 1
ATOM 7090 C C . LEU B 2 727 ? 33.761 11.769 45.300 1.00 44.17 725 LEU B C 1
ATOM 7091 O O . LEU B 2 727 ? 34.445 10.849 44.844 1.00 56.93 725 LEU B O 1
ATOM 7096 N N . ARG B 2 728 ? 33.408 12.835 44.586 1.00 40.30 726 ARG B N 1
ATOM 7097 C CA . ARG B 2 728 ? 33.886 13.043 43.227 1.00 47.88 726 ARG B CA 1
ATOM 7098 C C . ARG B 2 728 ? 33.925 14.536 42.939 1.00 46.85 726 ARG B C 1
ATOM 7099 O O . ARG B 2 728 ? 33.046 15.285 43.373 1.00 48.53 726 ARG B O 1
ATOM 7107 N N . ILE B 2 729 ? 34.957 14.956 42.219 1.00 51.03 727 ILE B N 1
ATOM 7108 C CA . ILE B 2 729 ? 35.116 16.353 41.836 1.00 64.99 727 ILE B CA 1
ATOM 7109 C C . ILE B 2 729 ? 34.146 16.675 40.708 1.00 70.31 727 ILE B C 1
ATOM 7110 O O . ILE B 2 729 ? 33.905 15.848 39.821 1.00 69.70 727 ILE B O 1
ATOM 7115 N N . LYS B 2 730 ? 33.579 17.885 40.741 1.00 74.77 728 LYS B N 1
ATOM 7116 C CA . LYS B 2 730 ? 32.609 18.294 39.729 1.00 84.50 728 LYS B CA 1
ATOM 7117 C C . LYS B 2 730 ? 33.283 18.632 38.401 1.00 94.95 728 LYS B C 1
ATOM 7118 O O . LYS B 2 730 ? 32.881 18.124 37.347 1.00 97.12 728 LYS B O 1
ATOM 7124 N N . GLN B 2 731 ? 34.297 19.491 38.435 1.00 99.62 729 GLN B N 1
ATOM 7125 C CA . GLN B 2 731 ? 35.036 19.942 37.236 1.00 102.80 729 GLN B CA 1
ATOM 7126 C C . GLN B 2 731 ? 34.013 20.564 36.274 1.00 104.89 729 GLN B C 1
ATOM 7127 O O . GLN B 2 731 ? 33.128 21.312 36.717 1.00 102.63 729 GLN B O 1
ATOM 7133 N N . ASP B 2 732 ? 34.096 20.284 34.976 1.00 111.59 730 ASP B N 1
ATOM 7134 C CA . ASP B 2 732 ? 33.153 20.839 34.005 1.00 107.11 730 ASP B CA 1
ATOM 7135 C C . ASP B 2 732 ? 32.518 19.743 33.151 1.00 98.32 730 ASP B C 1
ATOM 7136 O O . ASP B 2 732 ? 33.210 18.869 32.628 1.00 90.51 730 ASP B O 1
ATOM 7141 N N . LYS C 3 5 ? -23.325 15.097 7.788 1.00 105.35 5 LYS C N 1
ATOM 7142 C CA . LYS C 3 5 ? -22.131 15.892 8.040 1.00 100.95 5 LYS C CA 1
ATOM 7143 C C . LYS C 3 5 ? -20.891 15.021 8.073 1.00 95.63 5 LYS C C 1
ATOM 7144 O O . LYS C 3 5 ? -20.938 13.839 7.743 1.00 96.07 5 LYS C O 1
ATOM 7150 N N . LEU C 3 6 ? -19.772 15.615 8.481 1.00 92.62 6 LEU C N 1
ATOM 7151 C CA . LEU C 3 6 ? -18.581 14.815 8.727 1.00 89.53 6 LEU C CA 1
ATOM 7152 C C . LEU C 3 6 ? -18.792 13.862 9.897 1.00 96.50 6 LEU C C 1
ATOM 7153 O O . LEU C 3 6 ? -18.103 12.842 9.994 1.00 86.83 6 LEU C O 1
ATOM 7158 N N . SER C 3 7 ? -19.745 14.170 10.782 1.00 99.29 7 SER C N 1
ATOM 7159 C CA . SER C 3 7 ? -19.999 13.333 11.951 1.00 104.12 7 SER C CA 1
ATOM 7160 C C . SER C 3 7 ? -20.482 11.946 11.549 1.00 112.86 7 SER C C 1
ATOM 7161 O O . SER C 3 7 ? -19.945 10.929 12.003 1.00 111.21 7 SER C O 1
ATOM 7164 N N . ASP C 3 8 ? -21.523 11.892 10.711 1.00 123.66 8 ASP C N 1
ATOM 7165 C CA . ASP C 3 8 ? -22.134 10.616 10.347 1.00 132.87 8 ASP C CA 1
ATOM 7166 C C . ASP C 3 8 ? -21.135 9.663 9.695 1.00 132.37 8 ASP C C 1
ATOM 7167 O O . ASP C 3 8 ? -21.290 8.440 9.793 1.00 132.40 8 ASP C O 1
ATOM 7172 N N . PHE C 3 9 ? -20.106 10.198 9.028 1.00 131.02 9 PHE C N 1
ATOM 7173 C CA . PHE C 3 9 ? -19.095 9.344 8.406 1.00 125.79 9 PHE C CA 1
ATOM 7174 C C . PHE C 3 9 ? -18.326 8.527 9.437 1.00 117.66 9 PHE C C 1
ATOM 7175 O O . PHE C 3 9 ? -17.830 7.440 9.119 1.00 119.76 9 PHE C O 1
ATOM 7183 N N . ILE C 3 10 ? -18.208 9.037 10.666 1.00 112.54 10 ILE C N 1
ATOM 7184 C CA . ILE C 3 10 ? -17.441 8.352 11.701 1.00 105.18 10 ILE C CA 1
ATOM 7185 C C . ILE C 3 10 ? -18.050 6.989 11.986 1.00 105.78 10 ILE C C 1
ATOM 7186 O O . ILE C 3 10 ? -19.265 6.859 12.175 1.00 108.62 10 ILE C O 1
ATOM 7191 N N . GLY C 3 11 ? -17.201 5.965 12.025 1.00 104.22 11 GLY C N 1
ATOM 7192 C CA . GLY C 3 11 ? -17.655 4.615 12.272 1.00 106.63 11 GLY C CA 1
ATOM 7193 C C . GLY C 3 11 ? -18.098 3.861 11.043 1.00 109.77 11 GLY C C 1
ATOM 7194 O O . GLY C 3 11 ? -18.601 2.739 11.172 1.00 112.19 11 GLY C O 1
ATOM 7195 N N . ASN C 3 12 ? -17.926 4.437 9.856 1.00 109.75 12 ASN C N 1
ATOM 7196 C CA . ASN C 3 12 ? -18.344 3.819 8.606 1.00 111.91 12 ASN C CA 1
ATOM 7197 C C . ASN C 3 12 ? -17.117 3.533 7.750 1.00 104.27 12 ASN C C 1
ATOM 7198 O O . ASN C 3 12 ? -16.228 4.382 7.630 1.00 100.31 12 ASN C O 1
ATOM 7203 N N . THR C 3 13 ? -17.079 2.339 7.158 1.00 105.28 13 THR C N 1
ATOM 7204 C CA . THR C 3 13 ? -15.918 1.906 6.389 1.00 101.56 13 THR C CA 1
ATOM 7205 C C . THR C 3 13 ? -15.659 2.835 5.209 1.00 96.69 13 THR C C 1
ATOM 7206 O O . THR C 3 13 ? -16.583 3.255 4.510 1.00 99.49 13 THR C O 1
ATOM 7210 N N . LEU C 3 14 ? -14.383 3.158 4.998 1.00 97.16 14 LEU C N 1
ATOM 7211 C CA . LEU C 3 14 ? -13.953 4.017 3.908 1.00 103.07 14 LEU C CA 1
ATOM 7212 C C . LEU C 3 14 ? -12.742 3.390 3.227 1.00 103.82 14 LEU C C 1
ATOM 7213 O O . LEU C 3 14 ? -12.057 2.535 3.795 1.00 95.73 14 LEU C O 1
ATOM 7218 N N . ILE C 3 15 ? -12.485 3.829 1.996 1.00 111.08 15 ILE C N 1
ATOM 7219 C CA . ILE C 3 15 ? -11.353 3.364 1.201 1.00 112.72 15 ILE C CA 1
ATOM 7220 C C . ILE C 3 15 ? -10.440 4.551 0.930 1.00 112.57 15 ILE C C 1
ATOM 7221 O O . ILE C 3 15 ? -10.884 5.571 0.392 1.00 121.92 15 ILE C O 1
ATOM 7226 N N . VAL C 3 16 ? -9.166 4.412 1.289 1.00 103.05 16 VAL C N 1
ATOM 7227 C CA . VAL C 3 16 ? -8.191 5.492 1.190 1.00 97.42 16 VAL C CA 1
ATOM 7228 C C . VAL C 3 16 ? -7.071 5.064 0.254 1.00 98.35 16 VAL C C 1
ATOM 7229 O O . VAL C 3 16 ? -6.431 4.029 0.474 1.00 100.49 16 VAL C O 1
ATOM 7233 N N . SER C 3 17 ? -6.821 5.873 -0.773 1.00 97.81 17 SER C N 1
ATOM 7234 C CA . SER C 3 17 ? -5.785 5.605 -1.762 1.00 95.31 17 SER C CA 1
ATOM 7235 C C . SER C 3 17 ? -4.576 6.484 -1.467 1.00 93.77 17 SER C C 1
ATOM 7236 O O . SER C 3 17 ? -4.701 7.710 -1.384 1.00 93.55 17 SER C O 1
ATOM 7239 N N . LEU C 3 18 ? -3.414 5.858 -1.310 1.00 93.01 18 LEU C N 1
ATOM 7240 C CA . LEU C 3 18 ? -2.189 6.590 -1.039 1.00 104.64 18 LEU C CA 1
ATOM 7241 C C . LEU C 3 18 ? -1.487 6.936 -2.353 1.00 120.47 18 LEU C C 1
ATOM 7242 O O . LEU C 3 18 ? -1.976 6.643 -3.447 1.00 119.54 18 LEU C O 1
ATOM 7247 N N . THR C 3 19 ? -0.322 7.581 -2.244 1.00 134.08 19 THR C N 1
ATOM 7248 C CA . THR C 3 19 ? 0.422 7.967 -3.440 1.00 145.64 19 THR C CA 1
ATOM 7249 C C . THR C 3 19 ? 0.937 6.743 -4.187 1.00 148.07 19 THR C C 1
ATOM 7250 O O . THR C 3 19 ? 0.926 6.709 -5.424 1.00 155.93 19 THR C O 1
ATOM 7254 N N . GLU C 3 20 ? 1.388 5.729 -3.456 1.00 145.38 20 GLU C N 1
ATOM 7255 C CA . GLU C 3 20 ? 1.913 4.513 -4.057 1.00 146.04 20 GLU C CA 1
ATOM 7256 C C . GLU C 3 20 ? 0.764 3.565 -4.409 1.00 147.45 20 GLU C C 1
ATOM 7257 O O . GLU C 3 20 ? -0.413 3.938 -4.386 1.00 145.05 20 GLU C O 1
ATOM 7263 N N . ASP C 3 21 ? 1.106 2.319 -4.752 1.00 152.97 21 ASP C N 1
ATOM 7264 C CA . ASP C 3 21 ? 0.098 1.349 -5.170 1.00 151.25 21 ASP C CA 1
ATOM 7265 C C . ASP C 3 21 ? -0.810 0.929 -4.024 1.00 141.78 21 ASP C C 1
ATOM 7266 O O . ASP C 3 21 ? -1.963 0.550 -4.262 1.00 141.52 21 ASP C O 1
ATOM 7271 N N . ARG C 3 22 ? -0.321 0.980 -2.788 1.00 132.16 22 ARG C N 1
ATOM 7272 C CA . ARG C 3 22 ? -1.079 0.418 -1.681 1.00 117.09 22 ARG C CA 1
ATOM 7273 C C . ARG C 3 22 ? -2.320 1.249 -1.379 1.00 106.16 22 ARG C C 1
ATOM 7274 O O . ARG C 3 22 ? -2.315 2.478 -1.490 1.00 99.52 22 ARG C O 1
ATOM 7282 N N . ILE C 3 23 ? -3.392 0.554 -1.010 1.00 105.13 23 ILE C N 1
ATOM 7283 C CA . ILE C 3 23 ? -4.674 1.156 -0.675 1.00 101.16 23 ILE C CA 1
ATOM 7284 C C . ILE C 3 23 ? -5.068 0.675 0.713 1.00 95.01 23 ILE C C 1
ATOM 7285 O O . ILE C 3 23 ? -4.885 -0.501 1.045 1.00 94.96 23 ILE C O 1
ATOM 7290 N N . LEU C 3 24 ? -5.601 1.582 1.526 1.00 89.05 24 LEU C N 1
ATOM 7291 C CA . LEU C 3 24 ? -5.975 1.279 2.901 1.00 88.21 24 LEU C CA 1
ATOM 7292 C C . LEU C 3 24 ? -7.489 1.182 3.024 1.00 93.92 24 LEU C C 1
ATOM 7293 O O . LEU C 3 24 ? -8.208 2.109 2.638 1.00 99.96 24 LEU C O 1
ATOM 7298 N N . VAL C 3 25 ? -7.963 0.067 3.571 1.00 93.65 25 VAL C N 1
ATOM 7299 C CA . VAL C 3 25 ? -9.380 -0.153 3.833 1.00 95.01 25 VAL C CA 1
ATOM 7300 C C . VAL C 3 25 ? -9.564 -0.195 5.341 1.00 94.93 25 VAL C C 1
ATOM 7301 O O . VAL C 3 25 ? -9.000 -1.065 6.015 1.00 100.54 25 VAL C O 1
ATOM 7305 N N . GLY C 3 26 ? -10.350 0.736 5.873 1.00 92.99 26 GLY C N 1
ATOM 7306 C CA . GLY C 3 26 ? -10.564 0.781 7.306 1.00 90.39 26 GLY C CA 1
ATOM 7307 C C . GLY C 3 26 ? -11.784 1.606 7.642 1.00 88.51 26 GLY C C 1
ATOM 7308 O O . GLY C 3 26 ? -12.444 2.168 6.767 1.00 83.11 26 GLY C O 1
ATOM 7309 N N . SER C 3 27 ? -12.078 1.670 8.937 1.00 86.14 27 SER C N 1
ATOM 7310 C CA . SER C 3 27 ? -13.229 2.403 9.447 1.00 85.40 27 SER C CA 1
ATOM 7311 C C . SER C 3 27 ? -12.751 3.719 10.041 1.00 85.35 27 SER C C 1
ATOM 7312 O O . SER C 3 27 ? -11.891 3.725 10.927 1.00 85.82 27 SER C O 1
ATOM 7315 N N . LEU C 3 28 ? -13.309 4.824 9.556 1.00 88.01 28 LEU C N 1
ATOM 7316 C CA . LEU C 3 28 ? -12.903 6.142 10.023 1.00 77.32 28 LEU C CA 1
ATOM 7317 C C . LEU C 3 28 ? -13.228 6.310 11.500 1.00 80.69 28 LEU C C 1
ATOM 7318 O O . LEU C 3 28 ? -14.396 6.263 11.897 1.00 78.11 28 LEU C O 1
ATOM 7323 N N . VAL C 3 29 ? -12.194 6.507 12.313 1.00 80.09 29 VAL C N 1
ATOM 7324 C CA . VAL C 3 29 ? -12.392 6.738 13.741 1.00 77.68 29 VAL C CA 1
ATOM 7325 C C . VAL C 3 29 ? -12.526 8.223 14.045 1.00 75.48 29 VAL C C 1
ATOM 7326 O O . VAL C 3 29 ? -13.388 8.623 14.832 1.00 74.74 29 VAL C O 1
ATOM 7330 N N . ALA C 3 30 ? -11.688 9.055 13.425 1.00 74.96 30 ALA C N 1
ATOM 7331 C CA . ALA C 3 30 ? -11.689 10.485 13.702 1.00 76.11 30 ALA C CA 1
ATOM 7332 C C . ALA C 3 30 ? -11.098 11.241 12.520 1.00 72.15 30 ALA C C 1
ATOM 7333 O O . ALA C 3 30 ? -10.417 10.668 11.665 1.00 71.87 30 ALA C O 1
ATOM 7335 N N . VAL C 3 31 ? -11.370 12.544 12.493 1.00 79.90 31 VAL C N 1
ATOM 7336 C CA . VAL C 3 31 ? -10.880 13.454 11.459 1.00 77.87 31 VAL C CA 1
ATOM 7337 C C . VAL C 3 31 ? -10.584 14.793 12.123 1.00 73.37 31 VAL C C 1
ATOM 7338 O O . VAL C 3 31 ? -11.380 15.279 12.930 1.00 74.54 31 VAL C O 1
ATOM 7342 N N . ASP C 3 32 ? -9.438 15.389 11.797 1.00 72.89 32 ASP C N 1
ATOM 7343 C CA . ASP C 3 32 ? -9.081 16.702 12.323 1.00 85.31 32 ASP C CA 1
ATOM 7344 C C . ASP C 3 32 ? -9.273 17.779 11.259 1.00 87.99 32 ASP C C 1
ATOM 7345 O O . ASP C 3 32 ? -9.625 17.503 10.109 1.00 94.68 32 ASP C O 1
ATOM 7350 N N . ALA C 3 33 ? -9.016 19.027 11.665 1.00 87.49 33 ALA C N 1
ATOM 7351 C CA . ALA C 3 33 ? -9.245 20.177 10.797 1.00 91.94 33 ALA C CA 1
ATOM 7352 C C . ALA C 3 33 ? -8.378 20.157 9.546 1.00 93.53 33 ALA C C 1
ATOM 7353 O O . ALA C 3 33 ? -8.755 20.758 8.534 1.00 93.38 33 ALA C O 1
ATOM 7355 N N . GLN C 3 34 ? -7.232 19.483 9.588 1.00 90.64 34 GLN C N 1
ATOM 7356 C CA . GLN C 3 34 ? -6.366 19.372 8.425 1.00 88.02 34 GLN C CA 1
ATOM 7357 C C . GLN C 3 34 ? -6.662 18.128 7.598 1.00 85.79 34 GLN C C 1
ATOM 7358 O O . GLN C 3 34 ? -5.843 17.749 6.753 1.00 87.07 34 GLN C O 1
ATOM 7364 N N . MET C 3 35 ? -7.809 17.488 7.837 1.00 83.68 35 MET C N 1
ATOM 7365 C CA . MET C 3 35 ? -8.267 16.283 7.149 1.00 86.38 35 MET C CA 1
ATOM 7366 C C . MET C 3 35 ? -7.335 15.088 7.354 1.00 83.13 35 MET C C 1
ATOM 7367 O O . MET C 3 35 ? -7.326 14.158 6.540 1.00 86.25 35 MET C O 1
ATOM 7372 N N . ASN C 3 36 ? -6.547 15.087 8.427 1.00 81.48 36 ASN C N 1
ATOM 7373 C CA . ASN C 3 36 ? -5.822 13.886 8.821 1.00 79.47 36 ASN C CA 1
ATOM 7374 C C . ASN C 3 36 ? -6.806 12.850 9.353 1.00 79.68 36 ASN C C 1
ATOM 7375 O O . ASN C 3 36 ? -7.649 13.154 10.203 1.00 77.55 36 ASN C O 1
ATOM 7380 N N . LEU C 3 37 ? -6.700 11.621 8.851 1.00 78.41 37 LEU C N 1
ATOM 7381 C CA . LEU C 3 37 ? -7.670 10.575 9.141 1.00 79.17 37 LEU C CA 1
ATOM 7382 C C . LEU C 3 37 ? -7.112 9.576 10.146 1.00 77.86 37 LEU C C 1
ATOM 7383 O O . LEU C 3 37 ? -5.917 9.266 10.131 1.00 75.76 37 LEU C O 1
ATOM 7388 N N . LEU C 3 38 ? -7.985 9.081 11.020 1.00 78.00 38 LEU C N 1
ATOM 7389 C CA . LEU C 3 38 ? -7.675 7.981 11.925 1.00 77.88 38 LEU C CA 1
ATOM 7390 C C . LEU C 3 38 ? -8.611 6.829 11.589 1.00 76.67 38 LEU C C 1
ATOM 7391 O O . LEU C 3 38 ? -9.834 6.972 11.690 1.00 77.66 38 LEU C O 1
ATOM 7396 N N . LEU C 3 39 ? -8.040 5.700 11.175 1.00 70.54 39 LEU C N 1
ATOM 7397 C CA . LEU C 3 39 ? -8.808 4.551 10.719 1.00 70.88 39 LEU C CA 1
ATOM 7398 C C . LEU C 3 39 ? -8.465 3.334 11.565 1.00 73.09 39 LEU C C 1
ATOM 7399 O O . LEU C 3 39 ? -7.292 3.079 11.851 1.00 72.75 39 LEU C O 1
ATOM 7404 N N . ASP C 3 40 ? -9.488 2.583 11.961 1.00 72.55 40 ASP C N 1
ATOM 7405 C CA . ASP C 3 40 ? -9.303 1.352 12.713 1.00 74.77 40 ASP C CA 1
ATOM 7406 C C . ASP C 3 40 ? -9.607 0.152 11.825 1.00 79.96 40 ASP C C 1
ATOM 7407 O O . ASP C 3 40 ? -10.321 0.256 10.823 1.00 81.79 40 ASP C O 1
ATOM 7412 N N . HIS C 3 41 ? -9.052 -0.998 12.215 1.00 85.55 41 HIS C N 1
ATOM 7413 C CA . HIS C 3 41 ? -9.178 -2.243 11.456 1.00 88.29 41 HIS C CA 1
ATOM 7414 C C . HIS C 3 41 ? -8.735 -2.042 10.005 1.00 85.50 41 HIS C C 1
ATOM 7415 O O . HIS C 3 41 ? -9.413 -2.445 9.056 1.00 80.97 41 HIS C O 1
ATOM 7422 N N . VAL C 3 42 ? -7.569 -1.420 9.848 1.00 85.33 42 VAL C N 1
ATOM 7423 C CA . VAL C 3 42 ? -7.049 -1.050 8.537 1.00 81.88 42 VAL C CA 1
ATOM 7424 C C . VAL C 3 42 ? -6.516 -2.284 7.822 1.00 84.03 42 VAL C C 1
ATOM 7425 O O . VAL C 3 42 ? -5.703 -3.037 8.371 1.00 74.53 42 VAL C O 1
ATOM 7429 N N . GLU C 3 43 ? -6.967 -2.484 6.589 1.00 90.25 43 GLU C N 1
ATOM 7430 C CA . GLU C 3 43 ? -6.461 -3.532 5.714 1.00 91.22 43 GLU C CA 1
ATOM 7431 C C . GLU C 3 43 ? -5.692 -2.867 4.579 1.00 89.51 43 GLU C C 1
ATOM 7432 O O . GLU C 3 43 ? -6.244 -2.027 3.861 1.00 90.47 43 GLU C O 1
ATOM 7438 N N . GLU C 3 44 ? -4.419 -3.224 4.431 1.00 90.44 44 GLU C N 1
ATOM 7439 C CA . GLU C 3 44 ? -3.568 -2.666 3.389 1.00 90.83 44 GLU C CA 1
ATOM 7440 C C . GLU C 3 44 ? -3.504 -3.625 2.210 1.00 92.46 44 GLU C C 1
ATOM 7441 O O . GLU C 3 44 ? -3.208 -4.811 2.386 1.00 87.91 44 GLU C O 1
ATOM 7447 N N . ARG C 3 45 ? -3.764 -3.106 1.013 1.00 89.88 45 ARG C N 1
ATOM 7448 C CA . ARG C 3 45 ? -3.788 -3.906 -0.204 1.00 94.23 45 ARG C CA 1
ATOM 7449 C C . ARG C 3 45 ? -2.779 -3.345 -1.196 1.00 114.51 45 ARG C C 1
ATOM 7450 O O . ARG C 3 45 ? -2.941 -2.221 -1.681 1.00 102.14 45 ARG C O 1
ATOM 7458 N N . MET C 3 46 ? -1.749 -4.129 -1.498 1.00 123.67 46 MET C N 1
ATOM 7459 C CA . MET C 3 46 ? -0.729 -3.767 -2.479 1.00 132.28 46 MET C CA 1
ATOM 7460 C C . MET C 3 46 ? -0.883 -4.702 -3.672 1.00 134.15 46 MET C C 1
ATOM 7461 O O . MET C 3 46 ? -0.359 -5.819 -3.664 1.00 137.73 46 MET C O 1
ATOM 7466 N N . GLY C 3 47 ? -1.596 -4.241 -4.695 1.00 130.47 47 GLY C N 1
ATOM 7467 C CA . GLY C 3 47 ? -1.839 -5.065 -5.861 1.00 127.66 47 GLY C CA 1
ATOM 7468 C C . GLY C 3 47 ? -2.546 -6.359 -5.516 1.00 122.12 47 GLY C C 1
ATOM 7469 O O . GLY C 3 47 ? -3.734 -6.354 -5.183 1.00 122.67 47 GLY C O 1
ATOM 7470 N N . SER C 3 48 ? -1.822 -7.478 -5.578 1.00 119.48 48 SER C N 1
ATOM 7471 C CA . SER C 3 48 ? -2.417 -8.762 -5.226 1.00 121.06 48 SER C CA 1
ATOM 7472 C C . SER C 3 48 ? -2.362 -9.031 -3.727 1.00 117.73 48 SER C C 1
ATOM 7473 O O . SER C 3 48 ? -3.222 -9.746 -3.199 1.00 110.59 48 SER C O 1
ATOM 7476 N N . SER C 3 49 ? -1.374 -8.473 -3.034 1.00 114.49 49 SER C N 1
ATOM 7477 C CA . SER C 3 49 ? -1.176 -8.748 -1.618 1.00 112.92 49 SER C CA 1
ATOM 7478 C C . SER C 3 49 ? -2.114 -7.913 -0.756 1.00 109.62 49 SER C C 1
ATOM 7479 O O . SER C 3 49 ? -2.482 -6.789 -1.105 1.00 109.71 49 SER C O 1
ATOM 7482 N N . SER C 3 50 ? -2.495 -8.480 0.388 1.00 106.42 50 SER C N 1
ATOM 7483 C CA . SER C 3 50 ? -3.360 -7.809 1.347 1.00 104.14 50 SER C CA 1
ATOM 7484 C C . SER C 3 50 ? -2.942 -8.205 2.757 1.00 97.86 50 SER C C 1
ATOM 7485 O O . SER C 3 50 ? -2.494 -9.330 2.992 1.00 97.34 50 SER C O 1
ATOM 7488 N N . ARG C 3 51 ? -3.093 -7.273 3.698 1.00 91.51 51 ARG C N 1
ATOM 7489 C CA . ARG C 3 51 ? -2.679 -7.518 5.075 1.00 87.14 51 ARG C CA 1
ATOM 7490 C C . ARG C 3 51 ? -3.377 -6.535 6.002 1.00 84.46 51 ARG C C 1
ATOM 7491 O O . ARG C 3 51 ? -3.832 -5.470 5.580 1.00 80.31 51 ARG C O 1
ATOM 7499 N N . MET C 3 52 ? -3.435 -6.900 7.279 1.00 82.91 52 MET C N 1
ATOM 7500 C CA . MET C 3 52 ? -4.035 -6.066 8.309 1.00 80.20 52 MET C CA 1
ATOM 7501 C C . MET C 3 52 ? -2.969 -5.222 9.002 1.00 75.14 52 MET C C 1
ATOM 7502 O O . MET C 3 52 ? -1.805 -5.617 9.094 1.00 72.10 52 MET C O 1
ATOM 7507 N N . MET C 3 53 ? -3.378 -4.045 9.483 1.00 71.34 53 MET C N 1
ATOM 7508 C CA . MET C 3 53 ? -2.459 -3.162 10.194 1.00 75.47 53 MET C CA 1
ATOM 7509 C C . MET C 3 53 ? -3.040 -2.530 11.453 1.00 78.26 53 MET C C 1
ATOM 7510 O O . MET C 3 53 ? -2.278 -1.913 12.205 1.00 77.30 53 MET C O 1
ATOM 7515 N N . GLY C 3 54 ? -4.336 -2.656 11.715 1.00 82.52 54 GLY C N 1
ATOM 7516 C CA . GLY C 3 54 ? -4.904 -2.170 12.963 1.00 78.73 54 GLY C CA 1
ATOM 7517 C C . GLY C 3 54 ? -5.302 -0.710 12.874 1.00 75.08 54 GLY C C 1
ATOM 7518 O O . GLY C 3 54 ? -5.954 -0.296 11.919 1.00 81.05 54 GLY C O 1
ATOM 7519 N N . LEU C 3 55 ? -4.914 0.067 13.883 1.00 69.55 55 LEU C N 1
ATOM 7520 C CA . LEU C 3 55 ? -5.255 1.482 13.958 1.00 64.77 55 LEU C CA 1
ATOM 7521 C C . LEU C 3 55 ? -4.152 2.298 13.296 1.00 67.85 55 LEU C C 1
ATOM 7522 O O . LEU C 3 55 ? -2.999 2.265 13.738 1.00 65.01 55 LEU C O 1
ATOM 7527 N N . VAL C 3 56 ? -4.503 3.024 12.240 1.00 65.35 56 VAL C N 1
ATOM 7528 C CA . VAL C 3 56 ? -3.541 3.797 11.465 1.00 73.73 56 VAL C CA 1
ATOM 7529 C C . VAL C 3 56 ? -4.066 5.216 11.291 1.00 72.71 56 VAL C C 1
ATOM 7530 O O . VAL C 3 56 ? -5.271 5.427 11.111 1.00 77.85 56 VAL C O 1
ATOM 7534 N N . SER C 3 57 ? -3.163 6.190 11.351 1.00 68.47 57 SER C N 1
ATOM 7535 C CA . SER C 3 57 ? -3.476 7.577 11.040 1.00 75.14 57 SER C CA 1
ATOM 7536 C C . SER C 3 57 ? -2.740 7.969 9.767 1.00 78.73 57 SER C C 1
ATOM 7537 O O . SER C 3 57 ? -1.545 7.686 9.630 1.00 86.31 57 SER C O 1
ATOM 7540 N N . VAL C 3 58 ? -3.444 8.615 8.844 1.00 76.54 58 VAL C N 1
ATOM 7541 C CA . VAL C 3 58 ? -2.884 8.991 7.552 1.00 81.97 58 VAL C CA 1
ATOM 7542 C C . VAL C 3 58 ? -2.858 10.513 7.445 1.00 81.38 58 VAL C C 1
ATOM 7543 O O . VAL C 3 58 ? -3.884 11.171 7.641 1.00 72.64 58 VAL C O 1
ATOM 7547 N N . PRO C 3 59 ? -1.704 11.119 7.189 1.00 81.41 59 PRO C N 1
ATOM 7548 C CA . PRO C 3 59 ? -1.654 12.569 6.992 1.00 88.53 59 PRO C CA 1
ATOM 7549 C C . PRO C 3 59 ? -2.340 12.968 5.695 1.00 100.38 59 PRO C C 1
ATOM 7550 O O . PRO C 3 59 ? -2.554 12.152 4.797 1.00 106.77 59 PRO C O 1
ATOM 7554 N N . ARG C 3 60 ? -2.696 14.253 5.616 1.00 104.87 60 ARG C N 1
ATOM 7555 C CA . ARG C 3 60 ? -3.364 14.768 4.424 1.00 107.71 60 ARG C CA 1
ATOM 7556 C C . ARG C 3 60 ? -2.514 14.568 3.173 1.00 107.25 60 ARG C C 1
ATOM 7557 O O . ARG C 3 60 ? -3.027 14.171 2.120 1.00 114.04 60 ARG C O 1
ATOM 7565 N N . ARG C 3 61 ? -1.208 14.834 3.272 1.00 103.88 61 ARG C N 1
ATOM 7566 C CA . ARG C 3 61 ? -0.330 14.733 2.111 1.00 100.75 61 ARG C CA 1
ATOM 7567 C C . ARG C 3 61 ? -0.202 13.304 1.601 1.00 96.60 61 ARG C C 1
ATOM 7568 O O . ARG C 3 61 ? 0.151 13.101 0.434 1.00 101.98 61 ARG C O 1
ATOM 7576 N N . SER C 3 62 ? -0.480 12.311 2.446 1.00 92.78 62 SER C N 1
ATOM 7577 C CA . SER C 3 62 ? -0.415 10.919 2.022 1.00 93.06 62 SER C CA 1
ATOM 7578 C C . SER C 3 62 ? -1.680 10.461 1.312 1.00 93.33 62 SER C C 1
ATOM 7579 O O . SER C 3 62 ? -1.646 9.447 0.608 1.00 95.84 62 SER C O 1
ATOM 7582 N N . VAL C 3 63 ? -2.783 11.187 1.469 1.00 85.97 63 VAL C N 1
ATOM 7583 C CA . VAL C 3 63 ? -4.057 10.790 0.879 1.00 87.43 63 VAL C CA 1
ATOM 7584 C C . VAL C 3 63 ? -4.124 11.278 -0.564 1.00 98.92 63 VAL C C 1
ATOM 7585 O O . VAL C 3 63 ? -4.045 12.482 -0.831 1.00 97.35 63 VAL C O 1
ATOM 7589 N N . LYS C 3 64 ? -4.278 10.340 -1.496 1.00 102.31 64 LYS C N 1
ATOM 7590 C CA . LYS C 3 64 ? -4.466 10.651 -2.906 1.00 98.95 64 LYS C CA 1
ATOM 7591 C C . LYS C 3 64 ? -5.931 10.625 -3.319 1.00 106.73 64 LYS C C 1
ATOM 7592 O O . LYS C 3 64 ? -6.376 11.506 -4.059 1.00 103.52 64 LYS C O 1
ATOM 7598 N N . THR C 3 65 ? -6.694 9.641 -2.844 1.00 110.10 65 THR C N 1
ATOM 7599 C CA . THR C 3 65 ? -8.116 9.543 -3.142 1.00 112.89 65 THR C CA 1
ATOM 7600 C C . THR C 3 65 ? -8.830 8.934 -1.941 1.00 109.05 65 THR C C 1
ATOM 7601 O O . THR C 3 65 ? -8.296 8.033 -1.287 1.00 108.38 65 THR C O 1
ATOM 7605 N N . ILE C 3 66 ? -10.029 9.437 -1.651 1.00 114.67 66 ILE C N 1
ATOM 7606 C CA . ILE C 3 66 ? -10.886 8.904 -0.596 1.00 115.22 66 ILE C CA 1
ATOM 7607 C C . ILE C 3 66 ? -12.165 8.410 -1.253 1.00 116.57 66 ILE C C 1
ATOM 7608 O O . ILE C 3 66 ? -13.010 9.215 -1.667 1.00 117.97 66 ILE C O 1
ATOM 7613 N N . MET C 3 67 ? -12.313 7.093 -1.345 1.00 116.24 67 MET C N 1
ATOM 7614 C CA . MET C 3 67 ? -13.480 6.479 -1.958 1.00 117.75 67 MET C CA 1
ATOM 7615 C C . MET C 3 67 ? -14.333 5.806 -0.892 1.00 115.22 67 MET C C 1
ATOM 7616 O O . MET C 3 67 ? -13.809 5.254 0.080 1.00 113.66 67 MET C O 1
ATOM 7621 N N . ILE C 3 68 ? -15.650 5.866 -1.074 1.00 113.52 68 ILE C N 1
ATOM 7622 C CA . ILE C 3 68 ? -16.593 5.146 -0.230 1.00 110.45 68 ILE C CA 1
ATOM 7623 C C . ILE C 3 68 ? -17.491 4.314 -1.133 1.00 132.45 68 ILE C C 1
ATOM 7624 O O . ILE C 3 68 ? -17.771 4.687 -2.278 1.00 126.18 68 ILE C O 1
ATOM 7629 N N . ASP C 3 69 ? -17.923 3.165 -0.622 1.00 133.81 69 ASP C N 1
ATOM 7630 C CA . ASP C 3 69 ? -18.874 2.337 -1.350 1.00 142.85 69 ASP C CA 1
ATOM 7631 C C . ASP C 3 69 ? -20.189 3.091 -1.503 1.00 142.29 69 ASP C C 1
ATOM 7632 O O . ASP C 3 69 ? -20.766 3.550 -0.511 1.00 148.08 69 ASP C O 1
ATOM 7637 N N . LYS C 3 70 ? -20.649 3.238 -2.747 1.00 133.77 70 LYS C N 1
ATOM 7638 C CA . LYS C 3 70 ? -21.854 4.026 -2.995 1.00 126.53 70 LYS C CA 1
ATOM 7639 C C . LYS C 3 70 ? -23.068 3.530 -2.219 1.00 122.21 70 LYS C C 1
ATOM 7640 O O . LYS C 3 70 ? -23.805 4.378 -1.686 1.00 120.59 70 LYS C O 1
ATOM 7646 N N . PRO C 3 71 ? -23.347 2.223 -2.116 1.00 121.18 71 PRO C N 1
ATOM 7647 C CA . PRO C 3 71 ? -24.433 1.794 -1.217 1.00 129.05 71 PRO C CA 1
ATOM 7648 C C . PRO C 3 71 ? -24.267 2.295 0.209 1.00 130.39 71 PRO C C 1
ATOM 7649 O O . PRO C 3 71 ? -25.188 2.916 0.752 1.00 127.41 71 PRO C O 1
ATOM 7653 N N . VAL C 3 72 ? -23.104 2.056 0.824 1.00 134.83 72 VAL C N 1
ATOM 7654 C CA . VAL C 3 72 ? -22.860 2.519 2.189 1.00 130.53 72 VAL C CA 1
ATOM 7655 C C . VAL C 3 72 ? -22.959 4.036 2.273 1.00 125.55 72 VAL C C 1
ATOM 7656 O O . VAL C 3 72 ? -23.405 4.583 3.290 1.00 125.11 72 VAL C O 1
ATOM 7660 N N . LEU C 3 73 ? -22.550 4.738 1.213 1.00 125.82 73 LEU C N 1
ATOM 7661 C CA . LEU C 3 73 ? -22.703 6.190 1.175 1.00 126.76 73 LEU C CA 1
ATOM 7662 C C . LEU C 3 73 ? -24.172 6.585 1.255 1.00 128.27 73 LEU C C 1
ATOM 7663 O O . LEU C 3 73 ? -24.551 7.465 2.036 1.00 123.51 73 LEU C O 1
ATOM 7668 N N . GLN C 3 74 ? -25.019 5.935 0.452 1.00 136.29 74 GLN C N 1
ATOM 7669 C CA . GLN C 3 74 ? -26.442 6.253 0.468 1.00 143.22 74 GLN C CA 1
ATOM 7670 C C . GLN C 3 74 ? -27.130 5.700 1.711 1.00 144.86 74 GLN C C 1
ATOM 7671 O O . GLN C 3 74 ? -28.155 6.242 2.140 1.00 145.06 74 GLN C O 1
ATOM 7677 N N . GLU C 3 75 ? -26.593 4.633 2.295 1.00 148.28 75 GLU C N 1
ATOM 7678 C CA . GLU C 3 75 ? -27.162 4.048 3.506 1.00 154.62 75 GLU C CA 1
ATOM 7679 C C . GLU C 3 75 ? -27.112 5.031 4.671 1.00 151.64 75 GLU C C 1
ATOM 7680 O O . GLU C 3 75 ? -26.170 5.813 4.796 1.00 148.42 75 GLU C O 1
ATOM 7686 N N . MET D 4 1 ? 9.620 11.524 28.701 1.00 51.79 1 MET D N 1
ATOM 7687 C CA . MET D 4 1 ? 9.273 11.082 27.355 1.00 65.13 1 MET D CA 1
ATOM 7688 C C . MET D 4 1 ? 8.183 10.016 27.378 1.00 69.74 1 MET D C 1
ATOM 7689 O O . MET D 4 1 ? 8.399 8.922 27.898 1.00 68.39 1 MET D O 1
ATOM 7694 N N . LEU D 4 2 ? 7.018 10.338 26.816 1.00 49.55 2 LEU D N 1
ATOM 7695 C CA . LEU D 4 2 ? 5.939 9.363 26.722 1.00 49.32 2 LEU D CA 1
ATOM 7696 C C . LEU D 4 2 ? 6.379 8.186 25.862 1.00 73.23 2 LEU D C 1
ATOM 7697 O O . LEU D 4 2 ? 7.041 8.363 24.837 1.00 80.22 2 LEU D O 1
ATOM 7702 N N . ARG D 4 3 ? 6.034 6.976 26.289 1.00 67.40 3 ARG D N 1
ATOM 7703 C CA . ARG D 4 3 ? 6.394 5.779 25.542 1.00 67.90 3 ARG D CA 1
ATOM 7704 C C . ARG D 4 3 ? 5.242 5.366 24.638 1.00 71.00 3 ARG D C 1
ATOM 7705 O O . ARG D 4 3 ? 4.071 5.490 25.009 1.00 68.62 3 ARG D O 1
ATOM 7713 N N . PHE D 4 4 ? 5.586 4.891 23.442 1.00 80.37 4 PHE D N 1
ATOM 7714 C CA . PHE D 4 4 ? 4.598 4.330 22.534 1.00 82.12 4 PHE D CA 1
ATOM 7715 C C . PHE D 4 4 ? 4.232 2.920 22.974 1.00 87.87 4 PHE D C 1
ATOM 7716 O O . PHE D 4 4 ? 5.097 2.127 23.358 1.00 87.69 4 PHE D O 1
ATOM 7724 N N . VAL D 4 5 ? 2.942 2.611 22.915 1.00 99.29 5 VAL D N 1
ATOM 7725 C CA . VAL D 4 5 ? 2.441 1.280 23.229 1.00 103.20 5 VAL D CA 1
ATOM 7726 C C . VAL D 4 5 ? 1.346 0.943 22.225 1.00 109.77 5 VAL D C 1
ATOM 7727 O O . VAL D 4 5 ? 0.553 1.809 21.841 1.00 110.70 5 VAL D O 1
ATOM 7731 N N . GLY D 4 6 ? 1.328 -0.308 21.773 1.00 106.15 6 GLY D N 1
ATOM 7732 C CA . GLY D 4 6 ? 0.362 -0.751 20.784 1.00 100.90 6 GLY D CA 1
ATOM 7733 C C . GLY D 4 6 ? -1.065 -0.786 21.296 1.00 96.61 6 GLY D C 1
ATOM 7734 O O . GLY D 4 6 ? -1.890 -1.564 20.813 1.00 99.96 6 GLY D O 1
#

Solvent-accessible surface area: 41654 Å² total; per-residue (Å²): 123,77,35,56,70,78,76,15,46,30,151,50,80,108,14,15,55,21,0,39,164,11,0,31,89,56,15,52,1,2,2,1,17,0,2,0,5,11,2,0,23,79,30,44,66,0,0,27,0,0,6,8,70,145,37,84,54,58,82,75,3,12,0,0,0,0,0,32,28,56,89,41,192,141,130,78,54,28,0,12,2,0,0,34,6,13,68,78,118,32,131,85,109,45,4,22,95,93,0,0,37,44,0,0,50,50,0,66,170,70,141,2,23,9,0,20,2,17,4,34,30,154,50,74,82,19,10,113,36,7,8,14,7,1,1,1,30,36,67,45,21,27,49,36,7,80,72,54,22,25,0,4,44,0,11,0,6,15,91,83,179,121,105,85,17,77,102,8,53,125,60,16,42,102,99,37,118,97,42,47,84,5,34,85,88,1,46,130,34,3,84,151,44,134,40,75,32,34,21,45,51,126,205,44,86,7,93,89,0,9,32,1,6,5,3,67,21,95,69,1,5,2,13,77,20,160,22,81,70,88,38,73,128,11,76,23,61,69,32,58,123,85,35,14,28,7,0,0,1,0,1,4,55,2,0,36,0,2,5,1,0,5,34,56,44,8,27,6,13,2,2,2,6,0,0,28,0,0,36,16,8,15,36,48,24,59,190,74,112,37,2,98,23,76,38,99,0,0,35,58,0,0,6,3,0,0,26,0,2,1,12,8,16,46,6,0,77,83,0,14,92,46,53,15,7,81,107,120,26,0,1,14,26,28,44,13,70,18,76,19,123,126,44,9,36,41,33,102,86,0,28,88,20,0,53,97,0,17,112,47,0,102,91,78,103,67,120,51,68,30,9,54,0,0,47,34,0,0,87,0,2,24,3,2,2,27,5,16,25,8,38,84,99,46,26,60,154,47,72,67,3,51,81,0,32,116,10,0,93,48,0,38,44,16,39,112,124,22,166,39,84,32,17,158,6,0,18,4,20,51,4,5,39,77,67,41,9,104,72,14,28,48,166,45,55,164,17,29,101,48,0,46,10,3,36,62,5,0,65,8,0,60,19,0,5,58,0,32,118,6,146,38,2,18,20,5,26,6,0,3,50,9,2,22,28,32,131,50,36,10,1,5,0,0,0,3,0,3,31,0,1,39,34,140,94,146,31,0,6,42,102,54,43,27,44,101,2,0,45,37,11,5,61,26,9,15,12,89,104,113,130,78,144,34,31,67,82,0,0,51,7,1,12,65,10,1,49,15,5,0,12,0,44,1,70,14,19,38,18,5,74,132,6,2,73,56,0,22,71,14,21,61,92,3,101,75,87,126,30,132,42,36,22,17,6,0,18,10,3,1,0,28,3,0,12,22,3,0,8,12,0,2,37,8,46,0,3,40,30,26,6,0,0,9,2,0,26,0,0,53,36,0,0,88,59,8,39,63,39,1,94,78,23,3,67,92,7,48,64,66,6,94,48,7,76,58,34,50,137,127,14,161,178,55,166,103,34,135,178,32,87,113,20,131,130,120,23,117,121,5,52,80,82,65,15,126,37,5,56,40,1,60,24,12,0,43,6,18,20,50,41,10,46,5,18,38,16,0,0,30,0,0,0,42,4,0,3,2,0,60,23,30,62,43,24,31,16,78,30,100,54,123,45,191,20,24,78,69,108,36,14,20,62,18,10,0,115,31,2,96,77,6,47,91,4,121,35,14,120,28,86,68,1,56,89,23,1,122,103,52,20,16,132,62,182,52,83,51,23,69,103,82,1,95,149,9,16,75,51,0,46,63,30,5,142,86,4,25,58,23,0,54,83,0,23,108,12,7,110,52,29,44,149,104,44,95,14,14,2,2,4,114,14,2,65,131,31,0,32,75,26,0,44,36,4,42,76,0,0,100,27,5,9,89,16,0,78,85,2,18,96,39,4,85,115,17,118,142,64,198,124,61,107,122,31,75,13,55,21,41,55,30,130,96,8,16,33,10,7,0,14,2,34,24,111,87,99,164,189,163,3,67,86,19,27,54,55,64,0,3,0,20,1,88,63,65,2,27,0,13,4,25,0,20,0,0,0,9,51,7,12,0,0,0,44,133,0,40,3,27,76,8,63,59,61,15,96,6,10,21,2,1,0,25,110,226,8,19,132,18,0,63,4,17,70,50,54,55,125,156,29,30,88,17,73,60

GO terms:
  GO:0031417 NatC complex (C, IDA)
  GO:0004596 protein-N-terminal amino-acid acetyltransferase activity (F, IMP)
  GO:0032880 regulation of protein localization (P, IMP)
  GO:0006474 N-terminal protein amino acid acetylation (P, IMP)
  GO:0005829 cytosol (C, TAS)
  GO:0005515 protein binding (F, IPI)

Foldseek 3Di:
DAKDKDFDDLVDPQQLVLVQVQQQVFPDAHDDSVVVVVQCVVCSVLKMFIFHCPDPDRVRGQWMWTKDWDADPPDFIEIETETIGGHPVPPPPCPSLVNVVVNVVSVVVVVGFKYKYKDFPPPVVVCCSVVVVAWDFDDWAQLPDPVRTIITIIMHGDD/DPDPVVVVCVVCVCVVPPDDDDCVVVVVVVVVPDDPPDDDDDPVDDCVVVVLAADPPDQQRDLQPDDDDPQQQPVDLQAQDPPNLQQLLLLLVQLLLLVLCQFVVVDAPCLGNVLFPLLVQVLVVLQVQVSYHRPDCSSVQLNNLSSLLVVLLLVLVVVLVVVVLADESPNGDDPVLPGDSDCSRDDLVVSLVSLVVSLVVLVVDDDPDLSSVLSNLSSLLSNLSSCPCCCQVVVDLDLPSLVSNVVSQVVFQVSLVVDPHDHRPSRGHSVCSNPGRDRGTGDHRDDGDSGSVSSNQQSVLQNLLSLLLVADALLLVVVSLVFSCAVHQGTSSSLSSNLCCQCDPVCAGNPPHHLLRSQVRLLCLQQLDDDVDPLSVVVSVLVSLLSSLSSYHLVSNLVSLLVSLVVLLVSLVVCVVVPVVSVNLSSVLVNLVSVLVSLLSCLVVVNDFPLQLLVSLVVSLVSLVVNLVSLVVSLVVLVVVLVVLVVLVVVQVPDDDDPVNVVSVVVSVVCVVRGNVSSLLNNQASLLVNLVSVLSNLLSVLSNLLVLLCVLLPAHHNADPDDDDPDDRQVVSCVVCVSQCPRVVVHDDHPVVSVVVSVVSHDNDDDPSSVVSLCVSLVSLQVSLVVSLVSLVVVLVCLVVASPPRHHHNSCPSPSVSSNQQSVQQNVVSVVSNVQSVVVVVQSVVQVVDPDHFRKHWGFAQDPSHDSSRGHGHIDGDDD/DVVVQAQAWKKFDFPDQKIWIFGFHDADPQRWTWGAQIWIDRPPDIDTDGIDIHGPNGTDDIGDDVVSVVD/DDDDDD

B-factor: mean 67.41, std 28.23, range [20.44, 177.05]

Secondary structure (DSSP, 8-state):
--EEEEE--TT-HHHHHHHHHHHHHH-SS---HHHHHHHHHH-GGGEEEEEETTSSSTTSEEEEEEEEEEEETTTEEEEEEEEEEE-GGGTTSSHHHHHHHHHHHHHHHTT-SEEEEEEETT-HHHHHHHHTTT-EEEEEETT-STTS--EEEEEEE--/--SHHHHHHHHTTTTTSS-EEE-HHHHHHHHHHS-TT-EEE-TTS-GGGGGG-EETT-TTT-STT----HHHH---TT--PSSHHHHHHHHHHHHHHHHHHHHTS---STTTTTTBHHHHHHHHHHHH------S-HIIIIIHHHHHHHHHHHHHHHHHHHTTT-S-BTTTB----TT---TTTSPPHHHHHHHHHHHHHHHHH-S--SHHHHHHHHHHHHHHHHHGGGHHHHS-----HHHHHHHHHHHHHHTTTTTS---PPTTSBSTHHHHHS---S---PPPPPPSSSHHHHHHHHHHHHHHGGGG--SHHHHHHHHHHTTTSSPPPHHHHHHHHHHHB-TTSEETTTEEHHHHHHHHHHHHH------HHHHHHHHHHHHHHHHTTS-HHHHHHHHHHHHHHHHHHHHHHHHTT-HHHHHHHHHHHHHHHHHHHHHHHHTT-S-GGGHHHHHHHHHHHHHHHHHHHHHHHHHHHHHHHHHHHHHHHHHS--SSHHHHHHHHHHHHHIIIIIHHHHHHHHHHHHHHHHHHHHHHHHHHHHHHHHHHHHTTS--SS--S--SS--HHHHHHHHTGGGSS-TTTTPPPHHHHHHHHHHHS----THHHHHHHHHHHHHHHHHHHHHHHHHHHHHHHHHH-S-SSS-----STTHHHHHHHHHHHHHHHHHHHHHHHHHHHHHHHHHHSSS---EEEEEEPPTTS-TTS-EEEEEE---/-HHHHTTSEEEEEESSS-EEEEEEEEEETT--EEEEEEEEEETTEEEEEEEEEE-GGGEEEEEEEHHHHH-/-PPP--

Radius of gyration: 33.14 Å; Cα contacts (8 Å, |Δi|>4): 1534; chains: 4; bounding box: 71×81×107 Å

Nearest PDB structures (foldseek):
  6ygd-assembly1_B  TM=1.001E+00  e=1.057E-95  Saccharomyces cerevisiae
  6ygc-assembly1_B  TM=9.976E-01  e=2.327E-90  Saccharomyces cerevisiae
  6ygb-assembly1_B  TM=9.962E-01  e=7.835E-90  Saccharomyces cerevisiae
  6yga-assembly1_B  TM=9.963E-01  e=7.226E-90  Saccharomyces cerevisiae S288C
  6ygd-assembly1_A  TM=1.006E+00  e=3.099E-35  Saccharomyces cerevisiae

Organism: Saccharomyces cerevisiae (strain ATCC 204508 / S288c) (NCBI:txid559292)

InterPro domains:
  IPR000182 GNAT domain [PF00583] (18-135)
  IPR000182 GNAT domain [PS51186] (3-159)
  IPR016181 Acyl-CoA N-acyltransferase [SSF55729] (13-159)
  IPR044542 N-alpha-acetyltransferase 30-like [PTHR45896] (3-161)

Sequence (956 aa):
MEIVYKPLDIRNEEQFASIKKLIDADLSEPYSIYVYRYFLNQWPELTYIAVDNKSGTPNIPIGCIVCKMDPHRNVRLRGYIGMLAVESTYRGHGIAKKLVEIAIDKMQREHCDEIMLETEVENSAALNLYEGMGFIRMKRMFRYYLNEGDAFKLILPLTPMEVDSILGSLSITDDFDQLVDVTSLFDELCSKLKPEAIVKDPRFDLFEGTHSLEVNNSKLDSSLIELTAEEIEFDVNVAYDPPLASVAAIADRLLRCVISWLNDYQTLPTTVLSCRYTESLLSSLVKGSSWCTGNILYDKVLGSCILGVCYLTKFVQKLLSAGIVFEEEDLNFNNMGFNTFDNLPGQDVVINSLTESLQILEAYSDDSLHLTMLKHILKIIICLVHLEDHLTDYSTKTSHLDELIENANSVNGIFPQLQLSPPKGAFSTYIQKHRSNQFPPRKITKLPTDYSGFITLANDVKTILLVDKAESALETYQFAKFFNKLEQRHVIARILFPLFFIRDDRTVLGKFSYTQFYLLHVKEFSAQTPGNELIQESSNMLLEWYQNCSQNTCRYRQGFNRQLILWDSLQAQFESVNSQVYCSWTYFMKLSSMIEFSLKGFDLDIYKPFEAYSMFWYVYYLSHHLETFLKDSQNDIESNINAIHSMNKKLKKLKAGEKKDQLRLKYRFAMDNEMEQLQATKQFLNYLLKEINITKSLCLIEVFQFAILKSFGLIDNKNSTPSKFSNERLIHNLRF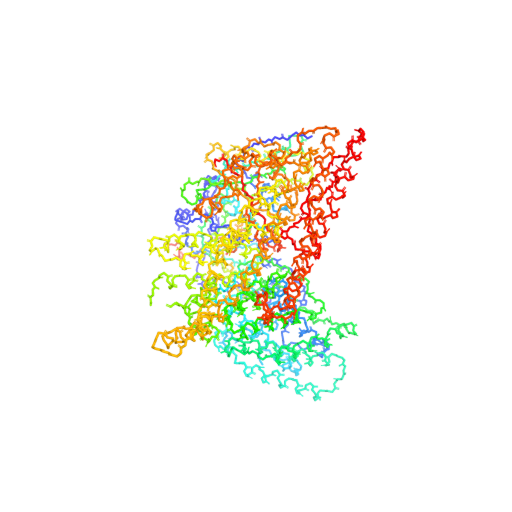KPFNSIGVPELPEYEVFQQTLKDFVIEEKGAAFDIKLERATNFIETEVRNVVSSIDEIMQGIKGGDNNGVLVTGTRLVQELSLEYYCKLKHTSKALSVNSKVIVNTLKKNIKNKDSHEYKVELVHTTEGWNYFPIQTLRIKQDKLSDFIGNTLIVSLTEDRILVGSLVAVDAQMNLLLDHVEERMGSSSRMMGLVSVPRRSVKTIMIDKPVLQEMLRFVG